Protein 7ZLG (pdb70)

B-factor: mean 109.74, std 85.01, range [19.35, 248.94]

Radius of gyration: 47.44 Å; Cα contacts (8 Å, |Δi|>4): 2368; chains: 5; bounding box: 86×146×82 Å

Foldseek 3Di:
DWAKEKDFADEDAAQAKTKIKIAIDDDFALQWKKWKWWDAVPGDIDTAWIFRPVPTDIGGDPVQPPFKDKDADGPRHMIMIMGGRGDQRPWTWMKMFIWGGPVVQPVHIDDTDHMYPTHTHHHADDDADAWDKDWFADDCVPPHFFKGKIWIKTWFGDDQDKDKDWPVPPDDAQWDWDHWDDDPNRGIITIIMGIQGGDQSVPDFIWMFMQDVVHRGTDIDTYDHD/DWDKDWDDADADEAQAKDKIKIAIPDDFPQLWWKFKAWQDPPDGGGGAKIGGHAPPDIDGDPVCPPQWDWDADRVRRMIMIMGGRHHQPRFTFMWIWIDPDSVPPPPTDDTPDGYTYHYD/DKAWEWDQQEAEDAFFAKDKTKIAIPDFQPQQKFKWWAAVPGDIDGADGSQADGDPPHDPQWGKDDDGRMIMIMGRGHDVVRFTKMKMWGDPDPPIDIYPIHGYAHDDDFFDKDKDWAWFDPCQQPPFKTKIKIKIWRGPDPPKDKFWDDVRDGDDDAKDKDKDAFDPPPGIIMIMIMHMGGDVVPPPRFKTKMWMDGPVDPDIDMDIDGD/DVPVQVVVLLVVLVVQLVVQLVLLQLLLCQAAVLQQDFPLLVLVLQFAVLLLLVLLLVQCLPDPHNVVSQVCQQQDCFAAPDHTHGCCLVVLNVLSSVLSVVLNVVVVVCVVVVPPQKDKDWDDPDPDDIDIRIDGCNDSVNSLQSVLSSLQSSQLSLLLLLLCLLAVDSLRSVLLSLLCQLCVVLQDDCSSRVSDQCSQQVSLVSQLLSLLLVCLQVVDADPVSLVSNLVSLQSNCSTDVCVLVLLLLLLVLLLVLVLQQQHDLRSLVSVLVSLVVSLVVNCVVSVNQLQSALDLRVLLSVLSVVLSVCVVVCQPDWFSVVSSVVSVVSNVVSSVCRNCCPCVVPPSDYFCLVVLLLCVVPDVRDDLVNLLQALPQQFAFDDVVSVVSSVLLVLVVLLVVLVVLVVVVCVVQDDDTTDRNPDNSHPSSVSSLVSSLVVLVVVCRGGPVSSNRNSSSSSSSSSSLNHLVSPQNCNCPDVNSVVVSVVVVVSSCVRRVVSVVVSSPDGHDSCPPPVVVVLVCCLPVDDQAAEEEEDQRNVSSCCSPSVYRYNAHPPDRGPPRVVSVVLRLCLQALDDLVVNLVSCVVSPHFKYKDWLVLNDDDVVDACSRSHRVRCVVPVVSPVGDGSSVLVVCCLVVVDNVVSPQKAWDDHDPRTMTMIGGD/DPDDDPD

Organism: Caenorhabditis elegans (NCBI:txid6239)

Secondary structure (DSSP, 8-state):
-TTHHHHHHHHHHHHHHHHHHHHHHHHHHHHH-GGG--HHHHHHHS-TTHHHHHHHHHHHHHSSSHHHHHHHHHTB-SSSTTS-B-HHHHTT-HHHHHHHHHHHHHHHHHHHTT---EEEEEE--SSSPPEEEEEETTSHHHHHHHHHHHHHHHHHHHHHHHHHHTTSSHHHHHHHHHHHHHTHHHH--TTT-TTSHHHHHHHHHHHHHHHHHHHHHHT--SHHHHHHHHHHHHHHHHS-TTHHHHHHHHHHHHHHHHTTT-S-HHHHHHHHHHHHHHHHHHHHHTTS-GGGTTSSHHHHHHHHHHHHHTSGGGTT--BHHHHHHHHHHHHHHHHHHHHHHHHTTT------HHHHHHHHHHSS---HHHHHHTTSSSSSPPPHHHHHHHHHTTSHHHHHHHHHHHHHHHHHHS-SSB--TT---S-HHHHHHHHHHHHHHHHHHHSTTTHHHHHHHHHHHHGGGG-TTTTTTTTTTTHHHHHHHHHHHHHHHHTTHHHHHHHHS-------HHHHHHHHHHHHHS-TT--EEE-HHHHHHHHHSS---BS--S--SSSSSHHHHHHHGGGGSSS-HHHHHHHHHHHT--EEEEEGGGG---SSSTTSSHHHHHHHH-GGGTTSPPHHHHHHHHHHH---SSS-SEEEEEEETTTEEEEEE-/--EEEEE--SEE-TTSEEEEEEEEESSPTTSSEEEEEEE-TT--EEEEEEEETTTTEEEE-GGGTTT-EEEEETTTTEEEEEEES--TT--EEEEEEEE--GGG-SSSPPP--S-B--EEEEE-SS--B--EEEEE---TTSS-SS---EEEEEEEEBSS--EEEEGGG---TTEEEPPPEE-TTS-EEEEEEE---STGGGG---EEEEEBTTTTB--EEE----/--EEEE---S-B-TT--EEEEEEEESS-SSSSEEEEEEE-SSS-SEEEEEE-SSSS-EEE-GGGTTTEEEEEETTTTEEEEEE-S--TT--EEEEEEEE--TT----EEE----EEE-B-/---EE-S-SEEEE-TT--EEEEEEESS---S-EEEEEE-TTS--EEEEETTTEEPBTB-TTEEEEEETTEEEEEESS--SS--SEEEEEE-SSSS--B---EEEEE-----PPEEEEE---GGGGTSS-EEEEEEEEEESSS-EEEEEESSS----S--EEEE----SSS--EEEEEEEEE-HHHHSS-SEEEEEEEETTSSS-EEEEEE-/--S----

Sequence (1226 aa):
EVQLVESGGGLVQPGGSLRLSCAASGFNISSSSIHWVRQAPGKGLEWVASISSSYGYTSYADSVKGRFTISADTSKNTAYLQMNSLRAEDTAVYYCARSSSVYWSWWGYSAFDYWGQGTLVTVSSASTKGPSVFPLAPSSKSTSGGTAALGCLVKDYFPEPVTVSWNSGALTSGVHTFPAVLQSSGLYSLSSVVTVPSSSLGTQTYICNVNHKPSNTKVDKKVEPKQVQLQESGGGLVQPGGSLRLSCAASGRTISRYAMSWFRQAPGKEREFVAVARRSGDGAFYADSVQGRFTVSRDDAKNTVYLQMNSLKPEDTAVYYCAIDSDTFYSGSYDYWGQGTQVTVSDIQMTQSPSSLSASVGDRVTITCRASQSVSSAVAWYQQKPGKAPKLLIYSASSLYSGVPSRFSGSRSGTDFTLTISSLQPEDFATYYCQQGASEPITFGQGTKVEIKRTVAAPSVFIFPPSDSQLKSGTASVVCLLNNFYPREAKVQWKVDNALQSGNSQESVTEQDSKDSTYSLSSTLTLSKADYEKHKVYACEVTHQGLSSPVTKSFNRYSQTWLASVVIIGLLVGYINYQHVYTLFENDKHFSHLADFEREMAYRTEMGLYYSYYKTIINAPSFLEGVQEITHDTVTEHGHEINTLNRFNLYPEVILAFLYRPFRAFAKSANWQIELCWQVNRGELRPVESCEGIGNPHYFYITGVFIVAGTVASSIFYLGVLVSDSIFGGFLSVLCFAFNHGEATRVQWWTPPLRESFAFPFIIGHIAILTFVIKYKKSGHSMILLLTSMAVPALLFWQFTQFAFFTQICSIFLAFSLDLIPFSTAKTVIHSHIISFLIGFLLLFGNEMMITALYFPSILALGMIIYISPLLSNLKFRPAYVLFLAIIFASITLGLKIGLSKGLGIEDDAHIFDILRSKFTSFANFHTRLYTCSAEFDFIQYSTIEKLCGTLLIPLALISLVTFVFNFVKNTNLLWRNSEEIGENGEILYNVVQLCCSTVMAFLIMRLKLFMTPHLCIVAALFANSKLLGGDRISKTIRVSALVGVIAILFYRGIPNIRQQLNVKGEYSNPDQEMLFDWIQHNTKQDAVFAGTMPVMANVKLTTLRPIVNHPHYEHVGIRERTLKVYSMFSKKPIAEVHKIMKEMGVNYFVFQLMNCSNDERRPECVYRGMWDEEDPKNSGRTALCDLWILAANSKDNSRIAPFKIVYNANRNYIVLKILGSWAKWS

Structure (mmCIF, N/CA/C/O backbone):
data_7ZLG
#
_entry.id   7ZLG
#
_cell.length_a   1.00
_cell.length_b   1.00
_cell.length_c   1.00
_cell.angle_alpha   90.00
_cell.angle_beta   90.00
_cell.angle_gamma   90.00
#
_symmetry.space_group_name_H-M   'P 1'
#
loop_
_entity.id
_entity.type
_entity.pdbx_description
1 polymer 'CMT2-Fab heavy chain'
2 polymer 'Anti-Fab nanobody'
3 polymer 'CMT2-Fab light chain'
4 polymer 'C-mannosyltransferase dpy-19'
5 polymer 'Synthetic octapeptide WEHI 1886493'
6 water water
#
loop_
_atom_site.group_PDB
_atom_site.id
_atom_site.type_symbol
_atom_site.label_atom_id
_atom_site.label_alt_id
_atom_site.label_comp_id
_atom_site.label_asym_id
_atom_site.label_entity_id
_atom_site.label_seq_id
_atom_site.pdbx_PDB_ins_code
_atom_site.Cartn_x
_atom_site.Cartn_y
_atom_site.Cartn_z
_atom_site.occupancy
_atom_site.B_iso_or_equiv
_atom_site.auth_seq_id
_atom_site.auth_comp_id
_atom_site.auth_asym_id
_atom_site.auth_atom_id
_atom_site.pdbx_PDB_model_num
ATOM 1 N N . GLU A 1 4 ? 116.977 71.749 143.610 1.00 196.48 4 GLU H N 1
ATOM 2 C CA . GLU A 1 4 ? 117.974 72.769 143.309 1.00 196.48 4 GLU H CA 1
ATOM 3 C C . GLU A 1 4 ? 117.541 73.633 142.130 1.00 196.48 4 GLU H C 1
ATOM 4 O O . GLU A 1 4 ? 116.565 73.322 141.445 1.00 196.48 4 GLU H O 1
ATOM 10 N N . VAL A 1 5 ? 118.274 74.724 141.901 1.00 196.99 5 VAL H N 1
ATOM 11 C CA . VAL A 1 5 ? 117.971 75.603 140.780 1.00 196.99 5 VAL H CA 1
ATOM 12 C C . VAL A 1 5 ? 118.252 74.872 139.477 1.00 196.99 5 VAL H C 1
ATOM 13 O O . VAL A 1 5 ? 119.344 74.328 139.272 1.00 196.99 5 VAL H O 1
ATOM 17 N N . GLN A 1 6 ? 117.261 74.849 138.589 1.00 200.83 6 GLN H N 1
ATOM 18 C CA . GLN A 1 6 ? 117.415 74.180 137.306 1.00 200.83 6 GLN H CA 1
ATOM 19 C C . GLN A 1 6 ? 116.438 74.788 136.312 1.00 200.83 6 GLN H C 1
ATOM 20 O O . GLN A 1 6 ? 115.400 75.339 136.688 1.00 200.83 6 GLN H O 1
ATOM 26 N N . LEU A 1 7 ? 116.787 74.672 135.034 1.00 197.09 7 LEU H N 1
ATOM 27 C CA . LEU A 1 7 ? 115.980 75.190 133.938 1.00 197.09 7 LEU H CA 1
ATOM 28 C C . LEU A 1 7 ? 115.484 74.026 133.092 1.00 197.09 7 LEU H C 1
ATOM 29 O O . LEU A 1 7 ? 116.270 73.154 132.709 1.00 197.09 7 LEU H O 1
ATOM 34 N N . VAL A 1 8 ? 114.185 74.014 132.803 1.00 198.60 8 VAL H N 1
ATOM 35 C CA . VAL A 1 8 ? 113.573 72.992 131.965 1.00 198.60 8 VAL H CA 1
ATOM 36 C C . VAL A 1 8 ? 112.863 73.692 130.816 1.00 198.60 8 VAL H C 1
ATOM 37 O O . VAL A 1 8 ? 112.259 74.752 131.003 1.00 198.60 8 VAL H O 1
ATOM 41 N N . GLU A 1 9 ? 112.971 73.127 129.618 1.00 194.95 9 GLU H N 1
ATOM 42 C CA . GLU A 1 9 ? 112.347 73.707 128.440 1.00 194.95 9 GLU H CA 1
ATOM 43 C C . GLU A 1 9 ? 111.563 72.636 127.698 1.00 194.95 9 GLU H C 1
ATOM 44 O O . GLU A 1 9 ? 111.943 71.463 127.682 1.00 194.95 9 GLU H O 1
ATOM 50 N N . SER A 1 10 ? 110.454 73.053 127.089 1.00 190.93 10 SER H N 1
ATOM 51 C CA . SER A 1 10 ? 109.603 72.126 126.359 1.00 190.93 10 SER H CA 1
ATOM 52 C C . SER A 1 10 ? 108.949 72.852 125.194 1.00 190.93 10 SER H C 1
ATOM 53 O O . SER A 1 10 ? 108.711 74.061 125.254 1.00 190.93 10 SER H O 1
ATOM 56 N N . GLY A 1 11 ? 108.658 72.098 124.135 1.00 181.26 11 GLY H N 1
ATOM 57 C CA . GLY A 1 11 ? 107.998 72.649 122.966 1.00 181.26 11 GLY H CA 1
ATOM 58 C C . GLY A 1 11 ? 108.667 72.322 121.645 1.00 181.26 11 GLY H C 1
ATOM 59 O O . GLY A 1 11 ? 108.142 72.664 120.581 1.00 181.26 11 GLY H O 1
ATOM 60 N N . GLY A 1 12 ? 109.825 71.660 121.693 1.00 177.58 12 GLY H N 1
ATOM 61 C CA . GLY A 1 12 ? 110.544 71.330 120.481 1.00 177.58 12 GLY H CA 1
ATOM 62 C C . GLY A 1 12 ? 109.969 70.125 119.756 1.00 177.58 12 GLY H C 1
ATOM 63 O O . GLY A 1 12 ? 109.114 69.400 120.265 1.00 177.58 12 GLY H O 1
ATOM 64 N N . GLY A 1 13 ? 110.457 69.915 118.534 1.00 182.05 13 GLY H N 1
ATOM 65 C CA . GLY A 1 13 ? 110.011 68.790 117.734 1.00 182.05 13 GLY H CA 1
ATOM 66 C C . GLY A 1 13 ? 110.074 69.015 116.236 1.00 182.05 13 GLY H C 1
ATOM 67 O O . GLY A 1 13 ? 111.117 69.398 115.696 1.00 182.05 13 GLY H O 1
ATOM 68 N N . LEU A 1 14 ? 108.960 68.762 115.553 1.00 186.50 14 LEU H N 1
ATOM 69 C CA . LEU A 1 14 ? 108.852 68.899 114.108 1.00 186.50 14 LEU H CA 1
ATOM 70 C C . LEU A 1 14 ? 107.837 69.982 113.775 1.00 186.50 14 LEU H C 1
ATOM 71 O O . LEU A 1 14 ? 106.798 70.089 114.435 1.00 186.50 14 LEU H O 1
ATOM 76 N N . VAL A 1 15 ? 108.132 70.784 112.750 1.00 191.98 15 VAL H N 1
ATOM 77 C CA . VAL A 1 15 ? 107.203 71.817 112.306 1.00 191.98 15 VAL H CA 1
ATOM 78 C C . VAL A 1 15 ? 107.504 72.135 110.848 1.00 191.98 15 VAL H C 1
ATOM 79 O O . VAL A 1 15 ? 108.607 71.885 110.356 1.00 191.98 15 VAL H O 1
ATOM 83 N N . GLN A 1 16 ? 106.503 72.666 110.147 1.00 194.81 16 GLN H N 1
ATOM 84 C CA . GLN A 1 16 ? 106.650 73.064 108.751 1.00 194.81 16 GLN H CA 1
ATOM 85 C C . GLN A 1 16 ? 107.053 74.536 108.655 1.00 194.81 16 GLN H C 1
ATOM 86 O O . GLN A 1 16 ? 106.549 75.369 109.416 1.00 194.81 16 GLN H O 1
ATOM 92 N N . PRO A 1 17 ? 107.985 74.856 107.755 1.00 194.40 17 PRO H N 1
ATOM 93 C CA . PRO A 1 17 ? 108.511 76.227 107.685 1.00 194.40 17 PRO H CA 1
ATOM 94 C C . PRO A 1 17 ? 107.420 77.251 107.405 1.00 194.40 17 PRO H C 1
ATOM 95 O O . PRO A 1 17 ? 106.487 77.003 106.640 1.00 194.40 17 PRO H O 1
ATOM 99 N N . GLY A 1 18 ? 107.562 78.425 108.020 1.00 194.41 18 GLY H N 1
ATOM 100 C CA . GLY A 1 18 ? 106.615 79.504 107.852 1.00 194.41 18 GLY H CA 1
ATOM 101 C C . GLY A 1 18 ? 105.457 79.500 108.826 1.00 194.41 18 GLY H C 1
ATOM 102 O O . GLY A 1 18 ? 104.645 80.434 108.800 1.00 194.41 18 GLY H O 1
ATOM 103 N N . GLY A 1 19 ? 105.353 78.488 109.680 1.00 193.35 19 GLY H N 1
ATOM 104 C CA . GLY A 1 19 ? 104.288 78.401 110.655 1.00 193.35 19 GLY H CA 1
ATOM 105 C C . GLY A 1 19 ? 104.638 79.093 111.955 1.00 193.35 19 GLY H C 1
ATOM 106 O O . GLY A 1 19 ? 105.551 79.920 112.028 1.00 193.35 19 GLY H O 1
ATOM 107 N N . SER A 1 20 ? 103.892 78.743 112.998 1.00 198.28 20 SER H N 1
ATOM 108 C CA . SER A 1 20 ? 104.065 79.316 114.324 1.00 198.28 20 SER H CA 1
ATOM 109 C C . SER A 1 20 ? 104.336 78.211 115.335 1.00 198.28 20 SER H C 1
ATOM 110 O O . SER A 1 20 ? 103.766 77.119 115.245 1.00 198.28 20 SER H O 1
ATOM 113 N N . LEU A 1 21 ? 105.212 78.501 116.293 1.00 201.09 21 LEU H N 1
ATOM 114 C CA . LEU A 1 21 ? 105.518 77.579 117.376 1.00 201.09 21 LEU H CA 1
ATOM 115 C C . LEU A 1 21 ? 105.518 78.353 118.687 1.00 201.09 21 LEU H C 1
ATOM 116 O O . LEU A 1 21 ? 105.761 79.561 118.709 1.00 201.09 21 LEU H O 1
ATOM 121 N N . ARG A 1 22 ? 105.229 77.651 119.782 1.00 201.29 22 ARG H N 1
ATOM 122 C CA . ARG A 1 22 ? 104.959 78.317 121.056 1.00 201.29 22 ARG H CA 1
ATOM 123 C C . ARG A 1 22 ? 105.425 77.391 122.178 1.00 201.29 22 ARG H C 1
ATOM 124 O O . ARG A 1 22 ? 104.691 76.482 122.578 1.00 201.29 22 ARG H O 1
ATOM 132 N N . LEU A 1 23 ? 106.637 77.626 122.679 1.00 197.26 23 LEU H N 1
ATOM 133 C CA . LEU A 1 23 ? 107.260 76.755 123.666 1.00 197.26 23 LEU H CA 1
ATOM 134 C C . LEU A 1 23 ? 107.438 77.500 124.984 1.00 197.26 23 LEU H C 1
ATOM 135 O O . LEU A 1 23 ? 107.197 78.707 125.085 1.00 197.26 23 LEU H O 1
ATOM 140 N N . SER A 1 24 ? 107.885 76.765 126.003 1.00 197.82 24 SER H N 1
ATOM 141 C CA . SER A 1 24 ? 107.977 77.301 127.353 1.00 197.82 24 SER H CA 1
ATOM 142 C C . SER A 1 24 ? 109.289 76.898 128.012 1.00 197.82 24 SER H C 1
ATOM 143 O O . SER A 1 24 ? 109.894 75.876 127.670 1.00 197.82 24 SER H O 1
ATOM 146 N N . CYS A 1 25 ? 109.717 77.723 128.969 1.00 197.03 25 CYS H N 1
ATOM 147 C CA . CYS A 1 25 ? 110.869 77.446 129.819 1.00 197.03 25 CYS H CA 1
ATOM 148 C C . CYS A 1 25 ? 110.486 77.744 131.260 1.00 197.03 25 CYS H C 1
ATOM 149 O O . CYS A 1 25 ? 110.191 78.895 131.602 1.00 197.03 25 CYS H O 1
ATOM 152 N N . ALA A 1 26 ? 110.497 76.715 132.099 1.00 199.94 26 ALA H N 1
ATOM 153 C CA . ALA A 1 26 ? 110.209 76.835 133.518 1.00 199.94 26 ALA H CA 1
ATOM 154 C C . ALA A 1 26 ? 111.489 76.670 134.328 1.00 199.94 26 ALA H C 1
ATOM 155 O O . ALA A 1 26 ? 112.501 76.153 133.844 1.00 199.94 26 ALA H O 1
ATOM 157 N N . ALA A 1 27 ? 111.434 77.125 135.577 1.00 199.32 27 ALA H N 1
ATOM 158 C CA . ALA A 1 27 ? 112.589 77.121 136.460 1.00 199.32 27 ALA H CA 1
ATOM 159 C C . ALA A 1 27 ? 112.201 76.569 137.823 1.00 199.32 27 ALA H C 1
ATOM 160 O O . ALA A 1 27 ? 111.116 76.857 138.335 1.00 199.32 27 ALA H O 1
ATOM 162 N N . SER A 1 28 ? 113.097 75.777 138.404 1.00 199.63 28 SER H N 1
ATOM 163 C CA . SER A 1 28 ? 112.906 75.200 139.728 1.00 199.63 28 SER H CA 1
ATOM 164 C C . SER A 1 28 ? 113.953 75.766 140.675 1.00 199.63 28 SER H C 1
ATOM 165 O O . SER A 1 28 ? 115.146 75.779 140.352 1.00 199.63 28 SER H O 1
ATOM 168 N N . GLY A 1 29 ? 113.508 76.227 141.841 1.00 193.53 29 GLY H N 1
ATOM 169 C CA . GLY A 1 29 ? 114.409 76.859 142.783 1.00 193.53 29 GLY H CA 1
ATOM 170 C C . GLY A 1 29 ? 114.235 78.362 142.851 1.00 193.53 29 GLY H C 1
ATOM 171 O O . GLY A 1 29 ? 113.295 78.858 143.480 1.00 193.53 29 GLY H O 1
ATOM 172 N N . PHE A 1 30 ? 115.146 79.094 142.214 1.00 185.21 30 PHE H N 1
ATOM 173 C CA . PHE A 1 30 ? 115.099 80.550 142.235 1.00 185.21 30 PHE H CA 1
ATOM 174 C C . PHE A 1 30 ? 113.811 81.064 141.601 1.00 185.21 30 PHE H C 1
ATOM 175 O O . PHE A 1 30 ? 113.269 80.472 140.664 1.00 185.21 30 PHE H O 1
ATOM 183 N N . ASN A 1 31 ? 113.317 82.178 142.133 1.00 182.83 31 ASN H N 1
ATOM 184 C CA . ASN A 1 31 ? 112.116 82.817 141.619 1.00 182.83 31 ASN H CA 1
ATOM 185 C C . ASN A 1 31 ? 112.461 83.739 140.455 1.00 182.83 31 ASN H C 1
ATOM 186 O O . ASN A 1 31 ? 113.556 84.303 140.385 1.00 182.83 31 ASN H O 1
ATOM 191 N N . ILE A 1 32 ? 111.507 83.887 139.538 1.00 178.40 32 ILE H N 1
ATOM 192 C CA . ILE A 1 32 ? 111.675 84.756 138.378 1.00 178.40 32 ILE H CA 1
ATOM 193 C C . ILE A 1 32 ? 111.661 86.208 138.838 1.00 178.40 32 ILE H C 1
ATOM 194 O O . ILE A 1 32 ? 111.318 86.500 139.989 1.00 178.40 32 ILE H O 1
ATOM 199 N N . SER A 1 33 ? 112.057 87.118 137.946 1.00 164.21 33 SER H N 1
ATOM 200 C CA . SER A 1 33 ? 112.189 88.558 138.159 1.00 164.21 33 SER H CA 1
ATOM 201 C C . SER A 1 33 ? 113.391 88.909 139.025 1.00 164.21 33 SER H C 1
ATOM 202 O O . SER A 1 33 ? 113.672 90.096 139.216 1.00 164.21 33 SER H O 1
ATOM 205 N N . SER A 1 34 ? 114.107 87.922 139.557 1.00 160.36 34 SER H N 1
ATOM 206 C CA . SER A 1 34 ? 115.356 88.171 140.259 1.00 160.36 34 SER H CA 1
ATOM 207 C C . SER A 1 34 ? 116.571 88.061 139.349 1.00 160.36 34 SER H C 1
ATOM 208 O O . SER A 1 34 ? 117.685 88.370 139.788 1.00 160.36 34 SER H O 1
ATOM 211 N N . SER A 1 35 ? 116.384 87.637 138.102 1.00 150.07 35 SER H N 1
ATOM 212 C CA . SER A 1 35 ? 117.493 87.457 137.177 1.00 150.07 35 SER H CA 1
ATOM 213 C C . SER A 1 35 ? 116.950 87.433 135.756 1.00 150.07 35 SER H C 1
ATOM 214 O O . SER A 1 35 ? 115.757 87.212 135.531 1.00 150.07 35 SER H O 1
ATOM 217 N N . SER A 1 36 ? 117.844 87.666 134.801 1.00 145.60 36 SER H N 1
ATOM 218 C CA . SER A 1 36 ? 117.503 87.626 133.388 1.00 145.60 36 SER H CA 1
ATOM 219 C C . SER A 1 36 ? 117.677 86.214 132.841 1.00 145.60 36 SER H C 1
ATOM 220 O O . SER A 1 36 ? 118.442 85.406 133.371 1.00 145.60 36 SER H O 1
ATOM 223 N N . ILE A 1 37 ? 116.951 85.918 131.767 1.00 150.44 37 ILE H N 1
ATOM 224 C CA . ILE A 1 37 ? 117.041 84.617 131.115 1.00 150.44 37 ILE H CA 1
ATOM 225 C C . ILE A 1 37 ? 117.165 84.811 129.611 1.00 150.44 37 ILE H C 1
ATOM 226 O O . ILE A 1 37 ? 116.487 85.659 129.019 1.00 150.44 37 ILE H O 1
ATOM 231 N N . HIS A 1 38 ? 118.043 84.019 129.000 1.00 151.43 38 HIS H N 1
ATOM 232 C CA . HIS A 1 38 ? 118.384 84.123 127.591 1.00 151.43 38 HIS H CA 1
ATOM 233 C C . HIS A 1 38 ? 118.112 82.799 126.888 1.00 151.43 38 HIS H C 1
ATOM 234 O O . HIS A 1 38 ? 118.064 81.735 127.511 1.00 151.43 38 HIS H O 1
ATOM 241 N N . TRP A 1 39 ? 117.932 82.881 125.573 1.00 164.55 39 TRP H N 1
ATOM 242 C CA . TRP A 1 39 ? 117.762 81.717 124.714 1.00 164.55 39 TRP H CA 1
ATOM 243 C C . TRP A 1 39 ? 118.953 81.610 123.773 1.00 164.55 39 TRP H C 1
ATOM 244 O O . TRP A 1 39 ? 119.326 82.593 123.124 1.00 164.55 39 TRP H O 1
ATOM 255 N N . VAL A 1 40 ? 119.555 80.425 123.710 1.00 164.85 40 VAL H N 1
ATOM 256 C CA . VAL A 1 40 ? 120.720 80.171 122.869 1.00 164.85 40 VAL H CA 1
ATOM 257 C C . VAL A 1 40 ? 120.389 79.031 121.916 1.00 164.85 40 VAL H C 1
ATOM 258 O O . VAL A 1 40 ? 119.911 77.977 122.347 1.00 164.85 40 VAL H O 1
ATOM 262 N N . ARG A 1 41 ? 120.650 79.237 120.629 1.00 167.25 41 ARG H N 1
ATOM 263 C CA . ARG A 1 41 ? 120.405 78.220 119.618 1.00 167.25 41 ARG H CA 1
ATOM 264 C C . ARG A 1 41 ? 121.715 77.580 119.174 1.00 167.25 41 ARG H C 1
ATOM 265 O O . ARG A 1 41 ? 122.769 78.219 119.160 1.00 167.25 41 ARG H O 1
ATOM 273 N N . GLN A 1 42 ? 121.638 76.300 118.821 1.00 172.18 42 GLN H N 1
ATOM 274 C CA . GLN A 1 42 ? 122.769 75.570 118.255 1.00 172.18 42 GLN H CA 1
ATOM 275 C C . GLN A 1 42 ? 122.271 74.762 117.066 1.00 172.18 42 GLN H C 1
ATOM 276 O O . GLN A 1 42 ? 121.476 73.831 117.235 1.00 172.18 42 GLN H O 1
ATOM 282 N N . ALA A 1 43 ? 122.706 75.144 115.869 1.00 168.34 43 ALA H N 1
ATOM 283 C CA . ALA A 1 43 ? 122.386 74.396 114.666 1.00 168.34 43 ALA H CA 1
ATOM 284 C C . ALA A 1 43 ? 123.361 73.230 114.498 1.00 168.34 43 ALA H C 1
ATOM 285 O O . ALA A 1 43 ? 124.483 73.275 115.011 1.00 168.34 43 ALA H O 1
ATOM 287 N N . PRO A 1 44 ? 122.958 72.172 113.792 1.00 162.54 44 PRO H N 1
ATOM 288 C CA . PRO A 1 44 ? 123.875 71.013 113.571 1.00 162.54 44 PRO H CA 1
ATOM 289 C C . PRO A 1 44 ? 125.161 71.404 112.861 1.00 162.54 44 PRO H C 1
ATOM 290 O O . PRO A 1 44 ? 125.140 72.021 111.796 1.00 162.54 44 PRO H O 1
ATOM 294 N N . GLY A 1 45 ? 126.291 71.039 113.464 1.00 154.11 45 GLY H N 1
ATOM 295 C CA . GLY A 1 45 ? 127.582 71.386 112.912 1.00 154.11 45 GLY H CA 1
ATOM 296 C C . GLY A 1 45 ? 127.992 72.830 113.099 1.00 154.11 45 GLY H C 1
ATOM 297 O O . GLY A 1 45 ? 129.020 73.242 112.545 1.00 154.11 45 GLY H O 1
ATOM 298 N N . LYS A 1 46 ? 127.230 73.609 113.856 1.00 160.02 46 LYS H N 1
ATOM 299 C CA . LYS A 1 46 ? 127.482 75.028 114.057 1.00 160.02 46 LYS H CA 1
ATOM 300 C C . LYS A 1 46 ? 127.708 75.304 115.540 1.00 160.02 46 LYS H C 1
ATOM 301 O O . LYS A 1 46 ? 127.491 74.444 116.398 1.00 160.02 46 LYS H O 1
ATOM 307 N N . GLY A 1 47 ? 128.147 76.527 115.835 1.00 162.38 47 GLY H N 1
ATOM 308 C CA . GLY A 1 47 ? 128.413 76.945 117.193 1.00 162.38 47 GLY H CA 1
ATOM 309 C C . GLY A 1 47 ? 127.185 77.516 117.875 1.00 162.38 47 GLY H C 1
ATOM 310 O O . GLY A 1 47 ? 126.073 77.512 117.343 1.00 162.38 47 GLY H O 1
ATOM 311 N N . LEU A 1 48 ? 127.406 78.022 119.085 1.00 157.72 48 LEU H N 1
ATOM 312 C CA . LEU A 1 48 ? 126.344 78.607 119.890 1.00 157.72 48 LEU H CA 1
ATOM 313 C C . LEU A 1 48 ? 126.080 80.038 119.439 1.00 157.72 48 LEU H C 1
ATOM 314 O O . LEU A 1 48 ? 127.014 80.832 119.292 1.00 157.72 48 LEU H O 1
ATOM 319 N N . GLU A 1 49 ? 124.808 80.361 119.222 1.00 155.12 49 GLU H N 1
ATOM 320 C CA . GLU A 1 49 ? 124.394 81.697 118.815 1.00 155.12 49 GLU H CA 1
ATOM 321 C C . GLU A 1 49 ? 123.337 82.203 119.785 1.00 155.12 49 GLU H C 1
ATOM 322 O O . GLU A 1 49 ? 122.320 81.536 120.003 1.00 155.12 49 GLU H O 1
ATOM 328 N N . TRP A 1 50 ? 123.579 83.375 120.364 1.00 140.15 50 TRP H N 1
ATOM 329 C CA . TRP A 1 50 ? 122.589 83.994 121.232 1.00 140.15 50 TRP H CA 1
ATOM 330 C C . TRP A 1 50 ? 121.384 84.437 120.413 1.00 140.15 50 TRP H C 1
ATOM 331 O O . TRP A 1 50 ? 121.524 84.960 119.304 1.00 140.15 50 TRP H O 1
ATOM 342 N N . VAL A 1 51 ? 120.193 84.222 120.963 1.00 149.29 51 VAL H N 1
ATOM 343 C CA . VAL A 1 51 ? 118.939 84.481 120.262 1.00 149.29 51 VAL H CA 1
ATOM 344 C C . VAL A 1 51 ? 118.219 85.692 120.842 1.00 149.29 51 VAL H C 1
ATOM 345 O O . VAL A 1 51 ? 118.002 86.688 120.148 1.00 149.29 51 VAL H O 1
ATOM 349 N N . ALA A 1 52 ? 117.841 85.627 122.114 1.00 147.08 52 ALA H N 1
ATOM 350 C CA . ALA A 1 52 ? 117.045 86.677 122.730 1.00 147.08 52 ALA H CA 1
ATOM 351 C C . ALA A 1 52 ? 117.248 86.617 124.236 1.00 147.08 52 ALA H C 1
ATOM 352 O O . ALA A 1 52 ? 117.802 85.654 124.770 1.00 147.08 52 ALA H O 1
ATOM 354 N N . SER A 1 53 ? 116.789 87.665 124.916 1.00 144.99 53 SER H N 1
ATOM 355 C CA . SER A 1 53 ? 116.944 87.770 126.358 1.00 144.99 53 SER H CA 1
ATOM 356 C C . SER A 1 53 ? 115.767 88.538 126.936 1.00 144.99 53 SER H C 1
ATOM 357 O O . SER A 1 53 ? 115.145 89.356 126.253 1.00 144.99 53 SER H O 1
ATOM 360 N N . ILE A 1 54 ? 115.469 88.272 128.205 1.00 145.17 54 ILE H N 1
ATOM 361 C CA . ILE A 1 54 ? 114.379 88.962 128.884 1.00 145.17 54 ILE H CA 1
ATOM 362 C C . ILE A 1 54 ? 114.693 89.058 130.371 1.00 145.17 54 ILE H C 1
ATOM 363 O O . ILE A 1 54 ? 115.127 88.087 130.999 1.00 145.17 54 ILE H O 1
ATOM 368 N N . SER A 1 55 ? 114.489 90.255 130.918 1.00 135.19 55 SER H N 1
ATOM 369 C CA . SER A 1 55 ? 114.504 90.508 132.353 1.00 135.19 55 SER H CA 1
ATOM 370 C C . SER A 1 55 ? 113.075 90.832 132.769 1.00 135.19 55 SER H C 1
ATOM 371 O O . SER A 1 55 ? 112.512 91.846 132.338 1.00 135.19 55 SER H O 1
ATOM 374 N N . SER A 1 56 ? 112.493 89.971 133.601 1.00 147.35 56 SER H N 1
ATOM 375 C CA . SER A 1 56 ? 111.108 90.108 134.028 1.00 147.35 56 SER H CA 1
ATOM 376 C C . SER A 1 56 ? 110.946 90.982 135.265 1.00 147.35 56 SER H C 1
ATOM 377 O O . SER A 1 56 ? 109.817 91.156 135.734 1.00 147.35 56 SER H O 1
ATOM 380 N N . SER A 1 57 ? 112.040 91.524 135.808 1.00 142.18 57 SER H N 1
ATOM 381 C CA . SER A 1 57 ? 111.935 92.366 136.995 1.00 142.18 57 SER H CA 1
ATOM 382 C C . SER A 1 57 ? 111.079 93.597 136.726 1.00 142.18 57 SER H C 1
ATOM 383 O O . SER A 1 57 ? 110.216 93.952 137.538 1.00 142.18 57 SER H O 1
ATOM 385 N N . TYR A 1 58 ? 111.299 94.258 135.587 1.00 130.17 58 TYR H N 1
ATOM 386 C CA . TYR A 1 58 ? 110.489 95.411 135.216 1.00 130.17 58 TYR H CA 1
ATOM 387 C C . TYR A 1 58 ? 110.064 95.376 133.753 1.00 130.17 58 TYR H C 1
ATOM 388 O O . TYR A 1 58 ? 109.477 96.354 133.273 1.00 130.17 58 TYR H O 1
ATOM 397 N N . GLY A 1 59 ? 110.336 94.290 133.032 1.00 131.08 59 GLY H N 1
ATOM 398 C CA . GLY A 1 59 ? 109.818 94.126 131.688 1.00 131.08 59 GLY H CA 1
ATOM 399 C C . GLY A 1 59 ? 110.726 94.587 130.567 1.00 131.08 59 GLY H C 1
ATOM 400 O O . GLY A 1 59 ? 110.321 95.414 129.744 1.00 131.08 59 GLY H O 1
ATOM 401 N N . TYR A 1 60 ? 111.950 94.071 130.514 1.00 122.75 60 TYR H N 1
ATOM 402 C CA . TYR A 1 60 ? 112.853 94.336 129.401 1.00 122.75 60 TYR H CA 1
ATOM 403 C C . TYR A 1 60 ? 112.969 93.097 128.523 1.00 122.75 60 TYR H C 1
ATOM 404 O O . TYR A 1 60 ? 113.190 91.992 129.027 1.00 122.75 60 TYR H O 1
ATOM 413 N N . THR A 1 61 ? 112.821 93.286 127.214 1.00 133.28 61 THR H N 1
ATOM 414 C CA . THR A 1 61 ? 113.006 92.227 126.233 1.00 133.28 61 THR H CA 1
ATOM 415 C C . THR A 1 61 ? 113.977 92.704 125.165 1.00 133.28 61 THR H C 1
ATOM 416 O O . THR A 1 61 ? 113.934 93.868 124.755 1.00 133.28 61 THR H O 1
ATOM 420 N N . SER A 1 62 ? 114.855 91.809 124.717 1.00 140.23 62 SER H N 1
ATOM 421 C CA . SER A 1 62 ? 115.811 92.138 123.671 1.00 140.23 62 SER H CA 1
ATOM 422 C C . SER A 1 62 ? 115.982 90.946 122.743 1.00 140.23 62 SER H C 1
ATOM 423 O O . SER A 1 62 ? 115.871 89.790 123.162 1.00 140.23 62 SER H O 1
ATOM 426 N N . TYR A 1 63 ? 116.281 91.241 121.480 1.00 153.53 63 TYR H N 1
ATOM 427 C CA . TYR A 1 63 ? 116.378 90.234 120.437 1.00 153.53 63 TYR H CA 1
ATOM 428 C C . TYR A 1 63 ? 117.652 90.445 119.632 1.00 153.53 63 TYR H C 1
ATOM 429 O O . TYR A 1 63 ? 118.222 91.538 119.602 1.00 153.53 63 TYR H O 1
ATOM 438 N N . ALA A 1 64 ? 118.098 89.375 118.980 1.00 160.28 64 ALA H N 1
ATOM 439 C CA . ALA A 1 64 ? 119.221 89.465 118.061 1.00 160.28 64 ALA H CA 1
ATOM 440 C C . ALA A 1 64 ? 118.783 90.119 116.756 1.00 160.28 64 ALA H C 1
ATOM 441 O O . ALA A 1 64 ? 117.616 90.045 116.361 1.00 160.28 64 ALA H O 1
ATOM 443 N N . ASP A 1 65 ? 119.739 90.769 116.087 1.00 167.14 65 ASP H N 1
ATOM 444 C CA . ASP A 1 65 ? 119.420 91.503 114.865 1.00 167.14 65 ASP H CA 1
ATOM 445 C C . ASP A 1 65 ? 118.919 90.574 113.765 1.00 167.14 65 ASP H C 1
ATOM 446 O O . ASP A 1 65 ? 117.973 90.910 113.043 1.00 167.14 65 ASP H O 1
ATOM 451 N N . SER A 1 66 ? 119.539 89.402 113.622 1.00 170.82 66 SER H N 1
ATOM 452 C CA . SER A 1 66 ? 119.179 88.482 112.549 1.00 170.82 66 SER H CA 1
ATOM 453 C C . SER A 1 66 ? 117.779 87.903 112.701 1.00 170.82 66 SER H C 1
ATOM 454 O O . SER A 1 66 ? 117.255 87.340 111.734 1.00 170.82 66 SER H O 1
ATOM 457 N N . VAL A 1 67 ? 117.163 88.022 113.875 1.00 173.18 67 VAL H N 1
ATOM 458 C CA . VAL A 1 67 ? 115.856 87.424 114.116 1.00 173.18 67 VAL H CA 1
ATOM 459 C C . VAL A 1 67 ? 114.914 88.446 114.738 1.00 173.18 67 VAL H C 1
ATOM 460 O O . VAL A 1 67 ? 113.873 88.085 115.298 1.00 173.18 67 VAL H O 1
ATOM 464 N N . LYS A 1 68 ? 115.272 89.723 114.651 1.00 174.62 68 LYS H N 1
ATOM 465 C CA . LYS A 1 68 ? 114.442 90.765 115.240 1.00 174.62 68 LYS H CA 1
ATOM 466 C C . LYS A 1 68 ? 113.249 91.060 114.339 1.00 174.62 68 LYS H C 1
ATOM 467 O O . LYS A 1 68 ? 113.412 91.496 113.195 1.00 174.62 68 LYS H O 1
ATOM 473 N N . GLY A 1 69 ? 112.050 90.819 114.859 1.00 186.74 69 GLY H N 1
ATOM 474 C CA . GLY A 1 69 ? 110.817 91.012 114.117 1.00 186.74 69 GLY H CA 1
ATOM 475 C C . GLY A 1 69 ? 109.900 89.808 114.093 1.00 186.74 69 GLY H C 1
ATOM 476 O O . GLY A 1 69 ? 108.770 89.919 113.594 1.00 186.74 69 GLY H O 1
ATOM 477 N N . ARG A 1 70 ? 110.331 88.661 114.605 1.00 185.72 70 ARG H N 1
ATOM 478 C CA . ARG A 1 70 ? 109.518 87.451 114.620 1.00 185.72 70 ARG H CA 1
ATOM 479 C C . ARG A 1 70 ? 109.378 86.837 116.001 1.00 185.72 70 ARG H C 1
ATOM 480 O O . ARG A 1 70 ? 108.332 86.259 116.309 1.00 185.72 70 ARG H O 1
ATOM 488 N N . PHE A 1 71 ? 110.402 86.939 116.842 1.00 177.64 71 PHE H N 1
ATOM 489 C CA . PHE A 1 71 ? 110.390 86.231 118.111 1.00 177.64 71 PHE H CA 1
ATOM 490 C C . PHE A 1 71 ? 109.672 87.065 119.166 1.00 177.64 71 PHE H C 1
ATOM 491 O O . PHE A 1 71 ? 109.657 88.297 119.107 1.00 177.64 71 PHE H O 1
ATOM 499 N N . THR A 1 72 ? 109.060 86.387 120.136 1.00 179.94 72 THR H N 1
ATOM 500 C CA . THR A 1 72 ? 108.401 87.108 121.220 1.00 179.94 72 THR H CA 1
ATOM 501 C C . THR A 1 72 ? 108.521 86.318 122.515 1.00 179.94 72 THR H C 1
ATOM 502 O O . THR A 1 72 ? 108.250 85.117 122.535 1.00 179.94 72 THR H O 1
ATOM 506 N N . ILE A 1 73 ? 108.920 86.992 123.591 1.00 175.42 73 ILE H N 1
ATOM 507 C CA . ILE A 1 73 ? 109.051 86.373 124.906 1.00 175.42 73 ILE H CA 1
ATOM 508 C C . ILE A 1 73 ? 108.125 87.085 125.882 1.00 175.42 73 ILE H C 1
ATOM 509 O O . ILE A 1 73 ? 108.111 88.320 125.944 1.00 175.42 73 ILE H O 1
ATOM 514 N N . SER A 1 74 ? 107.357 86.306 126.642 1.00 187.92 74 SER H N 1
ATOM 515 C CA . SER A 1 74 ? 106.508 86.831 127.703 1.00 187.92 74 SER H CA 1
ATOM 516 C C . SER A 1 74 ? 106.759 86.036 128.976 1.00 187.92 74 SER H C 1
ATOM 517 O O . SER A 1 74 ? 106.654 84.808 128.970 1.00 187.92 74 SER H O 1
ATOM 520 N N . ALA A 1 75 ? 107.083 86.729 130.065 1.00 190.37 75 ALA H N 1
ATOM 521 C CA . ALA A 1 75 ? 107.426 86.073 131.322 1.00 190.37 75 ALA H CA 1
ATOM 522 C C . ALA A 1 75 ? 106.446 86.503 132.401 1.00 190.37 75 ALA H C 1
ATOM 523 O O . ALA A 1 75 ? 106.203 87.700 132.582 1.00 190.37 75 ALA H O 1
ATOM 525 N N . ASP A 1 76 ? 105.888 85.530 133.114 1.00 197.52 76 ASP H N 1
ATOM 526 C CA . ASP A 1 76 ? 104.999 85.787 134.236 1.00 197.52 76 ASP H CA 1
ATOM 527 C C . ASP A 1 76 ? 105.719 85.518 135.553 1.00 197.52 76 ASP H C 1
ATOM 528 O O . ASP A 1 76 ? 106.704 84.778 135.617 1.00 197.52 76 ASP H O 1
ATOM 533 N N . THR A 1 77 ? 105.210 86.135 136.619 1.00 206.59 77 THR H N 1
ATOM 534 C CA . THR A 1 77 ? 105.819 86.023 137.937 1.00 206.59 77 THR H CA 1
ATOM 535 C C . THR A 1 77 ? 105.096 85.066 138.871 1.00 206.59 77 THR H C 1
ATOM 536 O O . THR A 1 77 ? 105.709 84.577 139.822 1.00 206.59 77 THR H O 1
ATOM 540 N N . SER A 1 78 ? 103.813 84.788 138.630 1.00 205.99 78 SER H N 1
ATOM 541 C CA . SER A 1 78 ? 103.069 83.902 139.520 1.00 205.99 78 SER H CA 1
ATOM 542 C C . SER A 1 78 ? 103.540 82.459 139.385 1.00 205.99 78 SER H C 1
ATOM 543 O O . SER A 1 78 ? 103.742 81.765 140.389 1.00 205.99 78 SER H O 1
ATOM 546 N N . LYS A 1 79 ? 103.721 81.988 138.153 1.00 200.78 79 LYS H N 1
ATOM 547 C CA . LYS A 1 79 ? 104.075 80.599 137.895 1.00 200.78 79 LYS H CA 1
ATOM 548 C C . LYS A 1 79 ? 105.551 80.396 137.570 1.00 200.78 79 LYS H C 1
ATOM 549 O O . LYS A 1 79 ? 105.956 79.260 137.304 1.00 200.78 79 LYS H O 1
ATOM 555 N N . ASN A 1 80 ? 106.357 81.460 137.583 1.00 196.85 80 ASN H N 1
ATOM 556 C CA . ASN A 1 80 ? 107.815 81.362 137.491 1.00 196.85 80 ASN H CA 1
ATOM 557 C C . ASN A 1 80 ? 108.254 80.647 136.210 1.00 196.85 80 ASN H C 1
ATOM 558 O O . ASN A 1 80 ? 108.917 79.608 136.239 1.00 196.85 80 ASN H O 1
ATOM 563 N N . THR A 1 81 ? 107.877 81.229 135.073 1.00 200.05 81 THR H N 1
ATOM 564 C CA . THR A 1 81 ? 108.231 80.652 133.784 1.00 200.05 81 THR H CA 1
ATOM 565 C C . THR A 1 81 ? 108.160 81.727 132.711 1.00 200.05 81 THR H C 1
ATOM 566 O O . THR A 1 81 ? 107.586 82.800 132.915 1.00 200.05 81 THR H O 1
ATOM 570 N N . ALA A 1 82 ? 108.753 81.419 131.559 1.00 199.46 82 ALA H N 1
ATOM 571 C CA . ALA A 1 82 ? 108.712 82.290 130.396 1.00 199.46 82 ALA H CA 1
ATOM 572 C C . ALA A 1 82 ? 108.223 81.505 129.189 1.00 199.46 82 ALA H C 1
ATOM 573 O O . ALA A 1 82 ? 108.390 80.285 129.110 1.00 199.46 82 ALA H O 1
ATOM 575 N N . TYR A 1 83 ? 107.625 82.224 128.244 1.00 197.53 83 TYR H N 1
ATOM 576 C CA . TYR A 1 83 ? 106.942 81.646 127.096 1.00 197.53 83 TYR H CA 1
ATOM 577 C C . TYR A 1 83 ? 107.483 82.306 125.837 1.00 197.53 83 TYR H C 1
ATOM 578 O O . TYR A 1 83 ? 107.422 83.534 125.705 1.00 197.53 83 TYR H O 1
ATOM 587 N N . LEU A 1 84 ? 108.014 81.498 124.921 1.00 191.08 84 LEU H N 1
ATOM 588 C CA . LEU A 1 84 ? 108.655 81.989 123.708 1.00 191.08 84 LEU H CA 1
ATOM 589 C C . LEU A 1 84 ? 107.845 81.559 122.492 1.00 191.08 84 LEU H C 1
ATOM 590 O O . LEU A 1 84 ? 107.474 80.388 122.365 1.00 191.08 84 LEU H O 1
ATOM 595 N N . GLN A 1 85 ? 107.577 82.509 121.601 1.00 192.85 85 GLN H N 1
ATOM 596 C CA . GLN A 1 85 ? 106.732 82.294 120.438 1.00 192.85 85 GLN H CA 1
ATOM 597 C C . GLN A 1 85 ? 107.483 82.706 119.181 1.00 192.85 85 GLN H C 1
ATOM 598 O O . GLN A 1 85 ? 108.099 83.779 119.133 1.00 192.85 85 GLN H O 1
ATOM 604 N N . MET A 1 86 ? 107.418 81.841 118.168 1.00 196.40 86 MET H N 1
ATOM 605 C CA . MET A 1 86 ? 108.012 82.072 116.862 1.00 196.40 86 MET H CA 1
ATOM 606 C C . MET A 1 86 ? 106.920 82.049 115.805 1.00 196.40 86 MET H C 1
ATOM 607 O O . MET A 1 86 ? 105.950 81.293 115.914 1.00 196.40 86 MET H O 1
ATOM 612 N N . ASN A 1 87 ? 107.105 82.857 114.763 1.00 193.65 87 ASN H N 1
ATOM 613 C CA . ASN A 1 87 ? 106.254 82.804 113.583 1.00 193.65 87 ASN H CA 1
ATOM 614 C C . ASN A 1 87 ? 107.101 83.003 112.332 1.00 193.65 87 ASN H C 1
ATOM 615 O O . ASN A 1 87 ? 108.194 83.573 112.380 1.00 193.65 87 ASN H O 1
ATOM 620 N N . SER A 1 88 ? 106.581 82.501 111.209 1.00 195.74 88 SER H N 1
ATOM 621 C CA . SER A 1 88 ? 107.237 82.600 109.905 1.00 195.74 88 SER H CA 1
ATOM 622 C C . SER A 1 88 ? 108.648 82.009 109.957 1.00 195.74 88 SER H C 1
ATOM 623 O O . SER A 1 88 ? 109.651 82.686 109.723 1.00 195.74 88 SER H O 1
ATOM 626 N N . LEU A 1 89 ? 108.705 80.720 110.281 1.00 196.97 89 LEU H N 1
ATOM 627 C CA . LEU A 1 89 ? 109.979 80.025 110.372 1.00 196.97 89 LEU H CA 1
ATOM 628 C C . LEU A 1 89 ? 110.625 79.899 108.996 1.00 196.97 89 LEU H C 1
ATOM 629 O O . LEU A 1 89 ? 109.950 79.726 107.979 1.00 196.97 89 LEU H O 1
ATOM 634 N N . ARG A 1 90 ? 111.951 79.995 108.975 1.00 199.35 90 ARG H N 1
ATOM 635 C CA . ARG A 1 90 ? 112.730 79.812 107.763 1.00 199.35 90 ARG H CA 1
ATOM 636 C C . ARG A 1 90 ? 113.247 78.377 107.693 1.00 199.35 90 ARG H C 1
ATOM 637 O O . ARG A 1 90 ? 112.990 77.551 108.571 1.00 199.35 90 ARG H O 1
ATOM 645 N N . ALA A 1 91 ? 113.992 78.080 106.629 1.00 208.71 91 ALA H N 1
ATOM 646 C CA . ALA A 1 91 ? 114.531 76.744 106.416 1.00 208.71 91 ALA H CA 1
ATOM 647 C C . ALA A 1 91 ? 115.845 76.499 107.148 1.00 208.71 91 ALA H C 1
ATOM 648 O O . ALA A 1 91 ? 116.277 75.345 107.237 1.00 208.71 91 ALA H O 1
ATOM 650 N N . GLU A 1 92 ? 116.487 77.543 107.670 1.00 203.55 92 GLU H N 1
ATOM 651 C CA . GLU A 1 92 ? 117.738 77.401 108.405 1.00 203.55 92 GLU H CA 1
ATOM 652 C C . GLU A 1 92 ? 117.595 77.749 109.882 1.00 203.55 92 GLU H C 1
ATOM 653 O O . GLU A 1 92 ? 118.608 77.928 110.567 1.00 203.55 92 GLU H O 1
ATOM 659 N N . ASP A 1 93 ? 116.366 77.847 110.390 1.00 197.40 93 ASP H N 1
ATOM 660 C CA . ASP A 1 93 ? 116.148 78.111 111.806 1.00 197.40 93 ASP H CA 1
ATOM 661 C C . ASP A 1 93 ? 116.118 76.844 112.650 1.00 197.40 93 ASP H C 1
ATOM 662 O O . ASP A 1 93 ? 115.991 76.943 113.876 1.00 197.40 93 ASP H O 1
ATOM 667 N N . THR A 1 94 ? 116.218 75.668 112.032 1.00 195.26 94 THR H N 1
ATOM 668 C CA . THR A 1 94 ? 116.235 74.422 112.788 1.00 195.26 94 THR H CA 1
ATOM 669 C C . THR A 1 94 ? 117.466 74.350 113.684 1.00 195.26 94 THR H C 1
ATOM 670 O O . THR A 1 94 ? 118.588 74.617 113.242 1.00 195.26 94 THR H O 1
ATOM 674 N N . ALA A 1 95 ? 117.249 73.982 114.949 1.00 186.15 95 ALA H N 1
ATOM 675 C CA . ALA A 1 95 ? 118.327 73.977 115.935 1.00 186.15 95 ALA H CA 1
ATOM 676 C C . ALA A 1 95 ? 117.863 73.424 117.275 1.00 186.15 95 ALA H C 1
ATOM 677 O O . ALA A 1 95 ? 116.674 73.154 117.467 1.00 186.15 95 ALA H O 1
ATOM 679 N N . VAL A 1 96 ? 118.794 73.259 118.209 1.00 181.67 96 VAL H N 1
ATOM 680 C CA . VAL A 1 96 ? 118.472 72.919 119.589 1.00 181.67 96 VAL H CA 1
ATOM 681 C C . VAL A 1 96 ? 118.556 74.191 120.423 1.00 181.67 96 VAL H C 1
ATOM 682 O O . VAL A 1 96 ? 119.514 74.966 120.297 1.00 181.67 96 VAL H O 1
ATOM 686 N N . TYR A 1 97 ? 117.540 74.423 121.248 1.00 182.09 97 TYR H N 1
ATOM 687 C CA . TYR A 1 97 ? 117.400 75.651 122.016 1.00 182.09 97 TYR H CA 1
ATOM 688 C C . TYR A 1 97 ? 117.658 75.379 123.492 1.00 182.09 97 TYR H C 1
ATOM 689 O O . TYR A 1 97 ? 117.165 74.392 124.048 1.00 182.09 97 TYR H O 1
ATOM 698 N N . TYR A 1 98 ? 118.434 76.263 124.115 1.00 180.05 98 TYR H N 1
ATOM 699 C CA . TYR A 1 98 ? 118.752 76.198 125.533 1.00 180.05 98 TYR H CA 1
ATOM 700 C C . TYR A 1 98 ? 118.288 77.479 126.211 1.00 180.05 98 TYR H C 1
ATOM 701 O O . TYR A 1 98 ? 118.388 78.569 125.637 1.00 180.05 98 TYR H O 1
ATOM 710 N N . CYS A 1 99 ? 117.791 77.338 127.436 1.00 181.45 99 CYS H N 1
ATOM 711 C CA . CYS A 1 99 ? 117.222 78.437 128.212 1.00 181.45 99 CYS H CA 1
ATOM 712 C C . CYS A 1 99 ? 118.138 78.681 129.409 1.00 181.45 99 CYS H C 1
ATOM 713 O O . CYS A 1 99 ? 118.034 77.992 130.429 1.00 181.45 99 CYS H O 1
ATOM 716 N N . ALA A 1 100 ? 119.035 79.656 129.283 1.00 165.99 100 ALA H N 1
ATOM 717 C CA . ALA A 1 100 ? 120.058 79.922 130.284 1.00 165.99 100 ALA H CA 1
ATOM 718 C C . ALA A 1 100 ? 119.669 81.105 131.164 1.00 165.99 100 ALA H C 1
ATOM 719 O O . ALA A 1 100 ? 118.796 81.905 130.822 1.00 165.99 100 ALA H O 1
ATOM 721 N N . ARG A 1 101 ? 120.350 81.215 132.303 1.00 158.83 101 ARG H N 1
ATOM 722 C CA . ARG A 1 101 ? 120.061 82.226 133.310 1.00 158.83 101 ARG H CA 1
ATOM 723 C C . ARG A 1 101 ? 121.303 83.062 133.593 1.00 158.83 101 ARG H C 1
ATOM 724 O O . ARG A 1 101 ? 122.416 82.531 133.670 1.00 158.83 101 ARG H O 1
ATOM 732 N N . SER A 1 102 ? 121.107 84.371 133.745 1.00 142.73 102 SER H N 1
ATOM 733 C CA . SER A 1 102 ? 122.181 85.298 134.077 1.00 142.73 102 SER H CA 1
ATOM 734 C C . SER A 1 102 ? 121.601 86.420 134.928 1.00 142.73 102 SER H C 1
ATOM 735 O O . SER A 1 102 ? 120.418 86.415 135.274 1.00 142.73 102 SER H O 1
ATOM 738 N N . SER A 1 103 ? 122.446 87.393 135.259 1.00 125.43 103 SER H N 1
ATOM 739 C CA . SER A 1 103 ? 122.017 88.510 136.090 1.00 125.43 103 SER H CA 1
ATOM 740 C C . SER A 1 103 ? 121.030 89.399 135.341 1.00 125.43 103 SER H C 1
ATOM 741 O O . SER A 1 103 ? 121.040 89.482 134.111 1.00 125.43 103 SER H O 1
ATOM 744 N N . SER A 1 104 ? 120.172 90.072 136.105 1.00 109.65 104 SER H N 1
ATOM 745 C CA . SER A 1 104 ? 119.163 90.946 135.524 1.00 109.65 104 SER H CA 1
ATOM 746 C C . SER A 1 104 ? 119.809 92.151 134.847 1.00 109.65 104 SER H C 1
ATOM 747 O O . SER A 1 104 ? 120.876 92.622 135.249 1.00 109.65 104 SER H O 1
ATOM 750 N N . VAL A 1 105 ? 119.143 92.648 133.800 1.00 95.50 105 VAL H N 1
ATOM 751 C CA . VAL A 1 105 ? 119.690 93.761 133.031 1.00 95.50 105 VAL H CA 1
ATOM 752 C C . VAL A 1 105 ? 119.727 95.039 133.861 1.00 95.50 105 VAL H C 1
ATOM 753 O O . VAL A 1 105 ? 120.644 95.855 133.712 1.00 95.50 105 VAL H O 1
ATOM 757 N N . TYR A 1 106 ? 118.741 95.245 134.737 1.00 98.30 106 TYR H N 1
ATOM 758 C CA . TYR A 1 106 ? 118.708 96.457 135.545 1.00 98.30 106 TYR H CA 1
ATOM 759 C C . TYR A 1 106 ? 119.858 96.509 136.540 1.00 98.30 106 TYR H C 1
ATOM 760 O O . TYR A 1 106 ? 120.219 97.599 136.997 1.00 98.30 106 TYR H O 1
ATOM 769 N N . TRP A 1 107 ? 120.441 95.360 136.874 1.00 83.15 107 TRP H N 1
ATOM 770 C CA . TRP A 1 107 ? 121.648 95.284 137.685 1.00 83.15 107 TRP H CA 1
ATOM 771 C C . TRP A 1 107 ? 122.851 94.837 136.858 1.00 83.15 107 TRP H C 1
ATOM 772 O O . TRP A 1 107 ? 123.754 94.177 137.379 1.00 83.15 107 TRP H O 1
ATOM 783 N N . SER A 1 108 ? 122.866 95.176 135.566 1.00 72.11 108 SER H N 1
ATOM 784 C CA . SER A 1 108 ? 123.941 94.754 134.677 1.00 72.11 108 SER H CA 1
ATOM 785 C C . SER A 1 108 ? 125.283 95.199 135.234 1.00 72.11 108 SER H C 1
ATOM 786 O O . SER A 1 108 ? 126.083 94.350 135.637 1.00 72.11 108 SER H O 1
ATOM 789 N N . TRP A 1 109 ? 125.525 96.515 135.276 1.00 60.18 109 TRP H N 1
ATOM 790 C CA . TRP A 1 109 ? 126.521 97.081 136.181 1.00 60.18 109 TRP H CA 1
ATOM 791 C C . TRP A 1 109 ? 127.864 96.373 136.072 1.00 60.18 109 TRP H C 1
ATOM 792 O O . TRP A 1 109 ? 128.147 95.480 136.876 1.00 60.18 109 TRP H O 1
ATOM 803 N N . TRP A 1 110 ? 128.629 96.689 135.023 1.00 50.98 110 TRP H N 1
ATOM 804 C CA . TRP A 1 110 ? 129.858 96.007 134.612 1.00 50.98 110 TRP H CA 1
ATOM 805 C C . TRP A 1 110 ? 129.528 94.791 133.756 1.00 50.98 110 TRP H C 1
ATOM 806 O O . TRP A 1 110 ? 130.406 93.973 133.465 1.00 50.98 110 TRP H O 1
ATOM 817 N N . GLY A 1 111 ? 128.277 94.674 133.338 1.00 67.90 111 GLY H N 1
ATOM 818 C CA . GLY A 1 111 ? 127.876 93.736 132.309 1.00 67.90 111 GLY H CA 1
ATOM 819 C C . GLY A 1 111 ? 127.181 92.508 132.876 1.00 67.90 111 GLY H C 1
ATOM 820 O O . GLY A 1 111 ? 127.153 92.261 134.082 1.00 67.90 111 GLY H O 1
ATOM 821 N N . TYR A 1 112 ? 126.612 91.734 131.953 1.00 95.71 112 TYR H N 1
ATOM 822 C CA . TYR A 1 112 ? 125.947 90.485 132.299 1.00 95.71 112 TYR H CA 1
ATOM 823 C C . TYR A 1 112 ? 126.915 89.503 132.947 1.00 95.71 112 TYR H C 1
ATOM 824 O O . TYR A 1 112 ? 128.100 89.442 132.608 1.00 95.71 112 TYR H O 1
ATOM 833 N N . SER A 1 113 ? 126.393 88.729 133.892 1.00 127.60 113 SER H N 1
ATOM 834 C CA . SER A 1 113 ? 127.143 87.624 134.465 1.00 127.60 113 SER H CA 1
ATOM 835 C C . SER A 1 113 ? 127.100 86.423 133.528 1.00 127.60 113 SER H C 1
ATOM 836 O O . SER A 1 113 ? 126.189 86.281 132.707 1.00 127.60 113 SER H O 1
ATOM 839 N N . ALA A 1 114 ? 128.100 85.557 133.655 1.00 151.03 114 ALA H N 1
ATOM 840 C CA . ALA A 1 114 ? 128.200 84.398 132.781 1.00 151.03 114 ALA H CA 1
ATOM 841 C C . ALA A 1 114 ? 127.076 83.406 133.060 1.00 151.03 114 ALA H C 1
ATOM 842 O O . ALA A 1 114 ? 126.592 83.277 134.187 1.00 151.03 114 ALA H O 1
ATOM 844 N N . PHE A 1 115 ? 126.659 82.702 132.009 1.00 158.35 115 PHE H N 1
ATOM 845 C CA . PHE A 1 115 ? 125.581 81.722 132.119 1.00 158.35 115 PHE H CA 1
ATOM 846 C C . PHE A 1 115 ? 126.071 80.528 132.930 1.00 158.35 115 PHE H C 1
ATOM 847 O O . PHE A 1 115 ? 126.953 79.787 132.486 1.00 158.35 115 PHE H O 1
ATOM 855 N N . ASP A 1 116 ? 125.501 80.336 134.117 1.00 169.25 116 ASP H N 1
ATOM 856 C CA . ASP A 1 116 ? 125.943 79.283 135.023 1.00 169.25 116 ASP H CA 1
ATOM 857 C C . ASP A 1 116 ? 125.027 78.067 135.027 1.00 169.25 116 ASP H C 1
ATOM 858 O O . ASP A 1 116 ? 125.515 76.934 135.046 1.00 169.25 116 ASP H O 1
ATOM 863 N N . TYR A 1 117 ? 123.714 78.270 135.008 1.00 175.51 117 TYR H N 1
ATOM 864 C CA . TYR A 1 117 ? 122.743 77.179 135.028 1.00 175.51 117 TYR H CA 1
ATOM 865 C C . TYR A 1 117 ? 122.059 77.137 133.666 1.00 175.51 117 TYR H C 1
ATOM 866 O O . TYR A 1 117 ? 121.194 77.965 133.367 1.00 175.51 117 TYR H O 1
ATOM 875 N N . TRP A 1 118 ? 122.451 76.169 132.846 1.00 174.91 118 TRP H N 1
ATOM 876 C CA . TRP A 1 118 ? 121.923 76.026 131.500 1.00 174.91 118 TRP H CA 1
ATOM 877 C C . TRP A 1 118 ? 120.732 75.072 131.483 1.00 174.91 118 TRP H C 1
ATOM 878 O O . TRP A 1 118 ? 120.456 74.356 132.448 1.00 174.91 118 TRP H O 1
ATOM 889 N N . GLY A 1 119 ? 120.019 75.073 130.359 1.00 193.52 119 GLY H N 1
ATOM 890 C CA . GLY A 1 119 ? 118.945 74.135 130.129 1.00 193.52 119 GLY H CA 1
ATOM 891 C C . GLY A 1 119 ? 119.401 72.968 129.273 1.00 193.52 119 GLY H C 1
ATOM 892 O O . GLY A 1 119 ? 120.410 73.039 128.576 1.00 193.52 119 GLY H O 1
ATOM 893 N N . GLN A 1 120 ? 118.635 71.876 129.335 1.00 197.75 120 GLN H N 1
ATOM 894 C CA . GLN A 1 120 ? 118.991 70.686 128.569 1.00 197.75 120 GLN H CA 1
ATOM 895 C C . GLN A 1 120 ? 118.790 70.897 127.074 1.00 197.75 120 GLN H C 1
ATOM 896 O O . GLN A 1 120 ? 119.488 70.276 126.263 1.00 197.75 120 GLN H O 1
ATOM 902 N N . GLY A 1 121 ? 117.853 71.759 126.690 1.00 193.61 121 GLY H N 1
ATOM 903 C CA . GLY A 1 121 ? 117.655 72.087 125.293 1.00 193.61 121 GLY H CA 1
ATOM 904 C C . GLY A 1 121 ? 116.647 71.208 124.587 1.00 193.61 121 GLY H C 1
ATOM 905 O O . GLY A 1 121 ? 116.618 69.991 124.792 1.00 193.61 121 GLY H O 1
ATOM 906 N N . THR A 1 122 ? 115.812 71.818 123.750 1.00 187.35 122 THR H N 1
ATOM 907 C CA . THR A 1 122 ? 114.851 71.100 122.925 1.00 187.35 122 THR H CA 1
ATOM 908 C C . THR A 1 122 ? 115.198 71.308 121.460 1.00 187.35 122 THR H C 1
ATOM 909 O O . THR A 1 122 ? 115.482 72.431 121.035 1.00 187.35 122 THR H O 1
ATOM 913 N N . LEU A 1 123 ? 115.189 70.223 120.694 1.00 185.88 123 LEU H N 1
ATOM 914 C CA . LEU A 1 123 ? 115.572 70.270 119.290 1.00 185.88 123 LEU H CA 1
ATOM 915 C C . LEU A 1 123 ? 114.327 70.443 118.429 1.00 185.88 123 LEU H C 1
ATOM 916 O O . LEU A 1 123 ? 113.355 69.695 118.574 1.00 185.88 123 LEU H O 1
ATOM 921 N N . VAL A 1 124 ? 114.359 71.434 117.541 1.00 188.11 124 VAL H N 1
ATOM 922 C CA . VAL A 1 124 ? 113.241 71.747 116.662 1.00 188.11 124 VAL H CA 1
ATOM 923 C C . VAL A 1 124 ? 113.741 71.774 115.224 1.00 188.11 124 VAL H C 1
ATOM 924 O O . VAL A 1 124 ? 114.820 72.307 114.934 1.00 188.11 124 VAL H O 1
ATOM 928 N N . THR A 1 125 ? 112.961 71.170 114.329 1.00 190.86 125 THR H N 1
ATOM 929 C CA . THR A 1 125 ? 113.305 71.067 112.919 1.00 190.86 125 THR H CA 1
ATOM 930 C C . THR A 1 125 ? 112.161 71.578 112.058 1.00 190.86 125 THR H C 1
ATOM 931 O O . THR A 1 125 ? 110.984 71.446 112.418 1.00 190.86 125 THR H O 1
ATOM 935 N N . VAL A 1 126 ? 112.527 72.171 110.924 1.00 195.40 126 VAL H N 1
ATOM 936 C CA . VAL A 1 126 ? 111.588 72.644 109.915 1.00 195.40 126 VAL H CA 1
ATOM 937 C C . VAL A 1 126 ? 111.816 71.823 108.651 1.00 195.40 126 VAL H C 1
ATOM 938 O O . VAL A 1 126 ? 112.942 71.742 108.145 1.00 195.40 126 VAL H O 1
ATOM 942 N N . SER A 1 127 ? 110.754 71.191 108.156 1.00 197.42 127 SER H N 1
ATOM 943 C CA . SER A 1 127 ? 110.862 70.306 107.006 1.00 197.42 127 SER H CA 1
ATOM 944 C C . SER A 1 127 ? 109.616 70.419 106.144 1.00 197.42 127 SER H C 1
ATOM 945 O O . SER A 1 127 ? 108.524 70.700 106.646 1.00 197.42 127 SER H O 1
ATOM 948 N N . SER A 1 128 ? 109.789 70.194 104.843 1.00 200.68 128 SER H N 1
ATOM 949 C CA . SER A 1 128 ? 108.693 70.209 103.885 1.00 200.68 128 SER H CA 1
ATOM 950 C C . SER A 1 128 ? 108.322 68.813 103.400 1.00 200.68 128 SER H C 1
ATOM 951 O O . SER A 1 128 ? 107.571 68.685 102.428 1.00 200.68 128 SER H O 1
ATOM 954 N N . ALA A 1 129 ? 108.829 67.770 104.050 1.00 209.10 129 ALA H N 1
ATOM 955 C CA . ALA A 1 129 ? 108.587 66.394 103.649 1.00 209.10 129 ALA H CA 1
ATOM 956 C C . ALA A 1 129 ? 107.734 65.678 104.688 1.00 209.10 129 ALA H C 1
ATOM 957 O O . ALA A 1 129 ? 107.719 66.034 105.870 1.00 209.10 129 ALA H O 1
ATOM 959 N N . SER A 1 130 ? 107.019 64.657 104.228 1.00 211.06 130 SER H N 1
ATOM 960 C CA . SER A 1 130 ? 106.129 63.874 105.071 1.00 211.06 130 SER H CA 1
ATOM 961 C C . SER A 1 130 ? 106.875 62.699 105.695 1.00 211.06 130 SER H C 1
ATOM 962 O O . SER A 1 130 ? 107.972 62.323 105.273 1.00 211.06 130 SER H O 1
ATOM 965 N N . THR A 1 131 ? 106.255 62.112 106.715 1.00 212.36 131 THR H N 1
ATOM 966 C CA . THR A 1 131 ? 106.849 61.014 107.466 1.00 212.36 131 THR H CA 1
ATOM 967 C C . THR A 1 131 ? 106.523 59.690 106.785 1.00 212.36 131 THR H C 1
ATOM 968 O O . THR A 1 131 ? 105.348 59.360 106.588 1.00 212.36 131 THR H O 1
ATOM 972 N N . LYS A 1 132 ? 107.561 58.936 106.430 1.00 216.54 132 LYS H N 1
ATOM 973 C CA . LYS A 1 132 ? 107.383 57.609 105.858 1.00 216.54 132 LYS H CA 1
ATOM 974 C C . LYS A 1 132 ? 108.670 56.820 106.052 1.00 216.54 132 LYS H C 1
ATOM 975 O O . LYS A 1 132 ? 109.739 57.388 106.290 1.00 216.54 132 LYS H O 1
ATOM 981 N N . GLY A 1 133 ? 108.549 55.498 105.947 1.00 219.91 133 GLY H N 1
ATOM 982 C CA . GLY A 1 133 ? 109.628 54.599 106.280 1.00 219.91 133 GLY H CA 1
ATOM 983 C C . GLY A 1 133 ? 110.769 54.614 105.284 1.00 219.91 133 GLY H C 1
ATOM 984 O O . GLY A 1 133 ? 110.686 55.220 104.212 1.00 219.91 133 GLY H O 1
ATOM 985 N N . PRO A 1 134 ? 111.863 53.942 105.625 1.00 221.06 134 PRO H N 1
ATOM 986 C CA . PRO A 1 134 ? 113.038 53.918 104.755 1.00 221.06 134 PRO H CA 1
ATOM 987 C C . PRO A 1 134 ? 112.971 52.801 103.718 1.00 221.06 134 PRO H C 1
ATOM 988 O O . PRO A 1 134 ? 112.096 51.934 103.746 1.00 221.06 134 PRO H O 1
ATOM 992 N N . SER A 1 135 ? 113.928 52.845 102.795 1.00 224.67 135 SER H N 1
ATOM 993 C CA . SER A 1 135 ? 114.174 51.765 101.848 1.00 224.67 135 SER H CA 1
ATOM 994 C C . SER A 1 135 ? 115.607 51.295 102.049 1.00 224.67 135 SER H C 1
ATOM 995 O O . SER A 1 135 ? 116.541 52.101 101.977 1.00 224.67 135 SER H O 1
ATOM 998 N N . VAL A 1 136 ? 115.778 50.001 102.305 1.00 224.24 136 VAL H N 1
ATOM 999 C CA . VAL A 1 136 ? 117.081 49.428 102.626 1.00 224.24 136 VAL H CA 1
ATOM 1000 C C . VAL A 1 136 ? 117.613 48.688 101.407 1.00 224.24 136 VAL H C 1
ATOM 1001 O O . VAL A 1 136 ? 116.894 47.899 100.779 1.00 224.24 136 VAL H O 1
ATOM 1005 N N . PHE A 1 137 ? 118.867 48.959 101.061 1.00 222.97 137 PHE H N 1
ATOM 1006 C CA . PHE A 1 137 ? 119.540 48.445 99.881 1.00 222.97 137 PHE H CA 1
ATOM 1007 C C . PHE A 1 137 ? 120.822 47.741 100.297 1.00 222.97 137 PHE H C 1
ATOM 1008 O O . PHE A 1 137 ? 121.492 48.171 101.242 1.00 222.97 137 PHE H O 1
ATOM 1016 N N . PRO A 1 138 ? 121.190 46.664 99.608 1.00 223.56 138 PRO H N 1
ATOM 1017 C CA . PRO A 1 138 ? 122.438 45.969 99.938 1.00 223.56 138 PRO H CA 1
ATOM 1018 C C . PRO A 1 138 ? 123.654 46.785 99.527 1.00 223.56 138 PRO H C 1
ATOM 1019 O O . PRO A 1 138 ? 123.579 47.705 98.709 1.00 223.56 138 PRO H O 1
ATOM 1023 N N . LEU A 1 139 ? 124.798 46.430 100.116 1.00 220.83 139 LEU H N 1
ATOM 1024 C CA . LEU A 1 139 ? 126.054 47.130 99.847 1.00 220.83 139 LEU H CA 1
ATOM 1025 C C . LEU A 1 139 ? 127.171 46.090 99.960 1.00 220.83 139 LEU H C 1
ATOM 1026 O O . LEU A 1 139 ? 127.653 45.796 101.055 1.00 220.83 139 LEU H O 1
ATOM 1031 N N . ALA A 1 140 ? 127.563 45.529 98.808 1.00 216.27 140 ALA H N 1
ATOM 1032 C CA . ALA A 1 140 ? 128.464 44.390 98.754 1.00 216.27 140 ALA H CA 1
ATOM 1033 C C . ALA A 1 140 ? 129.816 44.777 98.167 1.00 216.27 140 ALA H C 1
ATOM 1034 O O . ALA A 1 140 ? 129.880 45.599 97.245 1.00 216.27 140 ALA H O 1
ATOM 1036 N N . PRO A 1 141 ? 130.904 44.205 98.677 1.00 216.41 141 PRO H N 1
ATOM 1037 C CA . PRO A 1 141 ? 132.230 44.540 98.149 1.00 216.41 141 PRO H CA 1
ATOM 1038 C C . PRO A 1 141 ? 132.434 43.995 96.745 1.00 216.41 141 PRO H C 1
ATOM 1039 O O . PRO A 1 141 ? 131.851 42.981 96.352 1.00 216.41 141 PRO H O 1
ATOM 1043 N N . SER A 1 142 ? 133.280 44.687 95.987 1.00 218.31 142 SER H N 1
ATOM 1044 C CA . SER A 1 142 ? 133.627 44.235 94.649 1.00 218.31 142 SER H CA 1
ATOM 1045 C C . SER A 1 142 ? 134.564 43.034 94.713 1.00 218.31 142 SER H C 1
ATOM 1046 O O . SER A 1 142 ? 135.284 42.828 95.694 1.00 218.31 142 SER H O 1
ATOM 1049 N N . SER A 1 143 ? 134.545 42.232 93.650 1.00 212.96 143 SER H N 1
ATOM 1050 C CA . SER A 1 143 ? 135.438 41.086 93.551 1.00 212.96 143 SER H CA 1
ATOM 1051 C C . SER A 1 143 ? 136.841 41.466 93.096 1.00 212.96 143 SER H C 1
ATOM 1052 O O . SER A 1 143 ? 137.759 40.651 93.230 1.00 212.96 143 SER H O 1
ATOM 1055 N N . LYS A 1 144 ? 137.027 42.672 92.563 1.00 209.02 144 LYS H N 1
ATOM 1056 C CA . LYS A 1 144 ? 138.328 43.135 92.101 1.00 209.02 144 LYS H CA 1
ATOM 1057 C C . LYS A 1 144 ? 139.043 44.017 93.115 1.00 209.02 144 LYS H C 1
ATOM 1058 O O . LYS A 1 144 ? 140.144 44.498 92.829 1.00 209.02 144 LYS H O 1
ATOM 1064 N N . SER A 1 145 ? 138.453 44.241 94.287 1.00 213.70 145 SER H N 1
ATOM 1065 C CA . SER A 1 145 ? 139.019 45.121 95.302 1.00 213.70 145 SER H CA 1
ATOM 1066 C C . SER A 1 145 ? 139.256 44.326 96.577 1.00 213.70 145 SER H C 1
ATOM 1067 O O . SER A 1 145 ? 138.301 43.842 97.195 1.00 213.70 145 SER H O 1
ATOM 1070 N N . THR A 1 146 ? 140.524 44.209 96.972 1.00 211.07 146 THR H N 1
ATOM 1071 C CA . THR A 1 146 ? 140.935 43.509 98.190 1.00 211.07 146 THR H CA 1
ATOM 1072 C C . THR A 1 146 ? 140.329 42.106 98.252 1.00 211.07 146 THR H C 1
ATOM 1073 O O . THR A 1 146 ? 139.552 41.767 99.146 1.00 211.07 146 THR H O 1
ATOM 1077 N N . SER A 1 147 ? 140.702 41.288 97.272 1.00 206.36 147 SER H N 1
ATOM 1078 C CA . SER A 1 147 ? 140.203 39.921 97.164 1.00 206.36 147 SER H CA 1
ATOM 1079 C C . SER A 1 147 ? 141.165 38.985 97.888 1.00 206.36 147 SER H C 1
ATOM 1080 O O . SER A 1 147 ? 142.315 38.819 97.468 1.00 206.36 147 SER H O 1
ATOM 1083 N N . GLY A 1 148 ? 140.693 38.375 98.977 1.00 203.86 148 GLY H N 1
ATOM 1084 C CA . GLY A 1 148 ? 141.469 37.427 99.760 1.00 203.86 148 GLY H CA 1
ATOM 1085 C C . GLY A 1 148 ? 141.752 37.894 101.175 1.00 203.86 148 GLY H C 1
ATOM 1086 O O . GLY A 1 148 ? 141.851 37.067 102.087 1.00 203.86 148 GLY H O 1
ATOM 1087 N N . GLY A 1 149 ? 141.882 39.203 101.374 1.00 203.98 149 GLY H N 1
ATOM 1088 C CA . GLY A 1 149 ? 142.177 39.737 102.689 1.00 203.98 149 GLY H CA 1
ATOM 1089 C C . GLY A 1 149 ? 141.044 40.542 103.291 1.00 203.98 149 GLY H C 1
ATOM 1090 O O . GLY A 1 149 ? 140.053 39.979 103.765 1.00 203.98 149 GLY H O 1
ATOM 1091 N N . THR A 1 150 ? 141.184 41.865 103.279 1.00 208.01 150 THR H N 1
ATOM 1092 C CA . THR A 1 150 ? 140.178 42.736 103.866 1.00 208.01 150 THR H CA 1
ATOM 1093 C C . THR A 1 150 ? 138.912 42.758 103.018 1.00 208.01 150 THR H C 1
ATOM 1094 O O . THR A 1 150 ? 138.955 42.653 101.789 1.00 208.01 150 THR H O 1
ATOM 1098 N N . ALA A 1 151 ? 137.774 42.900 103.692 1.00 208.58 151 ALA H N 1
ATOM 1099 C CA . ALA A 1 151 ? 136.486 42.983 103.019 1.00 208.58 151 ALA H CA 1
ATOM 1100 C C . ALA A 1 151 ? 135.496 43.672 103.946 1.00 208.58 151 ALA H C 1
ATOM 1101 O O . ALA A 1 151 ? 135.631 43.616 105.170 1.00 208.58 151 ALA H O 1
ATOM 1103 N N . ALA A 1 152 ? 134.505 44.329 103.348 1.00 212.50 152 ALA H N 1
ATOM 1104 C CA . ALA A 1 152 ? 133.474 45.022 104.105 1.00 212.50 152 ALA H CA 1
ATOM 1105 C C . ALA A 1 152 ? 132.153 44.936 103.358 1.00 212.50 152 ALA H C 1
ATOM 1106 O O . ALA A 1 152 ? 132.121 44.882 102.127 1.00 212.50 152 ALA H O 1
ATOM 1108 N N . LEU A 1 153 ? 131.060 44.926 104.119 1.00 215.01 153 LEU H N 1
ATOM 1109 C CA . LEU A 1 153 ? 129.722 44.888 103.545 1.00 215.01 153 LEU H CA 1
ATOM 1110 C C . LEU A 1 153 ? 128.766 45.616 104.478 1.00 215.01 153 LEU H C 1
ATOM 1111 O O . LEU A 1 153 ? 129.063 45.831 105.655 1.00 215.01 153 LEU H O 1
ATOM 1116 N N . GLY A 1 154 ? 127.616 45.999 103.942 1.00 218.43 154 GLY H N 1
ATOM 1117 C CA . GLY A 1 154 ? 126.668 46.731 104.754 1.00 218.43 154 GLY H CA 1
ATOM 1118 C C . GLY A 1 154 ? 125.361 46.980 104.037 1.00 218.43 154 GLY H C 1
ATOM 1119 O O . GLY A 1 154 ? 125.054 46.367 103.012 1.00 218.43 154 GLY H O 1
ATOM 1120 N N . CYS A 1 155 ? 124.589 47.898 104.610 1.00 218.01 155 CYS H N 1
ATOM 1121 C CA . CYS A 1 155 ? 123.269 48.240 104.104 1.00 218.01 155 CYS H CA 1
ATOM 1122 C C . CYS A 1 155 ? 123.093 49.751 104.095 1.00 218.01 155 CYS H C 1
ATOM 1123 O O . CYS A 1 155 ? 123.528 50.444 105.020 1.00 218.01 155 CYS H O 1
ATOM 1126 N N . LEU A 1 156 ? 122.445 50.253 103.048 1.00 218.70 156 LEU H N 1
ATOM 1127 C CA . LEU A 1 156 ? 122.191 51.679 102.880 1.00 218.70 156 LEU H CA 1
ATOM 1128 C C . LEU A 1 156 ? 120.693 51.921 102.993 1.00 218.70 156 LEU H C 1
ATOM 1129 O O . LEU A 1 156 ? 119.913 51.357 102.221 1.00 218.70 156 LEU H O 1
ATOM 1134 N N . VAL A 1 157 ? 120.294 52.759 103.944 1.00 217.86 157 VAL H N 1
ATOM 1135 C CA . VAL A 1 157 ? 118.904 53.170 104.091 1.00 217.86 157 VAL H CA 1
ATOM 1136 C C . VAL A 1 157 ? 118.743 54.532 103.431 1.00 217.86 157 VAL H C 1
ATOM 1137 O O . VAL A 1 157 ? 119.588 55.419 103.599 1.00 217.86 157 VAL H O 1
ATOM 1141 N N . LYS A 1 158 ? 117.691 54.684 102.636 1.00 216.64 158 LYS H N 1
ATOM 1142 C CA . LYS A 1 158 ? 117.473 55.920 101.903 1.00 216.64 158 LYS H CA 1
ATOM 1143 C C . LYS A 1 158 ? 115.998 56.281 101.972 1.00 216.64 158 LYS H C 1
ATOM 1144 O O . LYS A 1 158 ? 115.140 55.407 102.124 1.00 216.64 158 LYS H O 1
ATOM 1150 N N . ASP A 1 159 ? 115.714 57.582 101.869 1.00 214.40 159 ASP H N 1
ATOM 1151 C CA . ASP A 1 159 ? 114.347 58.083 101.760 1.00 214.40 159 ASP H CA 1
ATOM 1152 C C . ASP A 1 159 ? 113.531 57.729 103.006 1.00 214.40 159 ASP H C 1
ATOM 1153 O O . ASP A 1 159 ? 112.531 57.011 102.952 1.00 214.40 159 ASP H O 1
ATOM 1158 N N . TYR A 1 160 ? 113.990 58.247 104.143 1.00 212.61 160 TYR H N 1
ATOM 1159 C CA . TYR A 1 160 ? 113.291 58.094 105.409 1.00 212.61 160 TYR H CA 1
ATOM 1160 C C . TYR A 1 160 ? 113.197 59.441 106.108 1.00 212.61 160 TYR H C 1
ATOM 1161 O O . TYR A 1 160 ? 114.011 60.341 105.888 1.00 212.61 160 TYR H O 1
ATOM 1170 N N . PHE A 1 161 ? 112.182 59.564 106.965 1.00 209.89 161 PHE H N 1
ATOM 1171 C CA . PHE A 1 161 ? 111.895 60.809 107.658 1.00 209.89 161 PHE H CA 1
ATOM 1172 C C . PHE A 1 161 ? 111.042 60.483 108.869 1.00 209.89 161 PHE H C 1
ATOM 1173 O O . PHE A 1 161 ? 110.079 59.716 108.735 1.00 209.89 161 PHE H O 1
ATOM 1181 N N . PRO A 1 162 ? 111.352 61.027 110.056 1.00 209.60 162 PRO H N 1
ATOM 1182 C CA . PRO A 1 162 ? 112.465 61.942 110.328 1.00 209.60 162 PRO H CA 1
ATOM 1183 C C . PRO A 1 162 ? 113.815 61.251 110.518 1.00 209.60 162 PRO H C 1
ATOM 1184 O O . PRO A 1 162 ? 114.016 60.120 110.075 1.00 209.60 162 PRO H O 1
ATOM 1188 N N . GLU A 1 163 ? 114.730 61.961 111.179 1.00 211.24 163 GLU H N 1
ATOM 1189 C CA . GLU A 1 163 ? 116.100 61.476 111.341 1.00 211.24 163 GLU H CA 1
ATOM 1190 C C . GLU A 1 163 ? 116.214 60.141 112.070 1.00 211.24 163 GLU H C 1
ATOM 1191 O O . GLU A 1 163 ? 116.937 59.259 111.574 1.00 211.24 163 GLU H O 1
ATOM 1197 N N . PRO A 1 164 ? 115.557 59.909 113.231 1.00 209.94 164 PRO H N 1
ATOM 1198 C CA . PRO A 1 164 ? 115.957 58.760 114.060 1.00 209.94 164 PRO H CA 1
ATOM 1199 C C . PRO A 1 164 ? 115.657 57.402 113.441 1.00 209.94 164 PRO H C 1
ATOM 1200 O O . PRO A 1 164 ? 114.506 56.959 113.387 1.00 209.94 164 PRO H O 1
ATOM 1204 N N . VAL A 1 165 ? 116.716 56.739 112.979 1.00 204.97 165 VAL H N 1
ATOM 1205 C CA . VAL A 1 165 ? 116.681 55.351 112.530 1.00 204.97 165 VAL H CA 1
ATOM 1206 C C . VAL A 1 165 ? 117.953 54.679 113.024 1.00 204.97 165 VAL H C 1
ATOM 1207 O O . VAL A 1 165 ? 119.048 55.230 112.870 1.00 204.97 165 VAL H O 1
ATOM 1211 N N . THR A 1 166 ? 117.816 53.496 113.617 1.00 202.66 166 THR H N 1
ATOM 1212 C CA . THR A 1 166 ? 118.959 52.761 114.134 1.00 202.66 166 THR H CA 1
ATOM 1213 C C . THR A 1 166 ? 119.141 51.467 113.353 1.00 202.66 166 THR H C 1
ATOM 1214 O O . THR A 1 166 ? 118.177 50.885 112.845 1.00 202.66 166 THR H O 1
ATOM 1218 N N . VAL A 1 167 ? 120.393 51.029 113.256 1.00 205.22 167 VAL H N 1
ATOM 1219 C CA . VAL A 1 167 ? 120.764 49.835 112.507 1.00 205.22 167 VAL H CA 1
ATOM 1220 C C . VAL A 1 167 ? 121.230 48.774 113.493 1.00 205.22 167 VAL H C 1
ATOM 1221 O O . VAL A 1 167 ? 122.171 49.001 114.262 1.00 205.22 167 VAL H O 1
ATOM 1225 N N . SER A 1 168 ? 120.571 47.621 113.465 1.00 208.58 168 SER H N 1
ATOM 1226 C CA . SER A 1 168 ? 120.924 46.477 114.290 1.00 208.58 168 SER H CA 1
ATOM 1227 C C . SER A 1 168 ? 121.626 45.446 113.420 1.00 208.58 168 SER H C 1
ATOM 1228 O O . SER A 1 168 ? 121.127 45.088 112.344 1.00 208.58 168 SER H O 1
ATOM 1231 N N . TRP A 1 169 ? 122.780 44.981 113.886 1.00 209.92 169 TRP H N 1
ATOM 1232 C CA . TRP A 1 169 ? 123.637 44.085 113.126 1.00 209.92 169 TRP H CA 1
ATOM 1233 C C . TRP A 1 169 ? 123.519 42.680 113.702 1.00 209.92 169 TRP H C 1
ATOM 1234 O O . TRP A 1 169 ? 123.747 42.482 114.900 1.00 209.92 169 TRP H O 1
ATOM 1245 N N . ASN A 1 170 ? 123.108 41.729 112.853 1.00 208.70 170 ASN H N 1
ATOM 1246 C CA . ASN A 1 170 ? 122.988 40.294 113.123 1.00 208.70 170 ASN H CA 1
ATOM 1247 C C . ASN A 1 170 ? 122.630 39.985 114.574 1.00 208.70 170 ASN H C 1
ATOM 1248 O O . ASN A 1 170 ? 123.257 39.130 115.209 1.00 208.70 170 ASN H O 1
ATOM 1253 N N . SER A 1 171 ? 121.610 40.672 115.094 1.00 208.82 171 SER H N 1
ATOM 1254 C CA . SER A 1 171 ? 121.158 40.507 116.477 1.00 208.82 171 SER H CA 1
ATOM 1255 C C . SER A 1 171 ? 122.290 40.766 117.471 1.00 208.82 171 SER H C 1
ATOM 1256 O O . SER A 1 171 ? 122.382 40.122 118.517 1.00 208.82 171 SER H O 1
ATOM 1259 N N . GLY A 1 172 ? 123.159 41.720 117.141 1.00 205.05 172 GLY H N 1
ATOM 1260 C CA . GLY A 1 172 ? 124.247 42.084 118.027 1.00 205.05 172 GLY H CA 1
ATOM 1261 C C . GLY A 1 172 ? 125.366 41.075 118.133 1.00 205.05 172 GLY H C 1
ATOM 1262 O O . GLY A 1 172 ? 126.135 41.127 119.097 1.00 205.05 172 GLY H O 1
ATOM 1263 N N . ALA A 1 173 ? 125.483 40.153 117.175 1.00 203.98 173 ALA H N 1
ATOM 1264 C CA . ALA A 1 173 ? 126.511 39.122 117.259 1.00 203.98 173 ALA H CA 1
ATOM 1265 C C . ALA A 1 173 ? 127.902 39.649 116.929 1.00 203.98 173 ALA H C 1
ATOM 1266 O O . ALA A 1 173 ? 128.893 39.042 117.349 1.00 203.98 173 ALA H O 1
ATOM 1268 N N . LEU A 1 174 ? 128.003 40.754 116.193 1.00 204.67 174 LEU H N 1
ATOM 1269 C CA . LEU A 1 174 ? 129.290 41.297 115.779 1.00 204.67 174 LEU H CA 1
ATOM 1270 C C . LEU A 1 174 ? 129.375 42.768 116.153 1.00 204.67 174 LEU H C 1
ATOM 1271 O O . LEU A 1 174 ? 128.448 43.538 115.882 1.00 204.67 174 LEU H O 1
ATOM 1276 N N . THR A 1 175 ? 130.492 43.152 116.773 1.00 204.64 175 THR H N 1
ATOM 1277 C CA . THR A 1 175 ? 130.753 44.540 117.119 1.00 204.64 175 THR H CA 1
ATOM 1278 C C . THR A 1 175 ? 132.113 45.028 116.639 1.00 204.64 175 THR H C 1
ATOM 1279 O O . THR A 1 175 ? 132.433 46.205 116.837 1.00 204.64 175 THR H O 1
ATOM 1283 N N . SER A 1 176 ? 132.917 44.167 116.021 1.00 207.57 176 SER H N 1
ATOM 1284 C CA . SER A 1 176 ? 134.232 44.562 115.535 1.00 207.57 176 SER H CA 1
ATOM 1285 C C . SER A 1 176 ? 134.111 45.223 114.168 1.00 207.57 176 SER H C 1
ATOM 1286 O O . SER A 1 176 ? 133.389 44.735 113.293 1.00 207.57 176 SER H O 1
ATOM 1289 N N . GLY A 1 177 ? 134.821 46.331 113.988 1.00 210.26 177 GLY H N 1
ATOM 1290 C CA . GLY A 1 177 ? 134.811 47.038 112.719 1.00 210.26 177 GLY H CA 1
ATOM 1291 C C . GLY A 1 177 ? 133.471 47.628 112.336 1.00 210.26 177 GLY H C 1
ATOM 1292 O O . GLY A 1 177 ? 133.096 47.586 111.157 1.00 210.26 177 GLY H O 1
ATOM 1293 N N . VAL A 1 178 ? 132.741 48.180 113.299 1.00 209.74 178 VAL H N 1
ATOM 1294 C CA . VAL A 1 178 ? 131.452 48.808 113.034 1.00 209.74 178 VAL H CA 1
ATOM 1295 C C . VAL A 1 178 ? 131.653 50.313 112.917 1.00 209.74 178 VAL H C 1
ATOM 1296 O O . VAL A 1 178 ? 132.348 50.927 113.736 1.00 209.74 178 VAL H O 1
ATOM 1300 N N . HIS A 1 179 ? 131.065 50.907 111.880 1.00 212.61 179 HIS H N 1
ATOM 1301 C CA . HIS A 1 179 ? 131.197 52.337 111.625 1.00 212.61 179 HIS H CA 1
ATOM 1302 C C . HIS A 1 179 ? 129.854 52.873 111.156 1.00 212.61 179 HIS H C 1
ATOM 1303 O O . HIS A 1 179 ? 129.344 52.446 110.116 1.00 212.61 179 HIS H O 1
ATOM 1310 N N . THR A 1 180 ? 129.288 53.804 111.919 1.00 211.94 180 THR H N 1
ATOM 1311 C CA . THR A 1 180 ? 128.001 54.411 111.602 1.00 211.94 180 THR H CA 1
ATOM 1312 C C . THR A 1 180 ? 128.180 55.920 111.522 1.00 211.94 180 THR H C 1
ATOM 1313 O O . THR A 1 180 ? 128.668 56.543 112.471 1.00 211.94 180 THR H O 1
ATOM 1317 N N . PHE A 1 181 ? 127.787 56.497 110.398 1.00 213.74 181 PHE H N 1
ATOM 1318 C CA . PHE A 1 181 ? 127.939 57.915 110.123 1.00 213.74 181 PHE H CA 1
ATOM 1319 C C . PHE A 1 181 ? 126.749 58.701 110.656 1.00 213.74 181 PHE H C 1
ATOM 1320 O O . PHE A 1 181 ? 125.675 58.141 110.893 1.00 213.74 181 PHE H O 1
ATOM 1328 N N . PRO A 1 182 ? 126.916 60.001 110.884 1.00 204.76 182 PRO H N 1
ATOM 1329 C CA . PRO A 1 182 ? 125.754 60.843 111.186 1.00 204.76 182 PRO H CA 1
ATOM 1330 C C . PRO A 1 182 ? 124.821 60.926 109.988 1.00 204.76 182 PRO H C 1
ATOM 1331 O O . PRO A 1 182 ? 125.247 60.846 108.834 1.00 204.76 182 PRO H O 1
ATOM 1335 N N . ALA A 1 183 ? 123.531 61.081 110.278 1.00 204.63 183 ALA H N 1
ATOM 1336 C CA . ALA A 1 183 ? 122.527 61.137 109.222 1.00 204.63 183 ALA H CA 1
ATOM 1337 C C . ALA A 1 183 ? 122.759 62.343 108.320 1.00 204.63 183 ALA H C 1
ATOM 1338 O O . ALA A 1 183 ? 122.989 63.458 108.798 1.00 204.63 183 ALA H O 1
ATOM 1340 N N . VAL A 1 184 ? 122.694 62.119 107.008 1.00 208.41 184 VAL H N 1
ATOM 1341 C CA . VAL A 1 184 ? 122.955 63.152 106.010 1.00 208.41 184 VAL H CA 1
ATOM 1342 C C . VAL A 1 184 ? 121.656 63.474 105.286 1.00 208.41 184 VAL H C 1
ATOM 1343 O O . VAL A 1 184 ? 120.931 62.565 104.865 1.00 208.41 184 VAL H O 1
ATOM 1347 N N . LEU A 1 185 ? 121.365 64.762 105.139 1.00 204.81 185 LEU H N 1
ATOM 1348 C CA . LEU A 1 185 ? 120.143 65.226 104.497 1.00 204.81 185 LEU H CA 1
ATOM 1349 C C . LEU A 1 185 ? 120.482 65.880 103.164 1.00 204.81 185 LEU H C 1
ATOM 1350 O O . LEU A 1 185 ? 121.259 66.839 103.123 1.00 204.81 185 LEU H O 1
ATOM 1355 N N . GLN A 1 186 ? 119.905 65.364 102.080 1.00 199.41 186 GLN H N 1
ATOM 1356 C CA . GLN A 1 186 ? 119.980 66.074 100.813 1.00 199.41 186 GLN H CA 1
ATOM 1357 C C . GLN A 1 186 ? 118.988 67.235 100.799 1.00 199.41 186 GLN H C 1
ATOM 1358 O O . GLN A 1 186 ? 118.111 67.354 101.659 1.00 199.41 186 GLN H O 1
ATOM 1364 N N . SER A 1 187 ? 119.142 68.102 99.794 1.00 188.09 187 SER H N 1
ATOM 1365 C CA . SER A 1 187 ? 118.404 69.360 99.751 1.00 188.09 187 SER H CA 1
ATOM 1366 C C . SER A 1 187 ? 116.894 69.161 99.719 1.00 188.09 187 SER H C 1
ATOM 1367 O O . SER A 1 187 ? 116.155 70.083 100.079 1.00 188.09 187 SER H O 1
ATOM 1370 N N . SER A 1 188 ? 116.416 67.984 99.309 1.00 193.65 188 SER H N 1
ATOM 1371 C CA . SER A 1 188 ? 114.978 67.765 99.204 1.00 193.65 188 SER H CA 1
ATOM 1372 C C . SER A 1 188 ? 114.280 67.718 100.557 1.00 193.65 188 SER H C 1
ATOM 1373 O O . SER A 1 188 ? 113.047 67.786 100.597 1.00 193.65 188 SER H O 1
ATOM 1376 N N . GLY A 1 189 ? 115.021 67.608 101.656 1.00 205.68 189 GLY H N 1
ATOM 1377 C CA . GLY A 1 189 ? 114.407 67.487 102.961 1.00 205.68 189 GLY H CA 1
ATOM 1378 C C . GLY A 1 189 ? 114.135 66.069 103.401 1.00 205.68 189 GLY H C 1
ATOM 1379 O O . GLY A 1 189 ? 113.234 65.847 104.218 1.00 205.68 189 GLY H O 1
ATOM 1380 N N . LEU A 1 190 ? 114.889 65.099 102.891 1.00 206.15 190 LEU H N 1
ATOM 1381 C CA . LEU A 1 190 ? 114.686 63.693 103.203 1.00 206.15 190 LEU H CA 1
ATOM 1382 C C . LEU A 1 190 ? 116.038 63.069 103.535 1.00 206.15 190 LEU H C 1
ATOM 1383 O O . LEU A 1 190 ? 117.085 63.561 103.111 1.00 206.15 190 LEU H O 1
ATOM 1388 N N . TYR A 1 191 ? 116.021 62.002 104.329 1.00 210.14 191 TYR H N 1
ATOM 1389 C CA . TYR A 1 191 ? 117.236 61.502 104.959 1.00 210.14 191 TYR H CA 1
ATOM 1390 C C . TYR A 1 191 ? 117.771 60.238 104.288 1.00 210.14 191 TYR H C 1
ATOM 1391 O O . TYR A 1 191 ? 117.015 59.410 103.765 1.00 210.14 191 TYR H O 1
ATOM 1400 N N . SER A 1 192 ? 119.097 60.099 104.326 1.00 211.62 192 SER H N 1
ATOM 1401 C CA . SER A 1 192 ? 119.795 58.908 103.866 1.00 211.62 192 SER H CA 1
ATOM 1402 C C . SER A 1 192 ? 120.915 58.584 104.845 1.00 211.62 192 SER H C 1
ATOM 1403 O O . SER A 1 192 ? 121.411 59.464 105.552 1.00 211.62 192 SER H O 1
ATOM 1406 N N . LEU A 1 193 ? 121.313 57.312 104.879 1.00 210.57 193 LEU H N 1
ATOM 1407 C CA . LEU A 1 193 ? 122.333 56.842 105.809 1.00 210.57 193 LEU H CA 1
ATOM 1408 C C . LEU A 1 193 ? 122.878 55.509 105.312 1.00 210.57 193 LEU H C 1
ATOM 1409 O O . LEU A 1 193 ? 122.231 54.810 104.530 1.00 210.57 193 LEU H O 1
ATOM 1414 N N . SER A 1 194 ? 124.079 55.164 105.776 1.00 207.25 194 SER H N 1
ATOM 1415 C CA . SER A 1 194 ? 124.709 53.895 105.437 1.00 207.25 194 SER H CA 1
ATOM 1416 C C . SER A 1 194 ? 125.286 53.263 106.695 1.00 207.25 194 SER H C 1
ATOM 1417 O O . SER A 1 194 ? 125.613 53.956 107.662 1.00 207.25 194 SER H O 1
ATOM 1420 N N . SER A 1 195 ? 125.404 51.934 106.678 1.00 206.95 195 SER H N 1
ATOM 1421 C CA . SER A 1 195 ? 126.016 51.191 107.776 1.00 206.95 195 SER H CA 1
ATOM 1422 C C . SER A 1 195 ? 126.880 50.094 107.171 1.00 206.95 195 SER H C 1
ATOM 1423 O O . SER A 1 195 ? 126.359 49.184 106.519 1.00 206.95 195 SER H O 1
ATOM 1426 N N . VAL A 1 196 ? 128.194 50.178 107.385 1.00 208.26 196 VAL H N 1
ATOM 1427 C CA . VAL A 1 196 ? 129.157 49.260 106.788 1.00 208.26 196 VAL H CA 1
ATOM 1428 C C . VAL A 1 196 ? 130.023 48.660 107.886 1.00 208.26 196 VAL H C 1
ATOM 1429 O O . VAL A 1 196 ? 130.490 49.373 108.782 1.00 208.26 196 VAL H O 1
ATOM 1433 N N . VAL A 1 197 ? 130.241 47.347 107.812 1.00 207.36 197 VAL H N 1
ATOM 1434 C CA . VAL A 1 197 ? 131.087 46.616 108.747 1.00 207.36 197 VAL H CA 1
ATOM 1435 C C . VAL A 1 197 ? 132.161 45.888 107.952 1.00 207.36 197 VAL H C 1
ATOM 1436 O O . VAL A 1 197 ? 131.882 45.318 106.890 1.00 207.36 197 VAL H O 1
ATOM 1440 N N . THR A 1 198 ? 133.394 45.919 108.460 1.00 205.96 198 THR H N 1
ATOM 1441 C CA . THR A 1 198 ? 134.525 45.253 107.812 1.00 205.96 198 THR H CA 1
ATOM 1442 C C . THR A 1 198 ? 134.526 43.788 108.233 1.00 205.96 198 THR H C 1
ATOM 1443 O O . THR A 1 198 ? 135.016 43.422 109.302 1.00 205.96 198 THR H O 1
ATOM 1447 N N . VAL A 1 199 ? 133.966 42.940 107.376 1.00 208.91 199 VAL H N 1
ATOM 1448 C CA . VAL A 1 199 ? 133.895 41.500 107.613 1.00 208.91 199 VAL H CA 1
ATOM 1449 C C . VAL A 1 199 ? 135.304 40.919 107.527 1.00 208.91 199 VAL H C 1
ATOM 1450 O O . VAL A 1 199 ? 136.123 41.401 106.730 1.00 208.91 199 VAL H O 1
ATOM 1454 N N . PRO A 1 200 ? 135.646 39.908 108.333 1.00 210.95 200 PRO H N 1
ATOM 1455 C CA . PRO A 1 200 ? 136.985 39.310 108.228 1.00 210.95 200 PRO H CA 1
ATOM 1456 C C . PRO A 1 200 ? 137.171 38.482 106.965 1.00 210.95 200 PRO H C 1
ATOM 1457 O O . PRO A 1 200 ? 136.295 38.441 106.096 1.00 210.95 200 PRO H O 1
ATOM 1461 N N . SER A 1 201 ? 138.317 37.814 106.863 1.00 212.14 201 SER H N 1
ATOM 1462 C CA . SER A 1 201 ? 138.707 37.095 105.658 1.00 212.14 201 SER H CA 1
ATOM 1463 C C . SER A 1 201 ? 137.975 35.755 105.583 1.00 212.14 201 SER H C 1
ATOM 1464 O O . SER A 1 201 ? 136.978 35.522 106.272 1.00 212.14 201 SER H O 1
ATOM 1467 N N . SER A 1 202 ? 138.461 34.868 104.706 1.00 215.02 202 SER H N 1
ATOM 1468 C CA . SER A 1 202 ? 137.876 33.543 104.473 1.00 215.02 202 SER H CA 1
ATOM 1469 C C . SER A 1 202 ? 136.490 33.655 103.836 1.00 215.02 202 SER H C 1
ATOM 1470 O O . SER A 1 202 ? 135.501 33.133 104.353 1.00 215.02 202 SER H O 1
ATOM 1473 N N . SER A 1 203 ? 136.432 34.355 102.699 1.00 217.06 203 SER H N 1
ATOM 1474 C CA . SER A 1 203 ? 135.214 34.487 101.896 1.00 217.06 203 SER H CA 1
ATOM 1475 C C . SER A 1 203 ? 134.087 35.140 102.694 1.00 217.06 203 SER H C 1
ATOM 1476 O O . SER A 1 203 ? 132.945 34.676 102.697 1.00 217.06 203 SER H O 1
ATOM 1479 N N . LEU A 1 204 ? 134.426 36.232 103.383 1.00 217.67 204 LEU H N 1
ATOM 1480 C CA . LEU A 1 204 ? 133.457 37.051 104.113 1.00 217.67 204 LEU H CA 1
ATOM 1481 C C . LEU A 1 204 ? 132.723 36.247 105.183 1.00 217.67 204 LEU H C 1
ATOM 1482 O O . LEU A 1 204 ? 131.581 36.555 105.533 1.00 217.67 204 LEU H O 1
ATOM 1487 N N . GLY A 1 205 ? 133.371 35.209 105.708 1.00 223.15 205 GLY H N 1
ATOM 1488 C CA . GLY A 1 205 ? 132.756 34.381 106.725 1.00 223.15 205 GLY H CA 1
ATOM 1489 C C . GLY A 1 205 ? 131.663 33.465 106.225 1.00 223.15 205 GLY H C 1
ATOM 1490 O O . GLY A 1 205 ? 130.938 32.892 107.042 1.00 223.15 205 GLY H O 1
ATOM 1491 N N . THR A 1 206 ? 131.537 33.312 104.904 1.00 221.52 206 THR H N 1
ATOM 1492 C CA . THR A 1 206 ? 130.517 32.486 104.236 1.00 221.52 206 THR H CA 1
ATOM 1493 C C . THR A 1 206 ? 129.174 32.533 104.967 1.00 221.52 206 THR H C 1
ATOM 1494 O O . THR A 1 206 ? 128.518 31.516 105.201 1.00 221.52 206 THR H O 1
ATOM 1498 N N . GLN A 1 207 ? 128.756 33.749 105.311 1.00 225.39 207 GLN H N 1
ATOM 1499 C CA . GLN A 1 207 ? 127.515 33.979 106.038 1.00 225.39 207 GLN H CA 1
ATOM 1500 C C . GLN A 1 207 ? 126.735 35.096 105.364 1.00 225.39 207 GLN H C 1
ATOM 1501 O O . GLN A 1 207 ? 127.301 36.145 105.041 1.00 225.39 207 GLN H O 1
ATOM 1507 N N . THR A 1 208 ? 125.441 34.869 105.157 1.00 228.76 208 THR H N 1
ATOM 1508 C CA . THR A 1 208 ? 124.553 35.887 104.599 1.00 228.76 208 THR H CA 1
ATOM 1509 C C . THR A 1 208 ? 124.181 36.849 105.719 1.00 228.76 208 THR H C 1
ATOM 1510 O O . THR A 1 208 ? 123.271 36.584 106.508 1.00 228.76 208 THR H O 1
ATOM 1514 N N . TYR A 1 209 ? 124.892 37.972 105.796 1.00 220.30 209 TYR H N 1
ATOM 1515 C CA . TYR A 1 209 ? 124.668 38.925 106.871 1.00 220.30 209 TYR H CA 1
ATOM 1516 C C . TYR A 1 209 ? 123.316 39.615 106.715 1.00 220.30 209 TYR H C 1
ATOM 1517 O O . TYR A 1 209 ? 122.743 39.695 105.623 1.00 220.30 209 TYR H O 1
ATOM 1526 N N . ILE A 1 210 ? 122.805 40.116 107.839 1.00 218.65 210 ILE H N 1
ATOM 1527 C CA . ILE A 1 210 ? 121.480 40.711 107.899 1.00 218.65 210 ILE H CA 1
ATOM 1528 C C . ILE A 1 210 ? 121.582 42.106 108.498 1.00 218.65 210 ILE H C 1
ATOM 1529 O O . ILE A 1 210 ? 122.506 42.426 109.249 1.00 218.65 210 ILE H O 1
ATOM 1534 N N . CYS A 1 211 ? 120.608 42.939 108.146 1.00 220.50 211 CYS H N 1
ATOM 1535 C CA . CYS A 1 211 ? 120.480 44.283 108.689 1.00 220.50 211 CYS H CA 1
ATOM 1536 C C . CYS A 1 211 ? 119.066 44.473 109.210 1.00 220.50 211 CYS H C 1
ATOM 1537 O O . CYS A 1 211 ? 118.102 44.056 108.561 1.00 220.50 211 CYS H O 1
ATOM 1540 N N . ASN A 1 212 ? 118.939 45.105 110.373 1.00 214.19 212 ASN H N 1
ATOM 1541 C CA . ASN A 1 212 ? 117.640 45.480 110.913 1.00 214.19 212 ASN H CA 1
ATOM 1542 C C . ASN A 1 212 ? 117.555 46.996 110.993 1.00 214.19 212 ASN H C 1
ATOM 1543 O O . ASN A 1 212 ? 118.436 47.640 111.569 1.00 214.19 212 ASN H O 1
ATOM 1548 N N . VAL A 1 213 ? 116.506 47.562 110.419 1.00 211.08 213 VAL H N 1
ATOM 1549 C CA . VAL A 1 213 ? 116.266 48.996 110.504 1.00 211.08 213 VAL H CA 1
ATOM 1550 C C . VAL A 1 213 ? 115.257 49.244 111.614 1.00 211.08 213 VAL H C 1
ATOM 1551 O O . VAL A 1 213 ? 114.407 48.397 111.911 1.00 211.08 213 VAL H O 1
ATOM 1555 N N . ASN A 1 214 ? 115.371 50.400 112.263 1.00 206.82 214 ASN H N 1
ATOM 1556 C CA . ASN A 1 214 ? 114.425 50.784 113.304 1.00 206.82 214 ASN H CA 1
ATOM 1557 C C . ASN A 1 214 ? 114.075 52.251 113.126 1.00 206.82 214 ASN H C 1
ATOM 1558 O O . ASN A 1 214 ? 114.943 53.120 113.254 1.00 206.82 214 ASN H O 1
ATOM 1563 N N . HIS A 1 215 ? 112.802 52.518 112.835 1.00 210.68 215 HIS H N 1
ATOM 1564 C CA . HIS A 1 215 ? 112.292 53.877 112.650 1.00 210.68 215 HIS H CA 1
ATOM 1565 C C . HIS A 1 215 ? 111.007 53.982 113.466 1.00 210.68 215 HIS H C 1
ATOM 1566 O O . HIS A 1 215 ? 109.935 53.585 112.998 1.00 210.68 215 HIS H O 1
ATOM 1573 N N . LYS A 1 216 ? 111.126 54.514 114.682 1.00 208.48 216 LYS H N 1
ATOM 1574 C CA . LYS A 1 216 ? 109.993 54.540 115.606 1.00 208.48 216 LYS H CA 1
ATOM 1575 C C . LYS A 1 216 ? 108.741 55.215 115.053 1.00 208.48 216 LYS H C 1
ATOM 1576 O O . LYS A 1 216 ? 107.643 54.678 115.280 1.00 208.48 216 LYS H O 1
ATOM 1582 N N . PRO A 1 217 ? 108.806 56.361 114.360 1.00 209.98 217 PRO H N 1
ATOM 1583 C CA . PRO A 1 217 ? 107.558 56.965 113.858 1.00 209.98 217 PRO H CA 1
ATOM 1584 C C . PRO A 1 217 ? 106.765 56.061 112.927 1.00 209.98 217 PRO H C 1
ATOM 1585 O O . PRO A 1 217 ? 105.535 56.179 112.871 1.00 209.98 217 PRO H O 1
ATOM 1589 N N . SER A 1 218 ? 107.425 55.164 112.193 1.00 214.23 218 SER H N 1
ATOM 1590 C CA . SER A 1 218 ? 106.733 54.220 111.327 1.00 214.23 218 SER H CA 1
ATOM 1591 C C . SER A 1 218 ? 106.854 52.773 111.783 1.00 214.23 218 SER H C 1
ATOM 1592 O O . SER A 1 218 ? 106.188 51.906 111.206 1.00 214.23 218 SER H O 1
ATOM 1595 N N . ASN A 1 219 ? 107.675 52.493 112.799 1.00 213.50 219 ASN H N 1
ATOM 1596 C CA . ASN A 1 219 ? 107.861 51.138 113.327 1.00 213.50 219 ASN H CA 1
ATOM 1597 C C . ASN A 1 219 ? 108.271 50.158 112.229 1.00 213.50 219 ASN H C 1
ATOM 1598 O O . ASN A 1 219 ? 107.777 49.031 112.160 1.00 213.50 219 ASN H O 1
ATOM 1603 N N . THR A 1 220 ? 109.182 50.592 111.361 1.00 213.11 220 THR H N 1
ATOM 1604 C CA . THR A 1 220 ? 109.689 49.756 110.278 1.00 213.11 220 THR H CA 1
ATOM 1605 C C . THR A 1 220 ? 110.888 48.969 110.795 1.00 213.11 220 THR H C 1
ATOM 1606 O O . THR A 1 220 ? 111.950 49.543 111.057 1.00 213.11 220 THR H O 1
ATOM 1610 N N . LYS A 1 221 ? 110.719 47.658 110.942 1.00 211.37 221 LYS H N 1
ATOM 1611 C CA . LYS A 1 221 ? 111.765 46.769 111.440 1.00 211.37 221 LYS H CA 1
ATOM 1612 C C . LYS A 1 221 ? 111.991 45.622 110.463 1.00 211.37 221 LYS H C 1
ATOM 1613 O O . LYS A 1 221 ? 112.063 44.450 110.838 1.00 211.37 221 LYS H O 1
ATOM 1619 N N . VAL A 1 222 ? 112.103 45.958 109.177 1.00 215.72 222 VAL H N 1
ATOM 1620 C CA . VAL A 1 222 ? 112.326 44.944 108.156 1.00 215.72 222 VAL H CA 1
ATOM 1621 C C . VAL A 1 222 ? 113.750 44.410 108.257 1.00 215.72 222 VAL H C 1
ATOM 1622 O O . VAL A 1 222 ? 114.662 45.079 108.762 1.00 215.72 222 VAL H O 1
ATOM 1626 N N . ASP A 1 223 ? 113.944 43.185 107.775 1.00 222.23 223 ASP H N 1
ATOM 1627 C CA . ASP A 1 223 ? 115.247 42.535 107.757 1.00 222.23 223 ASP H CA 1
ATOM 1628 C C . ASP A 1 223 ? 115.760 42.483 106.326 1.00 222.23 223 ASP H C 1
ATOM 1629 O O . ASP A 1 223 ? 115.042 42.047 105.420 1.00 222.23 223 ASP H O 1
ATOM 1634 N N . LYS A 1 224 ? 116.997 42.926 106.126 1.00 225.60 224 LYS H N 1
ATOM 1635 C CA . LYS A 1 224 ? 117.597 43.018 104.803 1.00 225.60 224 LYS H CA 1
ATOM 1636 C C . LYS A 1 224 ? 118.771 42.058 104.682 1.00 225.60 224 LYS H C 1
ATOM 1637 O O . LYS A 1 224 ? 119.601 41.957 105.592 1.00 225.60 224 LYS H O 1
ATOM 1639 N N . LYS A 1 225 ? 118.834 41.366 103.547 1.00 222.80 225 LYS H N 1
ATOM 1640 C CA . LYS A 1 225 ? 119.904 40.422 103.259 1.00 222.80 225 LYS H CA 1
ATOM 1641 C C . LYS A 1 225 ? 121.118 41.151 102.693 1.00 222.80 225 LYS H C 1
ATOM 1642 O O . LYS A 1 225 ? 121.002 42.232 102.109 1.00 222.80 225 LYS H O 1
ATOM 1648 N N . VAL A 1 226 ? 122.294 40.548 102.870 1.00 221.35 226 VAL H N 1
ATOM 1649 C CA . VAL A 1 226 ? 123.503 40.974 102.174 1.00 221.35 226 VAL H CA 1
ATOM 1650 C C . VAL A 1 226 ? 124.171 39.743 101.580 1.00 221.35 226 VAL H C 1
ATOM 1651 O O . VAL A 1 226 ? 124.351 38.735 102.272 1.00 221.35 226 VAL H O 1
ATOM 1655 N N . GLU A 1 227 ? 124.539 39.825 100.306 1.00 224.33 227 GLU H N 1
ATOM 1656 C CA . GLU A 1 227 ? 125.225 38.741 99.624 1.00 224.33 227 GLU H CA 1
ATOM 1657 C C . GLU A 1 227 ? 126.429 39.282 98.868 1.00 224.33 227 GLU H C 1
ATOM 1658 O O . GLU A 1 227 ? 126.407 40.420 98.388 1.00 224.33 227 GLU H O 1
ATOM 1664 N N . PRO A 1 228 ? 127.495 38.494 98.754 1.00 223.10 228 PRO H N 1
ATOM 1665 C CA . PRO A 1 228 ? 128.671 38.950 98.007 1.00 223.10 228 PRO H CA 1
ATOM 1666 C C . PRO A 1 228 ? 128.400 39.003 96.512 1.00 223.10 228 PRO H C 1
ATOM 1667 O O . PRO A 1 228 ? 127.531 38.310 95.978 1.00 223.10 228 PRO H O 1
ATOM 1671 N N . LYS A 1 229 ? 129.171 39.848 95.834 1.00 209.43 229 LYS H N 1
ATOM 1672 C CA . LYS A 1 229 ? 129.040 40.013 94.391 1.00 209.43 229 LYS H CA 1
ATOM 1673 C C . LYS A 1 229 ? 129.622 38.815 93.648 1.00 209.43 229 LYS H C 1
ATOM 1674 O O . LYS A 1 229 ? 130.585 38.198 94.104 1.00 209.43 229 LYS H O 1
ATOM 1680 N N . GLN B 2 3 ? 157.554 75.938 89.892 1.00 220.79 1 GLN K N 1
ATOM 1681 C CA . GLN B 2 3 ? 158.267 77.170 90.207 1.00 220.79 1 GLN K CA 1
ATOM 1682 C C . GLN B 2 3 ? 158.846 77.124 91.617 1.00 220.79 1 GLN K C 1
ATOM 1683 O O . GLN B 2 3 ? 159.231 78.152 92.174 1.00 220.79 1 GLN K O 1
ATOM 1689 N N . VAL B 2 4 ? 158.906 75.922 92.192 1.00 227.80 2 VAL K N 1
ATOM 1690 C CA . VAL B 2 4 ? 159.430 75.717 93.534 1.00 227.80 2 VAL K CA 1
ATOM 1691 C C . VAL B 2 4 ? 160.507 74.643 93.483 1.00 227.80 2 VAL K C 1
ATOM 1692 O O . VAL B 2 4 ? 160.529 73.789 92.594 1.00 227.80 2 VAL K O 1
ATOM 1696 N N . GLN B 2 5 ? 161.416 74.703 94.455 1.00 231.49 3 GLN K N 1
ATOM 1697 C CA . GLN B 2 5 ? 162.488 73.723 94.555 1.00 231.49 3 GLN K CA 1
ATOM 1698 C C . GLN B 2 5 ? 163.017 73.714 95.981 1.00 231.49 3 GLN K C 1
ATOM 1699 O O . GLN B 2 5 ? 162.853 74.678 96.733 1.00 231.49 3 GLN K O 1
ATOM 1705 N N . LEU B 2 6 ? 163.665 72.607 96.339 1.00 238.44 4 LEU K N 1
ATOM 1706 C CA . LEU B 2 6 ? 164.217 72.441 97.674 1.00 238.44 4 LEU K CA 1
ATOM 1707 C C . LEU B 2 6 ? 165.420 71.513 97.603 1.00 238.44 4 LEU K C 1
ATOM 1708 O O . LEU B 2 6 ? 165.579 70.741 96.654 1.00 238.44 4 LEU K O 1
ATOM 1713 N N . GLN B 2 7 ? 166.268 71.598 98.626 1.00 232.87 5 GLN K N 1
ATOM 1714 C CA . GLN B 2 7 ? 167.490 70.814 98.692 1.00 232.87 5 GLN K CA 1
ATOM 1715 C C . GLN B 2 7 ? 167.673 70.283 100.107 1.00 232.87 5 GLN K C 1
ATOM 1716 O O . GLN B 2 7 ? 166.993 70.700 101.050 1.00 232.87 5 GLN K O 1
ATOM 1722 N N . GLU B 2 8 ? 168.599 69.337 100.241 1.00 230.53 6 GLU K N 1
ATOM 1723 C CA . GLU B 2 8 ? 168.944 68.731 101.517 1.00 230.53 6 GLU K CA 1
ATOM 1724 C C . GLU B 2 8 ? 170.460 68.689 101.656 1.00 230.53 6 GLU K C 1
ATOM 1725 O O . GLU B 2 8 ? 171.203 69.050 100.739 1.00 230.53 6 GLU K O 1
ATOM 1731 N N . SER B 2 9 ? 170.918 68.241 102.822 1.00 218.64 7 SER K N 1
ATOM 1732 C CA . SER B 2 9 ? 172.343 68.148 103.114 1.00 218.64 7 SER K CA 1
ATOM 1733 C C . SER B 2 9 ? 172.606 66.809 103.793 1.00 218.64 7 SER K C 1
ATOM 1734 O O . SER B 2 9 ? 171.711 65.967 103.921 1.00 218.64 7 SER K O 1
ATOM 1737 N N . GLY B 2 10 ? 173.848 66.608 104.228 1.00 199.70 8 GLY K N 1
ATOM 1738 C CA . GLY B 2 10 ? 174.224 65.385 104.905 1.00 199.70 8 GLY K CA 1
ATOM 1739 C C . GLY B 2 10 ? 174.464 64.234 103.946 1.00 199.70 8 GLY K C 1
ATOM 1740 O O . GLY B 2 10 ? 174.420 64.368 102.722 1.00 199.70 8 GLY K O 1
ATOM 1741 N N . GLY B 2 11 ? 174.724 63.072 104.532 1.00 190.33 9 GLY K N 1
ATOM 1742 C CA . GLY B 2 11 ? 174.980 61.862 103.788 1.00 190.33 9 GLY K CA 1
ATOM 1743 C C . GLY B 2 11 ? 176.048 61.038 104.471 1.00 190.33 9 GLY K C 1
ATOM 1744 O O . GLY B 2 11 ? 176.309 61.198 105.662 1.00 190.33 9 GLY K O 1
ATOM 1745 N N . GLY B 2 12 ? 176.667 60.149 103.700 1.00 197.66 10 GLY K N 1
ATOM 1746 C CA . GLY B 2 12 ? 177.724 59.299 104.202 1.00 197.66 10 GLY K CA 1
ATOM 1747 C C . GLY B 2 12 ? 177.207 58.007 104.808 1.00 197.66 10 GLY K C 1
ATOM 1748 O O . GLY B 2 12 ? 176.006 57.793 104.991 1.00 197.66 10 GLY K O 1
ATOM 1749 N N . LEU B 2 13 ? 178.151 57.124 105.126 1.00 210.78 11 LEU K N 1
ATOM 1750 C CA . LEU B 2 13 ? 177.827 55.834 105.722 1.00 210.78 11 LEU K CA 1
ATOM 1751 C C . LEU B 2 13 ? 177.657 55.997 107.227 1.00 210.78 11 LEU K C 1
ATOM 1752 O O . LEU B 2 13 ? 178.614 56.331 107.934 1.00 210.78 11 LEU K O 1
ATOM 1757 N N . VAL B 2 14 ? 176.440 55.763 107.716 1.00 220.03 12 VAL K N 1
ATOM 1758 C CA . VAL B 2 14 ? 176.135 55.914 109.134 1.00 220.03 12 VAL K CA 1
ATOM 1759 C C . VAL B 2 14 ? 176.555 54.658 109.886 1.00 220.03 12 VAL K C 1
ATOM 1760 O O . VAL B 2 14 ? 176.830 53.617 109.278 1.00 220.03 12 VAL K O 1
ATOM 1764 N N . GLN B 2 15 ? 176.606 54.751 111.215 1.00 220.66 13 GLN K N 1
ATOM 1765 C CA . GLN B 2 15 ? 176.943 53.644 112.093 1.00 220.66 13 GLN K CA 1
ATOM 1766 C C . GLN B 2 15 ? 175.718 53.217 112.894 1.00 220.66 13 GLN K C 1
ATOM 1767 O O . GLN B 2 15 ? 174.972 54.075 113.380 1.00 220.66 13 GLN K O 1
ATOM 1773 N N . PRO B 2 16 ? 175.474 51.914 113.032 1.00 220.93 14 PRO K N 1
ATOM 1774 C CA . PRO B 2 16 ? 174.294 51.460 113.782 1.00 220.93 14 PRO K CA 1
ATOM 1775 C C . PRO B 2 16 ? 174.322 51.955 115.221 1.00 220.93 14 PRO K C 1
ATOM 1776 O O . PRO B 2 16 ? 175.371 51.980 115.869 1.00 220.93 14 PRO K O 1
ATOM 1780 N N . GLY B 2 17 ? 173.151 52.347 115.720 1.00 218.39 15 GLY K N 1
ATOM 1781 C CA . GLY B 2 17 ? 173.027 52.867 117.064 1.00 218.39 15 GLY K CA 1
ATOM 1782 C C . GLY B 2 17 ? 173.443 54.311 117.238 1.00 218.39 15 GLY K C 1
ATOM 1783 O O . GLY B 2 17 ? 173.424 54.809 118.371 1.00 218.39 15 GLY K O 1
ATOM 1784 N N . GLY B 2 18 ? 173.817 55.000 116.161 1.00 217.20 16 GLY K N 1
ATOM 1785 C CA . GLY B 2 18 ? 174.263 56.374 116.239 1.00 217.20 16 GLY K CA 1
ATOM 1786 C C . GLY B 2 18 ? 173.122 57.366 116.109 1.00 217.20 16 GLY K C 1
ATOM 1787 O O . GLY B 2 18 ? 171.940 57.020 116.153 1.00 217.20 16 GLY K O 1
ATOM 1788 N N . SER B 2 19 ? 173.501 58.631 115.944 1.00 224.98 17 SER K N 1
ATOM 1789 C CA . SER B 2 19 ? 172.555 59.727 115.802 1.00 224.98 17 SER K CA 1
ATOM 1790 C C . SER B 2 19 ? 172.933 60.571 114.594 1.00 224.98 17 SER K C 1
ATOM 1791 O O . SER B 2 19 ? 174.107 60.666 114.226 1.00 224.98 17 SER K O 1
ATOM 1794 N N . LEU B 2 20 ? 171.925 61.187 113.979 1.00 229.32 18 LEU K N 1
ATOM 1795 C CA . LEU B 2 20 ? 172.147 62.004 112.795 1.00 229.32 18 LEU K CA 1
ATOM 1796 C C . LEU B 2 20 ? 171.172 63.173 112.809 1.00 229.32 18 LEU K C 1
ATOM 1797 O O . LEU B 2 20 ? 170.101 63.107 113.418 1.00 229.32 18 LEU K O 1
ATOM 1802 N N . ARG B 2 21 ? 171.563 64.254 112.132 1.00 230.19 19 ARG K N 1
ATOM 1803 C CA . ARG B 2 21 ? 170.769 65.482 112.052 1.00 230.19 19 ARG K CA 1
ATOM 1804 C C . ARG B 2 21 ? 170.665 65.894 110.585 1.00 230.19 19 ARG K C 1
ATOM 1805 O O . ARG B 2 21 ? 171.519 66.621 110.071 1.00 230.19 19 ARG K O 1
ATOM 1813 N N . LEU B 2 22 ? 169.615 65.426 109.916 1.00 236.62 20 LEU K N 1
ATOM 1814 C CA . LEU B 2 22 ? 169.367 65.798 108.531 1.00 236.62 20 LEU K CA 1
ATOM 1815 C C . LEU B 2 22 ? 168.768 67.198 108.457 1.00 236.62 20 LEU K C 1
ATOM 1816 O O . LEU B 2 22 ? 168.141 67.676 109.404 1.00 236.62 20 LEU K O 1
ATOM 1821 N N . SER B 2 23 ? 168.962 67.854 107.314 1.00 234.32 21 SER K N 1
ATOM 1822 C CA . SER B 2 23 ? 168.454 69.203 107.107 1.00 234.32 21 SER K CA 1
ATOM 1823 C C . SER B 2 23 ? 167.856 69.324 105.714 1.00 234.32 21 SER K C 1
ATOM 1824 O O . SER B 2 23 ? 168.407 68.794 104.746 1.00 234.32 21 SER K O 1
ATOM 1827 N N . CYS B 2 24 ? 166.725 70.024 105.619 1.00 233.46 22 CYS K N 1
ATOM 1828 C CA . CYS B 2 24 ? 166.099 70.309 104.333 1.00 233.46 22 CYS K CA 1
ATOM 1829 C C . CYS B 2 24 ? 165.671 71.769 104.289 1.00 233.46 22 CYS K C 1
ATOM 1830 O O . CYS B 2 24 ? 165.235 72.330 105.300 1.00 233.46 22 CYS K O 1
ATOM 1833 N N . ALA B 2 25 ? 165.802 72.387 103.116 1.00 228.29 23 ALA K N 1
ATOM 1834 C CA . ALA B 2 25 ? 165.464 73.795 102.967 1.00 228.29 23 ALA K CA 1
ATOM 1835 C C . ALA B 2 25 ? 164.976 74.067 101.553 1.00 228.29 23 ALA K C 1
ATOM 1836 O O . ALA B 2 25 ? 165.583 73.610 100.581 1.00 228.29 23 ALA K O 1
ATOM 1838 N N . ALA B 2 26 ? 163.884 74.817 101.447 1.00 225.96 24 ALA K N 1
ATOM 1839 C CA . ALA B 2 26 ? 163.348 75.235 100.161 1.00 225.96 24 ALA K CA 1
ATOM 1840 C C . ALA B 2 26 ? 164.007 76.534 99.708 1.00 225.96 24 ALA K C 1
ATOM 1841 O O . ALA B 2 26 ? 164.593 77.273 100.503 1.00 225.96 24 ALA K O 1
ATOM 1843 N N . SER B 2 27 ? 163.905 76.808 98.409 1.00 222.83 25 SER K N 1
ATOM 1844 C CA . SER B 2 27 ? 164.522 77.990 97.825 1.00 222.83 25 SER K CA 1
ATOM 1845 C C . SER B 2 27 ? 163.511 78.736 96.969 1.00 222.83 25 SER K C 1
ATOM 1846 O O . SER B 2 27 ? 162.819 78.134 96.143 1.00 222.83 25 SER K O 1
ATOM 1849 N N . GLY B 2 28 ? 163.434 80.049 97.174 1.00 222.26 26 GLY K N 1
ATOM 1850 C CA . GLY B 2 28 ? 162.605 80.916 96.364 1.00 222.26 26 GLY K CA 1
ATOM 1851 C C . GLY B 2 28 ? 161.165 81.053 96.807 1.00 222.26 26 GLY K C 1
ATOM 1852 O O . GLY B 2 28 ? 160.449 81.902 96.260 1.00 222.26 26 GLY K O 1
ATOM 1853 N N . ARG B 2 29 ? 160.715 80.260 97.777 1.00 223.17 27 ARG K N 1
ATOM 1854 C CA . ARG B 2 29 ? 159.342 80.344 98.256 1.00 223.17 27 ARG K CA 1
ATOM 1855 C C . ARG B 2 29 ? 159.329 80.147 99.763 1.00 223.17 27 ARG K C 1
ATOM 1856 O O . ARG B 2 29 ? 160.191 79.463 100.322 1.00 223.17 27 ARG K O 1
ATOM 1864 N N . THR B 2 30 ? 158.340 80.755 100.412 1.00 227.89 28 THR K N 1
ATOM 1865 C CA . THR B 2 30 ? 158.171 80.608 101.848 1.00 227.89 28 THR K CA 1
ATOM 1866 C C . THR B 2 30 ? 157.440 79.306 102.170 1.00 227.89 28 THR K C 1
ATOM 1867 O O . THR B 2 30 ? 156.795 78.695 101.314 1.00 227.89 28 THR K O 1
ATOM 1871 N N . ILE B 2 31 ? 157.551 78.886 103.429 1.00 232.19 29 ILE K N 1
ATOM 1872 C CA . ILE B 2 31 ? 156.927 77.659 103.906 1.00 232.19 29 ILE K CA 1
ATOM 1873 C C . ILE B 2 31 ? 155.961 77.899 105.055 1.00 232.19 29 ILE K C 1
ATOM 1874 O O . ILE B 2 31 ? 155.377 76.938 105.565 1.00 232.19 29 ILE K O 1
ATOM 1879 N N . SER B 2 32 ? 155.781 79.150 105.486 1.00 235.97 30 SER K N 1
ATOM 1880 C CA . SER B 2 32 ? 154.868 79.429 106.590 1.00 235.97 30 SER K CA 1
ATOM 1881 C C . SER B 2 32 ? 153.426 79.104 106.217 1.00 235.97 30 SER K C 1
ATOM 1882 O O . SER B 2 32 ? 152.688 78.522 107.020 1.00 235.97 30 SER K O 1
ATOM 1885 N N . ARG B 2 33 ? 153.006 79.474 105.005 1.00 233.77 31 ARG K N 1
ATOM 1886 C CA . ARG B 2 33 ? 151.632 79.216 104.588 1.00 233.77 31 ARG K CA 1
ATOM 1887 C C . ARG B 2 33 ? 151.401 77.735 104.315 1.00 233.77 31 ARG K C 1
ATOM 1888 O O . ARG B 2 33 ? 150.329 77.200 104.620 1.00 233.77 31 ARG K O 1
ATOM 1896 N N . TYR B 2 34 ? 152.393 77.056 103.745 1.00 239.66 32 TYR K N 1
ATOM 1897 C CA . TYR B 2 34 ? 152.258 75.658 103.371 1.00 239.66 32 TYR K CA 1
ATOM 1898 C C . TYR B 2 34 ? 152.598 74.750 104.552 1.00 239.66 32 TYR K C 1
ATOM 1899 O O . TYR B 2 34 ? 153.077 75.192 105.599 1.00 239.66 32 TYR K O 1
ATOM 1908 N N . ALA B 2 35 ? 152.342 73.456 104.378 1.00 242.63 33 ALA K N 1
ATOM 1909 C CA . ALA B 2 35 ? 152.715 72.438 105.344 1.00 242.63 33 ALA K CA 1
ATOM 1910 C C . ALA B 2 35 ? 154.014 71.773 104.902 1.00 242.63 33 ALA K C 1
ATOM 1911 O O . ALA B 2 35 ? 154.611 72.136 103.887 1.00 242.63 33 ALA K O 1
ATOM 1913 N N . MET B 2 36 ? 154.466 70.787 105.674 1.00 237.74 34 MET K N 1
ATOM 1914 C CA . MET B 2 36 ? 155.666 70.065 105.278 1.00 237.74 34 MET K CA 1
ATOM 1915 C C . MET B 2 36 ? 155.566 68.623 105.752 1.00 237.74 34 MET K C 1
ATOM 1916 O O . MET B 2 36 ? 154.881 68.325 106.734 1.00 237.74 34 MET K O 1
ATOM 1921 N N . SER B 2 37 ? 156.246 67.728 105.036 1.00 239.01 35 SER K N 1
ATOM 1922 C CA . SER B 2 37 ? 156.249 66.317 105.384 1.00 239.01 35 SER K CA 1
ATOM 1923 C C . SER B 2 37 ? 157.643 65.738 105.185 1.00 239.01 35 SER K C 1
ATOM 1924 O O . SER B 2 37 ? 158.462 66.266 104.431 1.00 239.01 35 SER K O 1
ATOM 1927 N N . TRP B 2 38 ? 157.899 64.643 105.891 1.00 240.69 36 TRP K N 1
ATOM 1928 C CA . TRP B 2 38 ? 159.098 63.835 105.729 1.00 240.69 36 TRP K CA 1
ATOM 1929 C C . TRP B 2 38 ? 158.669 62.445 105.287 1.00 240.69 36 TRP K C 1
ATOM 1930 O O . TRP B 2 38 ? 157.803 61.832 105.923 1.00 240.69 36 TRP K O 1
ATOM 1941 N N . PHE B 2 39 ? 159.278 61.958 104.207 1.00 239.23 37 PHE K N 1
ATOM 1942 C CA . PHE B 2 39 ? 158.905 60.706 103.567 1.00 239.23 37 PHE K CA 1
ATOM 1943 C C . PHE B 2 39 ? 160.116 59.787 103.467 1.00 239.23 37 PHE K C 1
ATOM 1944 O O . PHE B 2 39 ? 161.265 60.237 103.465 1.00 239.23 37 PHE K O 1
ATOM 1952 N N . ARG B 2 40 ? 159.843 58.489 103.360 1.00 237.65 38 ARG K N 1
ATOM 1953 C CA . ARG B 2 40 ? 160.877 57.475 103.219 1.00 237.65 38 ARG K CA 1
ATOM 1954 C C . ARG B 2 40 ? 160.681 56.700 101.923 1.00 237.65 38 ARG K C 1
ATOM 1955 O O . ARG B 2 40 ? 159.551 56.440 101.500 1.00 237.65 38 ARG K O 1
ATOM 1963 N N . GLN B 2 41 ? 161.797 56.333 101.296 1.00 237.26 39 GLN K N 1
ATOM 1964 C CA . GLN B 2 41 ? 161.792 55.477 100.115 1.00 237.26 39 GLN K CA 1
ATOM 1965 C C . GLN B 2 41 ? 162.803 54.362 100.329 1.00 237.26 39 GLN K C 1
ATOM 1966 O O . GLN B 2 41 ? 164.003 54.628 100.445 1.00 237.26 39 GLN K O 1
ATOM 1972 N N . ALA B 2 42 ? 162.324 53.124 100.388 1.00 230.61 40 ALA K N 1
ATOM 1973 C CA . ALA B 2 42 ? 163.189 51.988 100.653 1.00 230.61 40 ALA K CA 1
ATOM 1974 C C . ALA B 2 42 ? 162.932 50.878 99.646 1.00 230.61 40 ALA K C 1
ATOM 1975 O O . ALA B 2 42 ? 161.815 50.741 99.137 1.00 230.61 40 ALA K O 1
ATOM 1977 N N . PRO B 2 43 ? 163.952 50.079 99.331 1.00 223.34 41 PRO K N 1
ATOM 1978 C CA . PRO B 2 43 ? 163.736 48.930 98.443 1.00 223.34 41 PRO K CA 1
ATOM 1979 C C . PRO B 2 43 ? 162.762 47.936 99.057 1.00 223.34 41 PRO K C 1
ATOM 1980 O O . PRO B 2 43 ? 162.748 47.718 100.270 1.00 223.34 41 PRO K O 1
ATOM 1984 N N . GLY B 2 44 ? 161.943 47.332 98.204 1.00 219.53 42 GLY K N 1
ATOM 1985 C CA . GLY B 2 44 ? 160.920 46.391 98.628 1.00 219.53 42 GLY K CA 1
ATOM 1986 C C . GLY B 2 44 ? 159.625 47.045 99.063 1.00 219.53 42 GLY K C 1
ATOM 1987 O O . GLY B 2 44 ? 158.541 46.571 98.718 1.00 219.53 42 GLY K O 1
ATOM 1988 N N . LYS B 2 45 ? 159.721 48.138 99.823 1.00 224.13 43 LYS K N 1
ATOM 1989 C CA . LYS B 2 45 ? 158.540 48.877 100.275 1.00 224.13 43 LYS K CA 1
ATOM 1990 C C . LYS B 2 45 ? 158.925 50.357 100.331 1.00 224.13 43 LYS K C 1
ATOM 1991 O O . LYS B 2 45 ? 159.478 50.831 101.326 1.00 224.13 43 LYS K O 1
ATOM 1997 N N . GLU B 2 46 ? 158.627 51.072 99.252 1.00 230.71 44 GLU K N 1
ATOM 1998 C CA . GLU B 2 46 ? 158.898 52.494 99.149 1.00 230.71 44 GLU K CA 1
ATOM 1999 C C . GLU B 2 46 ? 157.591 53.274 99.277 1.00 230.71 44 GLU K C 1
ATOM 2000 O O . GLU B 2 46 ? 156.524 52.702 99.525 1.00 230.71 44 GLU K O 1
ATOM 2006 N N . ARG B 2 47 ? 157.674 54.596 99.110 1.00 239.78 45 ARG K N 1
ATOM 2007 C CA . ARG B 2 47 ? 156.509 55.481 99.170 1.00 239.78 45 ARG K CA 1
ATOM 2008 C C . ARG B 2 47 ? 155.792 55.353 100.515 1.00 239.78 45 ARG K C 1
ATOM 2009 O O . ARG B 2 47 ? 154.595 55.065 100.587 1.00 239.78 45 ARG K O 1
ATOM 2017 N N . GLU B 2 48 ? 156.542 55.567 101.592 1.00 243.36 46 GLU K N 1
ATOM 2018 C CA . GLU B 2 48 ? 156.031 55.435 102.949 1.00 243.36 46 GLU K CA 1
ATOM 2019 C C . GLU B 2 48 ? 156.065 56.781 103.661 1.00 243.36 46 GLU K C 1
ATOM 2020 O O . GLU B 2 48 ? 157.068 57.499 103.609 1.00 243.36 46 GLU K O 1
ATOM 2026 N N . PHE B 2 49 ? 154.961 57.115 104.324 1.00 239.34 47 PHE K N 1
ATOM 2027 C CA . PHE B 2 49 ? 154.878 58.340 105.106 1.00 239.34 47 PHE K CA 1
ATOM 2028 C C . PHE B 2 49 ? 155.658 58.192 106.406 1.00 239.34 47 PHE K C 1
ATOM 2029 O O . PHE B 2 49 ? 155.675 57.121 107.018 1.00 239.34 47 PHE K O 1
ATOM 2037 N N . VAL B 2 50 ? 156.306 59.278 106.827 1.00 238.67 48 VAL K N 1
ATOM 2038 C CA . VAL B 2 50 ? 157.080 59.266 108.065 1.00 238.67 48 VAL K CA 1
ATOM 2039 C C . VAL B 2 50 ? 156.557 60.328 109.023 1.00 238.67 48 VAL K C 1
ATOM 2040 O O . VAL B 2 50 ? 156.149 60.012 110.146 1.00 238.67 48 VAL K O 1
ATOM 2044 N N . ALA B 2 51 ? 156.562 61.591 108.597 1.00 239.19 49 ALA K N 1
ATOM 2045 C CA . ALA B 2 51 ? 156.193 62.672 109.503 1.00 239.19 49 ALA K CA 1
ATOM 2046 C C . ALA B 2 51 ? 155.535 63.805 108.728 1.00 239.19 49 ALA K C 1
ATOM 2047 O O . ALA B 2 51 ? 155.674 63.910 107.509 1.00 239.19 49 ALA K O 1
ATOM 2049 N N . VAL B 2 52 ? 154.823 64.660 109.458 1.00 237.64 50 VAL K N 1
ATOM 2050 C CA . VAL B 2 52 ? 154.141 65.809 108.867 1.00 237.64 50 VAL K CA 1
ATOM 2051 C C . VAL B 2 52 ? 153.960 66.884 109.934 1.00 237.64 50 VAL K C 1
ATOM 2052 O O . VAL B 2 52 ? 153.769 66.583 111.118 1.00 237.64 50 VAL K O 1
ATOM 2056 N N . ALA B 2 53 ? 154.045 68.145 109.503 1.00 237.35 51 ALA K N 1
ATOM 2057 C CA . ALA B 2 53 ? 153.820 69.310 110.350 1.00 237.35 51 ALA K CA 1
ATOM 2058 C C . ALA B 2 53 ? 153.020 70.341 109.567 1.00 237.35 51 ALA K C 1
ATOM 2059 O O . ALA B 2 53 ? 153.276 70.560 108.376 1.00 237.35 51 ALA K O 1
ATOM 2061 N N . ARG B 2 54 ? 152.054 70.978 110.239 1.00 228.51 52 ARG K N 1
ATOM 2062 C CA . ARG B 2 54 ? 151.098 71.825 109.524 1.00 228.51 52 ARG K CA 1
ATOM 2063 C C . ARG B 2 54 ? 151.649 73.223 109.251 1.00 228.51 52 ARG K C 1
ATOM 2064 O O . ARG B 2 54 ? 151.917 73.581 108.101 1.00 228.51 52 ARG K O 1
ATOM 2072 N N . ARG B 2 55 ? 151.814 74.036 110.292 1.00 222.16 53 ARG K N 1
ATOM 2073 C CA . ARG B 2 55 ? 152.312 75.376 109.995 1.00 222.16 53 ARG K CA 1
ATOM 2074 C C . ARG B 2 55 ? 153.428 75.851 110.914 1.00 222.16 53 ARG K C 1
ATOM 2075 O O . ARG B 2 55 ? 154.399 76.439 110.432 1.00 222.16 53 ARG K O 1
ATOM 2083 N N . SER B 2 56 ? 153.320 75.613 112.222 1.00 225.14 54 SER K N 1
ATOM 2084 C CA . SER B 2 56 ? 154.287 76.173 113.163 1.00 225.14 54 SER K CA 1
ATOM 2085 C C . SER B 2 56 ? 154.707 75.238 114.285 1.00 225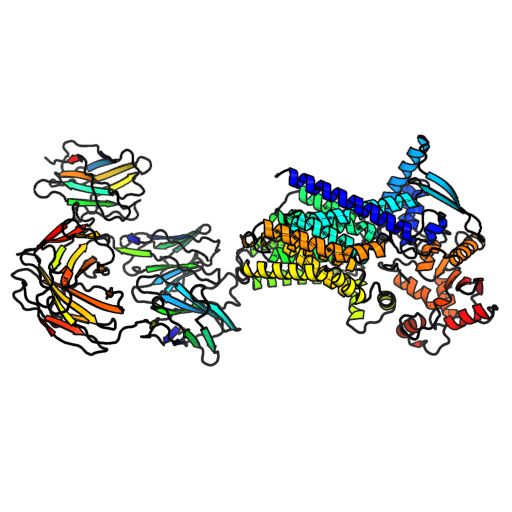.14 54 SER K C 1
ATOM 2086 O O . SER B 2 56 ? 155.719 75.519 114.936 1.00 225.14 54 SER K O 1
ATOM 2089 N N . GLY B 2 57 ? 153.991 74.149 114.546 1.00 221.06 55 GLY K N 1
ATOM 2090 C CA . GLY B 2 57 ? 154.333 73.294 115.664 1.00 221.06 55 GLY K CA 1
ATOM 2091 C C . GLY B 2 57 ? 153.228 73.151 116.690 1.00 221.06 55 GLY K C 1
ATOM 2092 O O . GLY B 2 57 ? 153.499 72.900 117.868 1.00 221.06 55 GLY K O 1
ATOM 2093 N N . ASP B 2 58 ? 151.978 73.311 116.259 1.00 214.59 56 ASP K N 1
ATOM 2094 C CA . ASP B 2 58 ? 150.827 73.044 117.113 1.00 214.59 56 ASP K CA 1
ATOM 2095 C C . ASP B 2 58 ? 150.525 71.557 117.224 1.00 214.59 56 ASP K C 1
ATOM 2096 O O . ASP B 2 58 ? 149.430 71.183 117.658 1.00 214.59 56 ASP K O 1
ATOM 2101 N N . GLY B 2 59 ? 151.476 70.715 116.832 1.00 213.97 57 GLY K N 1
ATOM 2102 C CA . GLY B 2 59 ? 151.322 69.277 116.813 1.00 213.97 57 GLY K CA 1
ATOM 2103 C C . GLY B 2 59 ? 151.923 68.704 115.547 1.00 213.97 57 GLY K C 1
ATOM 2104 O O . GLY B 2 59 ? 151.543 69.096 114.440 1.00 213.97 57 GLY K O 1
ATOM 2105 N N . ALA B 2 60 ? 152.861 67.772 115.694 1.00 219.85 58 ALA K N 1
ATOM 2106 C CA . ALA B 2 60 ? 153.540 67.153 114.565 1.00 219.85 58 ALA K CA 1
ATOM 2107 C C . ALA B 2 60 ? 153.267 65.659 114.592 1.00 219.85 58 ALA K C 1
ATOM 2108 O O . ALA B 2 60 ? 153.492 65.003 115.614 1.00 219.85 58 ALA K O 1
ATOM 2110 N N . PHE B 2 61 ? 152.790 65.125 113.474 1.00 225.68 59 PHE K N 1
ATOM 2111 C CA . PHE B 2 61 ? 152.385 63.731 113.419 1.00 225.68 59 PHE K CA 1
ATOM 2112 C C . PHE B 2 61 ? 153.500 62.884 112.824 1.00 225.68 59 PHE K C 1
ATOM 2113 O O . PHE B 2 61 ? 154.240 63.329 111.944 1.00 225.68 59 PHE K O 1
ATOM 2121 N N . TYR B 2 62 ? 153.618 61.655 113.320 1.00 224.41 60 TYR K N 1
ATOM 2122 C CA . TYR B 2 62 ? 154.677 60.749 112.909 1.00 224.41 60 TYR K CA 1
ATOM 2123 C C . TYR B 2 62 ? 154.100 59.366 112.646 1.00 224.41 60 TYR K C 1
ATOM 2124 O O . TYR B 2 62 ? 153.033 59.006 113.151 1.00 224.41 60 TYR K O 1
ATOM 2133 N N . ALA B 2 63 ? 154.822 58.595 111.837 1.00 228.31 61 ALA K N 1
ATOM 2134 C CA . ALA B 2 63 ? 154.445 57.215 111.582 1.00 228.31 61 ALA K CA 1
ATOM 2135 C C . ALA B 2 63 ? 154.586 56.383 112.854 1.00 228.31 61 ALA K C 1
ATOM 2136 O O . ALA B 2 63 ? 155.358 56.708 113.761 1.00 228.31 61 ALA K O 1
ATOM 2138 N N . ASP B 2 64 ? 153.815 55.294 112.913 1.00 226.63 62 ASP K N 1
ATOM 2139 C CA . ASP B 2 64 ? 153.804 54.455 114.107 1.00 226.63 62 ASP K CA 1
ATOM 2140 C C . ASP B 2 64 ? 155.171 53.843 114.392 1.00 226.63 62 ASP K C 1
ATOM 2141 O O . ASP B 2 64 ? 155.482 53.533 115.547 1.00 226.63 62 ASP K O 1
ATOM 2146 N N . SER B 2 65 ? 155.997 53.666 113.364 1.00 230.93 63 SER K N 1
ATOM 2147 C CA . SER B 2 65 ? 157.318 53.072 113.525 1.00 230.93 63 SER K CA 1
ATOM 2148 C C . SER B 2 65 ? 158.403 54.095 113.838 1.00 230.93 63 SER K C 1
ATOM 2149 O O . SER B 2 65 ? 159.552 53.703 114.067 1.00 230.93 63 SER K O 1
ATOM 2152 N N . VAL B 2 66 ? 158.076 55.387 113.855 1.00 231.45 64 VAL K N 1
ATOM 2153 C CA . VAL B 2 66 ? 159.060 56.427 114.137 1.00 231.45 64 VAL K CA 1
ATOM 2154 C C . VAL B 2 66 ? 158.553 57.332 115.253 1.00 231.45 64 VAL K C 1
ATOM 2155 O O . VAL B 2 66 ? 158.916 58.511 115.327 1.00 231.45 64 VAL K O 1
ATOM 2159 N N . GLN B 2 67 ? 157.725 56.783 116.139 1.00 225.89 65 GLN K N 1
ATOM 2160 C CA . GLN B 2 67 ? 157.106 57.565 117.204 1.00 225.89 65 GLN K CA 1
ATOM 2161 C C . GLN B 2 67 ? 158.105 57.761 118.339 1.00 225.89 65 GLN K C 1
ATOM 2162 O O . GLN B 2 67 ? 158.402 56.823 119.085 1.00 225.89 65 GLN K O 1
ATOM 2168 N N . GLY B 2 68 ? 158.621 58.983 118.471 1.00 227.92 66 GLY K N 1
ATOM 2169 C CA . GLY B 2 68 ? 159.514 59.351 119.545 1.00 227.92 66 GLY K CA 1
ATOM 2170 C C . GLY B 2 68 ? 160.987 59.293 119.197 1.00 227.92 66 GLY K C 1
ATOM 2171 O O . GLY B 2 68 ? 161.787 59.984 119.839 1.00 227.92 66 GLY K O 1
ATOM 2172 N N . ARG B 2 69 ? 161.367 58.490 118.202 1.00 231.06 67 ARG K N 1
ATOM 2173 C CA . ARG B 2 69 ? 162.768 58.409 117.804 1.00 231.06 67 ARG K CA 1
ATOM 2174 C C . ARG B 2 69 ? 163.202 59.604 116.965 1.00 231.06 67 ARG K C 1
ATOM 2175 O O . ARG B 2 69 ? 164.373 59.997 117.016 1.00 231.06 67 ARG K O 1
ATOM 2183 N N . PHE B 2 70 ? 162.290 60.191 116.196 1.00 235.98 68 PHE K N 1
ATOM 2184 C CA . PHE B 2 70 ? 162.597 61.332 115.345 1.00 235.98 68 PHE K CA 1
ATOM 2185 C C . PHE B 2 70 ? 162.098 62.613 115.999 1.00 235.98 68 PHE K C 1
ATOM 2186 O O . PHE B 2 70 ? 160.996 62.648 116.555 1.00 235.98 68 PHE K O 1
ATOM 2194 N N . THR B 2 71 ? 162.911 63.667 115.931 1.00 241.67 69 THR K N 1
ATOM 2195 C CA . THR B 2 71 ? 162.523 64.977 116.439 1.00 241.67 69 THR K CA 1
ATOM 2196 C C . THR B 2 71 ? 162.733 66.011 115.344 1.00 241.67 69 THR K C 1
ATOM 2197 O O . THR B 2 71 ? 163.803 66.059 114.729 1.00 241.67 69 THR K O 1
ATOM 2201 N N . VAL B 2 72 ? 161.719 66.839 115.106 1.00 236.62 70 VAL K N 1
ATOM 2202 C CA . VAL B 2 72 ? 161.717 67.790 114.001 1.00 236.62 70 VAL K CA 1
ATOM 2203 C C . VAL B 2 72 ? 161.683 69.203 114.567 1.00 236.62 70 VAL K C 1
ATOM 2204 O O . VAL B 2 72 ? 160.850 69.514 115.426 1.00 236.62 70 VAL K O 1
ATOM 2208 N N . SER B 2 73 ? 162.587 70.051 114.082 1.00 230.85 71 SER K N 1
ATOM 2209 C CA . SER B 2 73 ? 162.624 71.462 114.434 1.00 230.85 71 SER K CA 1
ATOM 2210 C C . SER B 2 73 ? 162.617 72.290 113.157 1.00 230.85 71 SER K C 1
ATOM 2211 O O . SER B 2 73 ? 163.127 71.861 112.120 1.00 230.85 71 SER K O 1
ATOM 2214 N N . ARG B 2 74 ? 162.034 73.483 113.240 1.00 226.73 72 ARG K N 1
ATOM 2215 C CA . ARG B 2 74 ? 161.848 74.336 112.076 1.00 226.73 72 ARG K CA 1
ATOM 2216 C C . ARG B 2 74 ? 162.412 75.724 112.348 1.00 226.73 72 ARG K C 1
ATOM 2217 O O . ARG B 2 74 ? 162.495 76.173 113.494 1.00 226.73 72 ARG K O 1
ATOM 2225 N N . ASP B 2 75 ? 162.801 76.404 111.268 1.00 221.65 73 ASP K N 1
ATOM 2226 C CA . ASP B 2 75 ? 163.249 77.795 111.334 1.00 221.65 73 ASP K CA 1
ATOM 2227 C C . ASP B 2 75 ? 162.728 78.492 110.081 1.00 221.65 73 ASP K C 1
ATOM 2228 O O . ASP B 2 75 ? 163.291 78.330 108.993 1.00 221.65 73 ASP K O 1
ATOM 2233 N N . ASP B 2 76 ? 161.647 79.260 110.239 1.00 218.45 74 ASP K N 1
ATOM 2234 C CA . ASP B 2 76 ? 161.054 79.950 109.099 1.00 218.45 74 ASP K CA 1
ATOM 2235 C C . ASP B 2 76 ? 161.890 81.147 108.666 1.00 218.45 74 ASP K C 1
ATOM 2236 O O . ASP B 2 76 ? 161.853 81.531 107.491 1.00 218.45 74 ASP K O 1
ATOM 2241 N N . ALA B 2 77 ? 162.636 81.753 109.593 1.00 219.88 75 ALA K N 1
ATOM 2242 C CA . ALA B 2 77 ? 163.499 82.872 109.227 1.00 219.88 75 ALA K CA 1
ATOM 2243 C C . ALA B 2 77 ? 164.575 82.436 108.241 1.00 219.88 75 ALA K C 1
ATOM 2244 O O . ALA B 2 77 ? 164.842 83.131 107.253 1.00 219.88 75 ALA K O 1
ATOM 2246 N N . LYS B 2 78 ? 165.202 81.290 108.491 1.00 221.78 76 LYS K N 1
ATOM 2247 C CA . LYS B 2 78 ? 166.168 80.708 107.571 1.00 221.78 76 LYS K CA 1
ATOM 2248 C C . LYS B 2 78 ? 165.544 79.678 106.639 1.00 221.78 76 LYS K C 1
ATOM 2249 O O . LYS B 2 78 ? 166.232 79.179 105.742 1.00 221.78 76 LYS K O 1
ATOM 2251 N N . ASN B 2 79 ? 164.262 79.356 106.830 1.00 223.50 77 ASN K N 1
ATOM 2252 C CA . ASN B 2 79 ? 163.554 78.367 106.014 1.00 223.50 77 ASN K CA 1
ATOM 2253 C C . ASN B 2 79 ? 164.285 77.026 106.003 1.00 223.50 77 ASN K C 1
ATOM 2254 O O . ASN B 2 79 ? 164.382 76.359 104.971 1.00 223.50 77 ASN K O 1
ATOM 2259 N N . THR B 2 80 ? 164.801 76.624 107.162 1.00 227.38 78 THR K N 1
ATOM 2260 C CA . THR B 2 80 ? 165.559 75.389 107.295 1.00 227.38 78 THR K CA 1
ATOM 2261 C C . THR B 2 80 ? 164.909 74.497 108.343 1.00 227.38 78 THR K C 1
ATOM 2262 O O . THR B 2 80 ? 164.517 74.967 109.416 1.00 227.38 78 THR K O 1
ATOM 2266 N N . VAL B 2 81 ? 164.798 73.207 108.033 1.00 232.33 79 VAL K N 1
ATOM 2267 C CA . VAL B 2 81 ? 164.148 72.242 108.909 1.00 232.33 79 VAL K CA 1
ATOM 2268 C C . VAL B 2 81 ? 165.139 71.134 109.230 1.00 232.33 79 VAL K C 1
ATOM 2269 O O . VAL B 2 81 ? 165.730 70.539 108.321 1.00 232.33 79 VAL K O 1
ATOM 2273 N N . TYR B 2 82 ? 165.312 70.860 110.520 1.00 236.74 80 TYR K N 1
ATOM 2274 C CA . TYR B 2 82 ? 166.231 69.845 111.008 1.00 236.74 80 TYR K CA 1
ATOM 2275 C C . TYR B 2 82 ? 165.450 68.654 111.545 1.00 236.74 80 TYR K C 1
ATOM 2276 O O . TYR B 2 82 ? 164.420 68.818 112.206 1.00 236.74 80 TYR K O 1
ATOM 2285 N N . LEU B 2 83 ? 165.945 67.455 111.250 1.00 240.91 81 LEU K N 1
ATOM 2286 C CA . LEU B 2 83 ? 165.371 66.210 111.749 1.00 240.91 81 LEU K CA 1
ATOM 2287 C C . LEU B 2 83 ? 166.487 65.421 112.420 1.00 240.91 81 LEU K C 1
ATOM 2288 O O . LEU B 2 83 ? 167.422 64.972 111.750 1.00 240.91 81 LEU K O 1
ATOM 2293 N N . GLN B 2 84 ? 166.393 65.261 113.736 1.00 236.80 82 GLN K N 1
ATOM 2294 C CA . GLN B 2 84 ? 167.401 64.552 114.512 1.00 236.80 82 GLN K CA 1
ATOM 2295 C C . GLN B 2 84 ? 166.867 63.187 114.925 1.00 236.80 82 GLN K C 1
ATOM 2296 O O . GLN B 2 84 ? 165.731 63.070 115.401 1.00 236.80 82 GLN K O 1
ATOM 2302 N N . MET B 2 85 ? 167.689 62.159 114.728 1.00 229.65 83 MET K N 1
ATOM 2303 C CA . MET B 2 85 ? 167.331 60.787 115.056 1.00 229.65 83 MET K CA 1
ATOM 2304 C C . MET B 2 85 ? 168.456 60.136 115.847 1.00 229.65 83 MET K C 1
ATOM 2305 O O . MET B 2 85 ? 169.637 60.399 115.601 1.00 229.65 83 MET K O 1
ATOM 2310 N N . ASN B 2 86 ? 168.076 59.290 116.801 1.00 226.31 84 ASN K N 1
ATOM 2311 C CA . ASN B 2 86 ? 169.012 58.556 117.639 1.00 226.31 84 ASN K CA 1
ATOM 2312 C C . ASN B 2 86 ? 168.586 57.096 117.707 1.00 226.31 84 ASN K C 1
ATOM 2313 O O . ASN B 2 86 ? 167.469 56.733 117.324 1.00 226.31 84 ASN K O 1
ATOM 2318 N N . SER B 2 87 ? 169.495 56.255 118.206 1.00 225.99 85 SER K N 1
ATOM 2319 C CA . SER B 2 87 ? 169.290 54.808 118.281 1.00 225.99 85 SER K CA 1
ATOM 2320 C C . SER B 2 87 ? 168.962 54.239 116.899 1.00 225.99 85 SER K C 1
ATOM 2321 O O . SER B 2 87 ? 167.904 53.649 116.667 1.00 225.99 85 SER K O 1
ATOM 2324 N N . LEU B 2 88 ? 169.901 54.437 115.977 1.00 225.62 86 LEU K N 1
ATOM 2325 C CA . LEU B 2 88 ? 169.708 54.035 114.589 1.00 225.62 86 LEU K CA 1
ATOM 2326 C C . LEU B 2 88 ? 169.663 52.516 114.480 1.00 225.62 86 LEU K C 1
ATOM 2327 O O . LEU B 2 88 ? 170.643 51.832 114.794 1.00 225.62 86 LEU K O 1
ATOM 2332 N N . LYS B 2 89 ? 168.523 51.990 114.034 1.00 233.00 87 LYS K N 1
ATOM 2333 C CA . LYS B 2 89 ? 168.379 50.561 113.815 1.00 233.00 87 LYS K CA 1
ATOM 2334 C C . LYS B 2 89 ? 168.956 50.170 112.454 1.00 233.00 87 LYS K C 1
ATOM 2335 O O . LYS B 2 89 ? 169.025 50.997 111.540 1.00 233.00 87 LYS K O 1
ATOM 2341 N N . PRO B 2 90 ? 169.387 48.915 112.296 1.00 240.37 88 PRO K N 1
ATOM 2342 C CA . PRO B 2 90 ? 169.922 48.484 110.993 1.00 240.37 88 PRO K CA 1
ATOM 2343 C C . PRO B 2 90 ? 168.898 48.509 109.872 1.00 240.37 88 PRO K C 1
ATOM 2344 O O . PRO B 2 90 ? 169.289 48.513 108.698 1.00 240.37 88 PRO K O 1
ATOM 2348 N N . GLU B 2 91 ? 167.603 48.527 110.190 1.00 236.81 89 GLU K N 1
ATOM 2349 C CA . GLU B 2 91 ? 166.544 48.530 109.191 1.00 236.81 89 GLU K CA 1
ATOM 2350 C C . GLU B 2 91 ? 166.212 49.939 108.697 1.00 236.81 89 GLU K C 1
ATOM 2351 O O . GLU B 2 91 ? 165.118 50.163 108.167 1.00 236.81 89 GLU K O 1
ATOM 2357 N N . ASP B 2 92 ? 167.133 50.890 108.856 1.00 237.41 90 ASP K N 1
ATOM 2358 C CA . ASP B 2 92 ? 166.912 52.276 108.464 1.00 237.41 90 ASP K CA 1
ATOM 2359 C C . ASP B 2 92 ? 167.651 52.630 107.175 1.00 237.41 90 ASP K C 1
ATOM 2360 O O . ASP B 2 92 ? 168.111 53.761 107.004 1.00 237.41 90 ASP K O 1
ATOM 2365 N N . THR B 2 93 ? 167.774 51.671 106.260 1.00 237.26 91 THR K N 1
ATOM 2366 C CA . THR B 2 93 ? 168.427 51.903 104.973 1.00 237.26 91 THR K CA 1
ATOM 2367 C C . THR B 2 93 ? 167.381 52.418 103.993 1.00 237.26 91 THR K C 1
ATOM 2368 O O . THR B 2 93 ? 166.630 51.638 103.402 1.00 237.26 91 THR K O 1
ATOM 2372 N N . ALA B 2 94 ? 167.329 53.735 103.810 1.00 238.91 92 ALA K N 1
ATOM 2373 C CA . ALA B 2 94 ? 166.311 54.334 102.957 1.00 238.91 92 ALA K CA 1
ATOM 2374 C C . ALA B 2 94 ? 166.743 55.739 102.565 1.00 238.91 92 ALA K C 1
ATOM 2375 O O . ALA B 2 94 ? 167.729 56.277 103.074 1.00 238.91 92 ALA K O 1
ATOM 2377 N N . VAL B 2 95 ? 165.984 56.330 101.648 1.00 238.40 93 VAL K N 1
ATOM 2378 C CA . VAL B 2 95 ? 166.203 57.698 101.200 1.00 238.40 93 VAL K CA 1
ATOM 2379 C C . VAL B 2 95 ? 165.128 58.581 101.816 1.00 238.40 93 VAL K C 1
ATOM 2380 O O . VAL B 2 95 ? 163.930 58.288 101.704 1.00 238.40 93 VAL K O 1
ATOM 2384 N N . TYR B 2 96 ? 165.557 59.652 102.478 1.00 237.73 94 TYR K N 1
ATOM 2385 C CA . TYR B 2 96 ? 164.655 60.603 103.107 1.00 237.73 94 TYR K CA 1
ATOM 2386 C C . TYR B 2 96 ? 164.305 61.717 102.130 1.00 237.73 94 TYR K C 1
ATOM 2387 O O . TYR B 2 96 ? 165.170 62.222 101.406 1.00 237.73 94 TYR K O 1
ATOM 2396 N N . TYR B 2 97 ? 163.029 62.097 102.124 1.00 238.73 95 TYR K N 1
ATOM 2397 C CA . TYR B 2 97 ? 162.505 63.144 101.257 1.00 238.73 95 TYR K CA 1
ATOM 2398 C C . TYR B 2 97 ? 161.854 64.223 102.110 1.00 238.73 95 TYR K C 1
ATOM 2399 O O . TYR B 2 97 ? 161.036 63.917 102.983 1.00 238.73 95 TYR K O 1
ATOM 2408 N N . CYS B 2 98 ? 162.214 65.479 101.852 1.00 241.02 96 CYS K N 1
ATOM 2409 C CA . CYS B 2 98 ? 161.555 66.632 102.458 1.00 241.02 96 CYS K CA 1
ATOM 2410 C C . CYS B 2 98 ? 160.525 67.143 101.455 1.00 241.02 96 CYS K C 1
ATOM 2411 O O . CYS B 2 98 ? 160.887 67.742 100.438 1.00 241.02 96 CYS K O 1
ATOM 2414 N N . ALA B 2 99 ? 159.248 66.899 101.735 1.00 242.74 97 ALA K N 1
ATOM 2415 C CA . ALA B 2 99 ? 158.168 67.148 100.791 1.00 242.74 97 ALA K CA 1
ATOM 2416 C C . ALA B 2 99 ? 157.398 68.401 101.183 1.00 242.74 97 ALA K C 1
ATOM 2417 O O . ALA B 2 99 ? 157.062 68.591 102.359 1.00 242.74 97 ALA K O 1
ATOM 2419 N N . ILE B 2 100 ? 157.116 69.242 100.191 1.00 244.56 98 ILE K N 1
ATOM 2420 C CA . ILE B 2 100 ? 156.348 70.468 100.358 1.00 244.56 98 ILE K CA 1
ATOM 2421 C C . ILE B 2 100 ? 155.052 70.333 99.569 1.00 244.56 98 ILE K C 1
ATOM 2422 O O . ILE B 2 100 ? 155.047 69.806 98.450 1.00 244.56 98 ILE K O 1
ATOM 2427 N N . ASP B 2 101 ? 153.950 70.782 100.163 1.00 243.63 99 ASP K N 1
ATOM 2428 C CA . ASP B 2 101 ? 152.643 70.749 99.521 1.00 243.63 99 ASP K CA 1
ATOM 2429 C C . ASP B 2 101 ? 152.168 72.170 99.253 1.00 243.63 99 ASP K C 1
ATOM 2430 O O . ASP B 2 101 ? 152.275 73.045 100.117 1.00 243.63 99 ASP K O 1
ATOM 2435 N N . SER B 2 102 ? 151.642 72.393 98.051 1.00 242.19 100 SER K N 1
ATOM 2436 C CA . SER B 2 102 ? 151.261 73.725 97.599 1.00 242.19 100 SER K CA 1
ATOM 2437 C C . SER B 2 102 ? 149.804 74.066 97.882 1.00 242.19 100 SER K C 1
ATOM 2438 O O . SER B 2 102 ? 149.342 75.132 97.460 1.00 242.19 100 SER K O 1
ATOM 2441 N N . ASP B 2 103 ? 149.071 73.202 98.577 1.00 240.45 101 ASP K N 1
ATOM 2442 C CA . ASP B 2 103 ? 147.663 73.427 98.874 1.00 240.45 101 ASP K CA 1
ATOM 2443 C C . ASP B 2 103 ? 147.511 73.886 100.318 1.00 240.45 101 ASP K C 1
ATOM 2444 O O . ASP B 2 103 ? 148.090 73.287 101.230 1.00 240.45 101 ASP K O 1
ATOM 2449 N N . THR B 2 104 ? 146.732 74.950 100.519 1.00 236.83 102 THR K N 1
ATOM 2450 C CA . THR B 2 104 ? 146.455 75.453 101.858 1.00 236.83 102 THR K CA 1
ATOM 2451 C C . THR B 2 104 ? 145.366 74.663 102.571 1.00 236.83 102 THR K C 1
ATOM 2452 O O . THR B 2 104 ? 145.125 74.904 103.759 1.00 236.83 102 THR K O 1
ATOM 2456 N N . PHE B 2 105 ? 144.708 73.732 101.878 1.00 235.39 103 PHE K N 1
ATOM 2457 C CA . PHE B 2 105 ? 143.677 72.901 102.486 1.00 235.39 103 PHE K CA 1
ATOM 2458 C C . PHE B 2 105 ? 144.254 71.801 103.368 1.00 235.39 103 PHE K C 1
ATOM 2459 O O . PHE B 2 105 ? 143.484 71.100 104.034 1.00 235.39 103 PHE K O 1
ATOM 2467 N N . TYR B 2 106 ? 145.580 71.641 103.390 1.00 233.87 104 TYR K N 1
ATOM 2468 C CA . TYR B 2 106 ? 146.241 70.570 104.138 1.00 233.87 104 TYR K CA 1
ATOM 2469 C C . TYR B 2 106 ? 145.758 69.199 103.669 1.00 233.87 104 TYR K C 1
ATOM 2470 O O . TYR B 2 106 ? 145.525 68.290 104.468 1.00 233.87 104 TYR K O 1
ATOM 2479 N N . SER B 2 107 ? 145.600 69.055 102.354 1.00 233.83 105 SER K N 1
ATOM 2480 C CA . SER B 2 107 ? 145.193 67.797 101.745 1.00 233.83 105 SER K CA 1
ATOM 2481 C C . SER B 2 107 ? 146.368 66.893 101.397 1.00 233.83 105 SER K C 1
ATOM 2482 O O . SER B 2 107 ? 146.147 65.757 100.964 1.00 233.83 105 SER K O 1
ATOM 2485 N N . GLY B 2 108 ? 147.598 67.363 101.574 1.00 237.14 106 GLY K N 1
ATOM 2486 C CA . GLY B 2 108 ? 148.767 66.556 101.267 1.00 237.14 106 GLY K CA 1
ATOM 2487 C C . GLY B 2 108 ? 148.925 66.209 99.803 1.00 237.14 106 GLY K C 1
ATOM 2488 O O . GLY B 2 108 ? 149.258 65.063 99.475 1.00 237.14 106 GLY K O 1
ATOM 2489 N N . SER B 2 109 ? 148.687 67.169 98.910 1.00 238.76 107 SER K N 1
ATOM 2490 C CA . SER B 2 109 ? 148.852 66.946 97.473 1.00 238.76 107 SER K CA 1
ATOM 2491 C C . SER B 2 109 ? 150.286 67.291 97.068 1.00 238.76 107 SER K C 1
ATOM 2492 O O . SER B 2 109 ? 150.561 68.261 96.359 1.00 238.76 107 SER K O 1
ATOM 2495 N N . TYR B 2 110 ? 151.211 66.463 97.546 1.00 240.27 108 TYR K N 1
ATOM 2496 C CA . TYR B 2 110 ? 152.622 66.666 97.250 1.00 240.27 108 TYR K CA 1
ATOM 2497 C C . TYR B 2 110 ? 152.902 66.401 95.775 1.00 240.27 108 TYR K C 1
ATOM 2498 O O . TYR B 2 110 ? 152.411 65.428 95.197 1.00 240.27 108 TYR K O 1
ATOM 2507 N N . ASP B 2 111 ? 153.699 67.279 95.167 1.00 243.10 109 ASP K N 1
ATOM 2508 C CA . ASP B 2 111 ? 154.020 67.161 93.750 1.00 243.10 109 ASP K CA 1
ATOM 2509 C C . ASP B 2 111 ? 155.528 67.150 93.529 1.00 243.10 109 ASP K C 1
ATOM 2510 O O . ASP B 2 111 ? 156.012 66.593 92.538 1.00 243.10 109 ASP K O 1
ATOM 2515 N N . TYR B 2 112 ? 156.275 67.761 94.443 1.00 238.23 110 TYR K N 1
ATOM 2516 C CA . TYR B 2 112 ? 157.726 67.841 94.346 1.00 238.23 110 TYR K CA 1
ATOM 2517 C C . TYR B 2 112 ? 158.356 66.851 95.316 1.00 238.23 110 TYR K C 1
ATOM 2518 O O . TYR B 2 112 ? 158.000 66.819 96.498 1.00 238.23 110 TYR K O 1
ATOM 2527 N N . TRP B 2 113 ? 159.291 66.048 94.813 1.00 237.81 111 TRP K N 1
ATOM 2528 C CA . TRP B 2 113 ? 159.978 65.039 95.610 1.00 237.81 111 TRP K CA 1
ATOM 2529 C C . TRP B 2 113 ? 161.456 65.330 95.809 1.00 237.81 111 TRP K C 1
ATOM 2530 O O . TRP B 2 113 ? 161.994 65.052 96.884 1.00 237.81 111 TRP K O 1
ATOM 2541 N N . GLY B 2 114 ? 162.128 65.883 94.804 1.00 243.23 112 GLY K N 1
ATOM 2542 C CA . GLY B 2 114 ? 163.544 66.162 94.919 1.00 243.23 112 GLY K CA 1
ATOM 2543 C C . GLY B 2 114 ? 164.385 64.900 94.837 1.00 243.23 112 GLY K C 1
ATOM 2544 O O . GLY B 2 114 ? 163.958 63.854 94.336 1.00 243.23 112 GLY K O 1
ATOM 2545 N N . GLN B 2 115 ? 165.611 65.010 95.346 1.00 238.75 113 GLN K N 1
ATOM 2546 C CA . GLN B 2 115 ? 166.542 63.890 95.359 1.00 238.75 113 GLN K CA 1
ATOM 2547 C C . GLN B 2 115 ? 166.641 63.204 96.714 1.00 238.75 113 GLN K C 1
ATOM 2548 O O . GLN B 2 115 ? 166.932 62.005 96.766 1.00 238.75 113 GLN K O 1
ATOM 2554 N N . GLY B 2 116 ? 166.406 63.927 97.805 1.00 236.11 114 GLY K N 1
ATOM 2555 C CA . GLY B 2 116 ? 166.473 63.341 99.129 1.00 236.11 114 GLY K CA 1
ATOM 2556 C C . GLY B 2 116 ? 167.902 63.055 99.556 1.00 236.11 114 GLY K C 1
ATOM 2557 O O . GLY B 2 116 ? 168.875 63.431 98.904 1.00 236.11 114 GLY K O 1
ATOM 2558 N N . THR B 2 117 ? 168.018 62.367 100.690 1.00 232.26 115 THR K N 1
ATOM 2559 C CA . THR B 2 117 ? 169.315 61.981 101.232 1.00 232.26 115 THR K CA 1
ATOM 2560 C C . THR B 2 117 ? 169.304 60.495 101.555 1.00 232.26 115 THR K C 1
ATOM 2561 O O . THR B 2 117 ? 168.391 60.013 102.230 1.00 232.26 115 THR K O 1
ATOM 2565 N N . GLN B 2 118 ? 170.315 59.777 101.077 1.00 230.47 116 GLN K N 1
ATOM 2566 C CA . GLN B 2 118 ? 170.393 58.340 101.295 1.00 230.47 116 GLN K CA 1
ATOM 2567 C C . GLN B 2 118 ? 171.044 58.033 102.638 1.00 230.47 116 GLN K C 1
ATOM 2568 O O . GLN B 2 118 ? 172.018 58.679 103.035 1.00 230.47 116 GLN K O 1
ATOM 2574 N N . VAL B 2 119 ? 170.498 57.040 103.339 1.00 232.14 117 VAL K N 1
ATOM 2575 C CA . VAL B 2 119 ? 171.033 56.566 104.608 1.00 232.14 117 VAL K CA 1
ATOM 2576 C C . VAL B 2 119 ? 171.131 55.050 104.507 1.00 232.14 117 VAL K C 1
ATOM 2577 O O . VAL B 2 119 ? 170.105 54.357 104.484 1.00 232.14 117 VAL K O 1
ATOM 2581 N N . THR B 2 120 ? 172.356 54.538 104.436 1.00 223.91 118 THR K N 1
ATOM 2582 C CA . THR B 2 120 ? 172.616 53.110 104.315 1.00 223.91 118 THR K CA 1
ATOM 2583 C C . THR B 2 120 ? 173.344 52.624 105.560 1.00 223.91 118 THR K C 1
ATOM 2584 O O . THR B 2 120 ? 174.304 53.259 106.011 1.00 223.91 118 THR K O 1
ATOM 2588 N N . VAL B 2 121 ? 172.888 51.502 106.108 1.00 219.13 119 VAL K N 1
ATOM 2589 C CA . VAL B 2 121 ? 173.454 50.928 107.323 1.00 219.13 119 VAL K CA 1
ATOM 2590 C C . VAL B 2 121 ? 174.246 49.687 106.938 1.00 219.13 119 VAL K C 1
ATOM 2591 O O . VAL B 2 121 ? 173.706 48.765 106.314 1.00 219.13 119 VAL K O 1
ATOM 2595 N N . SER B 2 122 ? 175.524 49.666 107.312 1.00 203.76 120 SER K N 1
ATOM 2596 C CA . SER B 2 122 ? 176.423 48.550 107.020 1.00 203.76 120 SER K CA 1
ATOM 2597 C C . SER B 2 122 ? 176.477 48.242 105.526 1.00 203.76 120 SER K C 1
ATOM 2598 O O . SER B 2 122 ? 175.911 47.249 105.067 1.00 203.76 120 SER K O 1
ATOM 2601 N N . ASP C 3 2 ? 127.330 92.952 116.740 1.00 121.27 2 ASP L N 1
ATOM 2602 C CA . ASP C 3 2 ? 128.221 93.818 115.976 1.00 121.27 2 ASP L CA 1
ATOM 2603 C C . ASP C 3 2 ? 129.652 93.699 116.483 1.00 121.27 2 ASP L C 1
ATOM 2604 O O . ASP C 3 2 ? 130.553 94.387 116.002 1.00 121.27 2 ASP L O 1
ATOM 2609 N N . ILE C 3 3 ? 129.853 92.819 117.458 1.00 121.27 3 ILE L N 1
ATOM 2610 C CA . ILE C 3 3 ? 131.168 92.534 118.018 1.00 121.27 3 ILE L CA 1
ATOM 2611 C C . ILE C 3 3 ? 131.566 91.122 117.606 1.00 121.27 3 ILE L C 1
ATOM 2612 O O . ILE C 3 3 ? 130.731 90.210 117.584 1.00 121.27 3 ILE L O 1
ATOM 2617 N N . GLN C 3 4 ? 132.833 90.951 117.244 1.00 130.87 4 GLN L N 1
ATOM 2618 C CA . GLN C 3 4 ? 133.330 89.693 116.705 1.00 130.87 4 GLN L CA 1
ATOM 2619 C C . GLN C 3 4 ? 134.235 89.013 117.722 1.00 130.87 4 GLN L C 1
ATOM 2620 O O . GLN C 3 4 ? 135.210 89.610 118.191 1.00 130.87 4 GLN L O 1
ATOM 2626 N N . MET C 3 5 ? 133.906 87.769 118.059 1.00 144.16 5 MET L N 1
ATOM 2627 C CA . MET C 3 5 ? 134.707 86.945 118.956 1.00 144.16 5 MET L CA 1
ATOM 2628 C C . MET C 3 5 ? 135.425 85.913 118.095 1.00 144.16 5 MET L C 1
ATOM 2629 O O . MET C 3 5 ? 134.821 84.921 117.674 1.00 144.16 5 MET L O 1
ATOM 2634 N N . THR C 3 6 ? 136.706 86.148 117.829 1.00 160.14 6 THR L N 1
ATOM 2635 C CA . THR C 3 6 ? 137.475 85.340 116.892 1.00 160.14 6 THR L CA 1
ATOM 2636 C C . THR C 3 6 ? 138.447 84.443 117.645 1.00 160.14 6 THR L C 1
ATOM 2637 O O . THR C 3 6 ? 139.199 84.916 118.505 1.00 160.14 6 THR L O 1
ATOM 2641 N N . GLN C 3 7 ? 138.426 83.153 117.319 1.00 173.92 7 GLN L N 1
ATOM 2642 C CA . GLN C 3 7 ? 139.357 82.173 117.862 1.00 173.92 7 GLN L CA 1
ATOM 2643 C C . GLN C 3 7 ? 140.235 81.659 116.729 1.00 173.92 7 GLN L C 1
ATOM 2644 O O . GLN C 3 7 ? 139.722 81.144 115.729 1.00 173.92 7 GLN L O 1
ATOM 2650 N N . SER C 3 8 ? 141.550 81.795 116.885 1.00 184.65 8 SER L N 1
ATOM 2651 C CA . SER C 3 8 ? 142.480 81.349 115.854 1.00 184.65 8 SER L CA 1
ATOM 2652 C C . SER C 3 8 ? 142.691 79.834 115.867 1.00 184.65 8 SER L C 1
ATOM 2653 O O . SER C 3 8 ? 142.680 79.218 114.793 1.00 184.65 8 SER L O 1
ATOM 2656 N N . PRO C 3 9 ? 142.888 79.175 117.034 1.00 185.27 9 PRO L N 1
ATOM 2657 C CA . PRO C 3 9 ? 143.090 77.713 116.948 1.00 185.27 9 PRO L CA 1
ATOM 2658 C C . PRO C 3 9 ? 141.773 76.946 116.844 1.00 185.27 9 PRO L C 1
ATOM 2659 O O . PRO C 3 9 ? 141.213 76.437 117.814 1.00 185.27 9 PRO L O 1
ATOM 2663 N N . SER C 3 10 ? 141.255 76.868 115.615 1.00 186.52 10 SER L N 1
ATOM 2664 C CA . SER C 3 10 ? 139.987 76.181 115.386 1.00 186.52 10 SER L CA 1
ATOM 2665 C C . SER C 3 10 ? 140.087 74.699 115.725 1.00 186.52 10 SER L C 1
ATOM 2666 O O . SER C 3 10 ? 139.166 74.126 116.318 1.00 186.52 10 SER L O 1
ATOM 2669 N N . SER C 3 11 ? 141.195 74.060 115.355 1.00 186.83 11 SER L N 1
ATOM 2670 C CA . SER C 3 11 ? 141.427 72.655 115.658 1.00 186.83 11 SER L CA 1
ATOM 2671 C C . SER C 3 11 ? 142.746 72.519 116.401 1.00 186.83 11 SER L C 1
ATOM 2672 O O . SER C 3 11 ? 143.782 72.994 115.925 1.00 186.83 11 SER L O 1
ATOM 2675 N N . LEU C 3 12 ? 142.706 71.872 117.563 1.00 197.01 12 LEU L N 1
ATOM 2676 C CA . LEU C 3 12 ? 143.889 71.657 118.384 1.00 197.01 12 LEU L CA 1
ATOM 2677 C C . LEU C 3 12 ? 144.005 70.179 118.718 1.00 197.01 12 LEU L C 1
ATOM 2678 O O . LEU C 3 12 ? 143.059 69.581 119.239 1.00 197.01 12 LEU L O 1
ATOM 2683 N N . SER C 3 13 ? 145.161 69.594 118.418 1.00 202.94 13 SER L N 1
ATOM 2684 C CA . SER C 3 13 ? 145.448 68.201 118.731 1.00 202.94 13 SER L CA 1
ATOM 2685 C C . SER C 3 13 ? 146.616 68.141 119.703 1.00 202.94 13 SER L C 1
ATOM 2686 O O . SER C 3 13 ? 147.686 68.693 119.427 1.00 202.94 13 SER L O 1
ATOM 2689 N N . ALA C 3 14 ? 146.409 67.474 120.836 1.00 207.04 14 ALA L N 1
ATOM 2690 C CA . ALA C 3 14 ? 147.446 67.357 121.849 1.00 207.04 14 ALA L CA 1
ATOM 2691 C C . ALA C 3 14 ? 147.271 66.045 122.596 1.00 207.04 14 ALA L C 1
ATOM 2692 O O . ALA C 3 14 ? 146.188 65.454 122.612 1.00 207.04 14 ALA L O 1
ATOM 2694 N N . SER C 3 15 ? 148.357 65.597 123.220 1.00 210.86 15 SER L N 1
ATOM 2695 C CA . SER C 3 15 ? 148.355 64.346 123.959 1.00 210.86 15 SER L CA 1
ATOM 2696 C C . SER C 3 15 ? 147.784 64.547 125.362 1.00 210.86 15 SER L C 1
ATOM 2697 O O . SER C 3 15 ? 147.539 65.668 125.814 1.00 210.86 15 SER L O 1
ATOM 2700 N N . VAL C 3 16 ? 147.570 63.428 126.054 1.00 212.19 16 VAL L N 1
ATOM 2701 C CA . VAL C 3 16 ? 147.066 63.471 127.421 1.00 212.19 16 VAL L CA 1
ATOM 2702 C C . VAL C 3 16 ? 148.188 63.901 128.357 1.00 212.19 16 VAL L C 1
ATOM 2703 O O . VAL C 3 16 ? 149.302 63.364 128.306 1.00 212.19 16 VAL L O 1
ATOM 2707 N N . GLY C 3 17 ? 147.898 64.877 129.218 1.00 212.60 17 GLY L N 1
ATOM 2708 C CA . GLY C 3 17 ? 148.883 65.432 130.120 1.00 212.60 17 GLY L CA 1
ATOM 2709 C C . GLY C 3 17 ? 149.621 66.642 129.594 1.00 212.60 17 GLY L C 1
ATOM 2710 O O . GLY C 3 17 ? 150.363 67.275 130.356 1.00 212.60 17 GLY L O 1
ATOM 2711 N N . ASP C 3 18 ? 149.445 66.985 128.322 1.00 208.42 18 ASP L N 1
ATOM 2712 C CA . ASP C 3 18 ? 150.116 68.137 127.744 1.00 208.42 18 ASP L CA 1
ATOM 2713 C C . ASP C 3 18 ? 149.405 69.429 128.126 1.00 208.42 18 ASP L C 1
ATOM 2714 O O . ASP C 3 18 ? 148.180 69.473 128.275 1.00 208.42 18 ASP L O 1
ATOM 2719 N N . ARG C 3 19 ? 150.193 70.488 128.290 1.00 202.30 19 ARG L N 1
ATOM 2720 C CA . ARG C 3 19 ? 149.638 71.813 128.524 1.00 202.30 19 ARG L CA 1
ATOM 2721 C C . ARG C 3 19 ? 149.026 72.352 127.237 1.00 202.30 19 ARG L C 1
ATOM 2722 O O . ARG C 3 19 ? 149.655 72.310 126.176 1.00 202.30 19 ARG L O 1
ATOM 2730 N N . VAL C 3 20 ? 147.798 72.857 127.328 1.00 198.75 20 VAL L N 1
ATOM 2731 C CA . VAL C 3 20 ? 147.076 73.369 126.169 1.00 198.75 20 VAL L CA 1
ATOM 2732 C C . VAL C 3 20 ? 146.594 74.781 126.468 1.00 198.75 20 VAL L C 1
ATOM 2733 O O . VAL C 3 20 ? 146.207 75.090 127.600 1.00 198.75 20 VAL L O 1
ATOM 2737 N N . THR C 3 21 ? 146.635 75.644 125.452 1.00 187.41 21 THR L N 1
ATOM 2738 C CA . THR C 3 21 ? 146.199 77.030 125.568 1.00 187.41 21 THR L CA 1
ATOM 2739 C C . THR C 3 21 ? 145.318 77.378 124.377 1.00 187.41 21 THR L C 1
ATOM 2740 O O . THR C 3 21 ? 145.677 77.089 123.231 1.00 187.41 21 THR L O 1
ATOM 2744 N N . ILE C 3 22 ? 144.174 78.002 124.647 1.00 178.35 22 ILE L N 1
ATOM 2745 C CA . ILE C 3 22 ? 143.261 78.476 123.612 1.00 178.35 22 ILE L CA 1
ATOM 2746 C C . ILE C 3 22 ? 143.078 79.976 123.794 1.00 178.35 22 ILE L C 1
ATOM 2747 O O . ILE C 3 22 ? 142.736 80.435 124.890 1.00 178.35 22 ILE L O 1
ATOM 2752 N N . THR C 3 23 ? 143.298 80.732 122.723 1.00 170.76 23 THR L N 1
ATOM 2753 C CA . THR C 3 23 ? 143.235 82.184 122.765 1.00 170.76 23 THR L CA 1
ATOM 2754 C C . THR C 3 23 ? 141.872 82.687 122.297 1.00 170.76 23 THR L C 1
ATOM 2755 O O . THR C 3 23 ? 141.061 81.951 121.731 1.00 170.76 23 THR L O 1
ATOM 2759 N N . CYS C 3 24 ? 141.631 83.972 122.549 1.00 159.70 24 CYS L N 1
ATOM 2760 C CA . CYS C 3 24 ? 140.364 84.613 122.215 1.00 159.70 24 CYS L CA 1
ATOM 2761 C C . CYS C 3 24 ? 140.619 86.100 122.023 1.00 159.70 24 CYS L C 1
ATOM 2762 O O . CYS C 3 24 ? 141.123 86.766 122.934 1.00 159.70 24 CYS L O 1
ATOM 2765 N N . ARG C 3 25 ? 140.276 86.614 120.845 1.00 149.73 25 ARG L N 1
ATOM 2766 C CA . ARG C 3 25 ? 140.506 88.007 120.489 1.00 149.73 25 ARG L CA 1
ATOM 2767 C C . ARG C 3 25 ? 139.170 88.700 120.272 1.00 149.73 25 ARG L C 1
ATOM 2768 O O . ARG C 3 25 ? 138.293 88.165 119.585 1.00 149.73 25 ARG L O 1
ATOM 2776 N N . ALA C 3 26 ? 139.018 89.884 120.858 1.00 128.82 26 ALA L N 1
ATOM 2777 C CA . ALA C 3 26 ? 137.801 90.674 120.752 1.00 128.82 26 ALA L CA 1
ATOM 2778 C C . ALA C 3 26 ? 138.074 91.948 119.964 1.00 128.82 26 ALA L C 1
ATOM 2779 O O . ALA C 3 26 ? 139.087 92.621 120.185 1.00 128.82 26 ALA L O 1
ATOM 2781 N N . SER C 3 27 ? 137.166 92.272 119.041 1.00 114.69 27 SER L N 1
ATOM 2782 C CA . SER C 3 27 ? 137.342 93.462 118.214 1.00 114.69 27 SER L CA 1
ATOM 2783 C C . SER C 3 27 ? 137.232 94.739 119.039 1.00 114.69 27 SER L C 1
ATOM 2784 O O . SER C 3 27 ? 138.006 95.683 118.838 1.00 114.69 27 SER L O 1
ATOM 2787 N N . GLN C 3 28 ? 136.279 94.794 119.964 1.00 96.94 28 GLN L N 1
ATOM 2788 C CA . GLN C 3 28 ? 136.118 95.950 120.832 1.00 96.94 28 GLN L CA 1
ATOM 2789 C C . GLN C 3 28 ? 136.914 95.742 122.119 1.00 96.94 28 GLN L C 1
ATOM 2790 O O . GLN C 3 28 ? 137.762 94.851 122.217 1.00 96.94 28 GLN L O 1
ATOM 2796 N N . SER C 3 29 ? 136.643 96.568 123.127 1.00 79.06 29 SER L N 1
ATOM 2797 C CA . SER C 3 29 ? 137.463 96.600 124.330 1.00 79.06 29 SER L CA 1
ATOM 2798 C C . SER C 3 29 ? 136.703 96.127 125.562 1.00 79.06 29 SER L C 1
ATOM 2799 O O . SER C 3 29 ? 136.747 96.783 126.606 1.00 79.06 29 SER L O 1
ATOM 2802 N N . VAL C 3 30 ? 135.990 95.006 125.445 1.00 83.35 30 VAL L N 1
ATOM 2803 C CA . VAL C 3 30 ? 135.321 94.385 126.585 1.00 83.35 30 VAL L CA 1
ATOM 2804 C C . VAL C 3 30 ? 136.333 94.176 127.708 1.00 83.35 30 VAL L C 1
ATOM 2805 O O . VAL C 3 30 ? 137.386 93.560 127.509 1.00 83.35 30 VAL L O 1
ATOM 2809 N N . SER C 3 31 ? 136.037 94.717 128.891 1.00 87.64 31 SER L N 1
ATOM 2810 C CA . SER C 3 31 ? 137.054 94.795 129.940 1.00 87.64 31 SER L CA 1
ATOM 2811 C C . SER C 3 31 ? 137.290 93.441 130.603 1.00 87.64 31 SER L C 1
ATOM 2812 O O . SER C 3 31 ? 138.372 92.860 130.486 1.00 87.64 31 SER L O 1
ATOM 2815 N N . SER C 3 32 ? 136.284 92.924 131.303 1.00 106.30 32 SER L N 1
ATOM 2816 C CA . SER C 3 32 ? 136.364 91.605 131.925 1.00 106.30 32 SER L CA 1
ATOM 2817 C C . SER C 3 32 ? 135.029 90.887 131.815 1.00 106.30 32 SER L C 1
ATOM 2818 O O . SER C 3 32 ? 134.604 90.182 132.736 1.00 106.30 32 SER L O 1
ATOM 2821 N N . ALA C 3 33 ? 134.347 91.058 130.686 1.00 111.97 33 ALA L N 1
ATOM 2822 C CA . ALA C 3 33 ? 133.034 90.460 130.459 1.00 111.97 33 ALA L CA 1
ATOM 2823 C C . ALA C 3 33 ? 133.122 89.218 129.585 1.00 111.97 33 ALA L C 1
ATOM 2824 O O . ALA C 3 33 ? 132.213 88.932 128.802 1.00 111.97 33 ALA L O 1
ATOM 2826 N N . VAL C 3 34 ? 134.206 88.458 129.704 1.00 130.17 34 VAL L N 1
ATOM 2827 C CA . VAL C 3 34 ? 134.447 87.285 128.874 1.00 130.17 34 VAL L CA 1
ATOM 2828 C C . VAL C 3 34 ? 134.384 86.037 129.743 1.00 130.17 34 VAL L C 1
ATOM 2829 O O . VAL C 3 34 ? 134.863 86.027 130.883 1.00 130.17 34 VAL L O 1
ATOM 2833 N N . ALA C 3 35 ? 133.776 84.990 129.197 1.00 146.59 35 ALA L N 1
ATOM 2834 C CA . ALA C 3 35 ? 133.569 83.738 129.904 1.00 146.59 35 ALA L CA 1
ATOM 2835 C C . ALA C 3 35 ? 133.916 82.574 128.988 1.00 146.59 35 ALA L C 1
ATOM 2836 O O . ALA C 3 35 ? 133.873 82.682 127.759 1.00 146.59 35 ALA L O 1
ATOM 2838 N N . TRP C 3 36 ? 134.267 81.452 129.611 1.00 161.07 36 TRP L N 1
ATOM 2839 C CA . TRP C 3 36 ? 134.648 80.236 128.907 1.00 161.07 36 TRP L CA 1
ATOM 2840 C C . TRP C 3 36 ? 133.643 79.134 129.208 1.00 161.07 36 TRP L C 1
ATOM 2841 O O . TRP C 3 36 ? 133.217 78.967 130.355 1.00 161.07 36 TRP L O 1
ATOM 2852 N N . TYR C 3 37 ? 133.265 78.384 128.175 1.00 163.62 37 TYR L N 1
ATOM 2853 C CA . TYR C 3 37 ? 132.281 77.320 128.305 1.00 163.62 37 TYR L CA 1
ATOM 2854 C C . TYR C 3 37 ? 132.824 76.029 127.709 1.00 163.62 37 TYR L C 1
ATOM 2855 O O . TYR C 3 37 ? 133.546 76.044 126.710 1.00 163.62 37 TYR L O 1
ATOM 2864 N N . GLN C 3 38 ? 132.460 74.909 128.331 1.00 173.95 38 GLN L N 1
ATOM 2865 C CA . GLN C 3 38 ? 132.804 73.580 127.843 1.00 173.95 38 GLN L CA 1
ATOM 2866 C C . GLN C 3 38 ? 131.522 72.815 127.552 1.00 173.95 38 GLN L C 1
ATOM 2867 O O . GLN C 3 38 ? 130.639 72.729 128.412 1.00 173.95 38 GLN L O 1
ATOM 2873 N N . GLN C 3 39 ? 131.424 72.257 126.347 1.00 179.21 39 GLN L N 1
ATOM 2874 C CA . GLN C 3 39 ? 130.247 71.509 125.925 1.00 179.21 39 GLN L CA 1
ATOM 2875 C C . GLN C 3 39 ? 130.677 70.140 125.424 1.00 179.21 39 GLN L C 1
ATOM 2876 O O . GLN C 3 39 ? 131.499 70.041 124.506 1.00 179.21 39 GLN L O 1
ATOM 2882 N N . LYS C 3 40 ? 130.124 69.093 126.028 1.00 179.63 40 LYS L N 1
ATOM 2883 C CA . LYS C 3 40 ? 130.329 67.734 125.560 1.00 179.63 40 LYS L CA 1
ATOM 2884 C C . LYS C 3 40 ? 129.490 67.477 124.313 1.00 179.63 40 LYS L C 1
ATOM 2885 O O . LYS C 3 40 ? 128.492 68.163 124.074 1.00 179.63 40 LYS L O 1
ATOM 2887 N N . PRO C 3 41 ? 129.881 66.505 123.489 1.00 175.86 41 PRO L N 1
ATOM 2888 C CA . PRO C 3 41 ? 129.083 66.186 122.294 1.00 175.86 41 PRO L CA 1
ATOM 2889 C C . PRO C 3 41 ? 127.671 65.762 122.667 1.00 175.86 41 PRO L C 1
ATOM 2890 O O . PRO C 3 41 ? 127.466 64.770 123.371 1.00 175.86 41 PRO L O 1
ATOM 2894 N N . GLY C 3 42 ? 126.693 66.529 122.191 1.00 168.87 42 GLY L N 1
ATOM 2895 C CA . GLY C 3 42 ? 125.299 66.241 122.448 1.00 168.87 42 GLY L CA 1
ATOM 2896 C C . GLY C 3 42 ? 124.777 66.700 123.791 1.00 168.87 42 GLY L C 1
ATOM 2897 O O . GLY C 3 42 ? 123.601 66.459 124.093 1.00 168.87 42 GLY L O 1
ATOM 2898 N N . LYS C 3 43 ? 125.602 67.347 124.607 1.00 175.89 43 LYS L N 1
ATOM 2899 C CA . LYS C 3 43 ? 125.210 67.826 125.924 1.00 175.89 43 LYS L CA 1
ATOM 2900 C C . LYS C 3 43 ? 125.128 69.350 125.922 1.00 175.89 43 LYS L C 1
ATOM 2901 O O . LYS C 3 43 ? 125.331 70.010 124.898 1.00 175.89 43 LYS L O 1
ATOM 2903 N N . ALA C 3 44 ? 124.819 69.915 127.101 1.00 180.16 44 ALA L N 1
ATOM 2904 C CA . ALA C 3 44 ? 124.715 71.357 127.248 1.00 180.16 44 ALA L CA 1
ATOM 2905 C C . ALA C 3 44 ? 126.017 71.940 127.785 1.00 180.16 44 ALA L C 1
ATOM 2906 O O . ALA C 3 44 ? 126.720 71.292 128.567 1.00 180.16 44 ALA L O 1
ATOM 2908 N N . PRO C 3 45 ? 126.365 73.160 127.380 1.00 176.55 45 PRO L N 1
ATOM 2909 C CA . PRO C 3 45 ? 127.605 73.771 127.867 1.00 176.55 45 PRO L CA 1
ATOM 2910 C C . PRO C 3 45 ? 127.538 74.071 129.356 1.00 176.55 45 PRO L C 1
ATOM 2911 O O . PRO C 3 45 ? 126.463 74.261 129.930 1.00 176.55 45 PRO L O 1
ATOM 2915 N N . LYS C 3 46 ? 128.713 74.105 129.981 1.00 170.78 46 LYS L N 1
ATOM 2916 C CA . LYS C 3 46 ? 128.835 74.405 131.399 1.00 170.78 46 LYS L CA 1
ATOM 2917 C C . LYS C 3 46 ? 129.870 75.503 131.604 1.00 170.78 46 LYS L C 1
ATOM 2918 O O . LYS C 3 46 ? 130.805 75.655 130.813 1.00 170.78 46 LYS L O 1
ATOM 2924 N N . LEU C 3 47 ? 129.687 76.269 132.675 1.00 170.92 47 LEU L N 1
ATOM 2925 C CA . LEU C 3 47 ? 130.570 77.391 132.961 1.00 170.92 47 LEU L CA 1
ATOM 2926 C C . LEU C 3 47 ? 131.904 76.886 133.499 1.00 170.92 47 LEU L C 1
ATOM 2927 O O . LEU C 3 47 ? 131.943 76.041 134.398 1.00 170.92 47 LEU L O 1
ATOM 2932 N N . LEU C 3 48 ? 133.000 77.410 132.950 1.00 170.94 48 LEU L N 1
ATOM 2933 C CA . LEU C 3 48 ? 134.338 77.091 133.430 1.00 170.94 48 LEU L CA 1
ATOM 2934 C C . LEU C 3 48 ? 135.002 78.285 134.103 1.00 170.94 48 LEU L C 1
ATOM 2935 O O . LEU C 3 48 ? 135.390 78.205 135.272 1.00 170.94 48 LEU L O 1
ATOM 2940 N N . ILE C 3 49 ? 135.140 79.400 133.389 1.00 167.04 49 ILE L N 1
ATOM 2941 C CA . ILE C 3 49 ? 135.848 80.577 133.877 1.00 167.04 49 ILE L CA 1
ATOM 2942 C C . ILE C 3 49 ? 134.998 81.805 133.586 1.00 167.04 49 ILE L C 1
ATOM 2943 O O . ILE C 3 49 ? 134.494 81.964 132.468 1.00 167.04 49 ILE L O 1
ATOM 2948 N N . TYR C 3 50 ? 134.842 82.668 134.588 1.00 164.62 50 TYR L N 1
ATOM 2949 C CA . TYR C 3 50 ? 134.119 83.921 134.444 1.00 164.62 50 TYR L CA 1
ATOM 2950 C C . TYR C 3 50 ? 135.019 85.073 134.867 1.00 164.62 50 TYR L C 1
ATOM 2951 O O . TYR C 3 50 ? 135.868 84.924 135.751 1.00 164.62 50 TYR L O 1
ATOM 2960 N N . SER C 3 51 ? 134.831 86.219 134.210 1.00 151.68 51 SER L N 1
ATOM 2961 C CA . SER C 3 51 ? 135.618 87.433 134.428 1.00 151.68 51 SER L CA 1
ATOM 2962 C C . SER C 3 51 ? 137.091 87.245 134.076 1.00 151.68 51 SER L C 1
ATOM 2963 O O . SER C 3 51 ? 137.939 88.032 134.512 1.00 151.68 51 SER L O 1
ATOM 2966 N N . ALA C 3 52 ? 137.408 86.190 133.322 1.00 159.60 52 ALA L N 1
ATOM 2967 C CA . ALA C 3 52 ? 138.731 85.953 132.747 1.00 159.60 52 ALA L CA 1
ATOM 2968 C C . ALA C 3 52 ? 139.798 85.663 133.798 1.00 159.60 52 ALA L C 1
ATOM 2969 O O . ALA C 3 52 ? 140.943 85.357 133.451 1.00 159.60 52 ALA L O 1
ATOM 2971 N N . SER C 3 53 ? 139.444 85.760 135.079 1.00 163.12 53 SER L N 1
ATOM 2972 C CA . SER C 3 53 ? 140.392 85.469 136.147 1.00 163.12 53 SER L CA 1
ATOM 2973 C C . SER C 3 53 ? 139.807 84.669 137.299 1.00 163.12 53 SER L C 1
ATOM 2974 O O . SER C 3 53 ? 140.580 84.166 138.119 1.00 163.12 53 SER L O 1
ATOM 2977 N N . SER C 3 54 ? 138.489 84.532 137.398 1.00 166.23 54 SER L N 1
ATOM 2978 C CA . SER C 3 54 ? 137.852 83.852 138.516 1.00 166.23 54 SER L CA 1
ATOM 2979 C C . SER C 3 54 ? 137.458 82.441 138.102 1.00 166.23 54 SER L C 1
ATOM 2980 O O . SER C 3 54 ? 136.915 82.237 137.011 1.00 166.23 54 SER L O 1
ATOM 2983 N N . LEU C 3 55 ? 137.734 81.477 138.974 1.00 175.52 55 LEU L N 1
ATOM 2984 C CA . LEU C 3 55 ? 137.447 80.076 138.703 1.00 175.52 55 LEU L CA 1
ATOM 2985 C C . LEU C 3 55 ? 136.103 79.697 139.311 1.00 175.52 55 LEU L C 1
ATOM 2986 O O . LEU C 3 55 ? 135.847 79.971 140.488 1.00 175.52 55 LEU L O 1
ATOM 2991 N N . TYR C 3 56 ? 135.249 79.074 138.504 1.00 179.43 56 TYR L N 1
ATOM 2992 C CA . TYR C 3 56 ? 133.926 78.680 138.966 1.00 179.43 56 TYR L CA 1
ATOM 2993 C C . TYR C 3 56 ? 134.030 77.590 140.025 1.00 179.43 56 TYR L C 1
ATOM 2994 O O . TYR C 3 56 ? 134.841 76.667 139.914 1.00 179.43 56 TYR L O 1
ATOM 3003 N N . SER C 3 57 ? 133.202 77.700 141.060 1.00 184.24 57 SER L N 1
ATOM 3004 C CA . SER C 3 57 ? 133.204 76.718 142.139 1.00 184.24 57 SER L CA 1
ATOM 3005 C C . SER C 3 57 ? 132.647 75.396 141.623 1.00 184.24 57 SER L C 1
ATOM 3006 O O . SER C 3 57 ? 131.452 75.290 141.328 1.00 184.24 57 SER L O 1
ATOM 3009 N N . GLY C 3 58 ? 133.509 74.388 141.516 1.00 188.31 58 GLY L N 1
ATOM 3010 C CA . GLY C 3 58 ? 133.096 73.081 141.043 1.00 188.31 58 GLY L CA 1
ATOM 3011 C C . GLY C 3 58 ? 133.987 72.508 139.960 1.00 188.31 58 GLY L C 1
ATOM 3012 O O . GLY C 3 58 ? 134.232 71.299 139.930 1.00 188.31 58 GLY L O 1
ATOM 3013 N N . VAL C 3 59 ? 134.477 73.359 139.063 1.00 187.07 59 VAL L N 1
ATOM 3014 C CA . VAL C 3 59 ? 135.414 72.932 138.027 1.00 187.07 59 VAL L CA 1
ATOM 3015 C C . VAL C 3 59 ? 136.770 72.725 138.693 1.00 187.07 59 VAL L C 1
ATOM 3016 O O . VAL C 3 59 ? 137.118 73.469 139.622 1.00 187.07 59 VAL L O 1
ATOM 3020 N N . PRO C 3 60 ? 137.546 71.714 138.295 1.00 190.57 60 PRO L N 1
ATOM 3021 C CA . PRO C 3 60 ? 138.873 71.529 138.893 1.00 190.57 60 PRO L CA 1
ATOM 3022 C C . PRO C 3 60 ? 139.763 72.745 138.676 1.00 190.57 60 PRO L C 1
ATOM 3023 O O . PRO C 3 60 ? 139.694 73.421 137.648 1.00 190.57 60 PRO L O 1
ATOM 3027 N N . SER C 3 61 ? 140.610 73.013 139.671 1.00 192.63 61 SER L N 1
ATOM 3028 C CA . SER C 3 61 ? 141.445 74.209 139.687 1.00 192.63 61 SER L CA 1
ATOM 3029 C C . SER C 3 61 ? 142.550 74.192 138.638 1.00 192.63 61 SER L C 1
ATOM 3030 O O . SER C 3 61 ? 143.291 75.177 138.541 1.00 192.63 61 SER L O 1
ATOM 3033 N N . ARG C 3 62 ? 142.686 73.115 137.860 1.00 199.39 62 ARG L N 1
ATOM 3034 C CA . ARG C 3 62 ? 143.702 73.086 136.811 1.00 199.39 62 ARG L CA 1
ATOM 3035 C C . ARG C 3 62 ? 143.429 74.126 135.732 1.00 199.39 62 ARG L C 1
ATOM 3036 O O . ARG C 3 62 ? 144.372 74.692 135.167 1.00 199.39 62 ARG L O 1
ATOM 3044 N N . PHE C 3 63 ? 142.158 74.380 135.424 1.00 192.12 63 PHE L N 1
ATOM 3045 C CA . PHE C 3 63 ? 141.805 75.391 134.436 1.00 192.12 63 PHE L CA 1
ATOM 3046 C C . PHE C 3 63 ? 142.267 76.765 134.903 1.00 192.12 63 PHE L C 1
ATOM 3047 O O . PHE C 3 63 ? 142.081 77.131 136.066 1.00 192.12 63 PHE L O 1
ATOM 3055 N N . SER C 3 64 ? 142.874 77.528 133.997 1.00 185.81 64 SER L N 1
ATOM 3056 C CA . SER C 3 64 ? 143.308 78.881 134.309 1.00 185.81 64 SER L CA 1
ATOM 3057 C C . SER C 3 64 ? 142.904 79.829 133.190 1.00 185.81 64 SER L C 1
ATOM 3058 O O . SER C 3 64 ? 142.859 79.450 132.018 1.00 185.81 64 SER L O 1
ATOM 3061 N N . GLY C 3 65 ? 142.606 81.068 133.570 1.00 173.46 65 GLY L N 1
ATOM 3062 C CA . GLY C 3 65 ? 142.275 82.099 132.608 1.00 173.46 65 GLY L CA 1
ATOM 3063 C C . GLY C 3 65 ? 143.161 83.318 132.758 1.00 173.46 65 GLY L C 1
ATOM 3064 O O . GLY C 3 65 ? 143.398 83.784 133.877 1.00 173.46 65 GLY L O 1
ATOM 3065 N N . SER C 3 66 ? 143.659 83.844 131.643 1.00 159.14 66 SER L N 1
ATOM 3066 C CA . SER C 3 66 ? 144.566 84.981 131.664 1.00 159.14 66 SER L CA 1
ATOM 3067 C C . SER C 3 66 ? 144.083 86.057 130.703 1.00 159.14 66 SER L C 1
ATOM 3068 O O . SER C 3 66 ? 143.465 85.768 129.673 1.00 159.14 66 SER L O 1
ATOM 3071 N N . ARG C 3 67 ? 144.383 87.306 131.056 1.00 139.70 67 ARG L N 1
ATOM 3072 C CA . ARG C 3 67 ? 143.962 88.484 130.312 1.00 139.70 67 ARG L CA 1
ATOM 3073 C C . ARG C 3 67 ? 145.166 89.354 129.983 1.00 139.70 67 ARG L C 1
ATOM 3074 O O . ARG C 3 67 ? 146.046 89.554 130.825 1.00 139.70 67 ARG L O 1
ATOM 3082 N N . SER C 3 68 ? 145.197 89.874 128.757 1.00 147.93 68 SER L N 1
ATOM 3083 C CA . SER C 3 68 ? 146.206 90.844 128.340 1.00 147.93 68 SER L CA 1
ATOM 3084 C C . SER C 3 68 ? 145.553 91.772 127.325 1.00 147.93 68 SER L C 1
ATOM 3085 O O . SER C 3 68 ? 145.303 91.367 126.185 1.00 147.93 68 SER L O 1
ATOM 3088 N N . GLY C 3 69 ? 145.284 93.008 127.734 1.00 142.73 69 GLY L N 1
ATOM 3089 C CA . GLY C 3 69 ? 144.591 93.933 126.851 1.00 142.73 69 GLY L CA 1
ATOM 3090 C C . GLY C 3 69 ? 143.202 93.425 126.527 1.00 142.73 69 GLY L C 1
ATOM 3091 O O . GLY C 3 69 ? 142.417 93.082 127.417 1.00 142.73 69 GLY L O 1
ATOM 3092 N N . THR C 3 70 ? 142.887 93.375 125.233 1.00 138.65 70 THR L N 1
ATOM 3093 C CA . THR C 3 70 ? 141.638 92.804 124.750 1.00 138.65 70 THR L CA 1
ATOM 3094 C C . THR C 3 70 ? 141.800 91.353 124.310 1.00 138.65 70 THR L C 1
ATOM 3095 O O . THR C 3 70 ? 140.953 90.833 123.576 1.00 138.65 70 THR L O 1
ATOM 3099 N N . ASP C 3 71 ? 142.870 90.692 124.742 1.00 147.74 71 ASP L N 1
ATOM 3100 C CA . ASP C 3 71 ? 143.128 89.298 124.415 1.00 147.74 71 ASP L CA 1
ATOM 3101 C C . ASP C 3 71 ? 142.979 88.445 125.667 1.00 147.74 71 ASP L C 1
ATOM 3102 O O . ASP C 3 71 ? 143.346 88.869 126.767 1.00 147.74 71 ASP L O 1
ATOM 3107 N N . PHE C 3 72 ? 142.431 87.245 125.498 1.00 150.48 72 PHE L N 1
ATOM 3108 C CA . PHE C 3 72 ? 142.152 86.369 126.624 1.00 150.48 72 PHE L CA 1
ATOM 3109 C C . PHE C 3 72 ? 142.624 84.968 126.272 1.00 150.48 72 PHE L C 1
ATOM 3110 O O . PHE C 3 72 ? 142.752 84.617 125.099 1.00 150.48 72 PHE L O 1
ATOM 3118 N N . THR C 3 73 ? 142.905 84.167 127.296 1.00 165.51 73 THR L N 1
ATOM 3119 C CA . THR C 3 73 ? 143.338 82.802 127.035 1.00 165.51 73 THR L CA 1
ATOM 3120 C C . THR C 3 73 ? 142.891 81.878 128.158 1.00 165.51 73 THR L C 1
ATOM 3121 O O . THR C 3 73 ? 142.883 82.261 129.332 1.00 165.51 73 THR L O 1
ATOM 3125 N N . LEU C 3 74 ? 142.505 80.663 127.775 1.00 176.01 74 LEU L N 1
ATOM 3126 C CA . LEU C 3 74 ? 142.157 79.596 128.703 1.00 176.01 74 LEU L CA 1
ATOM 3127 C C . LEU C 3 74 ? 143.171 78.475 128.548 1.00 176.01 74 LEU L C 1
ATOM 3128 O O . LEU C 3 74 ? 143.394 77.986 127.436 1.00 176.01 74 LEU L O 1
ATOM 3133 N N . THR C 3 75 ? 143.781 78.067 129.657 1.00 190.76 75 THR L N 1
ATOM 3134 C CA . THR C 3 75 ? 144.842 77.075 129.625 1.00 190.76 75 THR L CA 1
ATOM 3135 C C . THR C 3 75 ? 144.542 75.937 130.592 1.00 190.76 75 THR L C 1
ATOM 3136 O O . THR C 3 75 ? 143.918 76.126 131.642 1.00 190.76 75 THR L O 1
ATOM 3140 N N . ILE C 3 76 ? 144.981 74.745 130.198 1.00 202.33 76 ILE L N 1
ATOM 3141 C CA . ILE C 3 76 ? 144.909 73.543 131.019 1.00 202.33 76 ILE L CA 1
ATOM 3142 C C . ILE C 3 76 ? 146.319 72.982 131.123 1.00 202.33 76 ILE L C 1
ATOM 3143 O O . ILE C 3 76 ? 146.923 72.621 130.104 1.00 202.33 76 ILE L O 1
ATOM 3148 N N . SER C 3 77 ? 146.846 72.918 132.347 1.00 208.37 77 SER L N 1
ATOM 3149 C CA . SER C 3 77 ? 148.223 72.474 132.536 1.00 208.37 77 SER L CA 1
ATOM 3150 C C . SER C 3 77 ? 148.379 70.988 132.236 1.00 208.37 77 SER L C 1
ATOM 3151 O O . SER C 3 77 ? 149.345 70.580 131.581 1.00 208.37 77 SER L O 1
ATOM 3154 N N . SER C 3 78 ? 147.442 70.165 132.702 1.00 211.90 78 SER L N 1
ATOM 3155 C CA . SER C 3 78 ? 147.512 68.715 132.548 1.00 211.90 78 SER L CA 1
ATOM 3156 C C . SER C 3 78 ? 146.257 68.235 131.832 1.00 211.90 78 SER L C 1
ATOM 3157 O O . SER C 3 78 ? 145.155 68.302 132.388 1.00 211.90 78 SER L O 1
ATOM 3160 N N . LEU C 3 79 ? 146.425 67.752 130.605 1.00 214.30 79 LEU L N 1
ATOM 3161 C CA . LEU C 3 79 ? 145.308 67.231 129.831 1.00 214.30 79 LEU L CA 1
ATOM 3162 C C . LEU C 3 79 ? 144.947 65.831 130.313 1.00 214.30 79 LEU L C 1
ATOM 3163 O O . LEU C 3 79 ? 145.821 65.025 130.643 1.00 214.30 79 LEU L O 1
ATOM 3168 N N . GLN C 3 80 ? 143.653 65.549 130.358 1.00 217.97 80 GLN L N 1
ATOM 3169 C CA . GLN C 3 80 ? 143.120 64.314 130.909 1.00 217.97 80 GLN L CA 1
ATOM 3170 C C . GLN C 3 80 ? 142.019 63.803 129.992 1.00 217.97 80 GLN L C 1
ATOM 3171 O O . GLN C 3 80 ? 141.580 64.520 129.087 1.00 217.97 80 GLN L O 1
ATOM 3177 N N . PRO C 3 81 ? 141.595 62.547 130.157 1.00 220.83 81 PRO L N 1
ATOM 3178 C CA . PRO C 3 81 ? 140.500 62.045 129.308 1.00 220.83 81 PRO L CA 1
ATOM 3179 C C . PRO C 3 81 ? 139.211 62.850 129.406 1.00 220.83 81 PRO L C 1
ATOM 3180 O O . PRO C 3 81 ? 138.521 63.008 128.391 1.00 220.83 81 PRO L O 1
ATOM 3184 N N . GLU C 3 82 ? 138.861 63.370 130.588 1.00 219.44 82 GLU L N 1
ATOM 3185 C CA . GLU C 3 82 ? 137.549 63.994 130.751 1.00 219.44 82 GLU L CA 1
ATOM 3186 C C . GLU C 3 82 ? 137.425 65.315 129.998 1.00 219.44 82 GLU L C 1
ATOM 3187 O O . GLU C 3 82 ? 136.353 65.609 129.456 1.00 219.44 82 GLU L O 1
ATOM 3193 N N . ASP C 3 83 ? 138.481 66.125 129.950 1.00 214.29 83 ASP L N 1
ATOM 3194 C CA . ASP C 3 83 ? 138.366 67.433 129.299 1.00 214.29 83 ASP L CA 1
ATOM 3195 C C . ASP C 3 83 ? 138.571 67.325 127.788 1.00 214.29 83 ASP L C 1
ATOM 3196 O O . ASP C 3 83 ? 139.394 68.010 127.180 1.00 214.29 83 ASP L O 1
ATOM 3201 N N . PHE C 3 84 ? 137.784 66.446 127.174 1.00 213.45 84 PHE L N 1
ATOM 3202 C CA . PHE C 3 84 ? 137.749 66.249 125.728 1.00 213.45 84 PHE L CA 1
ATOM 3203 C C . PHE C 3 84 ? 136.350 66.641 125.265 1.00 213.45 84 PHE L C 1
ATOM 3204 O O . PHE C 3 84 ? 135.423 65.828 125.290 1.00 213.45 84 PHE L O 1
ATOM 3212 N N . ALA C 3 85 ? 136.206 67.891 124.843 1.00 197.46 85 ALA L N 1
ATOM 3213 C CA . ALA C 3 85 ? 134.920 68.446 124.444 1.00 197.46 85 ALA L CA 1
ATOM 3214 C C . ALA C 3 85 ? 135.192 69.675 123.583 1.00 197.46 85 ALA L C 1
ATOM 3215 O O . ALA C 3 85 ? 136.330 69.918 123.166 1.00 197.46 85 ALA L O 1
ATOM 3217 N N . THR C 3 86 ? 134.150 70.451 123.307 1.00 183.74 86 THR L N 1
ATOM 3218 C CA . THR C 3 86 ? 134.320 71.699 122.578 1.00 183.74 86 THR L CA 1
ATOM 3219 C C . THR C 3 86 ? 134.316 72.870 123.554 1.00 183.74 86 THR L C 1
ATOM 3220 O O . THR C 3 86 ? 133.657 72.835 124.597 1.00 183.74 86 THR L O 1
ATOM 3224 N N . TYR C 3 87 ? 135.086 73.900 123.218 1.00 181.18 87 TYR L N 1
ATOM 3225 C CA . TYR C 3 87 ? 135.283 75.049 124.089 1.00 181.18 87 TYR L CA 1
ATOM 3226 C C . TYR C 3 87 ? 134.822 76.313 123.380 1.00 181.18 87 TYR L C 1
ATOM 3227 O O . TYR C 3 87 ? 135.112 76.516 122.196 1.00 181.18 87 TYR L O 1
ATOM 3236 N N . TYR C 3 88 ? 134.104 77.161 124.112 1.00 166.44 88 TYR L N 1
ATOM 3237 C CA . TYR C 3 88 ? 133.493 78.357 123.553 1.00 166.44 88 TYR L CA 1
ATOM 3238 C C . TYR C 3 88 ? 133.883 79.578 124.370 1.00 166.44 88 TYR L C 1
ATOM 3239 O O . TYR C 3 88 ? 134.021 79.505 125.596 1.00 166.44 88 TYR L O 1
ATOM 3248 N N . CYS C 3 89 ? 134.045 80.700 123.675 1.00 152.45 89 CYS L N 1
ATOM 3249 C CA . CYS C 3 89 ? 134.424 81.978 124.259 1.00 152.45 89 CYS L CA 1
ATOM 3250 C C . CYS C 3 89 ? 133.262 82.948 124.095 1.00 152.45 89 CYS L C 1
ATOM 3251 O O . CYS C 3 89 ? 132.707 83.068 122.998 1.00 152.45 89 CYS L O 1
ATOM 3254 N N . GLN C 3 90 ? 132.893 83.638 125.174 1.00 136.79 90 GLN L N 1
ATOM 3255 C CA . GLN C 3 90 ? 131.718 84.498 125.170 1.00 136.79 90 GLN L CA 1
ATOM 3256 C C . GLN C 3 90 ? 132.060 85.864 125.747 1.00 136.79 90 GLN L C 1
ATOM 3257 O O . GLN C 3 90 ? 132.886 85.978 126.654 1.00 136.79 90 GLN L O 1
ATOM 3263 N N . GLN C 3 91 ? 131.410 86.900 125.219 1.00 110.50 91 GLN L N 1
ATOM 3264 C CA . GLN C 3 91 ? 131.534 88.260 125.726 1.00 110.50 91 GLN L CA 1
ATOM 3265 C C . GLN C 3 91 ? 130.194 88.726 126.284 1.00 110.50 91 GLN L C 1
ATOM 3266 O O . GLN C 3 91 ? 129.134 88.362 125.765 1.00 110.50 91 GLN L O 1
ATOM 3272 N N . GLY C 3 92 ? 130.246 89.524 127.348 1.00 91.65 92 GLY L N 1
ATOM 3273 C CA . GLY C 3 92 ? 129.032 89.984 127.996 1.00 91.65 92 GLY L CA 1
ATOM 3274 C C . GLY C 3 92 ? 128.988 91.466 128.311 1.00 91.65 92 GLY L C 1
ATOM 3275 O O . GLY C 3 92 ? 128.414 91.865 129.329 1.00 91.65 92 GLY L O 1
ATOM 3276 N N . ALA C 3 93 ? 129.586 92.295 127.456 1.00 67.85 93 ALA L N 1
ATOM 3277 C CA . ALA C 3 93 ? 129.613 93.738 127.663 1.00 67.85 93 ALA L CA 1
ATOM 3278 C C . ALA C 3 93 ? 128.700 94.489 126.702 1.00 67.85 93 ALA L C 1
ATOM 3279 O O . ALA C 3 93 ? 128.731 95.723 126.671 1.00 67.85 93 ALA L O 1
ATOM 3281 N N . SER C 3 94 ? 127.893 93.779 125.919 1.00 73.36 94 SER L N 1
ATOM 3282 C CA . SER C 3 94 ? 126.965 94.411 124.995 1.00 73.36 94 SER L CA 1
ATOM 3283 C C . SER C 3 94 ? 125.716 93.552 124.893 1.00 73.36 94 SER L C 1
ATOM 3284 O O . SER C 3 94 ? 125.737 92.357 125.196 1.00 73.36 94 SER L O 1
ATOM 3287 N N . GLU C 3 95 ? 124.620 94.180 124.472 1.00 88.62 95 GLU L N 1
ATOM 3288 C CA . GLU C 3 95 ? 123.358 93.451 124.360 1.00 88.62 95 GLU L CA 1
ATOM 3289 C C . GLU C 3 95 ? 123.428 92.305 123.361 1.00 88.62 95 GLU L C 1
ATOM 3290 O O . GLU C 3 95 ? 122.947 91.206 123.688 1.00 88.62 95 GLU L O 1
ATOM 3296 N N . PRO C 3 96 ? 123.986 92.466 122.149 1.00 97.71 96 PRO L N 1
ATOM 3297 C CA . PRO C 3 96 ? 124.189 91.282 121.307 1.00 97.71 96 PRO L CA 1
ATOM 3298 C C . PRO C 3 96 ? 125.325 90.431 121.848 1.00 97.71 96 PRO L C 1
ATOM 3299 O O . PRO C 3 96 ? 126.501 90.778 121.694 1.00 97.71 96 PRO L O 1
ATOM 3303 N N . ILE C 3 97 ? 124.984 89.316 122.483 1.00 117.85 97 ILE L N 1
ATOM 3304 C CA . ILE C 3 97 ? 125.986 88.424 123.054 1.00 117.85 97 ILE L CA 1
ATOM 3305 C C . ILE C 3 97 ? 126.518 87.533 121.940 1.00 117.85 97 ILE L C 1
ATOM 3306 O O . ILE C 3 97 ? 125.757 86.807 121.293 1.00 117.85 97 ILE L O 1
ATOM 3311 N N . THR C 3 98 ? 127.822 87.599 121.702 1.00 126.36 98 THR L N 1
ATOM 3312 C CA . THR C 3 98 ? 128.458 86.861 120.622 1.00 126.36 98 THR L CA 1
ATOM 3313 C C . THR C 3 98 ? 129.410 85.826 121.201 1.00 126.36 98 THR L C 1
ATOM 3314 O O . THR C 3 98 ? 130.232 86.146 122.067 1.00 126.36 98 THR L O 1
ATOM 3318 N N . PHE C 3 99 ? 129.292 84.592 120.724 1.00 141.81 99 PHE L N 1
ATOM 3319 C CA . PHE C 3 99 ? 130.139 83.500 121.171 1.00 141.81 99 PHE L CA 1
ATOM 3320 C C . PHE C 3 99 ? 131.342 83.342 120.245 1.00 141.81 99 PHE L C 1
ATOM 3321 O O . PHE C 3 99 ? 131.376 83.861 119.127 1.00 141.81 99 PHE L O 1
ATOM 3329 N N . GLY C 3 100 ? 132.339 82.610 120.727 1.00 156.45 100 GLY L N 1
ATOM 3330 C CA . GLY C 3 100 ? 133.501 82.316 119.918 1.00 156.45 100 GLY L CA 1
ATOM 3331 C C . GLY C 3 100 ? 133.195 81.307 118.829 1.00 156.45 100 GLY L C 1
ATOM 3332 O O . GLY C 3 100 ? 132.126 80.697 118.773 1.00 156.45 100 GLY L O 1
ATOM 3333 N N . GLN C 3 101 ? 134.169 81.136 117.933 1.00 165.31 101 GLN L N 1
ATOM 3334 C CA . GLN C 3 101 ? 133.992 80.212 116.817 1.00 165.31 101 GLN L CA 1
ATOM 3335 C C . GLN C 3 101 ? 133.849 78.777 117.306 1.00 165.31 101 GLN L C 1
ATOM 3336 O O . GLN C 3 101 ? 133.069 77.997 116.747 1.00 165.31 101 GLN L O 1
ATOM 3342 N N . GLY C 3 102 ? 134.592 78.410 118.346 1.00 175.84 102 GLY L N 1
ATOM 3343 C CA . GLY C 3 102 ? 134.526 77.067 118.883 1.00 175.84 102 GLY L CA 1
ATOM 3344 C C . GLY C 3 102 ? 135.712 76.219 118.476 1.00 175.84 102 GLY L C 1
ATOM 3345 O O . GLY C 3 102 ? 135.924 75.968 117.286 1.00 175.84 102 GLY L O 1
ATOM 3346 N N . THR C 3 103 ? 136.492 75.771 119.454 1.00 184.61 103 THR L N 1
ATOM 3347 C CA . THR C 3 103 ? 137.676 74.965 119.206 1.00 184.61 103 THR L CA 1
ATOM 3348 C C . THR C 3 103 ? 137.440 73.529 119.655 1.00 184.61 103 THR L C 1
ATOM 3349 O O . THR C 3 103 ? 136.740 73.271 120.639 1.00 184.61 103 THR L O 1
ATOM 3353 N N . LYS C 3 104 ? 138.027 72.593 118.914 1.00 195.25 104 LYS L N 1
ATOM 3354 C CA . LYS C 3 104 ? 137.889 71.167 119.175 1.00 195.25 104 LYS L CA 1
ATOM 3355 C C . LYS C 3 104 ? 139.241 70.596 119.575 1.00 195.25 104 LYS L C 1
ATOM 3356 O O . LYS C 3 104 ? 140.245 70.836 118.896 1.00 195.25 104 LYS L O 1
ATOM 3362 N N . VAL C 3 105 ? 139.262 69.842 120.671 1.00 207.75 105 VAL L N 1
ATOM 3363 C CA . VAL C 3 105 ? 140.472 69.191 121.160 1.00 207.75 105 VAL L CA 1
ATOM 3364 C C . VAL C 3 105 ? 140.451 67.737 120.713 1.00 207.75 105 VAL L C 1
ATOM 3365 O O . VAL C 3 105 ? 139.395 67.090 120.717 1.00 207.75 105 VAL L O 1
ATOM 3369 N N . GLU C 3 106 ? 141.609 67.228 120.304 1.00 216.29 106 GLU L N 1
ATOM 3370 C CA . GLU C 3 106 ? 141.730 65.874 119.788 1.00 216.29 106 GLU L CA 1
ATOM 3371 C C . GLU C 3 106 ? 142.822 65.124 120.540 1.00 216.29 106 GLU L C 1
ATOM 3372 O O . GLU C 3 106 ? 143.548 65.687 121.363 1.00 216.29 106 GLU L O 1
ATOM 3378 N N . ILE C 3 107 ? 142.931 63.833 120.241 1.00 220.83 107 ILE L N 1
ATOM 3379 C CA . ILE C 3 107 ? 143.912 62.955 120.869 1.00 220.83 107 ILE L CA 1
ATOM 3380 C C . ILE C 3 107 ? 145.050 62.731 119.885 1.00 220.83 107 ILE L C 1
ATOM 3381 O O . ILE C 3 107 ? 144.847 62.161 118.806 1.00 220.83 107 ILE L O 1
ATOM 3386 N N . LYS C 3 108 ? 146.248 63.178 120.253 1.00 220.85 108 LYS L N 1
ATOM 3387 C CA . LYS C 3 108 ? 147.426 62.959 119.427 1.00 220.85 108 LYS L CA 1
ATOM 3388 C C . LYS C 3 108 ? 147.847 61.498 119.514 1.00 220.85 108 LYS L C 1
ATOM 3389 O O . LYS C 3 108 ? 147.983 60.948 120.611 1.00 220.85 108 LYS L O 1
ATOM 3395 N N . ARG C 3 109 ? 148.054 60.872 118.359 1.00 223.12 109 ARG L N 1
ATOM 3396 C CA . ARG C 3 109 ? 148.386 59.454 118.307 1.00 223.12 109 ARG L CA 1
ATOM 3397 C C . ARG C 3 109 ? 149.101 59.168 116.993 1.00 223.12 109 ARG L C 1
ATOM 3398 O O . ARG C 3 109 ? 149.309 60.061 116.167 1.00 223.12 109 ARG L O 1
ATOM 3406 N N . THR C 3 110 ? 149.479 57.906 116.810 1.00 224.10 110 THR L N 1
ATOM 3407 C CA . THR C 3 110 ? 150.148 57.487 115.587 1.00 224.10 110 THR L CA 1
ATOM 3408 C C . THR C 3 110 ? 149.201 57.596 114.399 1.00 224.10 110 THR L C 1
ATOM 3409 O O . THR C 3 110 ? 147.993 57.382 114.526 1.00 224.10 110 THR L O 1
ATOM 3413 N N . VAL C 3 111 ? 149.756 57.940 113.237 1.00 224.32 111 VAL L N 1
ATOM 3414 C CA . VAL C 3 111 ? 148.953 57.981 112.023 1.00 224.32 111 VAL L CA 1
ATOM 3415 C C . VAL C 3 111 ? 148.595 56.560 111.604 1.00 224.32 111 VAL L C 1
ATOM 3416 O O . VAL C 3 111 ? 149.328 55.599 111.878 1.00 224.32 111 VAL L O 1
ATOM 3420 N N . ALA C 3 112 ? 147.453 56.421 110.937 1.00 221.46 112 ALA L N 1
ATOM 3421 C CA . ALA C 3 112 ? 146.962 55.130 110.478 1.00 221.46 112 ALA L CA 1
ATOM 3422 C C . ALA C 3 112 ? 146.760 55.175 108.972 1.00 221.46 112 ALA L C 1
ATOM 3423 O O . ALA C 3 112 ? 146.172 56.128 108.448 1.00 221.46 112 ALA L O 1
ATOM 3425 N N . ALA C 3 113 ? 147.249 54.154 108.282 1.00 219.81 113 ALA L N 1
ATOM 3426 C CA . ALA C 3 113 ? 147.056 54.060 106.841 1.00 219.81 113 ALA L CA 1
ATOM 3427 C C . ALA C 3 113 ? 145.605 53.707 106.550 1.00 219.81 113 ALA L C 1
ATOM 3428 O O . ALA C 3 113 ? 145.120 52.676 107.035 1.00 219.81 113 ALA L O 1
ATOM 3430 N N . PRO C 3 114 ? 144.878 54.518 105.783 1.00 224.23 114 PRO L N 1
ATOM 3431 C CA . PRO C 3 114 ? 143.451 54.249 105.576 1.00 224.23 114 PRO L CA 1
ATOM 3432 C C . PRO C 3 114 ? 143.219 52.956 104.808 1.00 224.23 114 PRO L C 1
ATOM 3433 O O . PRO C 3 114 ? 143.967 52.608 103.892 1.00 224.23 114 PRO L O 1
ATOM 3437 N N . SER C 3 115 ? 142.166 52.244 105.197 1.00 229.32 115 SER L N 1
ATOM 3438 C CA . SER C 3 115 ? 141.653 51.108 104.446 1.00 229.32 115 SER L CA 1
ATOM 3439 C C . SER C 3 115 ? 140.543 51.620 103.539 1.00 229.32 115 SER L C 1
ATOM 3440 O O . SER C 3 115 ? 139.528 52.128 104.026 1.00 229.32 115 SER L O 1
ATOM 3443 N N . VAL C 3 116 ? 140.742 51.493 102.232 1.00 230.37 116 VAL L N 1
ATOM 3444 C CA . VAL C 3 116 ? 139.903 52.134 101.228 1.00 230.37 116 VAL L CA 1
ATOM 3445 C C . VAL C 3 116 ? 139.189 51.066 100.410 1.00 230.37 116 VAL L C 1
ATOM 3446 O O . VAL C 3 116 ? 139.793 50.062 100.016 1.00 230.37 116 VAL L O 1
ATOM 3450 N N . PHE C 3 117 ? 137.896 51.282 100.164 1.00 227.95 117 PHE L N 1
ATOM 3451 C CA . PHE C 3 117 ? 137.049 50.279 99.537 1.00 227.95 117 PHE L CA 1
ATOM 3452 C C . PHE C 3 117 ? 136.063 50.940 98.583 1.00 227.95 117 PHE L C 1
ATOM 3453 O O . PHE C 3 117 ? 135.627 52.078 98.803 1.00 227.95 117 PHE L O 1
ATOM 3461 N N . ILE C 3 118 ? 135.714 50.197 97.527 1.00 230.92 118 ILE L N 1
ATOM 3462 C CA . ILE C 3 118 ? 134.720 50.577 96.530 1.00 230.92 118 ILE L CA 1
ATOM 3463 C C . ILE C 3 118 ? 133.433 49.816 96.810 1.00 230.92 118 ILE L C 1
ATOM 3464 O O . ILE C 3 118 ? 133.447 48.722 97.388 1.00 230.92 118 ILE L O 1
ATOM 3469 N N . PHE C 3 119 ? 132.305 50.397 96.402 1.00 225.49 119 PHE L N 1
ATOM 3470 C CA . PHE C 3 119 ? 131.010 49.725 96.498 1.00 225.49 119 PHE L CA 1
ATOM 3471 C C . PHE C 3 119 ? 130.145 50.208 95.344 1.00 225.49 119 PHE L C 1
ATOM 3472 O O . PHE C 3 119 ? 129.573 51.309 95.397 1.00 225.49 119 PHE L O 1
ATOM 3480 N N . PRO C 3 120 ? 130.042 49.426 94.274 1.00 223.23 120 PRO L N 1
ATOM 3481 C CA . PRO C 3 120 ? 129.218 49.820 93.129 1.00 223.23 120 PRO L CA 1
ATOM 3482 C C . PRO C 3 120 ? 127.741 49.687 93.454 1.00 223.23 120 PRO L C 1
ATOM 3483 O O . PRO C 3 120 ? 127.373 49.036 94.444 1.00 223.23 120 PRO L O 1
ATOM 3487 N N . PRO C 3 121 ? 126.867 50.300 92.655 1.00 221.16 121 PRO L N 1
ATOM 3488 C CA . PRO C 3 121 ? 125.426 50.161 92.899 1.00 221.16 121 PRO L CA 1
ATOM 3489 C C . PRO C 3 121 ? 124.984 48.707 92.829 1.00 221.16 121 PRO L C 1
ATOM 3490 O O . PRO C 3 121 ? 125.486 47.921 92.023 1.00 221.16 121 PRO L O 1
ATOM 3494 N N . SER C 3 122 ? 124.032 48.356 93.690 1.00 214.55 122 SER L N 1
ATOM 3495 C CA . SER C 3 122 ? 123.549 46.989 93.790 1.00 214.55 122 SER L CA 1
ATOM 3496 C C . SER C 3 122 ? 122.613 46.666 92.626 1.00 214.55 122 SER L C 1
ATOM 3497 O O . SER C 3 122 ? 122.330 47.502 91.763 1.00 214.55 122 SER L O 1
ATOM 3500 N N . ASP C 3 123 ? 122.123 45.424 92.603 1.00 207.74 123 ASP L N 1
ATOM 3501 C CA . ASP C 3 123 ? 121.227 44.979 91.543 1.00 207.74 123 ASP L CA 1
ATOM 3502 C C . ASP C 3 123 ? 119.841 45.603 91.637 1.00 207.74 123 ASP L C 1
ATOM 3503 O O . ASP C 3 123 ? 119.077 45.515 90.670 1.00 207.74 123 ASP L O 1
ATOM 3508 N N . SER C 3 124 ? 119.501 46.225 92.763 1.00 212.80 124 SER L N 1
ATOM 3509 C CA . SER C 3 124 ? 118.214 46.883 92.937 1.00 212.80 124 SER L CA 1
ATOM 3510 C C . SER C 3 124 ? 118.242 48.351 92.532 1.00 212.80 124 SER L C 1
ATOM 3511 O O . SER C 3 124 ? 117.227 49.039 92.677 1.00 212.80 124 SER L O 1
ATOM 3514 N N . GLN C 3 125 ? 119.375 48.843 92.030 1.00 217.71 125 GLN L N 1
ATOM 3515 C CA . GLN C 3 125 ? 119.505 50.242 91.649 1.00 217.71 125 GLN L CA 1
ATOM 3516 C C . GLN C 3 125 ? 118.947 50.539 90.263 1.00 217.71 125 GLN L C 1
ATOM 3517 O O . GLN C 3 125 ? 118.793 51.715 89.916 1.00 217.71 125 GLN L O 1
ATOM 3523 N N . LEU C 3 126 ? 118.644 49.515 89.470 1.00 218.54 126 LEU L N 1
ATOM 3524 C CA . LEU C 3 126 ? 118.107 49.701 88.129 1.00 218.54 126 LEU L CA 1
ATOM 3525 C C . LEU C 3 126 ? 116.591 49.845 88.114 1.00 218.54 126 LEU L C 1
ATOM 3526 O O . LEU C 3 126 ? 116.013 50.043 87.040 1.00 218.54 126 LEU L O 1
ATOM 3531 N N . LYS C 3 127 ? 115.937 49.751 89.272 1.00 213.31 127 LYS L N 1
ATOM 3532 C CA . LYS C 3 127 ? 114.493 49.903 89.359 1.00 213.31 127 LYS L CA 1
ATOM 3533 C C . LYS C 3 127 ? 114.045 50.992 90.322 1.00 213.31 127 LYS L C 1
ATOM 3534 O O . LYS C 3 127 ? 112.858 51.338 90.317 1.00 213.31 127 LYS L O 1
ATOM 3540 N N . SER C 3 128 ? 114.941 51.542 91.138 1.00 216.89 128 SER L N 1
ATOM 3541 C CA . SER C 3 128 ? 114.586 52.557 92.120 1.00 216.89 128 SER L CA 1
ATOM 3542 C C . SER C 3 128 ? 114.613 53.970 91.554 1.00 216.89 128 SER L C 1
ATOM 3543 O O . SER C 3 128 ? 114.260 54.914 92.269 1.00 216.89 128 SER L O 1
ATOM 3546 N N . GLY C 3 129 ? 115.019 54.142 90.298 1.00 220.72 129 GLY L N 1
ATOM 3547 C CA . GLY C 3 129 ? 115.052 55.441 89.663 1.00 220.72 129 GLY L CA 1
ATOM 3548 C C . GLY C 3 129 ? 116.405 56.120 89.660 1.00 220.72 129 GLY L C 1
ATOM 3549 O O . GLY C 3 129 ? 116.577 57.110 88.938 1.00 220.72 129 GLY L O 1
ATOM 3550 N N . THR C 3 130 ? 117.364 55.624 90.437 1.00 222.67 130 THR L N 1
ATOM 3551 C CA . THR C 3 130 ? 118.687 56.228 90.488 1.00 222.67 130 THR L CA 1
ATOM 3552 C C . THR C 3 130 ? 119.684 55.191 90.983 1.00 222.67 130 THR L C 1
ATOM 3553 O O . THR C 3 130 ? 119.311 54.178 91.580 1.00 222.67 130 THR L O 1
ATOM 3557 N N . ALA C 3 131 ? 120.961 55.459 90.722 1.00 222.45 131 ALA L N 1
ATOM 3558 C CA . ALA C 3 131 ? 122.051 54.582 91.120 1.00 222.45 131 ALA L CA 1
ATOM 3559 C C . ALA C 3 131 ? 123.003 55.326 92.047 1.00 222.45 131 ALA L C 1
ATOM 3560 O O . ALA C 3 131 ? 123.240 56.526 91.885 1.00 222.45 131 ALA L O 1
ATOM 3562 N N . SER C 3 132 ? 123.548 54.602 93.023 1.00 221.61 132 SER L N 1
ATOM 3563 C CA . SER C 3 132 ? 124.444 55.176 94.017 1.00 221.61 132 SER L CA 1
ATOM 3564 C C . SER C 3 132 ? 125.694 54.317 94.139 1.00 221.61 132 SER L C 1
ATOM 3565 O O . SER C 3 132 ? 125.600 53.090 94.239 1.00 221.61 132 SER L O 1
ATOM 3568 N N . VAL C 3 133 ? 126.856 54.966 94.138 1.00 226.60 133 VAL L N 1
ATOM 3569 C CA . VAL C 3 133 ? 128.144 54.301 94.294 1.00 226.60 133 VAL L CA 1
ATOM 3570 C C . VAL C 3 133 ? 128.872 54.934 95.473 1.00 226.60 133 VAL L C 1
ATOM 3571 O O . VAL C 3 133 ? 128.782 56.148 95.694 1.00 226.60 133 VAL L O 1
ATOM 3575 N N . VAL C 3 134 ? 129.577 54.108 96.246 1.00 229.32 134 VAL L N 1
ATOM 3576 C CA . VAL C 3 134 ? 130.181 54.530 97.504 1.00 229.32 134 VAL L CA 1
ATOM 3577 C C . VAL C 3 134 ? 131.682 54.277 97.459 1.00 229.32 134 VAL L C 1
ATOM 3578 O O . VAL C 3 134 ? 132.133 53.215 97.017 1.00 229.32 134 VAL L O 1
ATOM 3582 N N . CYS C 3 135 ? 132.455 55.266 97.905 1.00 231.44 135 CYS L N 1
ATOM 3583 C CA . CYS C 3 135 ? 133.888 55.116 98.132 1.00 231.44 135 CYS L CA 1
ATOM 3584 C C . CYS C 3 135 ? 134.148 55.415 99.601 1.00 231.44 135 CYS L C 1
ATOM 3585 O O . CYS C 3 135 ? 133.898 56.536 100.062 1.00 231.44 135 CYS L O 1
ATOM 3588 N N . LEU C 3 136 ? 134.627 54.417 100.342 1.00 228.45 136 LEU L N 1
ATOM 3589 C CA . LEU C 3 136 ? 134.663 54.508 101.797 1.00 228.45 136 LEU L CA 1
ATOM 3590 C C . LEU C 3 136 ? 136.052 54.171 102.314 1.00 228.45 136 LEU L C 1
ATOM 3591 O O . LEU C 3 136 ? 136.641 53.166 101.909 1.00 228.45 136 LEU L O 1
ATOM 3596 N N . LEU C 3 137 ? 136.562 54.992 103.229 1.00 230.74 137 LEU L N 1
ATOM 3597 C CA . LEU C 3 137 ? 137.841 54.728 103.868 1.00 230.74 137 LEU L CA 1
ATOM 3598 C C . LEU C 3 137 ? 137.691 54.743 105.383 1.00 230.74 137 LEU L C 1
ATOM 3599 O O . LEU C 3 137 ? 136.825 55.426 105.939 1.00 230.74 137 LEU L O 1
ATOM 3604 N N . ASN C 3 138 ? 138.542 53.960 106.039 1.00 228.46 138 ASN L N 1
ATOM 3605 C CA . ASN C 3 138 ? 138.561 53.839 107.488 1.00 228.46 138 ASN L CA 1
ATOM 3606 C C . ASN C 3 138 ? 139.989 54.002 107.987 1.00 228.46 138 ASN L C 1
ATOM 3607 O O . ASN C 3 138 ? 140.949 53.906 107.219 1.00 228.46 138 ASN L O 1
ATOM 3612 N N . ASN C 3 139 ? 140.117 54.263 109.289 1.00 227.65 139 ASN L N 1
ATOM 3613 C CA . ASN C 3 139 ? 141.413 54.283 109.965 1.00 227.65 139 ASN L CA 1
ATOM 3614 C C . ASN C 3 139 ? 142.357 55.303 109.324 1.00 227.65 139 ASN L C 1
ATOM 3615 O O . ASN C 3 139 ? 143.425 54.969 108.807 1.00 227.65 139 ASN L O 1
ATOM 3620 N N . PHE C 3 140 ? 141.942 56.567 109.368 1.00 228.75 140 PHE L N 1
ATOM 3621 C CA . PHE C 3 140 ? 142.754 57.665 108.868 1.00 228.75 140 PHE L CA 1
ATOM 3622 C C . PHE C 3 140 ? 142.829 58.756 109.926 1.00 228.75 140 PHE L C 1
ATOM 3623 O O . PHE C 3 140 ? 141.932 58.897 110.762 1.00 228.75 140 PHE L O 1
ATOM 3631 N N . TYR C 3 141 ? 143.913 59.524 109.882 1.00 229.15 141 TYR L N 1
ATOM 3632 C CA . TYR C 3 141 ? 144.194 60.519 110.909 1.00 229.15 141 TYR L CA 1
ATOM 3633 C C . TYR C 3 141 ? 145.088 61.619 110.351 1.00 229.15 141 TYR L C 1
ATOM 3634 O O . TYR C 3 141 ? 146.199 61.335 109.884 1.00 229.15 141 TYR L O 1
ATOM 3643 N N . PRO C 3 142 ? 144.651 62.890 110.377 1.00 230.66 142 PRO L N 1
ATOM 3644 C CA . PRO C 3 142 ? 143.363 63.393 110.866 1.00 230.66 142 PRO L CA 1
ATOM 3645 C C . PRO C 3 142 ? 142.259 63.359 109.809 1.00 230.66 142 PRO L C 1
ATOM 3646 O O . PRO C 3 142 ? 142.358 62.598 108.847 1.00 230.66 142 PRO L O 1
ATOM 3650 N N . ARG C 3 143 ? 141.223 64.186 109.990 1.00 227.28 143 ARG L N 1
ATOM 3651 C CA . ARG C 3 143 ? 140.102 64.210 109.054 1.00 227.28 143 ARG L CA 1
ATOM 3652 C C . ARG C 3 143 ? 140.494 64.717 107.672 1.00 227.28 143 ARG L C 1
ATOM 3653 O O . ARG C 3 143 ? 139.666 64.678 106.756 1.00 227.28 143 ARG L O 1
ATOM 3661 N N . GLU C 3 144 ? 141.724 65.196 107.498 1.00 232.86 144 GLU L N 1
ATOM 3662 C CA . GLU C 3 144 ? 142.135 65.843 106.253 1.00 232.86 144 GLU L CA 1
ATOM 3663 C C . GLU C 3 144 ? 142.271 64.786 105.165 1.00 232.86 144 GLU L C 1
ATOM 3664 O O . GLU C 3 144 ? 143.354 64.262 104.899 1.00 232.86 144 GLU L O 1
ATOM 3670 N N . ALA C 3 145 ? 141.147 64.471 104.527 1.00 234.79 145 ALA L N 1
ATOM 3671 C CA . ALA C 3 145 ? 141.105 63.557 103.397 1.00 234.79 145 ALA L CA 1
ATOM 3672 C C . ALA C 3 145 ? 140.302 64.195 102.274 1.00 234.79 145 ALA L C 1
ATOM 3673 O O . ALA C 3 145 ? 139.215 64.732 102.505 1.00 234.79 145 ALA L O 1
ATOM 3675 N N . LYS C 3 146 ? 140.841 64.134 101.060 1.00 232.25 146 LYS L N 1
ATOM 3676 C CA . LYS C 3 146 ? 140.208 64.721 99.880 1.00 232.25 146 LYS L CA 1
ATOM 3677 C C . LYS C 3 146 ? 139.820 63.589 98.936 1.00 232.25 146 LYS L C 1
ATOM 3678 O O . LYS C 3 146 ? 140.681 62.995 98.278 1.00 232.25 146 LYS L O 1
ATOM 3684 N N . VAL C 3 147 ? 138.527 63.293 98.870 1.00 233.93 147 VAL L N 1
ATOM 3685 C CA . VAL C 3 147 ? 138.008 62.257 97.987 1.00 233.93 147 VAL L CA 1
ATOM 3686 C C . VAL C 3 147 ? 137.559 62.904 96.685 1.00 233.93 147 VAL L C 1
ATOM 3687 O O . VAL C 3 147 ? 136.741 63.833 96.691 1.00 233.93 147 VAL L O 1
ATOM 3691 N N . GLN C 3 148 ? 138.090 62.416 95.568 1.00 235.83 148 GLN L N 1
ATOM 3692 C CA . GLN C 3 148 ? 137.787 62.956 94.253 1.00 235.83 148 GLN L CA 1
ATOM 3693 C C . GLN C 3 148 ? 137.095 61.903 93.399 1.00 235.83 148 GLN L C 1
ATOM 3694 O O . GLN C 3 148 ? 137.455 60.722 93.425 1.00 235.83 148 GLN L O 1
ATOM 3700 N N . TRP C 3 149 ? 136.096 62.347 92.641 1.00 232.81 149 TRP L N 1
ATOM 3701 C CA . TRP C 3 149 ? 135.355 61.500 91.715 1.00 232.81 149 TRP L CA 1
ATOM 3702 C C . TRP C 3 149 ? 135.655 61.971 90.301 1.00 232.81 149 TRP L C 1
ATOM 3703 O O . TRP C 3 149 ? 135.462 63.151 89.987 1.00 232.81 149 TRP L O 1
ATOM 3714 N N . LYS C 3 150 ? 136.123 61.062 89.449 1.00 234.41 150 LYS L N 1
ATOM 3715 C CA . LYS C 3 150 ? 136.390 61.417 88.064 1.00 234.41 150 LYS L CA 1
ATOM 3716 C C . LYS C 3 150 ? 135.865 60.325 87.145 1.00 234.41 150 LYS L C 1
ATOM 3717 O O . LYS C 3 150 ? 135.885 59.141 87.494 1.00 234.41 150 LYS L O 1
ATOM 3723 N N . VAL C 3 151 ? 135.384 60.739 85.977 1.00 230.43 151 VAL L N 1
ATOM 3724 C CA . VAL C 3 151 ? 134.993 59.835 84.903 1.00 230.43 151 VAL L CA 1
ATOM 3725 C C . VAL C 3 151 ? 135.684 60.334 83.644 1.00 230.43 151 VAL L C 1
ATOM 3726 O O . VAL C 3 151 ? 135.296 61.370 83.090 1.00 230.43 151 VAL L O 1
ATOM 3730 N N . ASP C 3 152 ? 136.700 59.598 83.187 1.00 227.69 152 ASP L N 1
ATOM 3731 C CA . ASP C 3 152 ? 137.540 60.031 82.069 1.00 227.69 152 ASP L CA 1
ATOM 3732 C C . ASP C 3 152 ? 138.142 61.408 82.340 1.00 227.69 152 ASP L C 1
ATOM 3733 O O . ASP C 3 152 ? 138.157 62.281 81.470 1.00 227.69 152 ASP L O 1
ATOM 3738 N N . ASN C 3 153 ? 138.632 61.601 83.567 1.00 228.48 153 ASN L N 1
ATOM 3739 C CA . ASN C 3 153 ? 139.241 62.856 84.011 1.00 228.48 153 ASN L CA 1
ATOM 3740 C C . ASN C 3 153 ? 138.247 64.017 83.913 1.00 228.48 153 ASN L C 1
ATOM 3741 O O . ASN C 3 153 ? 138.448 64.989 83.182 1.00 228.48 153 ASN L O 1
ATOM 3746 N N . ALA C 3 154 ? 137.161 63.894 84.672 1.00 230.55 154 ALA L N 1
ATOM 3747 C CA . ALA C 3 154 ? 136.128 64.919 84.752 1.00 230.55 154 ALA L CA 1
ATOM 3748 C C . ALA C 3 154 ? 135.924 65.317 86.206 1.00 230.55 154 ALA L C 1
ATOM 3749 O O . ALA C 3 154 ? 135.779 64.451 87.076 1.00 230.55 154 ALA L O 1
ATOM 3751 N N . LEU C 3 155 ? 135.910 66.621 86.465 1.00 226.35 155 LEU L N 1
ATOM 3752 C CA . LEU C 3 155 ? 135.750 67.124 87.820 1.00 226.35 155 LEU L CA 1
ATOM 3753 C C . LEU C 3 155 ? 134.274 67.179 88.210 1.00 226.35 155 LEU L C 1
ATOM 3754 O O . LEU C 3 155 ? 133.379 67.262 87.364 1.00 226.35 155 LEU L O 1
ATOM 3759 N N . GLN C 3 156 ? 134.030 67.131 89.518 1.00 223.19 156 GLN L N 1
ATOM 3760 C CA . GLN C 3 156 ? 132.687 67.180 90.077 1.00 223.19 156 GLN L CA 1
ATOM 3761 C C . GLN C 3 156 ? 132.649 68.165 91.236 1.00 223.19 156 GLN L C 1
ATOM 3762 O O . GLN C 3 156 ? 133.607 68.261 92.010 1.00 223.19 156 GLN L O 1
ATOM 3768 N N . SER C 3 157 ? 131.540 68.894 91.354 1.00 222.30 157 SER L N 1
ATOM 3769 C CA . SER C 3 157 ? 131.362 69.836 92.456 1.00 222.30 157 SER L CA 1
ATOM 3770 C C . SER C 3 157 ? 129.875 70.057 92.675 1.00 222.30 157 SER L C 1
ATOM 3771 O O . SER C 3 157 ? 129.161 70.423 91.736 1.00 222.30 157 SER L O 1
ATOM 3774 N N . GLY C 3 158 ? 129.409 69.839 93.906 1.00 222.63 158 GLY L N 1
ATOM 3775 C CA . GLY C 3 158 ? 128.043 70.132 94.283 1.00 222.63 158 GLY L CA 1
ATOM 3776 C C . GLY C 3 158 ? 127.117 68.936 94.365 1.00 222.63 158 GLY L C 1
ATOM 3777 O O . GLY C 3 158 ? 125.981 69.091 94.831 1.00 222.63 158 GLY L O 1
ATOM 3778 N N . ASN C 3 159 ? 127.557 67.754 93.930 1.00 221.50 159 ASN L N 1
ATOM 3779 C CA . ASN C 3 159 ? 126.704 66.574 93.923 1.00 221.50 159 ASN L CA 1
ATOM 3780 C C . ASN C 3 159 ? 127.159 65.466 94.862 1.00 221.50 159 ASN L C 1
ATOM 3781 O O . ASN C 3 159 ? 126.342 64.603 95.202 1.00 221.50 159 ASN L O 1
ATOM 3786 N N . SER C 3 160 ? 128.418 65.461 95.289 1.00 222.02 160 SER L N 1
ATOM 3787 C CA . SER C 3 160 ? 128.910 64.399 96.156 1.00 222.02 160 SER L CA 1
ATOM 3788 C C . SER C 3 160 ? 128.313 64.519 97.552 1.00 222.02 160 SER L C 1
ATOM 3789 O O . SER C 3 160 ? 128.074 65.622 98.050 1.00 222.02 160 SER L O 1
ATOM 3792 N N . GLN C 3 161 ? 128.068 63.372 98.183 1.00 221.82 161 GLN L N 1
ATOM 3793 C CA . GLN C 3 161 ? 127.567 63.310 99.552 1.00 221.82 161 GLN L CA 1
ATOM 3794 C C . GLN C 3 161 ? 128.699 62.805 100.439 1.00 221.82 161 GLN L C 1
ATOM 3795 O O . GLN C 3 161 ? 129.028 61.616 100.413 1.00 221.82 161 GLN L O 1
ATOM 3801 N N . GLU C 3 162 ? 129.297 63.706 101.211 1.00 222.86 162 GLU L N 1
ATOM 3802 C CA . GLU C 3 162 ? 130.463 63.395 102.027 1.00 222.86 162 GLU L CA 1
ATOM 3803 C C . GLU C 3 162 ? 130.059 63.328 103.493 1.00 222.86 162 GLU L C 1
ATOM 3804 O O . GLU C 3 162 ? 129.390 64.236 103.997 1.00 222.86 162 GLU L O 1
ATOM 3810 N N . SER C 3 163 ? 130.464 62.255 104.172 1.00 221.86 163 SER L N 1
ATOM 3811 C CA . SER C 3 163 ? 130.184 62.094 105.591 1.00 221.86 163 SER L CA 1
ATOM 3812 C C . SER C 3 163 ? 131.437 61.628 106.316 1.00 221.86 163 SER L C 1
ATOM 3813 O O . SER C 3 163 ? 132.190 60.796 105.803 1.00 221.86 163 SER L O 1
ATOM 3816 N N . VAL C 3 164 ? 131.656 62.176 107.509 1.00 221.56 164 VAL L N 1
ATOM 3817 C CA . VAL C 3 164 ? 132.765 61.789 108.373 1.00 221.56 164 VAL L CA 1
ATOM 3818 C C . VAL C 3 164 ? 132.236 61.656 109.795 1.00 221.56 164 VAL L C 1
ATOM 3819 O O . VAL C 3 164 ? 131.419 62.469 110.242 1.00 221.56 164 VAL L O 1
ATOM 3823 N N . THR C 3 165 ? 132.684 60.619 110.497 1.00 219.80 165 THR L N 1
ATOM 3824 C CA . THR C 3 165 ? 132.204 60.324 111.836 1.00 219.80 165 THR L CA 1
ATOM 3825 C C . THR C 3 165 ? 133.149 60.908 112.883 1.00 219.80 165 THR L C 1
ATOM 3826 O O . THR C 3 165 ? 134.164 61.536 112.570 1.00 219.80 165 THR L O 1
ATOM 3830 N N . GLU C 3 166 ? 132.803 60.693 114.150 1.00 218.56 166 GLU L N 1
ATOM 3831 C CA . GLU C 3 166 ? 133.597 61.172 115.269 1.00 218.56 166 GLU L CA 1
ATOM 3832 C C . GLU C 3 166 ? 134.645 60.124 115.648 1.00 218.56 166 GLU L C 1
ATOM 3833 O O . GLU C 3 166 ? 134.761 59.068 115.021 1.00 218.56 166 GLU L O 1
ATOM 3839 N N . GLN C 3 167 ? 135.424 60.421 116.686 1.00 219.61 167 GLN L N 1
ATOM 3840 C CA . GLN C 3 167 ? 136.581 59.599 117.019 1.00 219.61 167 GLN L CA 1
ATOM 3841 C C . GLN C 3 167 ? 136.161 58.216 117.506 1.00 219.61 167 GLN L C 1
ATOM 3842 O O . GLN C 3 167 ? 135.233 58.074 118.306 1.00 219.61 167 GLN L O 1
ATOM 3848 N N . ASP C 3 168 ? 136.862 57.194 117.023 1.00 215.64 168 ASP L N 1
ATOM 3849 C CA . ASP C 3 168 ? 136.555 55.822 117.402 1.00 215.64 168 ASP L CA 1
ATOM 3850 C C . ASP C 3 168 ? 136.800 55.602 118.891 1.00 215.64 168 ASP L C 1
ATOM 3851 O O . ASP C 3 168 ? 137.693 56.202 119.495 1.00 215.64 168 ASP L O 1
ATOM 3856 N N . SER C 3 169 ? 135.982 54.737 119.487 1.00 210.76 169 SER L N 1
ATOM 3857 C CA . SER C 3 169 ? 136.130 54.386 120.892 1.00 210.76 169 SER L CA 1
ATOM 3858 C C . SER C 3 169 ? 137.104 53.238 121.121 1.00 210.76 169 SER L C 1
ATOM 3859 O O . SER C 3 169 ? 137.489 52.995 122.270 1.00 210.76 169 SER L O 1
ATOM 3862 N N . LYS C 3 170 ? 137.512 52.533 120.066 1.00 209.49 170 LYS L N 1
ATOM 3863 C CA . LYS C 3 170 ? 138.420 51.396 120.188 1.00 209.49 170 LYS L CA 1
ATOM 3864 C C . LYS C 3 170 ? 139.873 51.797 119.954 1.00 209.49 170 LYS L C 1
ATOM 3865 O O . LYS C 3 170 ? 140.731 51.561 120.809 1.00 209.49 170 LYS L O 1
ATOM 3871 N N . ASP C 3 171 ? 140.164 52.402 118.804 1.00 215.49 171 ASP L N 1
ATOM 3872 C CA . ASP C 3 171 ? 141.517 52.810 118.454 1.00 215.49 171 ASP L CA 1
ATOM 3873 C C . ASP C 3 171 ? 141.653 54.312 118.247 1.00 215.49 171 ASP L C 1
ATOM 3874 O O . ASP C 3 171 ? 142.738 54.773 117.875 1.00 215.49 171 ASP L O 1
ATOM 3879 N N . SER C 3 172 ? 140.590 55.080 118.481 1.00 218.26 172 SER L N 1
ATOM 3880 C CA . SER C 3 172 ? 140.586 56.534 118.316 1.00 218.26 172 SER L CA 1
ATOM 3881 C C . SER C 3 172 ? 141.014 56.930 116.902 1.00 218.26 172 SER L C 1
ATOM 3882 O O . SER C 3 172 ? 142.023 57.603 116.685 1.00 218.26 172 SER L O 1
ATOM 3885 N N . THR C 3 173 ? 140.213 56.492 115.931 1.00 222.45 173 THR L N 1
ATOM 3886 C CA . THR C 3 173 ? 140.445 56.829 114.532 1.00 222.45 173 THR L CA 1
ATOM 3887 C C . THR C 3 173 ? 139.140 57.252 113.867 1.00 222.45 173 THR L C 1
ATOM 3888 O O . THR C 3 173 ? 138.100 57.325 114.529 1.00 222.45 173 THR L O 1
ATOM 3892 N N . TYR C 3 174 ? 139.178 57.530 112.564 1.00 226.24 174 TYR L N 1
ATOM 3893 C CA . TYR C 3 174 ? 138.043 58.113 111.865 1.00 226.24 174 TYR L CA 1
ATOM 3894 C C . TYR C 3 174 ? 137.689 57.291 110.634 1.00 226.24 174 TYR L C 1
ATOM 3895 O O . TYR C 3 174 ? 138.532 56.594 110.061 1.00 226.24 174 TYR L O 1
ATOM 3904 N N . SER C 3 175 ? 136.422 57.388 110.231 1.00 224.79 175 SER L N 1
ATOM 3905 C CA . SER C 3 175 ? 135.922 56.764 109.015 1.00 224.79 175 SER L CA 1
ATOM 3906 C C . SER C 3 175 ? 135.192 57.810 108.186 1.00 224.79 175 SER L C 1
ATOM 3907 O O . SER C 3 175 ? 134.467 58.648 108.731 1.00 224.79 175 SER L O 1
ATOM 3910 N N . LEU C 3 176 ? 135.392 57.766 106.870 1.00 226.58 176 LEU L N 1
ATOM 3911 C CA . LEU C 3 176 ? 134.770 58.710 105.955 1.00 226.58 176 LEU L CA 1
ATOM 3912 C C . LEU C 3 176 ? 134.165 57.961 104.775 1.00 226.58 176 LEU L C 1
ATOM 3913 O O . LEU C 3 176 ? 134.681 56.927 104.340 1.00 226.58 176 LEU L O 1
ATOM 3918 N N . SER C 3 177 ? 133.051 58.489 104.273 1.00 226.52 177 SER L N 1
ATOM 3919 C CA . SER C 3 177 ? 132.332 57.895 103.156 1.00 226.52 177 SER L CA 1
ATOM 3920 C C . SER C 3 177 ? 131.952 58.973 102.152 1.00 226.52 177 SER L C 1
ATOM 3921 O O . SER C 3 177 ? 131.589 60.093 102.532 1.00 226.52 177 SER L O 1
ATOM 3924 N N . SER C 3 178 ? 132.040 58.629 100.868 1.00 229.00 178 SER L N 1
ATOM 3925 C CA . SER C 3 178 ? 131.636 59.507 99.781 1.00 229.00 178 SER L CA 1
ATOM 3926 C C . SER C 3 178 ? 130.631 58.774 98.906 1.00 229.00 178 SER L C 1
ATOM 3927 O O . SER C 3 178 ? 130.865 57.627 98.510 1.00 229.00 178 SER L O 1
ATOM 3930 N N . THR C 3 179 ? 129.518 59.438 98.608 1.00 226.13 179 THR L N 1
ATOM 3931 C CA . THR C 3 179 ? 128.423 58.859 97.843 1.00 226.13 179 THR L CA 1
ATOM 3932 C C . THR C 3 179 ? 128.213 59.667 96.571 1.00 226.13 179 THR L C 1
ATOM 3933 O O . THR C 3 179 ? 128.163 60.902 96.615 1.00 226.13 179 THR L O 1
ATOM 3937 N N . LEU C 3 180 ? 128.096 58.965 95.445 1.00 227.13 180 LEU L N 1
ATOM 3938 C CA . LEU C 3 180 ? 127.816 59.568 94.150 1.00 227.13 180 LEU L CA 1
ATOM 3939 C C . LEU C 3 180 ? 126.519 58.989 93.602 1.00 227.13 180 LEU L C 1
ATOM 3940 O O . LEU C 3 180 ? 126.373 57.766 93.508 1.00 227.13 180 LEU L O 1
ATOM 3945 N N . THR C 3 181 ? 125.588 59.868 93.237 1.00 227.38 181 THR L N 1
ATOM 3946 C CA . THR C 3 181 ? 124.260 59.476 92.784 1.00 227.38 181 THR L CA 1
ATOM 3947 C C . THR C 3 181 ? 124.048 59.947 91.352 1.00 227.38 181 THR L C 1
ATOM 3948 O O . THR C 3 181 ? 124.326 61.106 91.027 1.00 227.38 181 THR L O 1
ATOM 3952 N N . LEU C 3 182 ? 123.552 59.048 90.504 1.00 229.09 182 LEU L N 1
ATOM 3953 C CA . LEU C 3 182 ? 123.288 59.345 89.104 1.00 229.09 182 LEU L CA 1
ATOM 3954 C C . LEU C 3 182 ? 121.884 58.882 88.738 1.00 229.09 182 LEU L C 1
ATOM 3955 O O . LEU C 3 182 ? 121.297 58.023 89.400 1.00 229.09 182 LEU L O 1
ATOM 3960 N N . SER C 3 183 ? 121.351 59.470 87.670 1.00 228.04 183 SER L N 1
ATOM 3961 C CA . SER C 3 183 ? 120.002 59.178 87.212 1.00 228.04 183 SER L CA 1
ATOM 3962 C C . SER C 3 183 ? 120.041 58.104 86.123 1.00 228.04 183 SER L C 1
ATOM 3963 O O . SER C 3 183 ? 121.083 57.502 85.849 1.00 228.04 183 SER L O 1
ATOM 3966 N N . LYS C 3 184 ? 118.891 57.849 85.494 1.00 222.82 184 LYS L N 1
ATOM 3967 C CA . LYS C 3 184 ? 118.809 56.804 84.477 1.00 222.82 184 LYS L CA 1
ATOM 3968 C C . LYS C 3 184 ? 119.629 57.164 83.243 1.00 222.82 184 LYS L C 1
ATOM 3969 O O . LYS C 3 184 ? 120.401 56.340 82.737 1.00 222.82 184 LYS L O 1
ATOM 3975 N N . ALA C 3 185 ? 119.470 58.391 82.742 1.00 224.41 185 ALA L N 1
ATOM 3976 C CA . ALA C 3 185 ? 120.206 58.808 81.552 1.00 224.41 185 ALA L CA 1
ATOM 3977 C C . ALA C 3 185 ? 121.707 58.825 81.810 1.00 224.41 185 ALA L C 1
ATOM 3978 O O . ALA C 3 185 ? 122.498 58.413 80.952 1.00 224.41 185 ALA L O 1
ATOM 3980 N N . ASP C 3 186 ? 122.118 59.296 82.986 1.00 229.19 186 ASP L N 1
ATOM 3981 C CA . ASP C 3 186 ? 123.528 59.354 83.345 1.00 229.19 186 ASP L CA 1
ATOM 3982 C C . ASP C 3 186 ? 124.102 57.991 83.715 1.00 229.19 186 ASP L C 1
ATOM 3983 O O . ASP C 3 186 ? 125.314 57.886 83.929 1.00 229.19 186 ASP L O 1
ATOM 3988 N N . TYR C 3 187 ? 123.265 56.956 83.815 1.00 228.12 187 TYR L N 1
ATOM 3989 C CA . TYR C 3 187 ? 123.750 55.630 84.181 1.00 228.12 187 TYR L CA 1
ATOM 3990 C C . TYR C 3 187 ? 124.428 54.912 83.019 1.00 228.12 187 TYR L C 1
ATOM 3991 O O . TYR C 3 187 ? 125.365 54.137 83.241 1.00 228.12 187 TYR L O 1
ATOM 4000 N N . GLU C 3 188 ? 123.980 55.149 81.787 1.00 225.05 188 GLU L N 1
ATOM 4001 C CA . GLU C 3 188 ? 124.451 54.401 80.628 1.00 225.05 188 GLU L CA 1
ATOM 4002 C C . GLU C 3 188 ? 125.548 55.122 79.854 1.00 225.05 188 GLU L C 1
ATOM 4003 O O . GLU C 3 188 ? 125.917 54.675 78.763 1.00 225.05 188 GLU L O 1
ATOM 4009 N N . LYS C 3 189 ? 126.079 56.217 80.389 1.00 231.08 189 LYS L N 1
ATOM 4010 C CA . LYS C 3 189 ? 127.200 56.913 79.769 1.00 231.08 189 LYS L CA 1
ATOM 4011 C C . LYS C 3 189 ? 128.497 56.180 80.117 1.00 231.08 189 LYS L C 1
ATOM 4012 O O . LYS C 3 189 ? 128.477 55.026 80.553 1.00 231.08 189 LYS L O 1
ATOM 4018 N N . HIS C 3 190 ? 129.636 56.850 79.906 1.00 235.66 190 HIS L N 1
ATOM 4019 C CA . HIS C 3 190 ? 130.968 56.242 79.906 1.00 235.66 190 HIS L CA 1
ATOM 4020 C C . HIS C 3 190 ? 131.112 55.135 80.943 1.00 235.66 190 HIS L C 1
ATOM 4021 O O . HIS C 3 190 ? 130.819 55.326 82.126 1.00 235.66 190 HIS L O 1
ATOM 4028 N N . LYS C 3 191 ? 131.571 53.971 80.475 1.00 242.58 191 LYS L N 1
ATOM 4029 C CA . LYS C 3 191 ? 131.557 52.762 81.293 1.00 242.58 191 LYS L CA 1
ATOM 4030 C C . LYS C 3 191 ? 132.490 52.874 82.493 1.00 242.58 191 LYS L C 1
ATOM 4031 O O . LYS C 3 191 ? 132.142 52.438 83.597 1.00 242.58 191 LYS L O 1
ATOM 4037 N N . VAL C 3 192 ? 133.672 53.450 82.301 1.00 244.50 192 VAL L N 1
ATOM 4038 C CA . VAL C 3 192 ? 134.678 53.490 83.356 1.00 244.50 192 VAL L CA 1
ATOM 4039 C C . VAL C 3 192 ? 134.226 54.445 84.454 1.00 244.50 192 VAL L C 1
ATOM 4040 O O . VAL C 3 192 ? 133.771 55.563 84.183 1.00 244.50 192 VAL L O 1
ATOM 4044 N N . TYR C 3 193 ? 134.308 53.984 85.700 1.00 242.75 193 TYR L N 1
ATOM 4045 C CA . TYR C 3 193 ? 133.921 54.768 86.863 1.00 242.75 193 TYR L CA 1
ATOM 4046 C C . TYR C 3 193 ? 135.048 54.674 87.880 1.00 242.75 193 TYR L C 1
ATOM 4047 O O . TYR C 3 193 ? 135.534 53.574 88.161 1.00 242.75 193 TYR L O 1
ATOM 4056 N N . ALA C 3 194 ? 135.457 55.811 88.438 1.00 248.94 194 ALA L N 1
ATOM 4057 C CA . ALA C 3 194 ? 136.636 55.819 89.291 1.00 248.94 194 ALA L CA 1
ATOM 4058 C C . ALA C 3 194 ? 136.498 56.859 90.393 1.00 248.94 194 ALA L C 1
ATOM 4059 O O . ALA C 3 194 ? 135.796 57.863 90.242 1.00 248.94 194 ALA L O 1
ATOM 4061 N N . CYS C 3 195 ? 137.182 56.601 91.507 1.00 244.81 195 CYS L N 1
ATOM 4062 C CA . CYS C 3 195 ? 137.326 57.586 92.571 1.00 244.81 195 CYS L CA 1
ATOM 4063 C C . CYS C 3 195 ? 138.739 57.523 93.136 1.00 244.81 195 CYS L C 1
ATOM 4064 O O . CYS C 3 195 ? 139.379 56.467 93.148 1.00 244.81 195 CYS L O 1
ATOM 4067 N N . GLU C 3 196 ? 139.212 58.670 93.619 1.00 240.01 196 GLU L N 1
ATOM 4068 C CA . GLU C 3 196 ? 140.549 58.811 94.176 1.00 240.01 196 GLU L CA 1
ATOM 4069 C C . GLU C 3 196 ? 140.462 59.319 95.607 1.00 240.01 196 GLU L C 1
ATOM 4070 O O . GLU C 3 196 ? 139.603 60.146 95.932 1.00 240.01 196 GLU L O 1
ATOM 4076 N N . VAL C 3 197 ? 141.354 58.819 96.459 1.00 234.55 197 VAL L N 1
ATOM 4077 C CA . VAL C 3 197 ? 141.409 59.197 97.867 1.00 234.55 197 VAL L CA 1
ATOM 4078 C C . VAL C 3 197 ? 142.822 59.665 98.187 1.00 234.55 197 VAL L C 1
ATOM 4079 O O . VAL C 3 197 ? 143.794 58.966 97.882 1.00 234.55 197 VAL L O 1
ATOM 4083 N N . THR C 3 198 ? 142.934 60.842 98.799 1.00 232.33 198 THR L N 1
ATOM 4084 C CA . THR C 3 198 ? 144.215 61.405 99.205 1.00 232.33 198 THR L CA 1
ATOM 4085 C C . THR C 3 198 ? 144.224 61.585 100.715 1.00 232.33 198 THR L C 1
ATOM 4086 O O . THR C 3 198 ? 143.316 62.209 101.275 1.00 232.33 198 THR L O 1
ATOM 4090 N N . HIS C 3 199 ? 145.250 61.044 101.370 1.00 233.82 199 HIS L N 1
ATOM 4091 C CA . HIS C 3 199 ? 145.391 61.162 102.813 1.00 233.82 199 HIS L CA 1
ATOM 4092 C C . HIS C 3 199 ? 146.852 61.408 103.162 1.00 233.82 199 HIS L C 1
ATOM 4093 O O . HIS C 3 199 ? 147.758 61.022 102.419 1.00 233.82 199 HIS L O 1
ATOM 4100 N N . GLN C 3 200 ? 147.069 62.060 104.308 1.00 234.41 200 GLN L N 1
ATOM 4101 C CA . GLN C 3 200 ? 148.423 62.358 104.760 1.00 234.41 200 GLN L CA 1
ATOM 4102 C C . GLN C 3 200 ? 149.214 61.103 105.104 1.00 234.41 200 GLN L C 1
ATOM 4103 O O . GLN C 3 200 ? 150.445 61.164 105.174 1.00 234.41 200 GLN L O 1
ATOM 4109 N N . GLY C 3 201 ? 148.542 59.971 105.316 1.00 235.69 201 GLY L N 1
ATOM 4110 C CA . GLY C 3 201 ? 149.233 58.736 105.632 1.00 235.69 201 GLY L CA 1
ATOM 4111 C C . GLY C 3 201 ? 149.928 58.073 104.465 1.00 235.69 201 GLY L C 1
ATOM 4112 O O . GLY C 3 201 ? 150.674 57.111 104.670 1.00 235.69 201 GLY L O 1
ATOM 4113 N N . LEU C 3 202 ? 149.699 58.561 103.248 1.00 236.98 202 LEU L N 1
ATOM 4114 C CA . LEU C 3 202 ? 150.339 58.036 102.054 1.00 236.98 202 LEU L CA 1
ATOM 4115 C C . LEU C 3 202 ? 150.924 59.186 101.247 1.00 236.98 202 LEU L C 1
ATOM 4116 O O . LEU C 3 202 ? 150.476 60.332 101.342 1.00 236.98 202 LEU L O 1
ATOM 4121 N N . SER C 3 203 ? 151.941 58.866 100.448 1.00 241.04 203 SER L N 1
ATOM 4122 C CA . SER C 3 203 ? 152.568 59.859 99.587 1.00 241.04 203 SER L CA 1
ATOM 4123 C C . SER C 3 203 ? 151.858 60.017 98.251 1.00 241.04 203 SER L C 1
ATOM 4124 O O . SER C 3 203 ? 152.052 61.037 97.579 1.00 241.04 203 SER L O 1
ATOM 4127 N N . SER C 3 204 ? 151.048 59.043 97.852 1.00 241.91 204 SER L N 1
ATOM 4128 C CA . SER C 3 204 ? 150.302 59.101 96.607 1.00 241.91 204 SER L CA 1
ATOM 4129 C C . SER C 3 204 ? 148.852 58.712 96.851 1.00 241.91 204 SER L C 1
ATOM 4130 O O . SER C 3 204 ? 148.561 57.908 97.743 1.00 241.91 204 SER L O 1
ATOM 4133 N N . PRO C 3 205 ? 147.924 59.270 96.078 1.00 241.97 205 PRO L N 1
ATOM 4134 C CA . PRO C 3 205 ? 146.513 58.910 96.247 1.00 241.97 205 PRO L CA 1
ATOM 4135 C C . PRO C 3 205 ? 146.242 57.476 95.824 1.00 241.97 205 PRO L C 1
ATOM 4136 O O . PRO C 3 205 ? 146.954 56.897 95.000 1.00 241.97 205 PRO L O 1
ATOM 4140 N N . VAL C 3 206 ? 145.192 56.904 96.406 1.00 240.99 206 VAL L N 1
ATOM 4141 C CA . VAL C 3 206 ? 144.717 55.573 96.048 1.00 240.99 206 VAL L CA 1
ATOM 4142 C C . VAL C 3 206 ? 143.570 55.740 95.062 1.00 240.99 206 VAL L C 1
ATOM 4143 O O . VAL C 3 206 ? 142.594 56.445 95.346 1.00 240.99 206 VAL L O 1
ATOM 4147 N N . THR C 3 207 ? 143.686 55.096 93.904 1.00 242.50 207 THR L N 1
ATOM 4148 C CA . THR C 3 207 ? 142.725 55.231 92.818 1.00 242.50 207 THR L CA 1
ATOM 4149 C C . THR C 3 207 ? 142.022 53.902 92.590 1.00 242.50 207 THR L C 1
ATOM 4150 O O . THR C 3 207 ? 142.678 52.860 92.485 1.00 242.50 207 THR L O 1
ATOM 4154 N N . LYS C 3 208 ? 140.693 53.937 92.513 1.00 238.52 208 LYS L N 1
ATOM 4155 C CA . LYS C 3 208 ? 139.896 52.766 92.170 1.00 238.52 208 LYS L CA 1
ATOM 4156 C C . LYS C 3 208 ? 139.122 53.052 90.895 1.00 238.52 208 LYS L C 1
ATOM 4157 O O . LYS C 3 208 ? 138.334 54.003 90.845 1.00 238.52 208 LYS L O 1
ATOM 4163 N N . SER C 3 209 ? 139.347 52.228 89.876 1.00 239.92 209 SER L N 1
ATOM 4164 C CA . SER C 3 209 ? 138.628 52.298 88.615 1.00 239.92 209 SER L CA 1
ATOM 4165 C C . SER C 3 209 ? 137.992 50.947 88.323 1.00 239.92 209 SER L C 1
ATOM 4166 O O . SER C 3 209 ? 138.590 49.895 88.568 1.00 239.92 209 SER L O 1
ATOM 4169 N N . PHE C 3 210 ? 136.771 50.983 87.799 1.00 239.75 210 PHE L N 1
ATOM 4170 C CA . PHE C 3 210 ? 136.025 49.769 87.502 1.00 239.75 210 PHE L CA 1
ATOM 4171 C C . PHE C 3 210 ? 135.071 50.060 86.351 1.00 239.75 210 PHE L C 1
ATOM 4172 O O . PHE C 3 210 ? 135.003 51.181 85.841 1.00 239.75 210 PHE L O 1
ATOM 4180 N N . ASN C 3 211 ? 134.341 49.029 85.934 1.00 240.16 211 ASN L N 1
ATOM 4181 C CA . ASN C 3 211 ? 133.369 49.130 84.855 1.00 240.16 211 ASN L CA 1
ATOM 4182 C C . ASN C 3 211 ? 131.982 48.830 85.402 1.00 240.16 211 ASN L C 1
ATOM 4183 O O . ASN C 3 211 ? 131.791 47.835 86.109 1.00 240.16 211 ASN L O 1
ATOM 4188 N N . ARG C 3 212 ? 131.022 49.689 85.075 1.00 238.24 212 ARG L N 1
ATOM 4189 C CA . ARG C 3 212 ? 129.656 49.539 85.559 1.00 238.24 212 ARG L CA 1
ATOM 4190 C C . ARG C 3 212 ? 128.934 48.397 84.849 1.00 238.24 212 ARG L C 1
ATOM 4191 O O . ARG C 3 212 ? 129.517 47.698 84.020 1.00 238.24 212 ARG L O 1
ATOM 4199 N N . TYR D 4 23 ? 142.613 124.713 97.826 1.00 70.28 23 TYR A N 1
ATOM 4200 C CA . TYR D 4 23 ? 141.274 124.660 98.400 1.00 70.28 23 TYR A CA 1
ATOM 4201 C C . TYR D 4 23 ? 141.326 124.577 99.921 1.00 70.28 23 TYR A C 1
ATOM 4202 O O . TYR D 4 23 ? 140.532 125.213 100.612 1.00 70.28 23 TYR A O 1
ATOM 4211 N N . SER D 4 24 ? 142.266 123.783 100.440 1.00 72.56 24 SER A N 1
ATOM 4212 C CA . SER D 4 24 ? 142.391 123.619 101.883 1.00 72.56 24 SER A CA 1
ATOM 4213 C C . SER D 4 24 ? 142.774 124.914 102.586 1.00 72.56 24 SER A C 1
ATOM 4214 O O . SER D 4 24 ? 142.510 125.054 103.784 1.00 72.56 24 SER A O 1
ATOM 4217 N N . GLN D 4 25 ? 143.388 125.860 101.875 1.00 63.24 25 GLN A N 1
ATOM 4218 C CA . GLN D 4 25 ? 143.731 127.158 102.439 1.00 63.24 25 GLN A CA 1
ATOM 4219 C C . GLN D 4 25 ? 142.833 128.286 101.961 1.00 63.24 25 GLN A C 1
ATOM 4220 O O . GLN D 4 25 ? 142.653 129.263 102.690 1.00 63.24 25 GLN A O 1
ATOM 4226 N N . THR D 4 26 ? 142.272 128.179 100.755 1.00 48.22 26 THR A N 1
ATOM 4227 C CA . THR D 4 26 ? 141.365 129.212 100.266 1.00 48.22 26 THR A CA 1
ATOM 4228 C C . THR D 4 26 ? 140.069 129.228 101.069 1.00 48.22 26 THR A C 1
ATOM 4229 O O . THR D 4 26 ? 139.496 130.296 101.316 1.00 48.22 26 THR A O 1
ATOM 4233 N N . TRP D 4 27 ? 139.600 128.053 101.490 1.00 39.95 27 TRP A N 1
ATOM 4234 C CA . TRP D 4 27 ? 138.371 127.967 102.273 1.00 39.95 27 TRP A CA 1
ATOM 4235 C C . TRP D 4 27 ? 138.518 128.677 103.616 1.00 39.95 27 TRP A C 1
ATOM 4236 O O . TRP D 4 27 ? 137.635 129.437 104.031 1.00 39.95 27 TRP A O 1
ATOM 4247 N N . LEU D 4 28 ? 139.642 128.453 104.301 1.00 37.81 28 LEU A N 1
ATOM 4248 C CA . LEU D 4 28 ? 139.829 129.013 105.637 1.00 37.81 28 LEU A CA 1
ATOM 4249 C C . LEU D 4 28 ? 139.990 130.529 105.592 1.00 37.81 28 LEU A C 1
ATOM 4250 O O . LEU D 4 28 ? 139.414 131.250 106.421 1.00 37.81 28 LEU A O 1
ATOM 4255 N N . ALA D 4 29 ? 140.774 131.029 104.635 1.00 33.61 29 ALA A N 1
ATOM 4256 C CA . ALA D 4 29 ? 140.937 132.471 104.492 1.00 33.61 29 ALA A CA 1
ATOM 4257 C C . ALA D 4 29 ? 139.608 133.141 104.180 1.00 33.61 29 ALA A C 1
ATOM 4258 O O . ALA D 4 29 ? 139.293 134.202 104.733 1.00 33.61 29 ALA A O 1
ATOM 4260 N N . SER D 4 30 ? 138.810 132.533 103.299 1.00 32.40 30 SER A N 1
ATOM 4261 C CA . SER D 4 30 ? 137.498 133.087 102.987 1.00 32.40 30 SER A CA 1
ATOM 4262 C C . SER D 4 30 ? 136.598 133.088 104.215 1.00 32.40 30 SER A C 1
ATOM 4263 O O . SER D 4 30 ? 135.857 134.049 104.447 1.00 32.40 30 SER A O 1
ATOM 4266 N N . VAL D 4 31 ? 136.653 132.023 105.019 1.00 29.39 31 VAL A N 1
ATOM 4267 C CA . VAL D 4 31 ? 135.851 131.973 106.241 1.00 29.39 31 VAL A CA 1
ATOM 4268 C C . VAL D 4 31 ? 136.217 133.130 107.165 1.00 29.39 31 VAL A C 1
ATOM 4269 O O . VAL D 4 31 ? 135.343 133.845 107.675 1.00 29.39 31 VAL A O 1
ATOM 4273 N N . VAL D 4 32 ? 137.518 133.342 107.379 1.00 28.10 32 VAL A N 1
ATOM 4274 C CA . VAL D 4 32 ? 137.957 134.406 108.283 1.00 28.10 32 VAL A CA 1
ATOM 4275 C C . VAL D 4 32 ? 137.549 135.775 107.746 1.00 28.10 32 VAL A C 1
ATOM 4276 O O . VAL D 4 32 ? 137.078 136.645 108.497 1.00 28.10 32 VAL A O 1
ATOM 4280 N N . ILE D 4 33 ? 137.720 135.989 106.439 1.00 27.31 33 ILE A N 1
ATOM 4281 C CA . ILE D 4 33 ? 137.388 137.282 105.849 1.00 27.31 33 ILE A CA 1
ATOM 4282 C C . ILE D 4 33 ? 135.895 137.561 105.965 1.00 27.31 33 ILE A C 1
ATOM 4283 O O . ILE D 4 33 ? 135.484 138.683 106.286 1.00 27.31 33 ILE A O 1
ATOM 4288 N N . ILE D 4 34 ? 135.058 136.554 105.706 1.00 26.51 34 ILE A N 1
ATOM 4289 C CA . ILE D 4 34 ? 133.616 136.760 105.805 1.00 26.51 34 ILE A CA 1
ATOM 4290 C C . ILE D 4 34 ? 133.209 137.020 107.250 1.00 26.51 34 ILE A C 1
ATOM 4291 O O . ILE D 4 34 ? 132.305 137.821 107.518 1.00 26.51 34 ILE A O 1
ATOM 4296 N N . GLY D 4 35 ? 133.866 136.358 108.206 1.00 27.18 35 GLY A N 1
ATOM 4297 C CA . GLY D 4 35 ? 133.588 136.654 109.603 1.00 27.18 35 GLY A CA 1
ATOM 4298 C C . GLY D 4 35 ? 133.875 138.102 109.955 1.00 27.18 35 GLY A C 1
ATOM 4299 O O . GLY D 4 35 ? 133.057 138.782 110.588 1.00 27.18 35 GLY A O 1
ATOM 4300 N N . LEU D 4 36 ? 135.037 138.602 109.527 1.00 26.85 36 LEU A N 1
ATOM 4301 C CA . LEU D 4 36 ? 135.363 140.004 109.783 1.00 26.85 36 LEU A CA 1
ATOM 4302 C C . LEU D 4 36 ? 134.369 140.939 109.096 1.00 26.85 36 LEU A C 1
ATOM 4303 O O . LEU D 4 36 ? 133.950 141.954 109.674 1.00 26.85 36 LEU A O 1
ATOM 4308 N N . LEU D 4 37 ? 133.978 140.611 107.861 1.00 27.88 37 LEU A N 1
ATOM 4309 C CA . LEU D 4 37 ? 133.047 141.461 107.124 1.00 27.88 37 LEU A CA 1
ATOM 4310 C C . LEU D 4 37 ? 131.691 141.539 107.813 1.00 27.88 37 LEU A C 1
ATOM 4311 O O . LEU D 4 37 ? 131.104 142.623 107.920 1.00 27.88 37 LEU A O 1
ATOM 4316 N N . VAL D 4 38 ? 131.166 140.401 108.275 1.00 29.74 38 VAL A N 1
ATOM 4317 C CA . VAL D 4 38 ? 129.866 140.432 108.936 1.00 29.74 38 VAL A CA 1
ATOM 4318 C C . VAL D 4 38 ? 129.964 141.143 110.281 1.00 29.74 38 VAL A C 1
ATOM 4319 O O . VAL D 4 38 ? 129.015 141.820 110.697 1.00 29.74 38 VAL A O 1
ATOM 4323 N N . GLY D 4 39 ? 131.100 141.028 110.974 1.00 41.12 39 GLY A N 1
ATOM 4324 C CA . GLY D 4 39 ? 131.281 141.821 112.183 1.00 41.12 39 GLY A CA 1
ATOM 4325 C C . GLY D 4 39 ? 131.204 143.312 111.911 1.00 41.12 39 GLY A C 1
ATOM 4326 O O . GLY D 4 39 ? 130.524 144.059 112.625 1.00 41.12 39 GLY A O 1
ATOM 4327 N N . TYR D 4 40 ? 131.890 143.764 110.857 1.00 25.24 40 TYR A N 1
ATOM 4328 C CA . TYR D 4 40 ? 131.843 145.181 110.501 1.00 25.24 40 TYR A CA 1
ATOM 4329 C C . TYR D 4 40 ? 130.433 145.616 110.111 1.00 25.24 40 TYR A C 1
ATOM 4330 O O . TYR D 4 40 ? 129.986 146.712 110.479 1.00 25.24 40 TYR A O 1
ATOM 4339 N N . ILE D 4 41 ? 129.726 144.779 109.348 1.00 22.64 41 ILE A N 1
ATOM 4340 C CA . ILE D 4 41 ? 128.368 145.120 108.929 1.00 22.64 41 ILE A CA 1
ATOM 4341 C C . ILE D 4 41 ? 127.454 145.250 110.141 1.00 22.64 41 ILE A C 1
ATOM 4342 O O . ILE D 4 41 ? 126.621 146.163 110.215 1.00 22.64 41 ILE A O 1
ATOM 4347 N N . ASN D 4 42 ? 127.595 144.343 111.110 1.00 25.20 42 ASN A N 1
ATOM 4348 C CA . ASN D 4 42 ? 126.803 144.437 112.332 1.00 25.20 42 ASN A CA 1
ATOM 4349 C C . ASN D 4 42 ? 127.118 145.715 113.100 1.00 25.20 42 ASN A C 1
ATOM 4350 O O . ASN D 4 42 ? 126.211 146.362 113.642 1.00 25.20 42 ASN A O 1
ATOM 4355 N N . TYR D 4 43 ? 128.399 146.087 113.172 1.00 23.92 43 TYR A N 1
ATOM 4356 C CA . TYR D 4 43 ? 128.765 147.332 113.845 1.00 23.92 43 TYR A CA 1
ATOM 4357 C C . TYR D 4 43 ? 128.089 148.530 113.185 1.00 23.92 43 TYR A C 1
ATOM 4358 O O . TYR D 4 43 ? 127.516 149.396 113.863 1.00 23.92 43 TYR A O 1
ATOM 4367 N N . GLN D 4 44 ? 128.136 148.588 111.853 1.00 26.63 44 GLN A N 1
ATOM 4368 C CA . GLN D 4 44 ? 127.512 149.704 111.148 1.00 26.63 44 GLN A CA 1
ATOM 4369 C C . GLN D 4 44 ? 126.002 149.718 111.361 1.00 26.63 44 GLN A C 1
ATOM 4370 O O . GLN D 4 44 ? 125.400 150.785 111.537 1.00 26.63 44 GLN A O 1
ATOM 4376 N N . HIS D 4 45 ? 125.375 148.539 111.358 1.00 28.39 45 HIS A N 1
ATOM 4377 C CA . HIS D 4 45 ? 123.929 148.464 111.537 1.00 28.39 45 HIS A CA 1
ATOM 4378 C C . HIS D 4 45 ? 123.512 148.951 112.920 1.00 28.39 45 HIS A C 1
ATOM 4379 O O . HIS D 4 45 ? 122.546 149.713 113.058 1.00 28.39 45 HIS A O 1
ATOM 4386 N N . VAL D 4 46 ? 124.226 148.518 113.964 1.00 41.12 46 VAL A N 1
ATOM 4387 C CA . VAL D 4 46 ? 123.858 148.951 115.310 1.00 41.12 46 VAL A CA 1
ATOM 4388 C C . VAL D 4 46 ? 124.117 150.444 115.481 1.00 41.12 46 VAL A C 1
ATOM 4389 O O . VAL D 4 46 ? 123.355 151.140 116.163 1.00 41.12 46 VAL A O 1
ATOM 4393 N N . TYR D 4 47 ? 125.178 150.969 114.858 1.00 31.49 47 TYR A N 1
ATOM 4394 C CA . TYR D 4 47 ? 125.401 152.412 114.921 1.00 31.49 47 TYR A CA 1
ATOM 4395 C C . TYR D 4 47 ? 124.263 153.180 114.255 1.00 31.49 47 TYR A C 1
ATOM 4396 O O . TYR D 4 47 ? 123.799 154.200 114.781 1.00 31.49 47 TYR A O 1
ATOM 4405 N N . THR D 4 48 ? 123.804 152.709 113.093 1.00 28.31 48 THR A N 1
ATOM 4406 C CA . THR D 4 48 ? 122.699 153.379 112.414 1.00 28.31 48 THR A CA 1
ATOM 4407 C C . THR D 4 48 ? 121.427 153.334 113.252 1.00 28.31 48 THR A C 1
ATOM 4408 O O . THR D 4 48 ? 120.711 154.339 113.365 1.00 28.31 48 THR A O 1
ATOM 4412 N N . LEU D 4 49 ? 121.132 152.180 113.856 1.00 29.26 49 LEU A N 1
ATOM 4413 C CA . LEU D 4 49 ? 119.951 152.079 114.709 1.00 29.26 49 LEU A CA 1
ATOM 4414 C C . LEU D 4 49 ? 120.046 153.023 115.902 1.00 29.26 49 LEU A C 1
ATOM 4415 O O . LEU D 4 49 ? 119.062 153.680 116.264 1.00 29.26 49 LEU A O 1
ATOM 4420 N N . PHE D 4 50 ? 121.223 153.100 116.530 1.00 27.56 50 PHE A N 1
ATOM 4421 C CA . PHE D 4 50 ? 121.395 153.990 117.674 1.00 27.56 50 PHE A CA 1
ATOM 4422 C C . PHE D 4 50 ? 121.202 155.446 117.277 1.00 27.56 50 PHE A C 1
ATOM 4423 O O . PHE D 4 50 ? 120.538 156.207 117.989 1.00 27.56 50 PHE A O 1
ATOM 4431 N N . GLU D 4 51 ? 121.779 155.858 116.145 1.00 28.40 51 GLU A N 1
ATOM 4432 C CA . GLU D 4 51 ? 121.616 157.242 115.713 1.00 28.40 51 GLU A CA 1
ATOM 4433 C C . GLU D 4 51 ? 120.175 157.549 115.331 1.00 28.40 51 GLU A C 1
ATOM 4434 O O . GLU D 4 51 ? 119.722 158.686 115.498 1.00 28.40 51 GLU A O 1
ATOM 4440 N N . ASN D 4 52 ? 119.440 156.561 114.816 1.00 30.40 52 ASN A N 1
ATOM 4441 C CA . ASN D 4 52 ? 118.032 156.789 114.506 1.00 30.40 52 ASN A CA 1
ATOM 4442 C C . ASN D 4 52 ? 117.194 156.914 115.772 1.00 30.40 52 ASN A C 1
ATOM 4443 O O . ASN D 4 52 ? 116.283 157.747 115.839 1.00 30.40 52 ASN A O 1
ATOM 4448 N N . ASP D 4 53 ? 117.477 156.090 116.781 1.00 33.97 53 ASP A N 1
ATOM 4449 C CA . ASP D 4 53 ? 116.627 156.043 117.966 1.00 33.97 53 ASP A CA 1
ATOM 4450 C C . ASP D 4 53 ? 116.829 157.246 118.883 1.00 33.97 53 ASP A C 1
ATOM 4451 O O . ASP D 4 53 ? 115.853 157.807 119.392 1.00 33.97 53 ASP A O 1
ATOM 4456 N N . LYS D 4 54 ? 118.077 157.661 119.106 1.00 34.18 54 LYS A N 1
ATOM 4457 C CA . LYS D 4 54 ? 118.385 158.601 120.177 1.00 34.18 54 LYS A CA 1
ATOM 4458 C C . LYS D 4 54 ? 118.728 160.007 119.701 1.00 34.18 54 LYS A C 1
ATOM 4459 O O . LYS D 4 54 ? 118.738 160.928 120.524 1.00 34.18 54 LYS A O 1
ATOM 4465 N N . HIS D 4 55 ? 119.015 160.194 118.412 1.00 43.27 55 HIS A N 1
ATOM 4466 C CA . HIS D 4 55 ? 119.284 161.517 117.841 1.00 43.27 55 HIS A CA 1
ATOM 4467 C C . HIS D 4 55 ? 120.464 162.214 118.519 1.00 43.27 55 HIS A C 1
ATOM 4468 O O . HIS D 4 55 ? 120.440 163.425 118.742 1.00 43.27 55 HIS A O 1
ATOM 4475 N N . PHE D 4 56 ? 121.515 161.454 118.840 1.00 32.59 56 PHE A N 1
ATOM 4476 C CA . PHE D 4 56 ? 122.694 162.040 119.475 1.00 32.59 56 PHE A CA 1
ATOM 4477 C C . PHE D 4 56 ? 123.413 163.060 118.605 1.00 32.59 56 PHE A C 1
ATOM 4478 O O . PHE D 4 56 ? 124.211 163.838 119.137 1.00 32.59 56 PHE A O 1
ATOM 4486 N N . SER D 4 57 ? 123.161 163.080 117.296 1.00 46.26 57 SER A N 1
ATOM 4487 C CA . SER D 4 57 ? 123.882 164.003 116.427 1.00 46.26 57 SER A CA 1
ATOM 4488 C C . SER D 4 57 ? 123.563 165.458 116.751 1.00 46.26 57 SER A C 1
ATOM 4489 O O . SER D 4 57 ? 124.412 166.335 116.557 1.00 46.26 57 SER A O 1
ATOM 4492 N N . HIS D 4 58 ? 122.361 165.738 117.247 1.00 49.37 58 HIS A N 1
ATOM 4493 C CA . HIS D 4 58 ? 121.933 167.102 117.545 1.00 49.37 58 HIS A CA 1
ATOM 4494 C C . HIS D 4 58 ? 121.431 167.209 118.979 1.00 49.37 58 HIS A C 1
ATOM 4495 O O . HIS D 4 58 ? 120.376 167.781 119.257 1.00 49.37 58 HIS A O 1
ATOM 4502 N N . LEU D 4 59 ? 122.194 166.653 119.916 1.00 41.41 59 LEU A N 1
ATOM 4503 C CA . LEU D 4 59 ? 121.876 166.725 121.334 1.00 41.41 59 LEU A CA 1
ATOM 4504 C C . LEU D 4 59 ? 123.059 167.306 122.092 1.00 41.41 59 LEU A C 1
ATOM 4505 O O . LEU D 4 59 ? 124.214 167.014 121.774 1.00 41.41 59 LEU A O 1
ATOM 4510 N N . ALA D 4 60 ? 122.764 168.134 123.090 1.00 40.93 60 ALA A N 1
ATOM 4511 C CA . ALA D 4 60 ? 123.802 168.658 123.961 1.00 40.93 60 ALA A CA 1
ATOM 4512 C C . ALA D 4 60 ? 124.301 167.564 124.902 1.00 40.93 60 ALA A C 1
ATOM 4513 O O . ALA D 4 60 ? 123.677 166.512 125.065 1.00 40.93 60 ALA A O 1
ATOM 4515 N N . ASP D 4 61 ? 125.454 167.821 125.526 1.00 39.84 61 ASP A N 1
ATOM 4516 C CA . ASP D 4 61 ? 126.075 166.810 126.376 1.00 39.84 61 ASP A CA 1
ATOM 4517 C C . ASP D 4 61 ? 125.190 166.455 127.566 1.00 39.84 61 ASP A C 1
ATOM 4518 O O . ASP D 4 61 ? 125.058 165.278 127.918 1.00 39.84 61 ASP A O 1
ATOM 4523 N N . PHE D 4 62 ? 124.579 167.456 128.204 1.00 39.24 62 PHE A N 1
ATOM 4524 C CA . PHE D 4 62 ? 123.705 167.166 129.335 1.00 39.24 62 PHE A CA 1
ATOM 4525 C C . PHE D 4 62 ? 122.419 166.482 128.890 1.00 39.24 62 PHE A C 1
ATOM 4526 O O . PHE D 4 62 ? 121.817 165.732 129.666 1.00 39.24 62 PHE A O 1
ATOM 4534 N N . GLU D 4 63 ? 121.984 166.724 127.653 1.00 39.96 63 GLU A N 1
ATOM 4535 C CA . GLU D 4 63 ? 120.792 166.060 127.140 1.00 39.96 63 GLU A CA 1
ATOM 4536 C C . GLU D 4 63 ? 121.064 164.599 126.798 1.00 39.96 63 GLU A C 1
ATOM 4537 O O . GLU D 4 63 ? 120.157 163.764 126.889 1.00 39.96 63 GLU A O 1
ATOM 4543 N N . ARG D 4 64 ? 122.297 164.275 126.407 1.00 34.00 64 ARG A N 1
ATOM 4544 C CA . ARG D 4 64 ? 122.680 162.878 126.223 1.00 34.00 64 ARG A CA 1
ATOM 4545 C C . ARG D 4 64 ? 122.667 162.130 127.551 1.00 34.00 64 ARG A C 1
ATOM 4546 O O . ARG D 4 64 ? 122.244 160.967 127.621 1.00 34.00 64 ARG A O 1
ATOM 4554 N N . GLU D 4 65 ? 123.127 162.787 128.619 1.00 33.41 65 GLU A N 1
ATOM 4555 C CA . GLU D 4 65 ? 123.024 162.208 129.953 1.00 33.41 65 GLU A CA 1
ATOM 4556 C C . GLU D 4 65 ? 121.575 161.903 130.301 1.00 33.41 65 GLU A C 1
ATOM 4557 O O . GLU D 4 65 ? 121.273 160.853 130.880 1.00 33.41 65 GLU A O 1
ATOM 4563 N N . MET D 4 66 ? 120.663 162.812 129.952 1.00 35.63 66 MET A N 1
ATOM 4564 C CA . MET D 4 66 ? 119.240 162.552 130.135 1.00 35.63 66 MET A CA 1
ATOM 4565 C C . MET D 4 66 ? 118.786 161.366 129.293 1.00 35.63 66 MET A C 1
ATOM 4566 O O . MET D 4 66 ? 117.946 160.571 129.729 1.00 35.63 66 MET A O 1
ATOM 4571 N N . ALA D 4 67 ? 119.325 161.238 128.077 1.00 29.65 67 ALA A N 1
ATOM 4572 C CA . ALA D 4 67 ? 118.997 160.085 127.246 1.00 29.65 67 ALA A CA 1
ATOM 4573 C C . ALA D 4 67 ? 119.434 158.780 127.900 1.00 29.65 67 ALA A C 1
ATOM 4574 O O . ALA D 4 67 ? 118.803 157.740 127.684 1.00 29.65 67 ALA A O 1
ATOM 4576 N N . TYR D 4 68 ? 120.501 158.809 128.695 1.00 28.41 68 TYR A N 1
ATOM 4577 C CA . TYR D 4 68 ? 120.858 157.653 129.520 1.00 28.41 68 TYR A CA 1
ATOM 4578 C C . TYR D 4 68 ? 119.902 157.579 130.704 1.00 28.41 68 TYR A C 1
ATOM 4579 O O . TYR D 4 68 ? 120.110 158.233 131.728 1.00 28.41 68 TYR A O 1
ATOM 4588 N N . ARG D 4 69 ? 118.931 156.671 130.672 1.00 28.34 69 ARG A N 1
ATOM 4589 C CA . ARG D 4 69 ? 117.879 156.669 131.737 1.00 28.34 69 ARG A CA 1
ATOM 4590 C C . ARG D 4 69 ? 118.271 155.998 133.069 1.00 28.34 69 ARG A C 1
ATOM 4591 O O . ARG D 4 69 ? 119.332 156.327 133.606 1.00 28.34 69 ARG A O 1
ATOM 4599 N N . THR D 4 70 ? 117.449 155.093 133.608 1.00 27.92 70 THR A N 1
ATOM 4600 C CA . THR D 4 70 ? 117.644 154.604 135.006 1.00 27.92 70 THR A CA 1
ATOM 4601 C C . THR D 4 70 ? 118.923 153.844 135.393 1.00 27.92 70 THR A C 1
ATOM 4602 O O . THR D 4 70 ? 119.515 154.260 136.344 1.00 27.92 70 THR A O 1
ATOM 4606 N N . GLU D 4 71 ? 119.421 152.854 134.663 1.00 27.72 71 GLU A N 1
ATOM 4607 C CA . GLU D 4 71 ? 120.650 152.173 135.177 1.00 27.72 71 GLU A CA 1
ATOM 4608 C C . GLU D 4 71 ? 121.814 152.559 134.275 1.00 27.72 71 GLU A C 1
ATOM 4609 O O . GLU D 4 71 ? 122.951 152.554 134.755 1.00 27.72 71 GLU A O 1
ATOM 4615 N N . MET D 4 72 ? 121.500 152.971 133.051 1.00 25.46 72 MET A N 1
ATOM 4616 C CA . MET D 4 72 ? 122.528 153.426 132.091 1.00 25.46 72 MET A CA 1
ATOM 4617 C C . MET D 4 72 ? 123.211 154.683 132.635 1.00 25.46 72 MET A C 1
ATOM 4618 O O . MET D 4 72 ? 124.435 154.758 132.513 1.00 25.46 72 MET A O 1
ATOM 4623 N N . GLY D 4 73 ? 122.448 155.613 133.223 1.00 21.04 73 GLY A N 1
ATOM 4624 C CA . GLY D 4 73 ? 123.005 156.833 133.837 1.00 21.04 73 GLY A CA 1
ATOM 4625 C C . GLY D 4 73 ? 123.908 156.546 135.014 1.00 21.04 73 GLY A C 1
ATOM 4626 O O . GLY D 4 73 ? 124.951 157.191 135.108 1.00 21.04 73 GLY A O 1
ATOM 4627 N N . LEU D 4 74 ? 123.531 155.594 135.864 1.00 20.94 74 LEU A N 1
ATOM 4628 C CA . LEU D 4 74 ? 124.355 155.230 137.046 1.00 20.94 74 LEU A CA 1
ATOM 4629 C C . LEU D 4 74 ? 125.715 154.682 136.586 1.00 20.94 74 LEU A C 1
ATOM 4630 O O . LEU D 4 74 ? 126.708 155.104 137.165 1.00 20.94 74 LEU A O 1
ATOM 4635 N N . TYR D 4 75 ? 125.760 153.856 135.534 1.00 24.24 75 TYR A N 1
ATOM 4636 C CA . TYR D 4 75 ? 127.039 153.328 134.989 1.00 24.24 75 TYR A CA 1
ATOM 4637 C C . TYR D 4 75 ? 127.864 154.454 134.353 1.00 24.24 75 TYR A C 1
ATOM 4638 O O . TYR D 4 75 ? 129.051 154.525 134.669 1.00 24.24 75 TYR A O 1
ATOM 4647 N N . TYR D 4 76 ? 127.268 155.299 133.503 1.00 24.41 76 TYR A N 1
ATOM 4648 C CA . TYR D 4 76 ? 128.035 156.327 132.804 1.00 24.41 76 TYR A CA 1
ATOM 4649 C C . TYR D 4 76 ? 128.592 157.395 133.742 1.00 24.41 76 TYR A C 1
ATOM 4650 O O . TYR D 4 76 ? 129.597 158.036 133.406 1.00 24.41 76 TYR A O 1
ATOM 4659 N N . SER D 4 77 ? 127.967 157.602 134.904 1.00 21.16 77 SER A N 1
ATOM 4660 C CA . SER D 4 77 ? 128.420 158.647 135.814 1.00 21.16 77 SER A CA 1
ATOM 4661 C C . SER D 4 77 ? 129.813 158.366 136.358 1.00 21.16 77 SER A C 1
ATOM 4662 O O . SER D 4 77 ? 130.585 159.301 136.579 1.00 21.16 77 SER A O 1
ATOM 4665 N N . TYR D 4 78 ? 130.166 157.097 136.560 1.00 24.03 78 TYR A N 1
ATOM 4666 C CA . TYR D 4 78 ? 131.498 156.785 137.070 1.00 24.03 78 TYR A CA 1
ATOM 4667 C C . TYR D 4 78 ? 132.557 156.953 135.990 1.00 24.03 78 TYR A C 1
ATOM 4668 O O . TYR D 4 78 ? 133.682 157.384 136.275 1.00 24.03 78 TYR A O 1
ATOM 4677 N N . TYR D 4 79 ? 132.212 156.637 134.741 1.00 24.09 79 TYR A N 1
ATOM 4678 C CA . TYR D 4 79 ? 133.102 156.951 133.631 1.00 24.09 79 TYR A CA 1
ATOM 4679 C C . TYR D 4 79 ? 133.349 158.452 133.549 1.00 24.09 79 TYR A C 1
ATOM 4680 O O . TYR D 4 79 ? 134.494 158.896 133.385 1.00 24.09 79 TYR A O 1
ATOM 4689 N N . LYS D 4 80 ? 132.288 159.248 133.697 1.00 23.77 80 LYS A N 1
ATOM 4690 C CA . LYS D 4 80 ? 132.451 160.699 133.686 1.00 23.77 80 LYS A CA 1
ATOM 4691 C C . LYS D 4 80 ? 133.288 161.171 134.870 1.00 23.77 80 LYS A C 1
ATOM 4692 O O . LYS D 4 80 ? 134.087 162.104 134.741 1.00 23.77 80 LYS A O 1
ATOM 4698 N N . THR D 4 81 ? 133.106 160.545 136.034 1.00 24.79 81 THR A N 1
ATOM 4699 C CA . THR D 4 81 ? 133.894 160.902 137.209 1.00 24.79 81 THR A CA 1
ATOM 4700 C C . THR D 4 81 ? 135.377 160.646 136.979 1.00 24.79 81 THR A C 1
ATOM 4701 O O . THR D 4 81 ? 136.219 161.485 137.320 1.00 24.79 81 THR A O 1
ATOM 4705 N N . ILE D 4 82 ? 135.718 159.493 136.402 1.00 26.83 82 ILE A N 1
ATOM 4706 C CA . ILE D 4 82 ? 137.128 159.178 136.189 1.00 26.83 82 ILE A CA 1
ATOM 4707 C C . ILE D 4 82 ? 137.732 160.090 135.128 1.00 26.83 82 ILE A C 1
ATOM 4708 O O . ILE D 4 82 ? 138.854 160.586 135.289 1.00 26.83 82 ILE A O 1
ATOM 4713 N N . ILE D 4 83 ? 137.010 160.335 134.029 1.00 27.50 83 ILE A N 1
ATOM 4714 C CA . ILE D 4 83 ? 137.597 161.146 132.966 1.00 27.50 83 ILE A CA 1
ATOM 4715 C C . ILE D 4 83 ? 137.731 162.611 133.363 1.00 27.50 83 ILE A C 1
ATOM 4716 O O . ILE D 4 83 ? 138.467 163.356 132.707 1.00 27.50 83 ILE A O 1
ATOM 4721 N N . ASN D 4 84 ? 137.043 163.052 134.414 1.00 26.96 84 ASN A N 1
ATOM 4722 C CA . ASN D 4 84 ? 137.146 164.428 134.882 1.00 26.96 84 ASN A CA 1
ATOM 4723 C C . ASN D 4 84 ? 138.012 164.574 136.127 1.00 26.96 84 ASN A C 1
ATOM 4724 O O . ASN D 4 84 ? 138.207 165.698 136.599 1.00 26.96 84 ASN A O 1
ATOM 4729 N N . ALA D 4 85 ? 138.534 163.476 136.665 1.00 32.37 85 ALA A N 1
ATOM 4730 C CA . ALA D 4 85 ? 139.381 163.541 137.841 1.00 32.37 85 ALA A CA 1
ATOM 4731 C C . ALA D 4 85 ? 140.736 164.151 137.487 1.00 32.37 85 ALA A C 1
ATOM 4732 O O . ALA D 4 85 ? 141.138 164.157 136.322 1.00 32.37 85 ALA A O 1
ATOM 4734 N N . PRO D 4 86 ? 141.452 164.693 138.478 1.00 38.13 86 PRO A N 1
ATOM 4735 C CA . PRO D 4 86 ? 142.792 165.234 138.194 1.00 38.13 86 PRO A CA 1
ATOM 4736 C C . PRO D 4 86 ? 143.751 164.206 137.620 1.00 38.13 86 PRO A C 1
ATOM 4737 O O . PRO D 4 86 ? 144.596 164.558 136.789 1.00 38.13 86 PRO A O 1
ATOM 4741 N N . SER D 4 87 ? 143.646 162.947 138.037 1.00 36.49 87 SER A N 1
ATOM 4742 C CA . SER D 4 87 ? 144.460 161.881 137.473 1.00 36.49 87 SER A CA 1
ATOM 4743 C C . SER D 4 87 ? 143.651 160.593 137.482 1.00 36.49 87 SER A C 1
ATOM 4744 O O . SER D 4 87 ? 142.648 160.474 138.189 1.00 36.49 87 SER A O 1
ATOM 4747 N N . PHE D 4 88 ? 144.094 159.629 136.673 1.00 30.26 88 PHE A N 1
ATOM 4748 C CA . PHE D 4 88 ? 143.386 158.356 136.587 1.00 30.26 88 PHE A CA 1
ATOM 4749 C C . PHE D 4 88 ? 143.407 157.619 137.920 1.00 30.26 88 PHE A C 1
ATOM 4750 O O . PHE D 4 88 ? 142.393 157.046 138.338 1.00 30.26 88 PHE A O 1
ATOM 4758 N N . LEU D 4 89 ? 144.554 157.626 138.604 1.00 35.42 89 LEU A N 1
ATOM 4759 C CA . LEU D 4 89 ? 144.655 156.927 139.882 1.00 35.42 89 LEU A CA 1
ATOM 4760 C C . LEU D 4 89 ? 143.750 157.559 140.930 1.00 35.42 89 LEU A C 1
ATOM 4761 O O . LEU D 4 89 ? 143.119 156.852 141.723 1.00 35.42 89 LEU A O 1
ATOM 4766 N N . GLU D 4 90 ? 143.664 158.891 140.947 1.00 37.91 90 GLU A N 1
ATOM 4767 C CA . GLU D 4 90 ? 142.771 159.543 141.898 1.00 37.91 90 GLU A CA 1
ATOM 4768 C C . GLU D 4 90 ? 141.308 159.316 141.542 1.00 37.91 90 GLU A C 1
ATOM 4769 O O . GLU D 4 90 ? 140.468 159.215 142.440 1.00 37.91 90 GLU A O 1
ATOM 4775 N N . GLY D 4 91 ? 140.983 159.205 140.253 1.00 32.47 91 GLY A N 1
ATOM 4776 C CA . GLY D 4 91 ? 139.627 158.832 139.879 1.00 32.47 91 GLY A CA 1
ATOM 4777 C C . GLY D 4 91 ? 139.261 157.433 140.340 1.00 32.47 91 GLY A C 1
ATOM 4778 O O . GLY D 4 91 ? 138.155 157.198 140.838 1.00 32.47 91 GLY A O 1
ATOM 4779 N N . VAL D 4 92 ? 140.186 156.485 140.181 1.00 31.42 92 VAL A N 1
ATOM 4780 C CA . VAL D 4 92 ? 139.943 155.129 140.665 1.00 31.42 92 VAL A CA 1
ATOM 4781 C C . VAL D 4 92 ? 139.795 155.123 142.181 1.00 31.42 92 VAL A C 1
ATOM 4782 O O . VAL D 4 92 ? 138.916 154.447 142.731 1.00 31.42 92 VAL A O 1
ATOM 4786 N N . GLN D 4 93 ? 140.651 155.871 142.881 1.00 36.10 93 GLN A N 1
ATOM 4787 C CA . GLN D 4 93 ? 140.542 155.958 144.334 1.00 36.10 93 GLN A CA 1
ATOM 4788 C C . GLN D 4 93 ? 139.233 156.611 144.759 1.00 36.10 93 GLN A C 1
ATOM 4789 O O . GLN D 4 93 ? 138.696 156.291 145.825 1.00 36.10 93 GLN A O 1
ATOM 4795 N N . GLU D 4 94 ? 138.705 157.523 143.941 1.00 36.64 94 GLU A N 1
ATOM 4796 C CA . GLU D 4 94 ? 137.448 158.182 144.275 1.00 36.64 94 GLU A CA 1
ATOM 4797 C C . GLU D 4 94 ? 136.257 157.261 144.042 1.00 36.64 94 GLU A C 1
ATOM 4798 O O . GLU D 4 94 ? 135.270 157.320 144.783 1.00 36.64 94 GLU A O 1
ATOM 4804 N N . ILE D 4 95 ? 136.323 156.406 143.019 1.00 31.47 95 ILE A N 1
ATOM 4805 C CA . ILE D 4 95 ? 135.201 155.497 142.789 1.00 31.47 95 ILE A CA 1
ATOM 4806 C C . ILE D 4 95 ? 135.276 154.247 143.660 1.00 31.47 95 ILE A C 1
ATOM 4807 O O . ILE D 4 95 ? 134.248 153.595 143.877 1.00 31.47 95 ILE A O 1
ATOM 4812 N N . THR D 4 96 ? 136.456 153.890 144.167 1.00 32.32 96 THR A N 1
ATOM 4813 C CA . THR D 4 96 ? 136.580 152.748 145.065 1.00 32.32 96 THR A CA 1
ATOM 4814 C C . THR D 4 96 ? 136.380 153.114 146.529 1.00 32.32 96 THR A C 1
ATOM 4815 O O . THR D 4 96 ? 136.345 152.216 147.377 1.00 32.32 96 THR A O 1
ATOM 4819 N N . HIS D 4 97 ? 136.251 154.399 146.845 1.00 32.35 97 HIS A N 1
ATOM 4820 C CA . HIS D 4 97 ? 135.918 154.886 148.180 1.00 32.35 97 HIS A CA 1
ATOM 4821 C C . HIS D 4 97 ? 134.728 155.829 148.098 1.00 32.35 97 HIS A C 1
ATOM 4822 O O . HIS D 4 97 ? 134.710 156.911 148.687 1.00 32.35 97 HIS A O 1
ATOM 4829 N N . ASP D 4 98 ? 133.711 155.417 147.347 1.00 32.18 98 ASP A N 1
ATOM 4830 C CA . ASP D 4 98 ? 132.589 156.294 147.042 1.00 32.18 98 ASP A CA 1
ATOM 4831 C C . ASP D 4 98 ? 131.715 156.508 148.271 1.00 32.18 98 ASP A C 1
ATOM 4832 O O . ASP D 4 98 ? 131.355 155.554 148.966 1.00 32.18 98 ASP A O 1
ATOM 4837 N N . THR D 4 99 ? 131.372 157.768 148.535 1.00 32.42 99 THR A N 1
ATOM 4838 C CA . THR D 4 99 ? 130.511 158.129 149.651 1.00 32.42 99 THR A CA 1
ATOM 4839 C C . THR D 4 99 ? 129.274 158.907 149.225 1.00 32.42 99 THR A C 1
ATOM 4840 O O . THR D 4 99 ? 128.504 159.333 150.093 1.00 32.42 99 THR A O 1
ATOM 4844 N N . VAL D 4 100 ? 129.058 159.104 147.927 1.00 26.45 100 VAL A N 1
ATOM 4845 C CA . VAL D 4 100 ? 127.929 159.888 147.448 1.00 26.45 100 VAL A CA 1
ATOM 4846 C C . VAL D 4 100 ? 126.861 159.041 146.766 1.00 26.45 100 VAL A C 1
ATOM 4847 O O . VAL D 4 100 ? 125.745 159.540 146.558 1.00 26.45 100 VAL A O 1
ATOM 4851 N N . THR D 4 101 ? 127.158 157.790 146.407 1.00 24.46 101 THR A N 1
ATOM 4852 C CA . THR D 4 101 ? 126.142 156.947 145.784 1.00 24.46 101 THR A CA 1
ATOM 4853 C C . THR D 4 101 ? 125.121 156.465 146.805 1.00 24.46 101 THR A C 1
ATOM 4854 O O . THR D 4 101 ? 123.919 156.431 146.523 1.00 24.46 101 THR A O 1
ATOM 4858 N N . GLU D 4 102 ? 125.582 156.085 147.994 1.00 28.89 102 GLU A N 1
ATOM 4859 C CA . GLU D 4 102 ? 124.721 155.627 149.082 1.00 28.89 102 GLU A CA 1
ATOM 4860 C C . GLU D 4 102 ? 125.111 156.435 150.314 1.00 28.89 102 GLU A C 1
ATOM 4861 O O . GLU D 4 102 ? 125.973 156.014 151.090 1.00 28.89 102 GLU A O 1
ATOM 4867 N N . HIS D 4 103 ? 124.481 157.595 150.482 1.00 29.21 103 HIS A N 1
ATOM 4868 C CA . HIS D 4 103 ? 124.838 158.496 151.570 1.00 29.21 103 HIS A CA 1
ATOM 4869 C C . HIS D 4 103 ? 124.644 157.817 152.919 1.00 29.21 103 HIS A C 1
ATOM 4870 O O . HIS D 4 103 ? 123.607 157.200 153.177 1.00 29.21 103 HIS A O 1
ATOM 4877 N N . GLY D 4 104 ? 125.651 157.934 153.778 1.00 36.34 104 GLY A N 1
ATOM 4878 C CA . GLY D 4 104 ? 125.599 157.338 155.096 1.00 36.34 104 GLY A CA 1
ATOM 4879 C C . GLY D 4 104 ? 126.817 156.495 155.411 1.00 36.34 104 GLY A C 1
ATOM 4880 O O . GLY D 4 104 ? 127.298 156.492 156.548 1.00 36.34 104 GLY A O 1
ATOM 4881 N N . HIS D 4 105 ? 127.327 155.776 154.414 1.00 35.61 105 HIS A N 1
ATOM 4882 C CA . HIS D 4 105 ? 128.536 154.983 154.571 1.00 35.61 105 HIS A CA 1
ATOM 4883 C C . HIS D 4 105 ? 129.330 155.034 153.272 1.00 35.61 105 HIS A C 1
ATOM 4884 O O . HIS D 4 105 ? 128.948 155.706 152.310 1.00 35.61 105 HIS A O 1
ATOM 4891 N N . GLU D 4 106 ? 130.447 154.315 153.253 1.00 36.45 106 GLU A N 1
ATOM 4892 C CA . GLU D 4 106 ? 131.367 154.300 152.125 1.00 36.45 106 GLU A CA 1
ATOM 4893 C C . GLU D 4 106 ? 131.348 152.921 151.481 1.00 36.45 106 GLU A C 1
ATOM 4894 O O . GLU D 4 106 ? 131.406 151.905 152.182 1.00 36.45 106 GLU A O 1
ATOM 4900 N N . ILE D 4 107 ? 131.262 152.887 150.151 1.00 31.45 107 ILE A N 1
ATOM 4901 C CA . ILE D 4 107 ? 131.156 15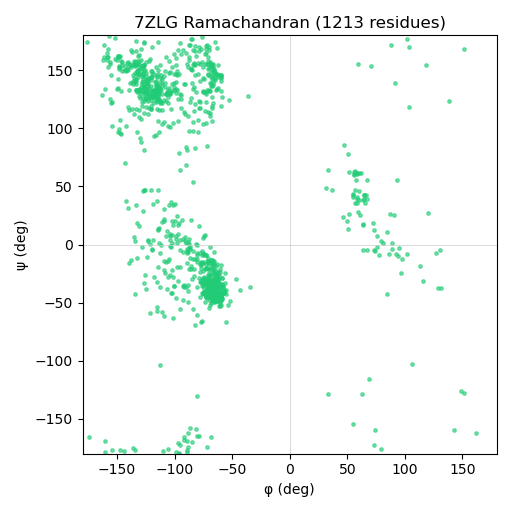1.639 149.409 1.00 31.45 107 ILE A CA 1
ATOM 4902 C C . ILE D 4 107 ? 132.203 151.613 148.304 1.00 31.45 107 ILE A C 1
ATOM 4903 O O . ILE D 4 107 ? 132.716 152.646 147.870 1.00 31.45 107 ILE A O 1
ATOM 4908 N N . ASN D 4 108 ? 132.517 150.400 147.854 1.00 30.79 108 ASN A N 1
ATOM 4909 C CA . ASN D 4 108 ? 133.423 150.171 146.732 1.00 30.79 108 ASN A CA 1
ATOM 4910 C C . ASN D 4 108 ? 132.568 149.810 145.522 1.00 30.79 108 ASN A C 1
ATOM 4911 O O . ASN D 4 108 ? 132.107 148.675 145.392 1.00 30.79 108 ASN A O 1
ATOM 4916 N N . THR D 4 109 ? 132.360 150.781 144.634 1.00 28.40 109 THR A N 1
ATOM 4917 C CA . THR D 4 109 ? 131.490 150.585 143.482 1.00 28.40 109 THR A CA 1
ATOM 4918 C C . THR D 4 109 ? 132.166 149.854 142.329 1.00 28.40 109 THR A C 1
ATOM 4919 O O . THR D 4 109 ? 131.472 149.434 141.399 1.00 28.40 109 THR A O 1
ATOM 4923 N N . LEU D 4 110 ? 133.491 149.695 142.360 1.00 28.74 110 LEU A N 1
ATOM 4924 C CA . LEU D 4 110 ? 134.177 149.027 141.258 1.00 28.74 110 LEU A CA 1
ATOM 4925 C C . LEU D 4 110 ? 133.800 147.552 141.180 1.00 28.74 110 LEU A C 1
ATOM 4926 O O . LEU D 4 110 ? 133.554 147.027 140.089 1.00 28.74 110 LEU A O 1
ATOM 4931 N N . ASN D 4 111 ? 133.748 146.868 142.321 1.00 30.52 111 ASN A N 1
ATOM 4932 C CA . ASN D 4 111 ? 133.340 145.470 142.340 1.00 30.52 111 ASN A CA 1
ATOM 4933 C C . ASN D 4 111 ? 131.861 145.289 142.640 1.00 30.52 111 ASN A C 1
ATOM 4934 O O . ASN D 4 111 ? 131.307 144.227 142.339 1.00 30.52 111 ASN A O 1
ATOM 4939 N N . ARG D 4 112 ? 131.214 146.298 143.224 1.00 32.21 112 ARG A N 1
ATOM 4940 C CA . ARG D 4 112 ? 129.788 146.199 143.514 1.00 32.21 112 ARG A CA 1
ATOM 4941 C C . ARG D 4 112 ? 128.956 146.332 142.245 1.00 32.21 112 ARG A C 1
ATOM 4942 O O . ARG D 4 112 ? 127.977 145.602 142.058 1.00 32.21 112 ARG A O 1
ATOM 4950 N N . PHE D 4 113 ? 129.332 147.256 141.363 1.00 26.64 113 PHE A N 1
ATOM 4951 C CA . PHE D 4 113 ? 128.579 147.538 140.149 1.00 26.64 113 PHE A CA 1
ATOM 4952 C C . PHE D 4 113 ? 129.218 146.955 138.894 1.00 26.64 113 PHE A C 1
ATOM 4953 O O . PHE D 4 113 ? 128.655 147.113 137.807 1.00 26.64 113 PHE A O 1
ATOM 4961 N N . ASN D 4 114 ? 130.371 146.293 139.015 1.00 27.79 114 ASN A N 1
ATOM 4962 C CA . ASN D 4 114 ? 131.123 145.776 137.868 1.00 27.79 114 ASN A CA 1
ATOM 4963 C C . ASN D 4 114 ? 131.456 146.902 136.886 1.00 27.79 114 ASN A C 1
ATOM 4964 O O . ASN D 4 114 ? 131.020 146.911 135.734 1.00 27.79 114 ASN A O 1
ATOM 4969 N N . LEU D 4 115 ? 132.248 147.860 137.367 1.00 25.47 115 LEU A N 1
ATOM 4970 C CA . LEU D 4 115 ? 132.564 149.065 136.612 1.00 25.47 115 LEU A CA 1
ATOM 4971 C C . LEU D 4 115 ? 133.912 148.985 135.906 1.00 25.47 115 LEU A C 1
ATOM 4972 O O . LEU D 4 115 ? 134.522 150.023 135.633 1.00 25.47 115 LEU A O 1
ATOM 4977 N N . TYR D 4 116 ? 134.389 147.779 135.612 1.00 25.89 116 TYR A N 1
ATOM 4978 C CA . TYR D 4 116 ? 135.643 147.641 134.875 1.00 25.89 116 TYR A CA 1
ATOM 4979 C C . TYR D 4 116 ? 135.598 148.208 133.458 1.00 25.89 116 TYR A C 1
ATOM 4980 O O . TYR D 4 116 ? 136.605 148.805 133.039 1.00 25.89 116 TYR A O 1
ATOM 4989 N N . PRO D 4 117 ? 134.527 148.039 132.666 1.00 24.13 117 PRO A N 1
ATOM 4990 C CA . PRO D 4 117 ? 134.511 148.698 131.348 1.00 24.13 117 PRO A CA 1
ATOM 4991 C C . PRO D 4 117 ? 134.680 150.204 131.429 1.00 24.13 117 PRO A C 1
ATOM 4992 O O . PRO D 4 117 ? 135.381 150.790 130.595 1.00 24.13 117 PRO A O 1
ATOM 4996 N N . GLU D 4 118 ? 134.069 150.847 132.427 1.00 26.12 118 GLU A N 1
ATOM 4997 C CA . GLU D 4 118 ? 134.247 152.285 132.604 1.00 26.12 118 GLU A CA 1
ATOM 4998 C C . GLU D 4 118 ? 135.699 152.624 132.906 1.00 26.12 118 GLU A C 1
ATOM 4999 O O . GLU D 4 118 ? 136.242 153.596 132.368 1.00 26.12 118 GLU A O 1
ATOM 5005 N N . VAL D 4 119 ? 136.346 151.827 133.759 1.00 23.11 119 VAL A N 1
ATOM 5006 C CA . VAL D 4 119 ? 137.740 152.080 134.113 1.00 23.11 119 VAL A CA 1
ATOM 5007 C C . VAL D 4 119 ? 138.630 151.961 132.883 1.00 23.11 119 VAL A C 1
ATOM 5008 O O . VAL D 4 119 ? 139.484 152.819 132.627 1.00 23.11 119 VAL A O 1
ATOM 5012 N N . ILE D 4 120 ? 138.435 150.900 132.097 1.00 21.81 120 ILE A N 1
ATOM 5013 C CA . ILE D 4 120 ? 139.255 150.700 130.904 1.00 21.81 120 ILE A CA 1
ATOM 5014 C C . ILE D 4 120 ? 139.030 151.825 129.902 1.00 21.81 120 ILE A C 1
ATOM 5015 O O . ILE D 4 120 ? 139.984 152.373 129.332 1.00 21.81 120 ILE A O 1
ATOM 5020 N N . LEU D 4 121 ? 137.767 152.192 129.674 1.00 22.77 121 LEU A N 1
ATOM 5021 C CA . LEU D 4 121 ? 137.469 153.225 128.690 1.00 22.77 121 LEU A CA 1
ATOM 5022 C C . LEU D 4 121 ? 138.028 154.576 129.113 1.00 22.77 121 LEU A C 1
ATOM 5023 O O . LEU D 4 121 ? 138.538 155.324 128.276 1.00 22.77 121 LEU A O 1
ATOM 5028 N N . ALA D 4 122 ? 137.951 154.910 130.403 1.00 26.55 122 ALA A N 1
ATOM 5029 C CA . ALA D 4 122 ? 138.534 156.166 130.868 1.00 26.55 122 ALA A CA 1
ATOM 5030 C C . ALA D 4 122 ? 140.055 156.146 130.764 1.00 26.55 122 ALA A C 1
ATOM 5031 O O . ALA D 4 122 ? 140.674 157.146 130.361 1.00 26.55 122 ALA A O 1
ATOM 5033 N N . PHE D 4 123 ? 140.675 155.018 131.130 1.00 26.26 123 PHE A N 1
ATOM 5034 C CA . PHE D 4 123 ? 142.123 154.888 131.032 1.00 26.26 123 PHE A CA 1
ATOM 5035 C C . PHE D 4 123 ? 142.599 155.008 129.594 1.00 26.26 123 PHE A C 1
ATOM 5036 O O . PHE D 4 123 ? 143.738 155.417 129.352 1.00 26.26 123 PHE A O 1
ATOM 5044 N N . LEU D 4 124 ? 141.764 154.626 128.632 1.00 24.58 124 LEU A N 1
ATOM 5045 C CA . LEU D 4 124 ? 142.120 154.817 127.231 1.00 24.58 124 LEU A CA 1
ATOM 5046 C C . LEU D 4 124 ? 141.769 156.208 126.716 1.00 24.58 124 LEU A C 1
ATOM 5047 O O . LEU D 4 124 ? 142.446 156.715 125.815 1.00 24.58 124 LEU A O 1
ATOM 5052 N N . TYR D 4 125 ? 140.729 156.835 127.267 1.00 30.28 125 TYR A N 1
ATOM 5053 C CA . TYR D 4 125 ? 140.276 158.129 126.771 1.00 30.28 125 TYR A CA 1
ATOM 5054 C C . TYR D 4 125 ? 141.196 159.265 127.196 1.00 30.28 125 TYR A C 1
ATOM 5055 O O . TYR D 4 125 ? 141.470 160.166 126.397 1.00 30.28 125 TYR A O 1
ATOM 5064 N N . ARG D 4 126 ? 141.661 159.259 128.448 1.00 36.26 126 ARG A N 1
ATOM 5065 C CA . ARG D 4 126 ? 142.481 160.381 128.911 1.00 36.26 126 ARG A CA 1
ATOM 5066 C C . ARG D 4 126 ? 143.763 160.555 128.100 1.00 36.26 126 ARG A C 1
ATOM 5067 O O . ARG D 4 126 ? 144.003 161.670 127.596 1.00 36.26 126 ARG A O 1
ATOM 5075 N N . PRO D 4 127 ? 144.609 159.532 127.913 1.00 41.05 127 PRO A N 1
ATOM 5076 C CA . PRO D 4 127 ? 145.797 159.726 127.069 1.00 41.05 127 PRO A CA 1
ATOM 5077 C C . PRO D 4 127 ? 145.464 160.073 125.635 1.00 41.05 127 PRO A C 1
ATOM 5078 O O . PRO D 4 127 ? 146.247 160.768 124.983 1.00 41.05 127 PRO A O 1
ATOM 5082 N N . PHE D 4 128 ? 144.328 159.604 125.116 1.00 49.42 128 PHE A N 1
ATOM 5083 C CA . PHE D 4 128 ? 143.986 159.885 123.726 1.00 49.42 128 PHE A CA 1
ATOM 5084 C C . PHE D 4 128 ? 143.764 161.376 123.509 1.00 49.42 128 PHE A C 1
ATOM 5085 O O . PHE D 4 128 ? 144.336 161.973 122.589 1.00 49.42 128 PHE A O 1
ATOM 5093 N N . ARG D 4 129 ? 142.950 162.003 124.362 1.00 53.47 129 ARG A N 1
ATOM 5094 C CA . ARG D 4 129 ? 142.764 163.444 124.247 1.00 53.47 129 ARG A CA 1
ATOM 5095 C C . ARG D 4 129 ? 144.042 164.197 124.593 1.00 53.47 129 ARG A C 1
ATOM 5096 O O . ARG D 4 129 ? 144.331 165.233 123.982 1.00 53.47 129 ARG A O 1
ATOM 5104 N N . ALA D 4 130 ? 144.828 163.688 125.549 1.00 61.47 130 ALA A N 1
ATOM 5105 C CA . ALA D 4 130 ? 146.080 164.355 125.896 1.00 61.47 130 ALA A CA 1
ATOM 5106 C C . ALA D 4 130 ? 147.038 164.391 124.711 1.00 61.47 130 ALA A C 1
ATOM 5107 O O . ALA D 4 130 ? 147.677 165.417 124.450 1.00 61.47 130 ALA A O 1
ATOM 5109 N N . PHE D 4 131 ? 147.150 163.281 123.981 1.00 75.25 131 PHE A N 1
ATOM 5110 C CA . PHE D 4 131 ? 148.046 163.213 122.833 1.00 75.25 131 PHE A CA 1
ATOM 5111 C C . PHE D 4 131 ? 147.485 163.942 121.620 1.00 75.25 131 PHE A C 1
ATOM 5112 O O . PHE D 4 131 ? 148.257 164.496 120.830 1.00 75.25 131 PHE A O 1
ATOM 5120 N N . ALA D 4 132 ? 146.161 163.948 121.447 1.00 80.43 132 ALA A N 1
ATOM 5121 C CA . ALA D 4 132 ? 145.575 164.703 120.346 1.00 80.43 132 ALA A CA 1
ATOM 5122 C C . ALA D 4 132 ? 145.758 166.201 120.545 1.00 80.43 132 ALA A C 1
ATOM 5123 O O . ALA D 4 132 ? 146.018 166.933 119.584 1.00 80.43 132 ALA A O 1
ATOM 5125 N N . LYS D 4 133 ? 145.626 166.675 121.787 1.00 84.78 133 LYS A N 1
ATOM 5126 C CA . LYS D 4 133 ? 145.773 168.102 122.058 1.00 84.78 133 LYS A CA 1
ATOM 5127 C C . LYS D 4 133 ? 147.189 168.582 121.761 1.00 84.78 133 LYS A C 1
ATOM 5128 O O . LYS D 4 133 ? 147.381 169.688 121.242 1.00 84.78 133 LYS A O 1
ATOM 5134 N N . SER D 4 134 ? 148.195 167.768 122.092 1.00 91.58 134 SER A N 1
ATOM 5135 C CA . SER D 4 134 ? 149.579 168.164 121.852 1.00 91.58 134 SER A CA 1
ATOM 5136 C C . SER D 4 134 ? 149.860 168.330 120.363 1.00 91.58 134 SER A C 1
ATOM 5137 O O . SER D 4 134 ? 150.561 169.264 119.957 1.00 91.58 134 SER A O 1
ATOM 5140 N N . ALA D 4 135 ? 149.324 167.435 119.536 1.00 96.72 135 ALA A N 1
ATOM 5141 C CA . ALA D 4 135 ? 149.523 167.503 118.095 1.00 96.72 135 ALA A CA 1
ATOM 5142 C C . ALA D 4 135 ? 148.481 168.362 117.392 1.00 96.72 135 ALA A C 1
ATOM 5143 O O . ALA D 4 135 ? 148.507 168.451 116.160 1.00 96.72 135 ALA A O 1
ATOM 5145 N N . ASN D 4 136 ? 147.566 168.979 118.141 1.00 98.97 136 ASN A N 1
ATOM 5146 C CA . ASN D 4 136 ? 146.521 169.849 117.605 1.00 98.97 136 ASN A CA 1
ATOM 5147 C C . ASN D 4 136 ? 145.589 169.120 116.644 1.00 98.97 136 ASN A C 1
ATOM 5148 O O . ASN D 4 136 ? 144.986 169.746 115.767 1.00 98.97 136 ASN A O 1
ATOM 5153 N N . TRP D 4 137 ? 145.462 167.804 116.785 1.00 90.53 137 TRP A N 1
ATOM 5154 C CA . TRP D 4 137 ? 144.507 167.057 115.979 1.00 90.53 137 TRP A CA 1
ATOM 5155 C C . TRP D 4 137 ? 143.092 167.411 116.424 1.00 90.53 137 TRP A C 1
ATOM 5156 O O . TRP D 4 137 ? 142.799 167.444 117.623 1.00 90.53 137 TRP A O 1
ATOM 5167 N N . GLN D 4 138 ? 142.217 167.688 115.458 1.00 83.97 138 GLN A N 1
ATOM 5168 C CA . GLN D 4 138 ? 140.869 168.179 115.748 1.00 83.97 138 GLN A CA 1
ATOM 5169 C C . GLN D 4 138 ? 139.902 166.999 115.752 1.00 83.97 138 GLN A C 1
ATOM 5170 O O . GLN D 4 138 ? 139.164 166.748 114.798 1.00 83.97 138 GLN A O 1
ATOM 5176 N N . ILE D 4 139 ? 139.910 166.264 116.865 1.00 69.87 139 ILE A N 1
ATOM 5177 C CA . ILE D 4 139 ? 139.064 165.081 116.974 1.00 69.87 139 ILE A CA 1
ATOM 5178 C C . ILE D 4 139 ? 137.618 165.457 117.263 1.00 69.87 139 ILE A C 1
ATOM 5179 O O . ILE D 4 139 ? 136.710 164.637 117.082 1.00 69.87 139 ILE A O 1
ATOM 5184 N N . GLU D 4 140 ? 137.369 166.684 117.714 1.00 71.49 140 GLU A N 1
ATOM 5185 C CA . GLU D 4 140 ? 136.036 167.113 118.108 1.00 71.49 140 GLU A CA 1
ATOM 5186 C C . GLU D 4 140 ? 135.675 168.424 117.426 1.00 71.49 140 GLU A C 1
ATOM 5187 O O . GLU D 4 140 ? 136.488 169.352 117.371 1.00 71.49 140 GLU A O 1
ATOM 5193 N N . LEU D 4 141 ? 134.450 168.492 116.909 1.00 78.38 141 LEU A N 1
ATOM 5194 C CA . LEU D 4 141 ? 133.908 169.687 116.280 1.00 78.38 141 LEU A CA 1
ATOM 5195 C C . LEU D 4 141 ? 132.563 170.024 116.909 1.00 78.38 141 LEU A C 1
ATOM 5196 O O . LEU D 4 141 ? 131.724 169.141 117.112 1.00 78.38 141 LEU A O 1
ATOM 5201 N N . CYS D 4 142 ? 132.358 171.304 117.209 1.00 85.65 142 CYS A N 1
ATOM 5202 C CA . CYS D 4 142 ? 131.180 171.763 117.930 1.00 85.65 142 CYS A CA 1
ATOM 5203 C C . CYS D 4 142 ? 130.415 172.772 117.085 1.00 85.65 142 CYS A C 1
ATOM 5204 O O . CYS D 4 142 ? 131.017 173.595 116.389 1.00 85.65 142 CYS A O 1
ATOM 5207 N N . TRP D 4 143 ? 129.085 172.704 117.146 1.00 83.22 143 TRP A N 1
ATOM 5208 C CA . TRP D 4 143 ? 128.224 173.639 116.436 1.00 83.22 143 TRP A CA 1
ATOM 5209 C C . TRP D 4 143 ? 127.005 173.953 117.291 1.00 83.22 143 TRP A C 1
ATOM 5210 O O . TRP D 4 143 ? 126.590 173.145 118.126 1.00 83.22 143 TRP A O 1
ATOM 5221 N N . GLN D 4 144 ? 126.437 175.138 117.075 1.00 86.04 144 GLN A N 1
ATOM 5222 C CA . GLN D 4 144 ? 125.269 175.574 117.828 1.00 86.04 144 GLN A CA 1
ATOM 5223 C C . GLN D 4 144 ? 123.997 175.013 117.208 1.00 86.04 144 GLN A C 1
ATOM 5224 O O . GLN D 4 144 ? 123.811 175.074 115.989 1.00 86.04 144 GLN A O 1
ATOM 5230 N N . VAL D 4 145 ? 123.118 174.475 118.049 1.00 86.80 145 VAL A N 1
ATOM 5231 C CA . VAL D 4 145 ? 121.824 173.955 117.625 1.00 86.80 145 VAL A CA 1
ATOM 5232 C C . VAL D 4 145 ? 120.734 174.750 118.330 1.00 86.80 145 VAL A C 1
ATOM 5233 O O . VAL D 4 145 ? 120.780 174.936 119.551 1.00 86.80 145 VAL A O 1
ATOM 5237 N N . ASN D 4 146 ? 119.770 175.241 117.555 1.00 90.97 146 ASN A N 1
ATOM 5238 C CA . ASN D 4 146 ? 118.701 176.094 118.068 1.00 90.97 146 ASN A CA 1
ATOM 5239 C C . ASN D 4 146 ? 117.455 175.231 118.230 1.00 90.97 146 ASN A C 1
ATOM 5240 O O . ASN D 4 146 ? 116.788 174.892 117.250 1.00 90.97 146 ASN A O 1
ATOM 5245 N N . ARG D 4 147 ? 117.144 174.877 119.479 1.00 84.29 147 ARG A N 1
ATOM 5246 C CA . ARG D 4 147 ? 116.063 173.931 119.737 1.00 84.29 147 ARG A CA 1
ATOM 5247 C C . ARG D 4 147 ? 114.694 174.569 119.533 1.00 84.29 147 ARG A C 1
ATOM 5248 O O . ARG D 4 147 ? 113.787 173.938 118.978 1.00 84.29 147 ARG A O 1
ATOM 5256 N N . GLY D 4 148 ? 114.521 175.812 119.973 1.00 103.50 148 GLY A N 1
ATOM 5257 C CA . GLY D 4 148 ? 113.234 176.469 119.858 1.00 103.50 148 GLY A CA 1
ATOM 5258 C C . GLY D 4 148 ? 112.968 177.462 120.970 1.00 103.50 148 GLY A C 1
ATOM 5259 O O . GLY D 4 148 ? 113.770 178.370 121.206 1.00 103.50 148 GLY A O 1
ATOM 5260 N N . GLU D 4 149 ? 111.833 177.301 121.657 1.00 106.21 149 GLU A N 1
ATOM 5261 C CA . GLU D 4 149 ? 111.507 178.193 122.764 1.00 106.21 149 GLU A CA 1
ATOM 5262 C C . GLU D 4 149 ? 112.518 178.074 123.897 1.00 106.21 149 GLU A C 1
ATOM 5263 O O . GLU D 4 149 ? 112.746 179.043 124.630 1.00 106.21 149 GLU A O 1
ATOM 5269 N N . LEU D 4 150 ? 113.130 176.903 124.056 1.00 97.48 150 LEU A N 1
ATOM 5270 C CA . LEU D 4 150 ? 114.172 176.725 125.052 1.00 97.48 150 LEU A CA 1
ATOM 5271 C C . LEU D 4 150 ? 115.451 177.436 124.612 1.00 97.48 150 LEU A C 1
ATOM 5272 O O . LEU D 4 150 ? 115.594 177.872 123.466 1.00 97.48 150 LEU A O 1
ATOM 5277 N N . ARG D 4 151 ? 116.387 177.557 125.546 1.00 89.68 151 ARG A N 1
ATOM 5278 C CA . ARG D 4 151 ? 117.655 178.198 125.238 1.00 89.68 151 ARG A CA 1
ATOM 5279 C C . ARG D 4 151 ? 118.449 177.350 124.246 1.00 89.68 151 ARG A C 1
ATOM 5280 O O . ARG D 4 151 ? 118.487 176.121 124.366 1.00 89.68 151 ARG A O 1
ATOM 5288 N N . PRO D 4 152 ? 119.063 177.968 123.238 1.00 89.78 152 PRO A N 1
ATOM 5289 C CA . PRO D 4 152 ? 119.923 177.204 122.325 1.00 89.78 152 PRO A CA 1
ATOM 5290 C C . PRO D 4 152 ? 121.120 176.625 123.063 1.00 89.78 152 PRO A C 1
ATOM 5291 O O . PRO D 4 152 ? 121.650 177.222 124.002 1.00 89.78 152 PRO A O 1
ATOM 5295 N N . VAL D 4 153 ? 121.550 175.444 122.622 1.00 80.72 153 VAL A N 1
ATOM 5296 C CA . VAL D 4 153 ? 122.648 174.724 123.249 1.00 80.72 153 VAL A CA 1
ATOM 5297 C C . VAL D 4 153 ? 123.688 174.383 122.190 1.00 80.72 153 VAL A C 1
ATOM 5298 O O . VAL D 4 153 ? 123.495 174.610 120.995 1.00 80.72 153 VAL A O 1
ATOM 5302 N N . GLU D 4 154 ? 124.806 173.833 122.652 1.00 79.36 154 GLU A N 1
ATOM 5303 C CA . GLU D 4 154 ? 125.924 173.468 121.794 1.00 79.36 154 GLU A CA 1
ATOM 5304 C C . GLU D 4 154 ? 125.997 171.953 121.660 1.00 79.36 154 GLU A C 1
ATOM 5305 O O . GLU D 4 154 ? 125.971 171.235 122.664 1.00 79.36 154 GLU A O 1
ATOM 5311 N N . SER D 4 155 ? 126.086 171.474 120.422 1.00 73.19 155 SER A N 1
ATOM 5312 C CA . SER D 4 155 ? 126.199 170.052 120.126 1.00 73.19 155 SER A CA 1
ATOM 5313 C C . SER D 4 155 ? 127.579 169.779 119.546 1.00 73.19 155 SER A C 1
ATOM 5314 O O . SER D 4 155 ? 127.957 170.372 118.531 1.00 73.19 155 SER A O 1
ATOM 5317 N N . CYS D 4 156 ? 128.321 168.879 120.183 1.00 70.93 156 CYS A N 1
ATOM 5318 C CA . CYS D 4 156 ? 129.672 168.534 119.765 1.00 70.93 156 CYS A CA 1
ATOM 5319 C C . CYS D 4 156 ? 129.702 167.089 119.289 1.00 70.93 156 CYS A C 1
ATOM 5320 O O . CYS D 4 156 ? 129.300 166.181 120.022 1.00 70.93 156 CYS A O 1
ATOM 5323 N N . GLU D 4 157 ? 130.184 166.882 118.066 1.00 62.13 157 GLU A N 1
ATOM 5324 C CA . GLU D 4 157 ? 130.199 165.571 117.431 1.00 62.13 157 GLU A CA 1
ATOM 5325 C C . GLU D 4 157 ? 131.618 165.232 116.999 1.00 62.13 157 GLU A C 1
ATOM 5326 O O . GLU D 4 157 ? 132.293 166.055 116.372 1.00 62.13 157 GLU A O 1
ATOM 5332 N N . GLY D 4 158 ? 132.060 164.033 117.331 1.00 47.56 158 GLY A N 1
ATOM 5333 C CA . GLY D 4 158 ? 133.394 163.581 116.982 1.00 47.56 158 GLY A CA 1
ATOM 5334 C C . GLY D 4 158 ? 133.901 162.572 117.989 1.00 47.56 158 GLY A C 1
ATOM 5335 O O . GLY D 4 158 ? 133.330 162.378 119.058 1.00 47.56 158 GLY A O 1
ATOM 5336 N N . ILE D 4 159 ? 135.010 161.923 117.623 1.00 41.49 159 ILE A N 1
ATOM 5337 C CA . ILE D 4 159 ? 135.594 160.903 118.487 1.00 41.49 159 ILE A CA 1
ATOM 5338 C C . ILE D 4 159 ? 136.179 161.508 119.757 1.00 41.49 159 ILE A C 1
ATOM 5339 O O . ILE D 4 159 ? 136.334 160.805 120.762 1.00 41.49 159 ILE A O 1
ATOM 5344 N N . GLY D 4 160 ? 136.497 162.805 119.748 1.00 43.47 160 GLY A N 1
ATOM 5345 C CA . GLY D 4 160 ? 136.993 163.454 120.947 1.00 43.47 160 GLY A CA 1
ATOM 5346 C C . GLY D 4 160 ? 135.937 163.680 122.007 1.00 43.47 160 GLY A C 1
ATOM 5347 O O . GLY D 4 160 ? 136.281 163.874 123.177 1.00 43.47 160 GLY A O 1
ATOM 5348 N N . ASN D 4 161 ? 134.668 163.666 121.626 1.00 35.98 161 ASN A N 1
ATOM 5349 C CA . ASN D 4 161 ? 133.592 163.791 122.600 1.00 35.98 161 ASN A CA 1
ATOM 5350 C C . ASN D 4 161 ? 133.525 162.527 123.451 1.00 35.98 161 ASN A C 1
ATOM 5351 O O . ASN D 4 161 ? 133.559 161.419 122.905 1.00 35.98 161 ASN A O 1
ATOM 5356 N N . PRO D 4 162 ? 133.452 162.646 124.782 1.00 28.17 162 PRO A N 1
ATOM 5357 C CA . PRO D 4 162 ? 133.478 161.436 125.624 1.00 28.17 162 PRO A CA 1
ATOM 5358 C C . PRO D 4 162 ? 132.336 160.474 125.348 1.00 28.17 162 PRO A C 1
ATOM 5359 O O . PRO D 4 162 ? 132.533 159.251 125.387 1.00 28.17 162 PRO A O 1
ATOM 5363 N N . HIS D 4 163 ? 131.141 160.999 125.063 1.00 29.58 163 HIS A N 1
ATOM 5364 C CA . HIS D 4 163 ? 130.004 160.134 124.776 1.00 29.58 163 HIS A CA 1
ATOM 5365 C C . HIS D 4 163 ? 130.261 159.286 123.540 1.00 29.58 163 HIS A C 1
ATOM 5366 O O . HIS D 4 163 ? 129.990 158.081 123.539 1.00 29.58 163 HIS A O 1
ATOM 5373 N N . TYR D 4 164 ? 130.803 159.894 122.484 1.00 33.02 164 TYR A N 1
ATOM 5374 C CA . TYR D 4 164 ? 131.061 159.144 121.260 1.00 33.02 164 TYR A CA 1
ATOM 5375 C C . TYR D 4 164 ? 132.194 158.146 121.436 1.00 33.02 164 TYR A C 1
ATOM 5376 O O . TYR D 4 164 ? 132.148 157.063 120.851 1.00 33.02 164 TYR A O 1
ATOM 5385 N N . PHE D 4 165 ? 133.207 158.477 122.237 1.00 28.55 165 PHE A N 1
ATOM 5386 C CA . PHE D 4 165 ? 134.255 157.510 122.548 1.00 28.55 165 PHE A CA 1
ATOM 5387 C C . PHE D 4 165 ? 133.675 156.289 123.257 1.00 28.55 165 PHE A C 1
ATOM 5388 O O . PHE D 4 165 ? 133.952 155.139 122.882 1.00 28.55 165 PHE A O 1
ATOM 5396 N N . TYR D 4 166 ? 132.843 156.527 124.273 1.00 28.81 166 TYR A N 1
ATOM 5397 C CA . TYR D 4 166 ? 132.215 155.435 125.010 1.00 28.81 166 TYR A CA 1
ATOM 5398 C C . TYR D 4 166 ? 131.336 154.585 124.094 1.00 28.81 166 TYR A C 1
ATOM 5399 O O . TYR D 4 166 ? 131.399 153.348 124.118 1.00 28.81 166 TYR A O 1
ATOM 5408 N N . ILE D 4 167 ? 130.521 155.240 123.264 1.00 28.15 167 ILE A N 1
ATOM 5409 C CA . ILE D 4 167 ? 129.603 154.520 122.388 1.00 28.15 167 ILE A CA 1
ATOM 5410 C C . ILE D 4 167 ? 130.369 153.730 121.336 1.00 28.15 167 ILE A C 1
ATOM 5411 O O . ILE D 4 167 ? 129.992 152.605 120.990 1.00 28.15 167 ILE A O 1
ATOM 5416 N N . THR D 4 168 ? 131.446 154.306 120.798 1.00 41.12 168 THR A N 1
ATOM 5417 C CA . THR D 4 168 ? 132.260 153.595 119.822 1.00 41.12 168 THR A CA 1
ATOM 5418 C C . THR D 4 168 ? 132.891 152.357 120.439 1.00 41.12 168 THR A C 1
ATOM 5419 O O . THR D 4 168 ? 132.931 151.297 119.808 1.00 41.12 168 THR A O 1
ATOM 5423 N N . GLY D 4 169 ? 133.383 152.466 121.675 1.00 37.12 169 GLY A N 1
ATOM 5424 C CA . GLY D 4 169 ? 133.892 151.281 122.349 1.00 37.12 169 GLY A CA 1
ATOM 5425 C C . GLY D 4 169 ? 132.830 150.207 122.505 1.00 37.12 169 GLY A C 1
ATOM 5426 O O . GLY D 4 169 ? 133.059 149.031 122.192 1.00 37.12 169 GLY A O 1
ATOM 5427 N N . VAL D 4 170 ? 131.640 150.607 122.964 1.00 31.70 170 VAL A N 1
ATOM 5428 C CA . VAL D 4 170 ? 130.556 149.646 123.168 1.00 31.70 170 VAL A CA 1
ATOM 5429 C C . VAL D 4 170 ? 130.199 148.953 121.859 1.00 31.70 170 VAL A C 1
ATOM 5430 O O . VAL D 4 170 ? 130.049 147.728 121.803 1.00 31.70 170 VAL A O 1
ATOM 5434 N N . PHE D 4 171 ? 130.060 149.728 120.782 1.00 27.03 171 PHE A N 1
ATOM 5435 C CA . PHE D 4 171 ? 129.607 149.154 119.520 1.00 27.03 171 PHE A CA 1
ATOM 5436 C C . PHE D 4 171 ? 130.696 148.330 118.847 1.00 27.03 171 PHE A C 1
ATOM 5437 O O . PHE D 4 171 ? 130.391 147.335 118.183 1.00 27.03 171 PHE A O 1
ATOM 5445 N N . ILE D 4 172 ? 131.966 148.706 119.018 1.00 24.83 172 ILE A N 1
ATOM 5446 C CA . ILE D 4 172 ? 133.055 147.879 118.511 1.00 24.83 172 ILE A CA 1
ATOM 5447 C C . ILE D 4 172 ? 133.060 146.529 119.212 1.00 24.83 172 ILE A C 1
ATOM 5448 O O . ILE D 4 172 ? 133.237 145.484 118.575 1.00 24.83 172 ILE A O 1
ATOM 5453 N N . VAL D 4 173 ? 132.856 146.524 120.532 1.00 41.12 173 VAL A N 1
ATOM 5454 C CA . VAL D 4 173 ? 132.766 145.252 121.246 1.00 41.12 173 VAL A CA 1
ATOM 5455 C C . VAL D 4 173 ? 131.557 144.450 120.773 1.00 41.12 173 VAL A C 1
ATOM 5456 O O . VAL D 4 173 ? 131.650 143.240 120.540 1.00 41.12 173 VAL A O 1
ATOM 5460 N N . ALA D 4 174 ? 130.408 145.110 120.611 1.00 29.39 174 ALA A N 1
ATOM 5461 C CA . ALA D 4 174 ? 129.182 144.401 120.257 1.00 29.39 174 ALA A CA 1
ATOM 5462 C C . ALA D 4 174 ? 129.171 143.905 118.815 1.00 29.39 174 ALA A C 1
ATOM 5463 O O . ALA D 4 174 ? 128.398 142.996 118.498 1.00 29.39 174 ALA A O 1
ATOM 5465 N N . GLY D 4 175 ? 129.995 144.479 117.936 1.00 40.89 175 GLY A N 1
ATOM 5466 C CA . GLY D 4 175 ? 130.022 144.036 116.552 1.00 40.89 175 GLY A CA 1
ATOM 5467 C C . GLY D 4 175 ? 130.530 142.623 116.354 1.00 40.89 175 GLY A C 1
ATOM 5468 O O . GLY D 4 175 ? 130.185 141.989 115.353 1.00 40.89 175 GLY A O 1
ATOM 5469 N N . THR D 4 176 ? 131.334 142.112 117.289 1.00 26.70 176 THR A N 1
ATOM 5470 C CA . THR D 4 176 ? 131.916 140.780 117.169 1.00 26.70 176 THR A CA 1
ATOM 5471 C C . THR D 4 176 ? 130.906 139.661 117.390 1.00 26.70 176 THR A C 1
ATOM 5472 O O . THR D 4 176 ? 131.247 138.493 117.172 1.00 26.70 176 THR A O 1
ATOM 5476 N N . VAL D 4 177 ? 129.688 139.979 117.830 1.00 22.27 177 VAL A N 1
ATOM 5477 C CA . VAL D 4 177 ? 128.681 138.945 118.046 1.00 22.27 177 VAL A CA 1
ATOM 5478 C C . VAL D 4 177 ? 128.310 138.279 116.727 1.00 22.27 177 VAL A C 1
ATOM 5479 O O . VAL D 4 177 ? 128.146 137.054 116.656 1.00 22.27 177 VAL A O 1
ATOM 5483 N N . ALA D 4 178 ? 128.186 139.070 115.659 1.00 41.12 178 ALA A N 1
ATOM 5484 C CA . ALA D 4 178 ? 127.894 138.503 114.346 1.00 41.12 178 ALA A CA 1
ATOM 5485 C C . ALA D 4 178 ? 129.018 137.589 113.873 1.00 41.12 178 ALA A C 1
ATOM 5486 O O . ALA D 4 178 ? 128.762 136.521 113.305 1.00 41.12 178 ALA A O 1
ATOM 5488 N N . SER D 4 179 ? 130.271 137.994 114.094 1.00 29.19 179 SER A N 1
ATOM 5489 C CA . SER D 4 179 ? 131.401 137.151 113.715 1.00 29.19 179 SER A CA 1
ATOM 5490 C C . SER D 4 179 ? 131.405 135.843 114.498 1.00 29.19 179 SER A C 1
ATOM 5491 O O . SER D 4 179 ? 131.652 134.770 113.933 1.00 29.19 179 SER A O 1
ATOM 5494 N N . SER D 4 180 ? 131.139 135.915 115.803 1.00 26.47 180 SER A N 1
ATOM 5495 C CA . SER D 4 180 ? 131.086 134.704 116.614 1.00 26.47 180 SER A CA 1
ATOM 5496 C C . SER D 4 180 ? 129.966 133.780 116.152 1.00 26.47 180 SER A C 1
ATOM 5497 O O . SER D 4 180 ? 130.138 132.556 116.114 1.00 26.47 180 SER A O 1
ATOM 5500 N N . ILE D 4 181 ? 128.813 134.346 115.791 1.00 26.07 181 ILE A N 1
ATOM 5501 C CA . ILE D 4 181 ? 127.705 133.525 115.312 1.00 26.07 181 ILE A CA 1
ATOM 5502 C C . ILE D 4 181 ? 128.052 132.882 113.973 1.00 26.07 181 ILE A C 1
ATOM 5503 O O . ILE D 4 181 ? 127.719 131.717 113.726 1.00 26.07 181 ILE A O 1
ATOM 5508 N N . PHE D 4 182 ? 128.737 133.619 113.095 1.00 24.42 182 PHE A N 1
ATOM 5509 C CA . PHE D 4 182 ? 129.186 133.041 111.830 1.00 24.42 182 PHE A CA 1
ATOM 5510 C C . PHE D 4 182 ? 130.135 131.872 112.065 1.00 24.42 182 PHE A C 1
ATOM 5511 O O . PHE D 4 182 ? 130.008 130.813 111.437 1.00 24.42 182 PHE A O 1
ATOM 5519 N N . TYR D 4 183 ? 131.102 132.054 112.966 1.00 24.87 183 TYR A N 1
ATOM 5520 C CA . TYR D 4 183 ? 132.073 130.997 113.229 1.00 24.87 183 TYR A CA 1
ATOM 5521 C C . TYR D 4 183 ? 131.409 129.776 113.855 1.00 24.87 183 TYR A C 1
ATOM 5522 O O . TYR D 4 183 ? 131.750 128.638 113.519 1.00 24.87 183 TYR A O 1
ATOM 5531 N N . LEU D 4 184 ? 130.457 129.991 114.767 1.00 25.50 184 LEU A N 1
ATOM 5532 C CA . LEU D 4 184 ? 129.700 128.876 115.332 1.00 25.50 184 LEU A CA 1
ATOM 5533 C C . LEU D 4 184 ? 128.866 128.159 114.278 1.00 25.50 184 LEU A C 1
ATOM 5534 O O . LEU D 4 184 ? 128.744 126.930 114.312 1.00 25.50 184 LEU A O 1
ATOM 5539 N N . GLY D 4 185 ? 128.270 128.902 113.345 1.00 27.95 185 GLY A N 1
ATOM 5540 C CA . GLY D 4 185 ? 127.528 128.258 112.275 1.00 27.95 185 GLY A CA 1
ATOM 5541 C C . GLY D 4 185 ? 128.419 127.428 111.373 1.00 27.95 185 GLY A C 1
ATOM 5542 O O . GLY D 4 185 ? 128.023 126.356 110.909 1.00 27.95 185 GLY A O 1
ATOM 5543 N N . VAL D 4 186 ? 129.633 127.912 111.109 1.00 24.95 186 VAL A N 1
ATOM 5544 C CA . VAL D 4 186 ? 130.572 127.147 110.294 1.00 24.95 186 VAL A CA 1
ATOM 5545 C C . VAL D 4 186 ? 131.052 125.906 111.042 1.00 24.95 186 VAL A C 1
ATOM 5546 O O . VAL D 4 186 ? 131.213 124.832 110.451 1.00 24.95 186 VAL A O 1
ATOM 5550 N N . LEU D 4 187 ? 131.274 126.027 112.354 1.00 22.89 187 LEU A N 1
ATOM 5551 C CA . LEU D 4 187 ? 131.850 124.922 113.117 1.00 22.89 187 LEU A CA 1
ATOM 5552 C C . LEU D 4 187 ? 130.891 123.744 113.231 1.00 22.89 187 LEU A C 1
ATOM 5553 O O . LEU D 4 187 ? 131.316 122.586 113.159 1.00 22.89 187 LEU A O 1
ATOM 5558 N N . VAL D 4 188 ? 129.593 124.009 113.418 1.00 24.70 188 VAL A N 1
ATOM 5559 C CA . VAL D 4 188 ? 128.627 122.934 113.622 1.00 24.70 188 VAL A CA 1
ATOM 5560 C C . VAL D 4 188 ? 128.060 122.395 112.316 1.00 24.70 188 VAL A C 1
ATOM 5561 O O . VAL D 4 188 ? 127.169 121.536 112.346 1.00 24.70 188 VAL A O 1
ATOM 5565 N N . SER D 4 189 ? 128.547 122.866 111.169 1.00 30.18 189 SER A N 1
ATOM 5566 C CA . SER D 4 189 ? 128.064 122.393 109.880 1.00 30.18 189 SER A CA 1
ATOM 5567 C C . SER D 4 189 ? 129.170 122.040 108.898 1.00 30.18 189 SER A C 1
ATOM 5568 O O . SER D 4 189 ? 128.870 121.444 107.858 1.00 30.18 189 SER A O 1
ATOM 5571 N N . ASP D 4 190 ? 130.424 122.394 109.183 1.00 33.08 190 ASP A N 1
ATOM 5572 C CA . ASP D 4 190 ? 131.576 122.098 108.332 1.00 33.08 190 ASP A CA 1
ATOM 5573 C C . ASP D 4 190 ? 131.490 122.780 106.971 1.00 33.08 190 ASP A C 1
ATOM 5574 O O . ASP D 4 190 ? 132.194 122.390 106.036 1.00 33.08 190 ASP A O 1
ATOM 5579 N N . SER D 4 191 ? 130.645 123.799 106.833 1.00 33.38 191 SER A N 1
ATOM 5580 C CA . SER D 4 191 ? 130.492 124.480 105.558 1.00 33.38 191 SER A CA 1
ATOM 5581 C C . SER D 4 191 ? 130.216 125.956 105.798 1.00 33.38 191 SER A C 1
ATOM 5582 O O . SER D 4 191 ? 129.753 126.357 106.868 1.00 33.38 191 SER A O 1
ATOM 5585 N N . ILE D 4 192 ? 130.515 126.764 104.779 1.00 33.94 192 ILE A N 1
ATOM 5586 C CA . ILE D 4 192 ? 130.211 128.188 104.831 1.00 33.94 192 ILE A CA 1
ATOM 5587 C C . ILE D 4 192 ? 128.709 128.433 104.762 1.00 33.94 192 ILE A C 1
ATOM 5588 O O . ILE D 4 192 ? 128.227 129.469 105.238 1.00 33.94 192 ILE A O 1
ATOM 5593 N N . PHE D 4 193 ? 127.951 127.494 104.190 1.00 34.36 193 PHE A N 1
ATOM 5594 C CA . PHE D 4 193 ? 126.502 127.648 104.120 1.00 34.36 193 PHE A CA 1
ATOM 5595 C C . PHE D 4 193 ? 125.882 127.699 105.510 1.00 34.36 193 PHE A C 1
ATOM 5596 O O . PHE D 4 193 ? 124.920 128.440 105.739 1.00 34.36 193 PHE A O 1
ATOM 5604 N N . GLY D 4 194 ? 126.414 126.918 106.450 1.00 25.55 194 GLY A N 1
ATOM 5605 C CA . GLY D 4 194 ? 125.912 126.977 107.814 1.00 25.55 194 GLY A CA 1
ATOM 5606 C C . GLY D 4 194 ? 126.151 128.325 108.466 1.00 25.55 194 GLY A C 1
ATOM 5607 O O . GLY D 4 194 ? 125.267 128.871 109.133 1.00 25.55 194 GLY A O 1
ATOM 5608 N N . GLY D 4 195 ? 127.349 128.882 108.281 1.00 24.99 195 GLY A N 1
ATOM 5609 C CA . GLY D 4 195 ? 127.620 130.213 108.797 1.00 24.99 195 GLY A CA 1
ATOM 5610 C C . GLY D 4 195 ? 126.727 131.267 108.175 1.00 24.99 195 GLY A C 1
ATOM 5611 O O . GLY D 4 195 ? 126.256 132.181 108.860 1.00 24.99 195 GLY A O 1
ATOM 5612 N N . PHE D 4 196 ? 126.487 131.159 106.866 1.00 27.91 196 PHE A N 1
ATOM 5613 C CA . PHE D 4 196 ? 125.582 132.091 106.202 1.00 27.91 196 PHE A CA 1
ATOM 5614 C C . PHE D 4 196 ? 124.169 131.976 106.756 1.00 27.91 196 PHE A C 1
ATOM 5615 O O . PHE D 4 196 ? 123.503 132.990 106.989 1.00 27.91 196 PHE A O 1
ATOM 5623 N N . LEU D 4 197 ? 123.695 130.749 106.981 1.00 27.57 197 LEU A N 1
ATOM 5624 C CA . LEU D 4 197 ? 122.378 130.564 107.582 1.00 27.57 197 LEU A CA 1
ATOM 5625 C C . LEU D 4 197 ? 122.310 131.203 108.962 1.00 27.57 197 LEU A C 1
ATOM 5626 O O . LEU D 4 197 ? 121.331 131.883 109.292 1.00 27.57 197 LEU A O 1
ATOM 5631 N N . SER D 4 198 ? 123.348 131.004 109.777 1.00 26.04 198 SER A N 1
ATOM 5632 C CA . SER D 4 198 ? 123.342 131.554 111.130 1.00 26.04 198 SER A CA 1
ATOM 5633 C C . SER D 4 198 ? 123.330 133.080 111.111 1.00 26.04 198 SER A C 1
ATOM 5634 O O . SER D 4 198 ? 122.557 133.711 111.842 1.00 26.04 198 SER A O 1
ATOM 5637 N N . VAL D 4 199 ? 124.171 133.696 110.274 1.00 24.65 199 VAL A N 1
ATOM 5638 C CA . VAL D 4 199 ? 124.221 135.157 110.250 1.00 24.65 199 VAL A CA 1
ATOM 5639 C C . VAL D 4 199 ? 122.941 135.737 109.663 1.00 24.65 199 VAL A C 1
ATOM 5640 O O . VAL D 4 199 ? 122.477 136.798 110.095 1.00 24.65 199 VAL A O 1
ATOM 5644 N N . LEU D 4 200 ? 122.357 135.075 108.661 1.00 25.38 200 LEU A N 1
ATOM 5645 C CA . LEU D 4 200 ? 121.098 135.560 108.110 1.00 25.38 200 LEU A CA 1
ATOM 5646 C C . LEU D 4 200 ? 119.982 135.477 109.141 1.00 25.38 200 LEU A C 1
ATOM 5647 O O . LEU D 4 200 ? 119.174 136.404 109.266 1.00 25.38 200 LEU A O 1
ATOM 5652 N N . CYS D 4 201 ? 119.921 134.377 109.894 1.00 27.12 201 CYS A N 1
ATOM 5653 C CA . CYS D 4 201 ? 118.913 134.261 110.941 1.00 27.12 201 CYS A CA 1
ATOM 5654 C C . CYS D 4 201 ? 119.123 135.311 112.024 1.00 27.12 201 CYS A C 1
ATOM 5655 O O . CYS D 4 201 ? 118.155 135.864 112.558 1.00 27.12 201 CYS A O 1
ATOM 5658 N N . PHE D 4 202 ? 120.381 135.594 112.367 1.00 25.17 202 PHE A N 1
ATOM 5659 C CA . PHE D 4 202 ? 120.666 136.628 113.357 1.00 25.17 202 PHE A CA 1
ATOM 5660 C C . PHE D 4 202 ? 120.251 138.010 112.863 1.00 25.17 202 PHE A C 1
ATOM 5661 O O . PHE D 4 202 ? 119.676 138.798 113.622 1.00 25.17 202 PHE A O 1
ATOM 5669 N N . ALA D 4 203 ? 120.533 138.323 111.596 1.00 25.24 203 ALA A N 1
ATOM 5670 C CA . ALA D 4 203 ? 120.267 139.665 111.084 1.00 25.24 203 ALA A CA 1
ATOM 5671 C C . ALA D 4 203 ? 118.773 139.927 110.937 1.00 25.24 203 ALA A C 1
ATOM 5672 O O . ALA D 4 203 ? 118.302 141.031 111.232 1.00 25.24 203 ALA A O 1
ATOM 5674 N N . PHE D 4 204 ? 118.012 138.934 110.476 1.00 28.53 204 PHE A N 1
ATOM 5675 C CA . PHE D 4 204 ? 116.577 139.115 110.292 1.00 28.53 204 PHE A CA 1
ATOM 5676 C C . PHE D 4 204 ? 115.805 139.101 111.604 1.00 28.53 204 PHE A C 1
ATOM 5677 O O . PHE D 4 204 ? 114.641 139.513 111.621 1.00 28.53 204 PHE A O 1
ATOM 5685 N N . ASN D 4 205 ? 116.416 138.639 112.692 1.00 27.26 205 ASN A N 1
ATOM 5686 C CA . ASN D 4 205 ? 115.805 138.642 114.016 1.00 27.26 205 ASN A CA 1
ATOM 5687 C C . ASN D 4 205 ? 116.615 139.493 114.988 1.00 27.26 205 ASN A C 1
ATOM 5688 O O . ASN D 4 205 ? 116.711 139.174 116.173 1.00 27.26 205 ASN A O 1
ATOM 5693 N N . HIS D 4 206 ? 117.205 140.581 114.489 1.00 27.85 206 HIS A N 1
ATOM 5694 C CA . HIS D 4 206 ? 118.120 141.378 115.300 1.00 27.85 206 HIS A CA 1
ATOM 5695 C C . HIS D 4 206 ? 117.409 142.021 116.485 1.00 27.85 206 HIS A C 1
ATOM 5696 O O . HIS D 4 206 ? 117.969 142.096 117.585 1.00 27.85 206 HIS A O 1
ATOM 5703 N N . GLY D 4 207 ? 116.179 142.494 116.281 1.00 28.75 207 GLY A N 1
ATOM 5704 C CA . GLY D 4 207 ? 115.466 143.164 117.357 1.00 28.75 207 GLY A CA 1
ATOM 5705 C C . GLY D 4 207 ? 115.149 142.247 118.523 1.00 28.75 207 GLY A C 1
ATOM 5706 O O . GLY D 4 207 ? 115.180 142.670 119.681 1.00 28.75 207 GLY A O 1
ATOM 5707 N N . GLU D 4 208 ? 114.836 140.986 118.238 1.00 31.83 208 GLU A N 1
ATOM 5708 C CA . GLU D 4 208 ? 114.521 140.010 119.272 1.00 31.83 208 GLU A CA 1
ATOM 5709 C C . GLU D 4 208 ? 115.758 139.362 119.878 1.00 31.83 208 GLU A C 1
ATOM 5710 O O . GLU D 4 208 ? 115.630 138.600 120.840 1.00 31.83 208 GLU A O 1
ATOM 5716 N N . ALA D 4 209 ? 116.945 139.641 119.345 1.00 26.30 209 ALA A N 1
ATOM 5717 C CA . ALA D 4 209 ? 118.175 139.014 119.811 1.00 26.30 209 ALA A CA 1
ATOM 5718 C C . ALA D 4 209 ? 118.990 139.902 120.739 1.00 26.30 209 ALA A C 1
ATOM 5719 O O . ALA D 4 209 ? 119.610 139.399 121.679 1.00 26.30 209 ALA A O 1
ATOM 5721 N N . THR D 4 210 ? 119.002 141.211 120.503 1.00 29.02 210 THR A N 1
ATOM 5722 C CA . THR D 4 210 ? 119.822 142.118 121.290 1.00 29.02 210 THR A CA 1
ATOM 5723 C C . THR D 4 210 ? 119.143 143.477 121.365 1.00 29.02 210 THR A C 1
ATOM 5724 O O . THR D 4 210 ? 118.265 143.801 120.562 1.00 29.02 210 THR A O 1
ATOM 5728 N N . ARG D 4 211 ? 119.580 144.280 122.344 1.00 27.80 211 ARG A N 1
ATOM 5729 C CA . ARG D 4 211 ? 119.033 145.651 122.526 1.00 27.80 211 ARG A CA 1
ATOM 5730 C C . ARG D 4 211 ? 120.185 146.650 122.697 1.00 27.80 211 ARG A C 1
ATOM 5731 O O . ARG D 4 211 ? 119.911 147.756 123.169 1.00 27.80 211 ARG A O 1
ATOM 5739 N N . VAL D 4 212 ? 121.412 146.294 122.297 1.00 28.75 212 VAL A N 1
ATOM 5740 C CA . VAL D 4 212 ? 122.559 147.172 122.502 1.00 28.75 212 VAL A CA 1
ATOM 5741 C C . VAL D 4 212 ? 122.394 148.476 121.731 1.00 28.75 212 VAL A C 1
ATOM 5742 O O . VAL D 4 212 ? 122.965 149.506 122.109 1.00 28.75 212 VAL A O 1
ATOM 5746 N N . GLN D 4 213 ? 121.615 148.462 120.648 1.00 30.20 213 GLN A N 1
ATOM 5747 C CA . GLN D 4 213 ? 121.402 149.679 119.874 1.00 30.20 213 GLN A CA 1
ATOM 5748 C C . GLN D 4 213 ? 120.613 150.719 120.660 1.00 30.20 213 GLN A C 1
ATOM 5749 O O . GLN D 4 213 ? 120.847 151.921 120.497 1.00 30.20 213 GLN A O 1
ATOM 5755 N N A TRP D 4 214 ? 119.699 150.285 121.524 0.50 27.74 214 TRP A N 1
ATOM 5756 N N B TRP D 4 214 ? 119.666 150.285 121.498 0.50 27.74 214 TRP A N 1
ATOM 5757 C CA A TRP D 4 214 ? 118.884 151.208 122.299 0.50 27.74 214 TRP A CA 1
ATOM 5758 C CA B TRP D 4 214 ? 118.879 151.207 122.311 0.50 27.74 214 TRP A CA 1
ATOM 5759 C C A TRP D 4 214 ? 119.405 151.443 123.711 0.50 27.74 214 TRP A C 1
ATOM 5760 C C B TRP D 4 214 ? 119.526 151.507 123.658 0.50 27.74 214 TRP A C 1
ATOM 5761 O O A TRP D 4 214 ? 119.064 152.466 124.312 0.50 27.74 214 TRP A O 1
ATOM 5762 O O B TRP D 4 214 ? 119.402 152.625 124.165 0.50 27.74 214 TRP A O 1
ATOM 5783 N N . THR D 4 215 ? 120.211 150.532 124.255 1.00 28.31 215 THR A N 1
ATOM 5784 C CA . THR D 4 215 ? 120.739 150.645 125.618 1.00 28.31 215 THR A CA 1
ATOM 5785 C C . THR D 4 215 ? 122.227 150.320 125.641 1.00 28.31 215 THR A C 1
ATOM 5786 O O . THR D 4 215 ? 122.627 149.239 126.092 1.00 28.31 215 THR A O 1
ATOM 5790 N N . PRO D 4 216 ? 123.075 151.229 125.169 1.00 28.92 216 PRO A N 1
ATOM 5791 C CA . PRO D 4 216 ? 124.519 150.942 125.099 1.00 28.92 216 PRO A CA 1
ATOM 5792 C C . PRO D 4 216 ? 125.138 150.666 126.463 1.00 28.92 216 PRO A C 1
ATOM 5793 O O . PRO D 4 216 ? 125.803 149.634 126.630 1.00 28.92 216 PRO A O 1
ATOM 5797 N N . PRO D 4 217 ? 124.965 151.552 127.483 1.00 29.96 217 PRO A N 1
ATOM 5798 C CA . PRO D 4 217 ? 125.791 151.406 128.693 1.00 29.96 217 PRO A CA 1
ATOM 5799 C C . PRO D 4 217 ? 125.403 150.248 129.604 1.00 29.96 217 PRO A C 1
ATOM 5800 O O . PRO D 4 217 ? 125.945 150.136 130.707 1.00 29.96 217 PRO A O 1
ATOM 5804 N N . LEU D 4 218 ? 124.484 149.387 129.178 1.00 41.12 218 LEU A N 1
ATOM 5805 C CA . LEU D 4 218 ? 124.107 148.244 130.000 1.00 41.12 218 LEU A CA 1
ATOM 5806 C C . LEU D 4 218 ? 125.255 147.242 130.087 1.00 41.12 218 LEU A C 1
ATOM 5807 O O . LEU D 4 218 ? 126.124 147.180 129.215 1.00 41.12 218 LEU A O 1
ATOM 5812 N N . ARG D 4 219 ? 125.252 146.453 131.166 1.00 28.57 219 ARG A N 1
ATOM 5813 C CA . ARG D 4 219 ? 126.369 145.548 131.425 1.00 28.57 219 ARG A CA 1
ATOM 5814 C C . ARG D 4 219 ? 126.451 144.433 130.389 1.00 28.57 219 ARG A C 1
ATOM 5815 O O . ARG D 4 219 ? 127.549 144.063 129.962 1.00 28.57 219 ARG A O 1
ATOM 5823 N N . GLU D 4 220 ? 125.296 143.888 129.999 1.00 30.84 220 GLU A N 1
ATOM 5824 C CA . GLU D 4 220 ? 125.208 142.804 128.986 1.00 30.84 220 GLU A CA 1
ATOM 5825 C C . GLU D 4 220 ? 125.811 143.229 127.649 1.00 30.84 220 GLU A C 1
ATOM 5826 O O . GLU D 4 220 ? 126.270 142.352 126.927 1.00 30.84 220 GLU A O 1
ATOM 5832 N N . SER D 4 221 ? 125.785 144.517 127.325 1.00 28.79 221 SER A N 1
ATOM 5833 C CA . SER D 4 221 ? 126.378 145.020 126.090 1.00 28.79 221 SER A CA 1
ATOM 5834 C C . SER D 4 221 ? 127.881 144.782 126.054 1.00 28.79 221 SER A C 1
ATOM 5835 O O . SER D 4 221 ? 128.454 144.590 124.977 1.00 28.79 221 SER A O 1
ATOM 5838 N N . PHE D 4 222 ? 128.532 144.799 127.215 1.00 28.55 222 PHE A N 1
ATOM 5839 C CA . PHE D 4 222 ? 129.959 144.528 127.309 1.00 28.55 222 PHE A CA 1
ATOM 5840 C C . PHE D 4 222 ? 130.271 143.047 127.470 1.00 28.55 222 PHE A C 1
ATOM 5841 O O . PHE D 4 222 ? 131.287 142.577 126.949 1.00 28.55 222 PHE A O 1
ATOM 5849 N N . ALA D 4 223 ? 129.422 142.303 128.179 1.00 41.12 223 ALA A N 1
ATOM 5850 C CA . ALA D 4 223 ? 129.763 140.947 128.588 1.00 41.12 223 ALA A CA 1
ATOM 5851 C C . ALA D 4 223 ? 129.317 139.883 127.593 1.00 41.12 223 ALA A C 1
ATOM 5852 O O . ALA D 4 223 ? 130.022 138.886 127.414 1.00 41.12 223 ALA A O 1
ATOM 5854 N N . PHE D 4 224 ? 128.163 140.059 126.949 1.00 26.11 224 PHE A N 1
ATOM 5855 C CA . PHE D 4 224 ? 127.658 139.011 126.064 1.00 26.11 224 PHE A CA 1
ATOM 5856 C C . PHE D 4 224 ? 128.592 138.674 124.904 1.00 26.11 224 PHE A C 1
ATOM 5857 O O . PHE D 4 224 ? 128.700 137.480 124.570 1.00 26.11 224 PHE A O 1
ATOM 5865 N N . PRO D 4 225 ? 129.247 139.632 124.230 1.00 25.50 225 PRO A N 1
ATOM 5866 C CA . PRO D 4 225 ? 130.215 139.235 123.192 1.00 25.50 225 PRO A CA 1
ATOM 5867 C C . PRO D 4 225 ? 131.291 138.294 123.702 1.00 25.50 225 PRO A C 1
ATOM 5868 O O . PRO D 4 225 ? 131.663 137.347 123.001 1.00 25.50 225 PRO A O 1
ATOM 5872 N N . PHE D 4 226 ? 131.789 138.510 124.920 1.00 26.40 226 PHE A N 1
ATOM 5873 C CA . PHE D 4 226 ? 132.811 137.619 125.453 1.00 26.40 226 PHE A CA 1
ATOM 5874 C C . PHE D 4 226 ? 132.234 136.259 125.818 1.00 26.40 226 PHE A C 1
ATOM 5875 O O . PHE D 4 226 ? 132.919 135.242 125.676 1.00 26.40 226 PHE A O 1
ATOM 5883 N N . ILE D 4 227 ? 130.977 136.213 126.262 1.00 29.30 227 ILE A N 1
ATOM 5884 C CA . ILE D 4 227 ? 130.338 134.933 126.555 1.00 29.30 227 ILE A CA 1
ATOM 5885 C C . ILE D 4 227 ? 130.186 134.110 125.281 1.00 29.30 227 ILE A C 1
ATOM 5886 O O . ILE D 4 227 ? 130.487 132.909 125.251 1.00 29.30 227 ILE A O 1
ATOM 5891 N N . ILE D 4 228 ? 129.728 134.747 124.200 1.00 41.12 228 ILE A N 1
ATOM 5892 C CA . ILE D 4 228 ? 129.555 134.008 122.953 1.00 41.12 228 ILE A CA 1
ATOM 5893 C C . ILE D 4 228 ? 130.907 133.644 122.340 1.00 41.12 228 ILE A C 1
ATOM 5894 O O . ILE D 4 228 ? 131.047 132.579 121.726 1.00 41.12 228 ILE A O 1
ATOM 5899 N N . GLY D 4 229 ? 131.928 134.490 122.510 1.00 41.12 229 GLY A N 1
ATOM 5900 C CA . GLY D 4 229 ? 133.264 134.111 122.076 1.00 41.12 229 GLY A CA 1
ATOM 5901 C C . GLY D 4 229 ? 133.811 132.922 122.845 1.00 41.12 229 GLY A C 1
ATOM 5902 O O . GLY D 4 229 ? 134.471 132.049 122.274 1.00 41.12 229 GLY A O 1
ATOM 5903 N N . HIS D 4 230 ? 133.547 132.876 124.153 1.00 28.04 230 HIS A N 1
ATOM 5904 C CA . HIS D 4 230 ? 133.940 131.722 124.952 1.00 28.04 230 HIS A CA 1
ATOM 5905 C C . HIS D 4 230 ? 133.227 130.463 124.480 1.00 28.04 230 HIS A C 1
ATOM 5906 O O . HIS D 4 230 ? 133.831 129.388 124.411 1.00 28.04 230 HIS A O 1
ATOM 5913 N N . ILE D 4 231 ? 131.938 130.579 124.153 1.00 31.69 231 ILE A N 1
ATOM 5914 C CA . ILE D 4 231 ? 131.204 129.432 123.619 1.00 31.69 231 ILE A CA 1
ATOM 5915 C C . ILE D 4 231 ? 131.825 128.965 122.307 1.00 31.69 231 ILE A C 1
ATOM 5916 O O . ILE D 4 231 ? 131.972 127.761 122.066 1.00 31.69 231 ILE A O 1
ATOM 5921 N N . ALA D 4 232 ? 132.200 129.908 121.439 1.00 41.12 232 ALA A N 1
ATOM 5922 C CA . ALA D 4 232 ? 132.813 129.543 120.164 1.00 41.12 232 ALA A CA 1
ATOM 5923 C C . ALA D 4 232 ? 134.143 128.825 120.364 1.00 41.12 232 ALA A C 1
ATOM 5924 O O . ALA D 4 232 ? 134.415 127.808 119.713 1.00 41.12 232 ALA A O 1
ATOM 5926 N N . ILE D 4 233 ? 134.984 129.341 121.260 1.00 41.12 233 ILE A N 1
ATOM 5927 C CA . ILE D 4 233 ? 136.276 128.708 121.508 1.00 41.12 233 ILE A CA 1
ATOM 5928 C C . ILE D 4 233 ? 136.089 127.329 122.130 1.00 41.12 233 ILE A C 1
ATOM 5929 O O . ILE D 4 233 ? 136.814 126.382 121.802 1.00 41.12 233 ILE A O 1
ATOM 5934 N N . LEU D 4 234 ? 135.115 127.188 123.030 1.00 35.09 234 LEU A N 1
ATOM 5935 C CA . LEU D 4 234 ? 134.848 125.886 123.628 1.00 35.09 234 LEU A CA 1
ATOM 5936 C C . LEU D 4 234 ? 134.365 124.887 122.584 1.00 35.09 234 LEU A C 1
ATOM 5937 O O . LEU D 4 234 ? 134.755 123.713 122.609 1.00 35.09 234 LEU A O 1
ATOM 5942 N N . THR D 4 235 ? 133.514 125.333 121.657 1.00 31.17 235 THR A N 1
ATOM 5943 C CA . THR D 4 235 ? 133.068 124.454 120.580 1.00 31.17 235 THR A CA 1
ATOM 5944 C C . THR D 4 235 ? 134.237 124.030 119.700 1.00 31.17 235 THR A C 1
ATOM 5945 O O . THR D 4 235 ? 134.332 122.864 119.299 1.00 31.17 235 THR A O 1
ATOM 5949 N N . PHE D 4 236 ? 135.142 124.963 119.395 1.00 29.19 236 PHE A N 1
ATOM 5950 C CA . PHE D 4 236 ? 136.326 124.610 118.616 1.00 29.19 236 PHE A CA 1
ATOM 5951 C C . PHE D 4 236 ? 137.190 123.593 119.353 1.00 29.19 236 PHE A C 1
ATOM 5952 O O . PHE D 4 236 ? 137.703 122.647 118.745 1.00 29.19 236 PHE A O 1
ATOM 5960 N N . VAL D 4 237 ? 137.369 123.777 120.662 1.00 26.87 237 VAL A N 1
ATOM 5961 C CA . VAL D 4 237 ? 138.200 122.863 121.441 1.00 26.87 237 VAL A CA 1
ATOM 5962 C C . VAL D 4 237 ? 137.582 121.470 121.476 1.00 26.87 237 VAL A C 1
ATOM 5963 O O . VAL D 4 237 ? 138.279 1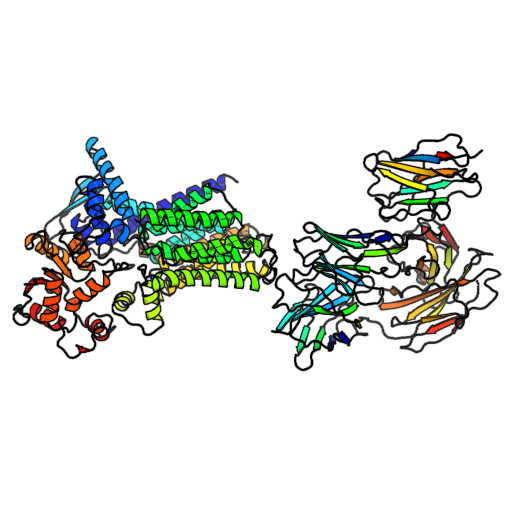20.461 121.315 1.00 26.87 237 VAL A O 1
ATOM 5967 N N . ILE D 4 238 ? 136.266 121.392 121.684 1.00 26.65 238 ILE A N 1
ATOM 5968 C CA . ILE D 4 238 ? 135.599 120.095 121.748 1.00 26.65 238 ILE A CA 1
ATOM 5969 C C . ILE D 4 238 ? 135.629 119.402 120.390 1.00 26.65 238 ILE A C 1
ATOM 5970 O O . ILE D 4 238 ? 135.849 118.188 120.303 1.00 26.65 238 ILE A O 1
ATOM 5975 N N . LYS D 4 239 ? 135.408 120.158 119.311 1.00 24.09 239 LYS A N 1
ATOM 5976 C CA . LYS D 4 239 ? 135.305 119.553 117.986 1.00 24.09 239 LYS A CA 1
ATOM 5977 C C . LYS D 4 239 ? 136.608 118.883 117.567 1.00 24.09 239 LYS A C 1
ATOM 5978 O O . LYS D 4 239 ? 136.594 117.784 117.002 1.00 24.09 239 LYS A O 1
ATOM 5984 N N . TYR D 4 240 ? 137.742 119.525 117.834 1.00 22.70 240 TYR A N 1
ATOM 5985 C CA . TYR D 4 240 ? 139.038 119.025 117.398 1.00 22.70 240 TYR A CA 1
ATOM 5986 C C . TYR D 4 240 ? 139.844 118.394 118.526 1.00 22.70 240 TYR A C 1
ATOM 5987 O O . TYR D 4 240 ? 141.010 118.047 118.315 1.00 22.70 240 TYR A O 1
ATOM 5996 N N . LYS D 4 241 ? 139.250 118.236 119.710 1.00 25.37 241 LYS A N 1
ATOM 5997 C CA . LYS D 4 241 ? 139.865 117.508 120.823 1.00 25.37 241 LYS A CA 1
ATOM 5998 C C . LYS D 4 241 ? 141.225 118.099 121.202 1.00 25.37 241 LYS A C 1
ATOM 5999 O O . LYS D 4 241 ? 142.212 117.383 121.381 1.00 25.37 241 LYS A O 1
ATOM 6005 N N . LYS D 4 242 ? 141.267 119.422 121.328 1.00 27.71 242 LYS A N 1
ATOM 6006 C CA . LYS D 4 242 ? 142.501 120.123 121.645 1.00 27.71 242 LYS A CA 1
ATOM 6007 C C . LYS D 4 242 ? 142.816 120.025 123.137 1.00 27.71 242 LYS A C 1
ATOM 6008 O O . LYS D 4 242 ? 141.980 119.639 123.956 1.00 27.71 242 LYS A O 1
ATOM 6014 N N . SER D 4 243 ? 144.049 120.384 123.484 1.00 34.48 243 SER A N 1
ATOM 6015 C CA . SER D 4 243 ? 144.506 120.393 124.868 1.00 34.48 243 SER A CA 1
ATOM 6016 C C . SER D 4 243 ? 145.741 121.281 124.959 1.00 34.48 243 SER A C 1
ATOM 6017 O O . SER D 4 243 ? 146.173 121.883 123.972 1.00 34.48 243 SER A O 1
ATOM 6020 N N . GLY D 4 244 ? 146.306 121.363 126.159 1.00 36.06 244 GLY A N 1
ATOM 6021 C CA . GLY D 4 244 ? 147.525 122.114 126.387 1.00 36.06 244 GLY A CA 1
ATOM 6022 C C . GLY D 4 244 ? 147.266 123.466 127.022 1.00 36.06 244 GLY A C 1
ATOM 6023 O O . GLY D 4 244 ? 146.127 123.888 127.244 1.00 36.06 244 GLY A O 1
ATOM 6024 N N . HIS D 4 245 ? 148.371 124.157 127.312 1.00 39.79 245 HIS A N 1
ATOM 6025 C CA . HIS D 4 245 ? 148.290 125.451 127.982 1.00 39.79 245 HIS A CA 1
ATOM 6026 C C . HIS D 4 245 ? 147.739 126.537 127.067 1.00 39.79 245 HIS A C 1
ATOM 6027 O O . HIS D 4 245 ? 147.128 127.498 127.550 1.00 39.79 245 HIS A O 1
ATOM 6034 N N . SER D 4 246 ? 147.954 126.416 125.755 1.00 37.96 246 SER A N 1
ATOM 6035 C CA . SER D 4 246 ? 147.445 127.424 124.831 1.00 37.96 246 SER A CA 1
ATOM 6036 C C . SER D 4 246 ? 145.923 127.474 124.851 1.00 37.96 246 SER A C 1
ATOM 6037 O O . SER D 4 246 ? 145.330 128.558 124.825 1.00 37.96 246 SER A O 1
ATOM 6040 N N . MET D 4 247 ? 145.273 126.309 124.894 1.00 32.81 247 MET A N 1
ATOM 6041 C CA . MET D 4 247 ? 143.816 126.281 124.969 1.00 32.81 247 MET A CA 1
ATOM 6042 C C . MET D 4 247 ? 143.319 126.872 126.282 1.00 32.81 247 MET A C 1
ATOM 6043 O O . MET D 4 247 ? 142.291 127.559 126.310 1.00 32.81 247 MET A O 1
ATOM 6048 N N . ILE D 4 248 ? 144.036 126.617 127.379 1.00 27.37 248 ILE A N 1
ATOM 6049 C CA . ILE D 4 248 ? 143.664 127.204 128.663 1.00 27.37 248 ILE A CA 1
ATOM 6050 C C . ILE D 4 248 ? 143.757 128.722 128.598 1.00 27.37 248 ILE A C 1
ATOM 6051 O O . ILE D 4 248 ? 142.864 129.434 129.072 1.00 27.37 248 ILE A O 1
ATOM 6056 N N . LEU D 4 249 ? 144.834 129.242 128.003 1.00 29.56 249 LEU A N 1
ATOM 6057 C CA . LEU D 4 249 ? 144.975 130.687 127.860 1.00 29.56 249 LEU A CA 1
ATOM 6058 C C . LEU D 4 249 ? 143.867 131.268 126.991 1.00 29.56 249 LEU A C 1
ATOM 6059 O O . LEU D 4 249 ? 143.306 132.323 127.310 1.00 29.56 249 LEU A O 1
ATOM 6064 N N . LEU D 4 250 ? 143.538 130.592 125.888 1.00 27.34 250 LEU A N 1
ATOM 6065 C CA . LEU D 4 250 ? 142.485 131.082 125.002 1.00 27.34 250 LEU A CA 1
ATOM 6066 C C . LEU D 4 250 ? 141.134 131.117 125.706 1.00 27.34 250 LEU A C 1
ATOM 6067 O O . LEU D 4 250 ? 140.374 132.080 125.556 1.00 27.34 250 LEU A O 1
ATOM 6072 N N . LEU D 4 251 ? 140.812 130.074 126.473 1.00 23.54 251 LEU A N 1
ATOM 6073 C CA . LEU D 4 251 ? 139.534 130.046 127.177 1.00 23.54 251 LEU A CA 1
ATOM 6074 C C . LEU D 4 251 ? 139.493 131.078 128.299 1.00 23.54 251 LEU A C 1
ATOM 6075 O O . LEU D 4 251 ? 138.454 131.707 128.536 1.00 23.54 251 LEU A O 1
ATOM 6080 N N . THR D 4 252 ? 140.614 131.266 129.001 1.00 22.98 252 THR A N 1
ATOM 6081 C CA . THR D 4 252 ? 140.655 132.232 130.093 1.00 22.98 252 THR A CA 1
ATOM 6082 C C . THR D 4 252 ? 140.541 133.660 129.575 1.00 22.98 252 THR A C 1
ATOM 6083 O O . THR D 4 252 ? 139.881 134.501 130.197 1.00 22.98 252 THR A O 1
ATOM 6087 N N . SER D 4 253 ? 141.159 133.951 128.426 1.00 25.32 253 SER A N 1
ATOM 6088 C CA . SER D 4 253 ? 141.119 135.304 127.881 1.00 25.32 253 SER A CA 1
ATOM 6089 C C . SER D 4 253 ? 139.715 135.720 127.465 1.00 25.32 253 SER A C 1
ATOM 6090 O O . SER D 4 253 ? 139.482 136.908 127.219 1.00 25.32 253 SER A O 1
ATOM 6093 N N . MET D 4 254 ? 138.782 134.776 127.365 1.00 27.26 254 MET A N 1
ATOM 6094 C CA . MET D 4 254 ? 137.373 135.093 127.177 1.00 27.26 254 MET A CA 1
ATOM 6095 C C . MET D 4 254 ? 136.566 135.006 128.461 1.00 27.26 254 MET A C 1
ATOM 6096 O O . MET D 4 254 ? 135.640 135.799 128.650 1.00 27.26 254 MET A O 1
ATOM 6101 N N . ALA D 4 255 ? 136.891 134.063 129.348 1.00 25.43 255 ALA A N 1
ATOM 6102 C CA . ALA D 4 255 ? 136.109 133.913 130.570 1.00 25.43 255 ALA A CA 1
ATOM 6103 C C . ALA D 4 255 ? 136.337 135.073 131.533 1.00 25.43 255 ALA A C 1
ATOM 6104 O O . ALA D 4 255 ? 135.382 135.579 132.134 1.00 25.43 255 ALA A O 1
ATOM 6106 N N . VAL D 4 256 ? 137.590 135.504 131.704 1.00 32.60 256 VAL A N 1
ATOM 6107 C CA . VAL D 4 256 ? 137.886 136.558 132.680 1.00 32.60 256 VAL A CA 1
ATOM 6108 C C . VAL D 4 256 ? 137.220 137.885 132.325 1.00 32.60 256 VAL A C 1
ATOM 6109 O O . VAL D 4 256 ? 136.601 138.494 133.214 1.00 32.60 256 VAL A O 1
ATOM 6113 N N . PRO D 4 257 ? 137.312 138.398 131.091 1.00 33.21 257 PRO A N 1
ATOM 6114 C CA . PRO D 4 257 ? 136.572 139.630 130.776 1.00 33.21 257 PRO A CA 1
ATOM 6115 C C . PRO D 4 257 ? 135.073 139.486 130.941 1.00 33.21 257 PRO A C 1
ATOM 6116 O O . PRO D 4 257 ? 134.407 140.449 131.339 1.00 33.21 257 PRO A O 1
ATOM 6120 N N . ALA D 4 258 ? 134.519 138.308 130.652 1.00 29.05 258 ALA A N 1
ATOM 6121 C CA . ALA D 4 258 ? 133.086 138.110 130.818 1.00 29.05 258 ALA A CA 1
ATOM 6122 C C . ALA D 4 258 ? 132.694 138.040 132.287 1.00 29.05 258 ALA A C 1
ATOM 6123 O O . ALA D 4 258 ? 131.568 138.395 132.638 1.00 29.05 258 ALA A O 1
ATOM 6125 N N . LEU D 4 259 ? 133.595 137.575 133.156 1.00 28.00 259 LEU A N 1
ATOM 6126 C CA . LEU D 4 259 ? 133.285 137.513 134.581 1.00 28.00 259 LEU A CA 1
ATOM 6127 C C . LEU D 4 259 ? 133.455 138.869 135.256 1.00 28.00 259 LEU A C 1
ATOM 6128 O O . LEU D 4 259 ? 132.689 139.211 136.162 1.00 28.00 259 LEU A O 1
ATOM 6133 N N . LEU D 4 260 ? 134.455 139.649 134.836 1.00 28.95 260 LEU A N 1
ATOM 6134 C CA . LEU D 4 260 ? 134.645 140.979 135.404 1.00 28.95 260 LEU A CA 1
ATOM 6135 C C . LEU D 4 260 ? 133.497 141.919 135.068 1.00 28.95 260 LEU A C 1
ATOM 6136 O O . LEU D 4 260 ? 133.309 142.924 135.760 1.00 28.95 260 LEU A O 1
ATOM 6141 N N . PHE D 4 261 ? 132.740 141.618 134.020 1.00 19.35 261 PHE A N 1
ATOM 6142 C CA . PHE D 4 261 ? 131.594 142.408 133.599 1.00 19.35 261 PHE A CA 1
ATOM 6143 C C . PHE D 4 261 ? 130.340 141.608 133.919 1.00 19.35 261 PHE A C 1
ATOM 6144 O O . PHE D 4 261 ? 130.326 140.389 133.739 1.00 19.35 261 PHE A O 1
ATOM 6152 N N . TRP D 4 262 ? 129.241 142.292 134.216 1.00 24.38 262 TRP A N 1
ATOM 6153 C CA . TRP D 4 262 ? 127.946 141.574 134.381 1.00 24.38 262 TRP A CA 1
ATOM 6154 C C . TRP D 4 262 ? 128.072 140.337 135.257 1.00 24.38 262 TRP A C 1
ATOM 6155 O O . TRP D 4 262 ? 128.159 139.242 134.725 1.00 24.38 262 TRP A O 1
ATOM 6166 N N . GLN D 4 263 ? 127.976 140.508 136.555 1.00 33.81 263 GLN A N 1
ATOM 6167 C CA . GLN D 4 263 ? 127.986 139.385 137.492 1.00 33.81 263 GLN A CA 1
ATOM 6168 C C . GLN D 4 263 ? 127.059 138.239 137.086 1.00 33.81 263 GLN A C 1
ATOM 6169 O O . GLN D 4 263 ? 127.355 137.070 137.368 1.00 33.81 263 GLN A O 1
ATOM 6175 N N . PHE D 4 264 ? 125.961 138.550 136.390 1.00 25.89 264 PHE A N 1
ATOM 6176 C CA . PHE D 4 264 ? 125.059 137.509 135.905 1.00 25.89 264 PHE A CA 1
ATOM 6177 C C . PHE D 4 264 ? 125.771 136.481 135.036 1.00 25.89 264 PHE A C 1
ATOM 6178 O O . PHE D 4 264 ? 125.299 135.342 134.935 1.00 25.89 264 PHE A O 1
ATOM 6186 N N . THR D 4 265 ? 126.890 136.856 134.411 1.00 25.05 265 THR A N 1
ATOM 6187 C CA . THR D 4 265 ? 127.733 135.934 133.658 1.00 25.05 265 THR A CA 1
ATOM 6188 C C . THR D 4 265 ? 127.929 134.623 134.407 1.00 25.05 265 THR A C 1
ATOM 6189 O O . THR D 4 265 ? 127.893 133.548 133.798 1.00 25.05 265 THR A O 1
ATOM 6193 N N . GLN D 4 266 ? 128.098 134.701 135.731 1.00 30.24 266 GLN A N 1
ATOM 6194 C CA . GLN D 4 266 ? 128.315 133.490 136.517 1.00 30.24 266 GLN A CA 1
ATOM 6195 C C . GLN D 4 266 ? 127.221 132.466 136.253 1.00 30.24 266 GLN A C 1
ATOM 6196 O O . GLN D 4 266 ? 127.503 131.321 135.878 1.00 30.24 266 GLN A O 1
ATOM 6202 N N . PHE D 4 267 ? 125.959 132.885 136.379 1.00 29.31 267 PHE A N 1
ATOM 6203 C CA . PHE D 4 267 ? 124.850 131.973 136.124 1.00 29.31 267 PHE A CA 1
ATOM 6204 C C . PHE D 4 267 ? 124.930 131.399 134.717 1.00 29.31 267 PHE A C 1
ATOM 6205 O O . PHE D 4 267 ? 124.705 130.199 134.516 1.00 29.31 267 PHE A O 1
ATOM 6213 N N . ALA D 4 268 ? 125.266 132.235 133.732 1.00 41.12 268 ALA A N 1
ATOM 6214 C CA . ALA D 4 268 ? 125.417 131.739 132.369 1.00 41.12 268 ALA A CA 1
ATOM 6215 C C . ALA D 4 268 ? 126.483 130.656 132.306 1.00 41.12 268 ALA A C 1
ATOM 6216 O O . ALA D 4 268 ? 126.258 129.580 131.739 1.00 41.12 268 ALA A O 1
ATOM 6218 N N . PHE D 4 269 ? 127.637 130.901 132.934 1.00 26.08 269 PHE A N 1
ATOM 6219 C CA . PHE D 4 269 ? 128.688 129.893 132.934 1.00 26.08 269 PHE A CA 1
ATOM 6220 C C . PHE D 4 269 ? 128.291 128.667 133.739 1.00 26.08 269 PHE A C 1
ATOM 6221 O O . PHE D 4 269 ? 128.920 127.615 133.594 1.00 26.08 269 PHE A O 1
ATOM 6229 N N . PHE D 4 270 ? 127.269 128.782 134.586 1.00 25.88 270 PHE A N 1
ATOM 6230 C CA . PHE D 4 270 ? 126.688 127.598 135.203 1.00 25.88 270 PHE A CA 1
ATOM 6231 C C . PHE D 4 270 ? 126.001 126.732 134.156 1.00 25.88 270 PHE A C 1
ATOM 6232 O O . PHE D 4 270 ? 126.259 125.526 134.066 1.00 25.88 270 PHE A O 1
ATOM 6240 N N . THR D 4 271 ? 125.154 127.342 133.319 1.00 26.48 271 THR A N 1
ATOM 6241 C CA . THR D 4 271 ? 124.413 126.567 132.330 1.00 26.48 271 THR A CA 1
ATOM 6242 C C . THR D 4 271 ? 125.343 125.936 131.308 1.00 26.48 271 THR A C 1
ATOM 6243 O O . THR D 4 271 ? 125.027 124.881 130.747 1.00 26.48 271 THR A O 1
ATOM 6247 N N . GLN D 4 272 ? 126.484 126.570 131.042 1.00 26.56 272 GLN A N 1
ATOM 6248 C CA . GLN D 4 272 ? 127.488 125.948 130.190 1.00 26.56 272 GLN A CA 1
ATOM 6249 C C . GLN D 4 272 ? 128.028 124.680 130.834 1.00 26.56 272 GLN A C 1
ATOM 6250 O O . GLN D 4 272 ? 128.126 123.632 130.184 1.00 26.56 272 GLN A O 1
ATOM 6256 N N . ILE D 4 273 ? 128.347 124.747 132.129 1.00 24.10 273 ILE A N 1
ATOM 6257 C CA . ILE D 4 273 ? 128.935 123.595 132.807 1.00 24.10 273 ILE A CA 1
ATOM 6258 C C . ILE D 4 273 ? 127.960 122.427 132.796 1.00 24.10 273 ILE A C 1
ATOM 6259 O O . ILE D 4 273 ? 128.315 121.303 132.419 1.00 24.10 273 ILE A O 1
ATOM 6264 N N . CYS D 4 274 ? 126.703 122.689 133.162 1.00 27.64 274 CYS A N 1
ATOM 6265 C CA . CYS D 4 274 ? 125.677 121.654 133.095 1.00 27.64 274 CYS A CA 1
ATOM 6266 C C . CYS D 4 274 ? 125.569 121.064 131.696 1.00 27.64 274 CYS A C 1
ATOM 6267 O O . CYS D 4 274 ? 125.264 119.876 131.549 1.00 27.64 274 CYS A O 1
ATOM 6270 N N . SER D 4 275 ? 125.813 121.869 130.660 1.00 25.49 275 SER A N 1
ATOM 6271 C CA . SER D 4 275 ? 125.842 121.322 129.309 1.00 25.49 275 SER A CA 1
ATOM 6272 C C . SER D 4 275 ? 127.040 120.401 129.123 1.00 25.49 275 SER A C 1
ATOM 6273 O O . SER D 4 275 ? 126.891 119.249 128.695 1.00 25.49 275 SER A O 1
ATOM 6276 N N . ILE D 4 276 ? 128.231 120.877 129.498 1.00 26.69 276 ILE A N 1
ATOM 6277 C CA . ILE D 4 276 ? 129.455 120.117 129.254 1.00 26.69 276 ILE A CA 1
ATOM 6278 C C . ILE D 4 276 ? 129.373 118.764 129.942 1.00 26.69 276 ILE A C 1
ATOM 6279 O O . ILE D 4 276 ? 129.660 117.720 129.342 1.00 26.69 276 ILE A O 1
ATOM 6284 N N . PHE D 4 277 ? 128.936 118.765 131.202 1.00 26.59 277 PHE A N 1
ATOM 6285 C CA . PHE D 4 277 ? 128.757 117.523 131.943 1.00 26.59 277 PHE A CA 1
ATOM 6286 C C . PHE D 4 277 ? 127.914 116.533 131.152 1.00 26.59 277 PHE A C 1
ATOM 6287 O O . PHE D 4 277 ? 128.303 115.373 130.974 1.00 26.59 277 PHE A O 1
ATOM 6295 N N . LEU D 4 278 ? 126.777 116.992 130.618 1.00 25.37 278 LEU A N 1
ATOM 6296 C CA . LEU D 4 278 ? 125.882 116.072 129.928 1.00 25.37 278 LEU A CA 1
ATOM 6297 C C . LEU D 4 278 ? 126.544 115.493 128.687 1.00 25.37 278 LEU A C 1
ATOM 6298 O O . LEU D 4 278 ? 126.253 114.356 128.302 1.00 25.37 278 LEU A O 1
ATOM 6303 N N . ALA D 4 279 ? 127.441 116.250 128.052 1.00 22.85 279 ALA A N 1
ATOM 6304 C CA . ALA D 4 279 ? 128.214 115.677 126.958 1.00 22.85 279 ALA A CA 1
ATOM 6305 C C . ALA D 4 279 ? 129.265 114.710 127.485 1.00 22.85 279 ALA A C 1
ATOM 6306 O O . ALA D 4 279 ? 129.415 113.601 126.958 1.00 22.85 279 ALA A O 1
ATOM 6308 N N . PHE D 4 280 ? 129.973 115.098 128.550 1.00 24.33 280 PHE A N 1
ATOM 6309 C CA . PHE D 4 280 ? 131.068 114.272 129.048 1.00 24.33 280 PHE A CA 1
ATOM 6310 C C . PHE D 4 280 ? 130.560 112.929 129.555 1.00 24.33 280 PHE A C 1
ATOM 6311 O O . PHE D 4 280 ? 131.220 111.899 129.375 1.00 24.33 280 PHE A O 1
ATOM 6319 N N . SER D 4 281 ? 129.389 112.921 130.190 1.00 25.66 281 SER A N 1
ATOM 6320 C CA . SER D 4 281 ? 128.800 111.682 130.676 1.00 25.66 281 SER A CA 1
ATOM 6321 C C . SER D 4 281 ? 128.363 110.753 129.551 1.00 25.66 281 SER A C 1
ATOM 6322 O O . SER D 4 281 ? 128.080 109.581 129.818 1.00 25.66 281 SER A O 1
ATOM 6325 N N . LEU D 4 282 ? 128.299 111.236 128.310 1.00 27.41 282 LEU A N 1
ATOM 6326 C CA . LEU D 4 282 ? 127.914 110.404 127.178 1.00 27.41 282 LEU A CA 1
ATOM 6327 C C . LEU D 4 282 ? 129.115 109.956 126.354 1.00 27.41 282 LEU A C 1
ATOM 6328 O O . LEU D 4 282 ? 128.947 109.528 125.208 1.00 27.41 282 LEU A O 1
ATOM 6333 N N . ASP D 4 283 ? 130.321 110.052 126.920 1.00 30.77 283 ASP A N 1
ATOM 6334 C CA . ASP D 4 283 ? 131.550 109.576 126.284 1.00 30.77 283 ASP A CA 1
ATOM 6335 C C . ASP D 4 283 ? 131.805 110.275 124.952 1.00 30.77 283 ASP A C 1
ATOM 6336 O O . ASP D 4 283 ? 132.264 109.663 123.987 1.00 30.77 283 ASP A O 1
ATOM 6341 N N . LEU D 4 284 ? 131.511 111.573 124.897 1.00 27.42 284 LEU A N 1
ATOM 6342 C CA . LEU D 4 284 ? 131.751 112.372 123.704 1.00 27.42 284 LEU A CA 1
ATOM 6343 C C . LEU D 4 284 ? 132.854 113.403 123.886 1.00 27.42 284 LEU A C 1
ATOM 6344 O O . LEU D 4 284 ? 133.156 114.138 122.940 1.00 27.42 284 LEU A O 1
ATOM 6349 N N . ILE D 4 285 ? 133.462 113.482 125.070 1.00 26.08 285 ILE A N 1
ATOM 6350 C CA . ILE D 4 285 ? 134.532 114.427 125.346 1.00 26.08 285 ILE A CA 1
ATOM 6351 C C . ILE D 4 285 ? 135.709 113.658 125.936 1.00 26.08 285 ILE A C 1
ATOM 6352 O O . ILE D 4 285 ? 135.566 113.024 126.985 1.00 26.08 285 ILE A O 1
ATOM 6357 N N . PRO D 4 286 ? 136.880 113.668 125.302 1.00 28.80 286 PRO A N 1
ATOM 6358 C CA . PRO D 4 286 ? 138.035 112.944 125.850 1.00 28.80 286 PRO A CA 1
ATOM 6359 C C . PRO D 4 286 ? 138.466 113.492 127.203 1.00 28.80 286 PRO A C 1
ATOM 6360 O O . PRO D 4 286 ? 138.030 114.550 127.661 1.00 28.80 286 PRO A O 1
ATOM 6364 N N . PHE D 4 287 ? 139.355 112.737 127.851 1.00 26.56 287 PHE A N 1
ATOM 6365 C CA . PHE D 4 287 ? 139.764 113.059 129.215 1.00 26.56 287 PHE A CA 1
ATOM 6366 C C . PHE D 4 287 ? 140.662 114.291 129.260 1.00 26.56 287 PHE A C 1
ATOM 6367 O O . PHE D 4 287 ? 140.476 115.169 130.112 1.00 26.56 287 PHE A O 1
ATOM 6375 N N . SER D 4 288 ? 141.643 114.373 128.357 1.00 27.12 288 SER A N 1
ATOM 6376 C CA . SER D 4 288 ? 142.597 115.479 128.395 1.00 27.12 288 SER A CA 1
ATOM 6377 C C . SER D 4 288 ? 141.917 116.816 128.120 1.00 27.12 288 SER A C 1
ATOM 6378 O O . SER D 4 288 ? 142.204 117.816 128.788 1.00 27.12 288 SER A O 1
ATOM 6381 N N . THR D 4 289 ? 141.011 116.855 127.143 1.00 26.58 289 THR A N 1
ATOM 6382 C CA . THR D 4 289 ? 140.313 118.103 126.851 1.00 26.58 289 THR A CA 1
ATOM 6383 C C . THR D 4 289 ? 139.343 118.485 127.965 1.00 26.58 289 THR A C 1
ATOM 6384 O O . THR D 4 289 ? 139.163 119.676 128.241 1.00 26.58 289 THR A O 1
ATOM 6388 N N . ALA D 4 290 ? 138.728 117.502 128.629 1.00 25.22 290 ALA A N 1
ATOM 6389 C CA . ALA D 4 290 ? 137.903 117.808 129.794 1.00 25.22 290 ALA A CA 1
ATOM 6390 C C . ALA D 4 290 ? 138.740 118.412 130.914 1.00 25.22 290 ALA A C 1
ATOM 6391 O O . ALA D 4 290 ? 138.318 119.374 131.571 1.00 25.22 290 ALA A O 1
ATOM 6393 N N . LYS D 4 291 ? 139.933 117.855 131.147 1.00 24.88 291 LYS A N 1
ATOM 6394 C CA . LYS D 4 291 ? 140.850 118.441 132.118 1.00 24.88 291 LYS A CA 1
ATOM 6395 C C . LYS D 4 291 ? 141.210 119.870 131.739 1.00 24.88 291 LYS A C 1
ATOM 6396 O O . LYS D 4 291 ? 141.233 120.760 132.595 1.00 24.88 291 LYS A O 1
ATOM 6402 N N . THR D 4 292 ? 141.501 120.104 130.458 1.00 24.19 292 THR A N 1
ATOM 6403 C CA . THR D 4 292 ? 141.840 121.450 130.007 1.00 24.19 292 THR A CA 1
ATOM 6404 C C . THR D 4 292 ? 140.697 122.425 130.267 1.00 24.19 292 THR A C 1
ATOM 6405 O O . THR D 4 292 ? 140.917 123.537 130.761 1.00 24.19 292 THR A O 1
ATOM 6409 N N . VAL D 4 293 ? 139.466 122.012 129.962 1.00 22.36 293 VAL A N 1
ATOM 6410 C CA . VAL D 4 293 ? 138.313 122.891 130.145 1.00 22.36 293 VAL A CA 1
ATOM 6411 C C . VAL D 4 293 ? 138.115 123.217 131.621 1.00 22.36 293 VAL A C 1
ATOM 6412 O O . VAL D 4 293 ? 137.928 124.383 132.000 1.00 22.36 293 VAL A O 1
ATOM 6416 N N . ILE D 4 294 ? 138.155 122.195 132.480 1.00 22.17 294 ILE A N 1
ATOM 6417 C CA . ILE D 4 294 ? 137.908 122.436 133.899 1.00 22.17 294 ILE A CA 1
ATOM 6418 C C . ILE D 4 294 ? 139.032 123.270 134.510 1.00 22.17 294 ILE A C 1
ATOM 6419 O O . ILE D 4 294 ? 138.787 124.125 135.370 1.00 22.17 294 ILE A O 1
ATOM 6424 N N . HIS D 4 295 ? 140.273 123.061 134.064 1.00 22.55 295 HIS A N 1
ATOM 6425 C CA . HIS D 4 295 ? 141.381 123.866 134.566 1.00 22.55 295 HIS A CA 1
ATOM 6426 C C . HIS D 4 295 ? 141.247 125.318 134.132 1.00 22.55 295 HIS A C 1
ATOM 6427 O O . HIS D 4 295 ? 141.527 126.234 134.914 1.00 22.55 295 HIS A O 1
ATOM 6434 N N . SER D 4 296 ? 140.823 125.548 132.886 1.00 21.78 296 SER A N 1
ATOM 6435 C CA . SER D 4 296 ? 140.606 126.915 132.430 1.00 21.78 296 SER A CA 1
ATOM 6436 C C . SER D 4 296 ? 139.516 127.592 133.247 1.00 21.78 296 SER A C 1
ATOM 6437 O O . SER D 4 296 ? 139.644 128.766 133.613 1.00 21.78 296 SER A O 1
ATOM 6440 N N . HIS D 4 297 ? 138.440 126.864 133.554 1.00 22.33 297 HIS A N 1
ATOM 6441 C CA . HIS D 4 297 ? 137.379 127.445 134.375 1.00 22.33 297 HIS A CA 1
ATOM 6442 C C . HIS D 4 297 ? 137.872 127.772 135.781 1.00 22.33 297 HIS A C 1
ATOM 6443 O O . HIS D 4 297 ? 137.546 128.833 136.325 1.00 22.33 297 HIS A O 1
ATOM 6450 N N . ILE D 4 298 ? 138.661 126.879 136.384 1.00 21.80 298 ILE A N 1
ATOM 6451 C CA . ILE D 4 298 ? 139.180 127.137 137.728 1.00 21.80 298 ILE A CA 1
ATOM 6452 C C . ILE D 4 298 ? 140.076 128.371 137.725 1.00 21.80 298 ILE A C 1
ATOM 6453 O O . ILE D 4 298 ? 139.970 129.244 138.598 1.00 21.80 298 ILE A O 1
ATOM 6458 N N . ILE D 4 299 ? 140.973 128.461 136.741 1.00 22.25 299 ILE A N 1
ATOM 6459 C CA . ILE D 4 299 ? 141.899 129.589 136.680 1.00 22.25 299 ILE A CA 1
ATOM 6460 C C . ILE D 4 299 ? 141.143 130.890 136.453 1.00 22.25 299 ILE A C 1
ATOM 6461 O O . ILE D 4 299 ? 141.435 131.914 137.085 1.00 22.25 299 ILE A O 1
ATOM 6466 N N . SER D 4 300 ? 140.160 130.876 135.548 1.00 23.38 300 SER A N 1
ATOM 6467 C CA . SER D 4 300 ? 139.391 132.084 135.280 1.00 23.38 300 SER A CA 1
ATOM 6468 C C . SER D 4 300 ? 138.600 132.519 136.505 1.00 23.38 300 SER A C 1
ATOM 6469 O O . SER D 4 300 ? 138.529 133.715 136.809 1.00 23.38 300 SER A O 1
ATOM 6472 N N . PHE D 4 301 ? 138.005 131.566 137.229 1.00 26.81 301 PHE A N 1
ATOM 6473 C CA . PHE D 4 301 ? 137.278 131.928 138.440 1.00 26.81 301 PHE A CA 1
ATOM 6474 C C . PHE D 4 301 ? 138.208 132.529 139.484 1.00 26.81 301 PHE A C 1
ATOM 6475 O O . PHE D 4 301 ? 137.858 133.516 140.136 1.00 26.81 301 PHE A O 1
ATOM 6483 N N . LEU D 4 302 ? 139.390 131.937 139.673 1.00 25.31 302 LEU A N 1
ATOM 6484 C CA . LEU D 4 302 ? 140.324 132.479 140.657 1.00 25.31 302 LEU A CA 1
ATOM 6485 C C . LEU D 4 302 ? 140.770 133.886 140.279 1.00 25.31 302 LEU A C 1
ATOM 6486 O O . LEU D 4 302 ? 140.816 134.783 141.132 1.00 25.31 302 LEU A O 1
ATOM 6491 N N . ILE D 4 303 ? 141.086 134.102 139.000 1.00 25.83 303 ILE A N 1
ATOM 6492 C CA . ILE D 4 303 ? 141.524 135.421 138.551 1.00 25.83 303 ILE A CA 1
ATOM 6493 C C . ILE D 4 303 ? 140.411 136.445 138.731 1.00 25.83 303 ILE A C 1
ATOM 6494 O O . ILE D 4 303 ? 140.652 137.568 139.188 1.00 25.83 303 ILE A O 1
ATOM 6499 N N . GLY D 4 304 ? 139.178 136.077 138.379 1.00 27.73 304 GLY A N 1
ATOM 6500 C CA . GLY D 4 304 ? 138.068 137.001 138.544 1.00 27.73 304 GLY A CA 1
ATOM 6501 C C . GLY D 4 304 ? 137.764 137.307 139.998 1.00 27.73 304 GLY A C 1
ATOM 6502 O O . GLY D 4 304 ? 137.441 138.445 140.346 1.00 27.73 304 GLY A O 1
ATOM 6503 N N . PHE D 4 305 ? 137.853 136.296 140.865 1.00 30.75 305 PHE A N 1
ATOM 6504 C CA . PHE D 4 305 ? 137.620 136.513 142.288 1.00 30.75 305 PHE A CA 1
ATOM 6505 C C . PHE D 4 305 ? 138.687 137.415 142.890 1.00 30.75 305 PHE A C 1
ATOM 6506 O O . PHE D 4 305 ? 138.392 138.237 143.764 1.00 30.75 305 PHE A O 1
ATOM 6514 N N . LEU D 4 306 ? 139.936 137.272 142.444 1.00 29.82 306 LEU A N 1
ATOM 6515 C CA . LEU D 4 306 ? 140.992 138.135 142.961 1.00 29.82 306 LEU A CA 1
ATOM 6516 C C . LEU D 4 306 ? 140.855 139.554 142.419 1.00 29.82 306 LEU A C 1
ATOM 6517 O O . LEU D 4 306 ? 141.080 140.527 143.148 1.00 29.82 306 LEU A O 1
ATOM 6522 N N . LEU D 4 307 ? 140.482 139.694 141.145 1.00 29.21 307 LEU A N 1
ATOM 6523 C CA . LEU D 4 307 ? 140.339 141.019 140.550 1.00 29.21 307 LEU A CA 1
ATOM 6524 C C . LEU D 4 307 ? 139.097 141.749 141.040 1.00 29.21 307 LEU A C 1
ATOM 6525 O O . LEU D 4 307 ? 139.044 142.979 140.949 1.00 29.21 307 LEU A O 1
ATOM 6530 N N . LEU D 4 308 ? 138.099 141.028 141.550 1.00 29.41 308 LEU A N 1
ATOM 6531 C CA . LEU D 4 308 ? 136.912 141.644 142.122 1.00 29.41 308 LEU A CA 1
ATOM 6532 C C . LEU D 4 308 ? 137.032 141.841 143.627 1.00 29.41 308 LEU A C 1
ATOM 6533 O O . LEU D 4 308 ? 136.010 141.952 144.314 1.00 29.41 308 LEU A O 1
ATOM 6538 N N . PHE D 4 309 ? 138.259 141.859 144.149 1.00 34.78 309 PHE A N 1
ATOM 6539 C CA . PHE D 4 309 ? 138.544 142.258 145.528 1.00 34.78 309 PHE A CA 1
ATOM 6540 C C . PHE D 4 309 ? 137.930 141.286 146.532 1.00 34.78 309 PHE A C 1
ATOM 6541 O O . PHE D 4 309 ? 137.481 141.679 147.610 1.00 34.78 309 PHE A O 1
ATOM 6549 N N . GLY D 4 310 ? 137.914 140.005 146.177 1.00 38.92 310 GLY A N 1
ATOM 6550 C CA . GLY D 4 310 ? 137.394 138.989 147.079 1.00 38.92 310 GLY A CA 1
ATOM 6551 C C . GLY D 4 310 ? 135.918 139.123 147.377 1.00 38.92 310 GLY A C 1
ATOM 6552 O O . GLY D 4 310 ? 135.502 138.963 148.531 1.00 38.92 310 GLY A O 1
ATOM 6553 N N . ASN D 4 311 ? 135.112 139.408 146.358 1.00 50.03 311 ASN A N 1
ATOM 6554 C CA . ASN D 4 311 ? 133.684 139.621 146.555 1.00 50.03 311 ASN A CA 1
ATOM 6555 C C . ASN D 4 311 ? 133.016 138.313 146.965 1.00 50.03 311 ASN A C 1
ATOM 6556 O O . ASN D 4 311 ? 133.042 137.333 146.214 1.00 50.03 311 ASN A O 1
ATOM 6561 N N . GLU D 4 312 ? 132.419 138.300 148.161 1.00 59.91 312 GLU A N 1
ATOM 6562 C CA . GLU D 4 312 ? 131.825 137.076 148.693 1.00 59.91 312 GLU A CA 1
ATOM 6563 C C . GLU D 4 312 ? 130.676 136.577 147.829 1.00 59.91 312 GLU A C 1
ATOM 6564 O O . GLU D 4 312 ? 130.420 135.369 147.779 1.00 59.91 312 GLU A O 1
ATOM 6570 N N . MET D 4 313 ? 129.967 137.484 147.157 1.00 57.98 313 MET A N 1
ATOM 6571 C CA . MET D 4 313 ? 128.829 137.087 146.339 1.00 57.98 313 MET A CA 1
ATOM 6572 C C . MET D 4 313 ? 129.249 136.269 145.122 1.00 57.98 313 MET A C 1
ATOM 6573 O O . MET D 4 313 ? 128.421 135.542 144.564 1.00 57.98 313 MET A O 1
ATOM 6578 N N . MET D 4 314 ? 130.516 136.358 144.707 1.00 46.88 314 MET A N 1
ATOM 6579 C CA . MET D 4 314 ? 131.014 135.464 143.665 1.00 46.88 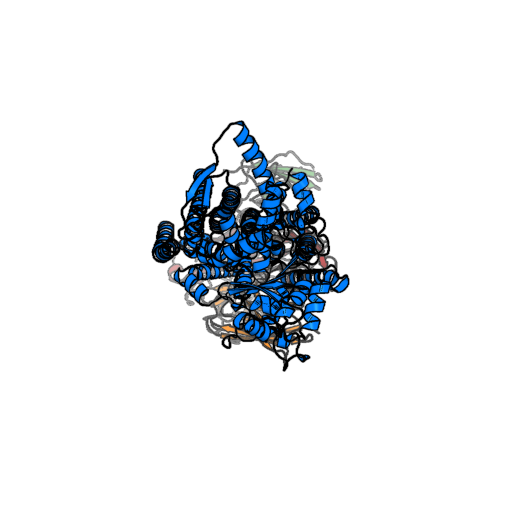314 MET A CA 1
ATOM 6580 C C . MET D 4 314 ? 131.035 134.022 144.150 1.00 46.88 314 MET A C 1
ATOM 6581 O O . MET D 4 314 ? 130.690 133.101 143.401 1.00 46.88 314 MET A O 1
ATOM 6586 N N . ILE D 4 315 ? 131.441 133.807 145.399 1.00 50.89 315 ILE A N 1
ATOM 6587 C CA . ILE D 4 315 ? 131.295 132.515 146.057 1.00 50.89 315 ILE A CA 1
ATOM 6588 C C . ILE D 4 315 ? 129.807 132.319 146.314 1.00 50.89 315 ILE A C 1
ATOM 6589 O O . ILE D 4 315 ? 129.011 133.237 146.089 1.00 50.89 315 ILE A O 1
ATOM 6594 N N . THR D 4 316 ? 129.419 131.108 146.722 1.00 49.22 316 THR A N 1
ATOM 6595 C CA . THR D 4 316 ? 128.036 130.697 147.015 1.00 49.22 316 THR A CA 1
ATOM 6596 C C . THR D 4 316 ? 127.063 131.067 145.894 1.00 49.22 316 THR A C 1
ATOM 6597 O O . THR D 4 316 ? 125.848 131.125 146.109 1.00 49.22 316 THR A O 1
ATOM 6601 N N . ALA D 4 317 ? 127.573 131.301 144.692 1.00 40.50 317 ALA A N 1
ATOM 6602 C CA . ALA D 4 317 ? 126.740 131.337 143.503 1.00 40.50 317 ALA A CA 1
ATOM 6603 C C . ALA D 4 317 ? 126.574 129.904 143.001 1.00 40.50 317 ALA A C 1
ATOM 6604 O O . ALA D 4 317 ? 126.930 128.942 143.686 1.00 40.50 317 ALA A O 1
ATOM 6606 N N . LEU D 4 318 ? 126.022 129.737 141.805 1.00 30.18 318 LEU A N 1
ATOM 6607 C CA . LEU D 4 318 ? 125.894 128.408 141.227 1.00 30.18 318 LEU A CA 1
ATOM 6608 C C . LEU D 4 318 ? 127.106 127.997 140.402 1.00 30.18 318 LEU A C 1
ATOM 6609 O O . LEU D 4 318 ? 127.182 126.841 139.977 1.00 30.18 318 LEU A O 1
ATOM 6614 N N . TYR D 4 319 ? 128.054 128.903 140.178 1.00 26.58 319 TYR A N 1
ATOM 6615 C CA . TYR D 4 319 ? 129.138 128.675 139.231 1.00 26.58 319 TYR A CA 1
ATOM 6616 C C . TYR D 4 319 ? 130.339 127.982 139.869 1.00 26.58 319 TYR A C 1
ATOM 6617 O O . TYR D 4 319 ? 130.931 127.089 139.254 1.00 26.58 319 TYR A O 1
ATOM 6626 N N . PHE D 4 320 ? 130.702 128.357 141.094 1.00 28.01 320 PHE A N 1
ATOM 6627 C CA . PHE D 4 320 ? 131.851 127.791 141.798 1.00 28.01 320 PHE A CA 1
ATOM 6628 C C . PHE D 4 320 ? 131.579 126.366 142.292 1.00 28.01 320 PHE A C 1
ATOM 6629 O O . PHE D 4 320 ? 132.407 125.469 142.059 1.00 28.01 320 PHE A O 1
ATOM 6637 N N . PRO D 4 321 ? 130.453 126.102 142.976 1.00 29.86 321 PRO A N 1
ATOM 6638 C CA . PRO D 4 321 ? 130.151 124.702 143.319 1.00 29.86 321 PRO A CA 1
ATOM 6639 C C . PRO D 4 321 ? 130.039 123.806 142.100 1.00 29.86 321 PRO A C 1
ATOM 6640 O O . PRO D 4 321 ? 130.432 122.636 142.160 1.00 29.86 321 PRO A O 1
ATOM 6644 N N . SER D 4 322 ? 129.515 124.327 140.989 1.00 26.22 322 SER A N 1
ATOM 6645 C CA . SER D 4 322 ? 129.483 123.550 139.755 1.00 26.22 322 SER A CA 1
ATOM 6646 C C . SER D 4 322 ? 130.888 123.244 139.260 1.00 26.22 322 SER A C 1
ATOM 6647 O O . SER D 4 322 ? 131.149 122.146 138.758 1.00 26.22 322 SER A O 1
ATOM 6650 N N . ILE D 4 323 ? 131.804 124.205 139.383 1.00 25.49 323 ILE A N 1
ATOM 6651 C CA . ILE D 4 323 ? 133.189 123.966 138.988 1.00 25.49 323 ILE A CA 1
ATOM 6652 C C . ILE D 4 323 ? 133.780 122.828 139.806 1.00 25.49 323 ILE A C 1
ATOM 6653 O O . ILE D 4 323 ? 134.390 121.898 139.263 1.00 25.49 323 ILE A O 1
ATOM 6658 N N . LEU D 4 324 ? 133.590 122.873 141.127 1.00 26.15 324 LEU A N 1
ATOM 6659 C CA . LEU D 4 324 ? 134.129 121.813 141.976 1.00 26.15 324 LEU A CA 1
ATOM 6660 C C . LEU D 4 324 ? 133.493 120.463 141.654 1.00 26.15 324 LEU A C 1
ATOM 6661 O O . LEU D 4 324 ? 134.187 119.439 141.583 1.00 26.15 324 LEU A O 1
ATOM 6666 N N . ALA D 4 325 ? 132.173 120.444 141.448 1.00 25.41 325 ALA A N 1
ATOM 6667 C CA . ALA D 4 325 ? 131.475 119.193 141.174 1.00 25.41 325 ALA A CA 1
ATOM 6668 C C . ALA D 4 325 ? 131.930 118.581 139.856 1.00 25.41 325 ALA A C 1
ATOM 6669 O O . ALA D 4 325 ? 132.190 117.375 139.778 1.00 25.41 325 ALA A O 1
ATOM 6671 N N . LEU D 4 326 ? 132.033 119.397 138.805 1.00 23.54 326 LEU A N 1
ATOM 6672 C CA . LEU D 4 326 ? 132.478 118.881 137.515 1.00 23.54 326 LEU A CA 1
ATOM 6673 C C . LEU D 4 326 ? 133.934 118.440 137.570 1.00 23.54 326 LEU A C 1
ATOM 6674 O O . LEU D 4 326 ? 134.307 117.451 136.931 1.00 23.54 326 LEU A O 1
ATOM 6679 N N . GLY D 4 327 ? 134.772 119.151 138.327 1.00 24.74 327 GLY A N 1
ATOM 6680 C CA . GLY D 4 327 ? 136.147 118.708 138.485 1.00 24.74 327 GLY A CA 1
ATOM 6681 C C . GLY D 4 327 ? 136.238 117.344 139.138 1.00 24.74 327 GLY A C 1
ATOM 6682 O O . GLY D 4 327 ? 136.978 116.467 138.681 1.00 24.74 327 GLY A O 1
ATOM 6683 N N . MET D 4 328 ? 135.470 117.140 140.212 1.00 31.32 328 MET A N 1
ATOM 6684 C CA . MET D 4 328 ? 135.477 115.837 140.870 1.00 31.32 328 MET A CA 1
ATOM 6685 C C . MET D 4 328 ? 134.907 114.753 139.961 1.00 31.32 328 MET A C 1
ATOM 6686 O O . MET D 4 328 ? 135.410 113.625 139.945 1.00 31.32 328 MET A O 1
ATOM 6691 N N . ILE D 4 329 ? 133.859 115.075 139.198 1.00 27.05 329 ILE A N 1
ATOM 6692 C CA . ILE D 4 329 ? 133.282 114.104 138.270 1.00 27.05 329 ILE A CA 1
ATOM 6693 C C . ILE D 4 329 ? 134.307 113.692 137.222 1.00 27.05 329 ILE A C 1
ATOM 6694 O O . ILE D 4 329 ? 134.451 112.506 136.904 1.00 27.05 329 ILE A O 1
ATOM 6699 N N . ILE D 4 330 ? 135.033 114.664 136.669 1.00 25.07 330 ILE A N 1
ATOM 6700 C CA . ILE D 4 330 ? 136.028 114.365 135.646 1.00 25.07 330 ILE A CA 1
ATOM 6701 C C . ILE D 4 330 ? 137.164 113.533 136.225 1.00 25.07 330 ILE A C 1
ATOM 6702 O O . ILE D 4 330 ? 137.615 112.562 135.607 1.00 25.07 330 ILE A O 1
ATOM 6707 N N . TYR D 4 331 ? 137.638 113.882 137.421 1.00 27.86 331 TYR A N 1
ATOM 6708 C CA . TYR D 4 331 ? 138.820 113.217 137.956 1.00 27.86 331 TYR A CA 1
ATOM 6709 C C . TYR D 4 331 ? 138.541 111.829 138.520 1.00 27.86 331 TYR A C 1
ATOM 6710 O O . TYR D 4 331 ? 139.492 111.071 138.735 1.00 27.86 331 TYR A O 1
ATOM 6719 N N . ILE D 4 332 ? 137.278 111.468 138.763 1.00 31.22 332 ILE A N 1
ATOM 6720 C CA . ILE D 4 332 ? 136.934 110.102 139.144 1.00 31.22 332 ILE A CA 1
ATOM 6721 C C . ILE D 4 332 ? 136.429 109.284 137.967 1.00 31.22 332 ILE A C 1
ATOM 6722 O O . ILE D 4 332 ? 136.007 108.135 138.156 1.00 31.22 332 ILE A O 1
ATOM 6727 N N . SER D 4 333 ? 136.451 109.844 136.758 1.00 32.07 333 SER A N 1
ATOM 6728 C CA . SER D 4 333 ? 135.969 109.117 135.585 1.00 32.07 333 SER A CA 1
ATOM 6729 C C . SER D 4 333 ? 136.754 107.841 135.300 1.00 32.07 333 SER A C 1
ATOM 6730 O O . SER D 4 333 ? 136.119 106.802 135.047 1.00 32.07 333 SER A O 1
ATOM 6733 N N . PRO D 4 334 ? 138.094 107.829 135.304 1.00 32.16 334 PRO A N 1
ATOM 6734 C CA . PRO D 4 334 ? 138.806 106.572 135.008 1.00 32.16 334 PRO A CA 1
ATOM 6735 C C . PRO D 4 334 ? 138.540 105.456 136.004 1.00 32.16 334 PRO A C 1
ATOM 6736 O O . PRO D 4 334 ? 138.700 104.284 135.646 1.00 32.16 334 PRO A O 1
ATOM 6740 N N . LEU D 4 335 ? 138.144 105.772 137.237 1.00 31.15 335 LEU A N 1
ATOM 6741 C CA . LEU D 4 335 ? 137.830 104.723 138.200 1.00 31.15 335 LEU A CA 1
ATOM 6742 C C . LEU D 4 335 ? 136.533 103.995 137.876 1.00 31.15 335 LEU A C 1
ATOM 6743 O O . LEU D 4 335 ? 136.284 102.930 138.450 1.00 31.15 335 LEU A O 1
ATOM 6748 N N . LEU D 4 336 ? 135.710 104.536 136.978 1.00 31.19 336 LEU A N 1
ATOM 6749 C CA . LEU D 4 336 ? 134.449 103.921 136.587 1.00 31.19 336 LEU A CA 1
ATOM 6750 C C . LEU D 4 336 ? 134.476 103.411 135.151 1.00 31.19 336 LEU A C 1
ATOM 6751 O O . LEU D 4 336 ? 133.418 103.201 134.552 1.00 31.19 336 LEU A O 1
ATOM 6756 N N . SER D 4 337 ? 135.668 103.211 134.586 1.00 35.83 337 SER A N 1
ATOM 6757 C CA . SER D 4 337 ? 135.781 102.778 133.198 1.00 35.83 337 SER A CA 1
ATOM 6758 C C . SER D 4 337 ? 135.264 101.363 132.979 1.00 35.83 337 SER A C 1
ATOM 6759 O O . SER D 4 337 ? 134.991 100.988 131.834 1.00 35.83 337 SER A O 1
ATOM 6762 N N . ASN D 4 338 ? 135.123 100.570 134.039 1.00 39.43 338 ASN A N 1
ATOM 6763 C CA . ASN D 4 338 ? 134.628 99.207 133.900 1.00 39.43 338 ASN A CA 1
ATOM 6764 C C . ASN D 4 338 ? 133.112 99.130 133.786 1.00 39.43 338 ASN A C 1
ATOM 6765 O O . ASN D 4 338 ? 132.587 98.051 133.495 1.00 39.43 338 ASN A O 1
ATOM 6770 N N . LEU D 4 339 ? 132.401 100.235 133.999 1.00 35.36 339 LEU A N 1
ATOM 6771 C CA . LEU D 4 339 ? 130.946 100.212 133.945 1.00 35.36 339 LEU A CA 1
ATOM 6772 C C . LEU D 4 339 ? 130.471 100.116 132.502 1.00 35.36 339 LEU A C 1
ATOM 6773 O O . LEU D 4 339 ? 130.921 100.871 131.636 1.00 35.36 339 LEU A O 1
ATOM 6778 N N . LYS D 4 340 ? 129.552 99.182 132.246 1.00 36.68 340 LYS A N 1
ATOM 6779 C CA . LYS D 4 340 ? 129.036 98.946 130.906 1.00 36.68 340 LYS A CA 1
ATOM 6780 C C . LYS D 4 340 ? 127.600 99.406 130.712 1.00 36.68 340 LYS A C 1
ATOM 6781 O O . LYS D 4 340 ? 127.212 99.685 129.575 1.00 36.68 340 LYS A O 1
ATOM 6787 N N . PHE D 4 341 ? 126.810 99.491 131.778 1.00 35.49 341 PHE A N 1
ATOM 6788 C CA . PHE D 4 341 ? 125.409 99.888 131.685 1.00 35.49 341 PHE A CA 1
ATOM 6789 C C . PHE D 4 341 ? 125.341 101.410 131.687 1.00 35.49 341 PHE A C 1
ATOM 6790 O O . PHE D 4 341 ? 125.533 102.047 132.727 1.00 35.49 341 PHE A O 1
ATOM 6798 N N . ARG D 4 342 ? 125.078 101.990 130.517 1.00 29.81 342 ARG A N 1
ATOM 6799 C CA . ARG D 4 342 ? 125.103 103.444 130.383 1.00 29.81 342 ARG A CA 1
ATOM 6800 C C . ARG D 4 342 ? 124.097 104.169 131.273 1.00 29.81 342 ARG A C 1
ATOM 6801 O O . ARG D 4 342 ? 124.472 105.203 131.852 1.00 29.81 342 ARG A O 1
ATOM 6809 N N . PRO D 4 343 ? 122.834 103.734 131.405 1.00 29.17 343 PRO A N 1
ATOM 6810 C CA . PRO D 4 343 ? 121.930 104.451 132.321 1.00 29.17 343 PRO A CA 1
ATOM 6811 C C . PRO D 4 343 ? 122.448 104.531 133.745 1.00 29.17 343 PRO A C 1
ATOM 6812 O O . PRO D 4 343 ? 122.320 105.583 134.383 1.00 29.17 343 PRO A O 1
ATOM 6816 N N . ALA D 4 344 ? 123.055 103.457 134.257 1.00 30.91 344 ALA A N 1
ATOM 6817 C CA . ALA D 4 344 ? 123.603 103.494 135.609 1.00 30.91 344 ALA A CA 1
ATOM 6818 C C . ALA D 4 344 ? 124.744 104.497 135.715 1.00 30.91 344 ALA A C 1
ATOM 6819 O O . ALA D 4 344 ? 124.824 105.256 136.686 1.00 30.91 344 ALA A O 1
ATOM 6821 N N . TYR D 4 345 ? 125.631 104.518 134.718 1.00 28.71 345 TYR A N 1
ATOM 6822 C CA . TYR D 4 345 ? 126.747 105.460 134.715 1.00 28.71 345 TYR A CA 1
ATOM 6823 C C . TYR D 4 345 ? 126.249 106.901 134.704 1.00 28.71 345 TYR A C 1
ATOM 6824 O O . TYR D 4 345 ? 126.686 107.733 135.513 1.00 28.71 345 TYR A O 1
ATOM 6833 N N . VAL D 4 346 ? 125.321 107.209 133.795 1.00 28.95 346 VAL A N 1
ATOM 6834 C CA . VAL D 4 346 ? 124.814 108.572 133.676 1.00 28.95 346 VAL A CA 1
ATOM 6835 C C . VAL D 4 346 ? 124.084 108.985 134.946 1.00 28.95 346 VAL A C 1
ATOM 6836 O O . VAL D 4 346 ? 124.258 110.106 135.439 1.00 28.95 346 VAL A O 1
ATOM 6840 N N . LEU D 4 347 ? 123.261 108.091 135.501 1.00 30.61 347 LEU A N 1
ATOM 6841 C CA . LEU D 4 347 ? 122.528 108.414 136.719 1.00 30.61 347 LEU A CA 1
ATOM 6842 C C . LEU D 4 347 ? 123.471 108.643 137.894 1.00 30.61 347 LEU A C 1
ATOM 6843 O O . LEU D 4 347 ? 123.281 109.581 138.673 1.00 30.61 347 LEU A O 1
ATOM 6848 N N . PHE D 4 348 ? 124.490 107.794 138.040 1.00 30.15 348 PHE A N 1
ATOM 6849 C CA . PHE D 4 348 ? 125.441 107.948 139.135 1.00 30.15 348 PHE A CA 1
ATOM 6850 C C . PHE D 4 348 ? 126.180 109.277 139.026 1.00 30.15 348 PHE A C 1
ATOM 6851 O O . PHE D 4 348 ? 126.315 110.015 140.014 1.00 30.15 348 PHE A O 1
ATOM 6859 N N . LEU D 4 349 ? 126.639 109.615 137.818 1.00 27.55 349 LEU A N 1
ATOM 6860 C CA . LEU D 4 349 ? 127.338 110.881 137.628 1.00 27.55 349 LEU A CA 1
ATOM 6861 C C . LEU D 4 349 ? 126.421 112.069 137.896 1.00 27.55 349 LEU A C 1
ATOM 6862 O O . LEU D 4 349 ? 126.836 113.052 138.522 1.00 27.55 349 LEU A O 1
ATOM 6867 N N . ALA D 4 350 ? 125.169 111.997 137.433 1.00 28.59 350 ALA A N 1
ATOM 6868 C CA . ALA D 4 350 ? 124.235 113.097 137.650 1.00 28.59 350 ALA A CA 1
ATOM 6869 C C . ALA D 4 350 ? 123.928 113.282 139.129 1.00 28.59 350 ALA A C 1
ATOM 6870 O O . ALA D 4 350 ? 123.855 114.417 139.615 1.00 28.59 350 ALA A O 1
ATOM 6872 N N . ILE D 4 351 ? 123.741 112.181 139.861 1.00 30.49 351 ILE A N 1
ATOM 6873 C CA . ILE D 4 351 ? 123.488 112.282 141.295 1.00 30.49 351 ILE A CA 1
ATOM 6874 C C . ILE D 4 351 ? 124.681 112.901 142.007 1.00 30.49 351 ILE A C 1
ATOM 6875 O O . ILE D 4 351 ? 124.516 113.770 142.869 1.00 30.49 351 ILE A O 1
ATOM 6880 N N . ILE D 4 352 ? 125.900 112.481 141.656 1.00 29.71 352 ILE A N 1
ATOM 6881 C CA . ILE D 4 352 ? 127.077 113.057 142.305 1.00 29.71 352 ILE A CA 1
ATOM 6882 C C . ILE D 4 352 ? 127.170 114.552 142.013 1.00 29.71 352 ILE A C 1
ATOM 6883 O O . ILE D 4 352 ? 127.402 115.367 142.916 1.00 29.71 352 ILE A O 1
ATOM 6888 N N . PHE D 4 353 ? 126.975 114.935 140.748 1.00 28.60 353 PHE A N 1
ATOM 6889 C CA . PHE D 4 353 ? 127.057 116.341 140.362 1.00 28.60 353 PHE A CA 1
ATOM 6890 C C . PHE D 4 353 ? 126.037 117.184 141.120 1.00 28.60 353 PHE A C 1
ATOM 6891 O O . PHE D 4 353 ? 126.384 118.206 141.731 1.00 28.60 353 PHE A O 1
ATOM 6899 N N . ALA D 4 354 ? 124.769 116.763 141.091 1.00 30.30 354 ALA A N 1
ATOM 6900 C CA . ALA D 4 354 ? 123.716 117.522 141.754 1.00 30.30 354 ALA A CA 1
ATOM 6901 C C . ALA D 4 354 ? 123.935 117.581 143.259 1.00 30.30 354 ALA A C 1
ATOM 6902 O O . ALA D 4 354 ? 123.760 118.638 143.876 1.00 30.30 354 ALA A O 1
ATOM 6904 N N . SER D 4 355 ? 124.317 116.458 143.872 1.00 32.86 355 SER A N 1
ATOM 6905 C CA . SER D 4 355 ? 124.531 116.440 145.312 1.00 32.86 355 SER A CA 1
ATOM 6906 C C . SER D 4 355 ? 125.650 117.390 145.710 1.00 32.86 355 SER A C 1
ATOM 6907 O O . SER D 4 355 ? 125.506 118.166 146.660 1.00 32.86 355 SER A O 1
ATOM 6910 N N . ILE D 4 356 ? 126.769 117.363 144.981 1.00 33.44 356 ILE A N 1
ATOM 6911 C CA . ILE D 4 356 ? 127.888 118.231 145.335 1.00 33.44 356 ILE A CA 1
ATOM 6912 C C . ILE D 4 356 ? 127.500 119.694 145.171 1.00 33.44 356 ILE A C 1
ATOM 6913 O O . ILE D 4 356 ? 127.747 120.519 146.060 1.00 33.44 356 ILE A O 1
ATOM 6918 N N . THR D 4 357 ? 126.884 120.044 144.037 1.00 35.07 357 THR A N 1
ATOM 6919 C CA . THR D 4 357 ? 126.572 121.454 143.811 1.00 35.07 357 THR A CA 1
ATOM 6920 C C . THR D 4 357 ? 125.540 121.965 144.817 1.00 35.07 357 THR A C 1
ATOM 6921 O O . THR D 4 357 ? 125.689 123.072 145.353 1.00 35.07 357 THR A O 1
ATOM 6925 N N . LEU D 4 358 ? 124.515 121.162 145.125 1.00 38.96 358 LEU A N 1
ATOM 6926 C CA . LEU D 4 358 ? 123.507 121.589 146.089 1.00 38.96 358 LEU A CA 1
ATOM 6927 C C . LEU D 4 358 ? 124.085 121.685 147.495 1.00 38.96 358 LEU A C 1
ATOM 6928 O O . LEU D 4 358 ? 123.811 122.651 148.215 1.00 38.96 358 LEU A O 1
ATOM 6933 N N . GLY D 4 359 ? 124.878 120.695 147.909 1.00 37.59 359 GLY A N 1
ATOM 6934 C CA . GLY D 4 359 ? 125.459 120.738 149.238 1.00 37.59 359 GLY A CA 1
ATOM 6935 C C . GLY D 4 359 ? 126.413 121.901 149.420 1.00 37.59 359 GLY A C 1
ATOM 6936 O O . GLY D 4 359 ? 126.424 122.546 150.470 1.00 37.59 359 GLY A O 1
ATOM 6937 N N . LEU D 4 360 ? 127.229 122.185 148.402 1.00 39.84 360 LEU A N 1
ATOM 6938 C CA . LEU D 4 360 ? 128.158 123.302 148.510 1.00 39.84 360 LEU A CA 1
ATOM 6939 C C . LEU D 4 360 ? 127.425 124.636 148.496 1.00 39.84 360 LEU A C 1
ATOM 6940 O O . LEU D 4 360 ? 127.812 125.565 149.214 1.00 39.84 360 LEU A O 1
ATOM 6945 N N . LYS D 4 361 ? 126.368 124.762 147.689 1.00 42.99 361 LYS A N 1
ATOM 6946 C CA . LYS D 4 361 ? 125.626 126.019 147.676 1.00 42.99 361 LYS A CA 1
ATOM 6947 C C . LYS D 4 361 ? 124.899 126.244 148.998 1.00 42.99 361 LYS A C 1
ATOM 6948 O O . LYS D 4 361 ? 124.976 127.331 149.582 1.00 42.99 361 LYS A O 1
ATOM 6954 N N . ILE D 4 362 ? 124.184 125.228 149.483 1.00 47.38 362 ILE A N 1
ATOM 6955 C CA . ILE D 4 362 ? 123.452 125.366 150.739 1.00 47.38 362 ILE A CA 1
ATOM 6956 C C . ILE D 4 362 ? 124.413 125.417 151.921 1.00 47.38 362 ILE A C 1
ATOM 6957 O O . ILE D 4 362 ? 124.162 126.112 152.913 1.00 47.38 362 ILE A O 1
ATOM 6962 N N . GLY D 4 363 ? 125.530 124.698 151.834 1.00 50.84 363 GLY A N 1
ATOM 6963 C CA . GLY D 4 363 ? 126.458 124.621 152.947 1.00 50.84 363 GLY A CA 1
ATOM 6964 C C . GLY D 4 363 ? 127.296 125.863 153.166 1.00 50.84 363 GLY A C 1
ATOM 6965 O O . GLY D 4 363 ? 127.997 125.939 154.181 1.00 50.84 363 GLY A O 1
ATOM 6966 N N . LEU D 4 364 ? 127.248 126.829 152.250 1.00 51.76 364 LEU A N 1
ATOM 6967 C CA . LEU D 4 364 ? 127.971 128.084 152.411 1.00 51.76 364 LEU A CA 1
ATOM 6968 C C . LEU D 4 364 ? 127.067 129.298 152.538 1.00 51.76 364 LEU A C 1
ATOM 6969 O O . LEU D 4 364 ? 127.431 130.249 153.232 1.00 51.76 364 LEU A O 1
ATOM 6974 N N . SER D 4 365 ? 125.901 129.295 151.891 1.00 55.19 365 SER A N 1
ATOM 6975 C CA . SER D 4 365 ? 124.974 130.413 152.025 1.00 55.19 365 SER A CA 1
ATOM 6976 C C . SER D 4 365 ? 124.172 130.310 153.317 1.00 55.19 365 SER A C 1
ATOM 6977 O O . SER D 4 365 ? 124.229 131.201 154.170 1.00 55.19 365 SER A O 1
ATOM 6980 N N . LYS D 4 366 ? 123.409 129.229 153.473 1.00 61.86 366 LYS A N 1
ATOM 6981 C CA . LYS D 4 366 ? 122.640 129.039 154.697 1.00 61.86 366 LYS A CA 1
ATOM 6982 C C . LYS D 4 366 ? 123.523 128.565 155.846 1.00 61.86 366 LYS A C 1
ATOM 6983 O O . LYS D 4 366 ? 123.264 128.896 157.008 1.00 61.86 366 LYS A O 1
ATOM 6989 N N . GLY D 4 367 ? 124.561 127.784 155.542 1.00 60.79 367 GLY A N 1
ATOM 6990 C CA . GLY D 4 367 ? 125.417 127.266 156.596 1.00 60.79 367 GLY A CA 1
ATOM 6991 C C . GLY D 4 367 ? 126.246 128.336 157.281 1.00 60.79 367 GLY A C 1
ATOM 6992 O O . GLY D 4 367 ? 126.321 128.380 158.512 1.00 60.79 367 GLY A O 1
ATOM 6993 N N . LEU D 4 368 ? 126.874 129.218 156.500 1.00 59.61 368 LEU A N 1
ATOM 6994 C CA . LEU D 4 368 ? 127.799 130.201 157.045 1.00 59.61 368 LEU A CA 1
ATOM 6995 C C . LEU D 4 368 ? 127.394 131.647 156.796 1.00 59.61 368 LEU A C 1
ATOM 6996 O O . LEU D 4 368 ? 128.079 132.550 157.289 1.00 59.61 368 LEU A O 1
ATOM 7001 N N . GLY D 4 369 ? 126.317 131.896 156.061 1.00 64.84 369 GLY A N 1
ATOM 7002 C CA . GLY D 4 369 ? 125.859 133.257 155.835 1.00 64.84 369 GLY A CA 1
ATOM 7003 C C . GLY D 4 369 ? 126.798 134.119 155.019 1.00 64.84 369 GLY A C 1
ATOM 7004 O O . GLY D 4 369 ? 127.013 135.288 155.363 1.00 64.84 369 GLY A O 1
ATOM 7005 N N . ILE D 4 370 ? 127.365 133.575 153.947 1.00 64.77 370 ILE A N 1
ATOM 7006 C CA . ILE D 4 370 ? 128.288 134.342 153.095 1.00 64.77 370 ILE A CA 1
ATOM 7007 C C . ILE D 4 370 ? 127.422 135.016 152.037 1.00 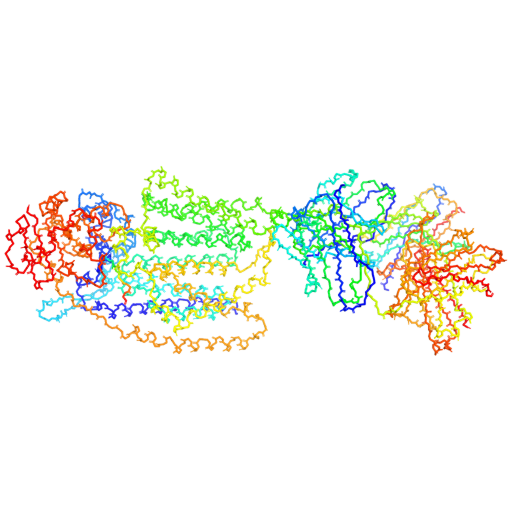64.77 370 ILE A C 1
ATOM 7008 O O . ILE D 4 370 ? 127.324 134.581 150.889 1.00 64.77 370 ILE A O 1
ATOM 7013 N N . GLU D 4 371 ? 126.821 136.146 152.426 1.00 73.64 371 GLU A N 1
ATOM 7014 C CA . GLU D 4 371 ? 125.890 136.917 151.602 1.00 73.64 371 GLU A CA 1
ATOM 7015 C C . GLU D 4 371 ? 125.046 136.042 150.683 1.00 73.64 371 GLU A C 1
ATOM 7016 O O . GLU D 4 371 ? 124.436 135.075 151.148 1.00 73.64 371 GLU A O 1
ATOM 7022 N N . ASP D 4 372 ? 125.040 136.396 149.386 1.00 72.53 372 ASP A N 1
ATOM 7023 C CA . ASP D 4 372 ? 124.437 135.747 148.214 1.00 72.53 372 ASP A CA 1
ATOM 7024 C C . ASP D 4 372 ? 123.391 136.657 147.575 1.00 72.53 372 ASP A C 1
ATOM 7025 O O . ASP D 4 372 ? 122.830 137.536 148.237 1.00 72.53 372 ASP A O 1
ATOM 7030 N N . ASP D 4 373 ? 123.152 136.474 146.279 1.00 65.74 373 ASP A N 1
ATOM 7031 C CA . ASP D 4 373 ? 122.169 137.247 145.522 1.00 65.74 373 ASP A CA 1
ATOM 7032 C C . ASP D 4 373 ? 121.109 136.272 145.019 1.00 65.74 373 ASP A C 1
ATOM 7033 O O . ASP D 4 373 ? 121.254 135.679 143.948 1.00 65.74 373 ASP A O 1
ATOM 7038 N N . ALA D 4 374 ? 120.037 136.117 145.793 1.00 64.97 374 ALA A N 1
ATOM 7039 C CA . ALA D 4 374 ? 118.977 135.156 145.497 1.00 64.97 374 ALA A CA 1
ATOM 7040 C C . ALA D 4 374 ? 117.776 135.814 144.833 1.00 64.97 374 ALA A C 1
ATOM 7041 O O . ALA D 4 374 ? 116.633 135.418 145.074 1.00 64.97 374 ALA A O 1
ATOM 7043 N N . HIS D 4 375 ? 118.000 136.826 143.993 1.00 61.10 375 HIS A N 1
ATOM 7044 C CA . HIS D 4 375 ? 116.876 137.491 143.344 1.00 61.10 375 HIS A CA 1
ATOM 7045 C C . HIS D 4 375 ? 116.299 136.627 142.231 1.00 61.10 375 HIS A C 1
ATOM 7046 O O . HIS D 4 375 ? 115.092 136.672 141.968 1.00 61.10 375 HIS A O 1
ATOM 7053 N N . ILE D 4 376 ? 117.143 135.836 141.565 1.00 56.90 376 ILE A N 1
ATOM 7054 C CA . ILE D 4 376 ? 116.658 134.928 140.527 1.00 56.90 376 ILE A CA 1
ATOM 7055 C C . ILE D 4 376 ? 115.733 133.881 141.133 1.00 56.90 376 ILE A C 1
ATOM 7056 O O . ILE D 4 376 ? 114.644 133.610 140.613 1.00 56.90 376 ILE A O 1
ATOM 7061 N N . PHE D 4 377 ? 116.158 133.277 142.244 1.00 55.12 377 PHE A N 1
ATOM 7062 C CA . PHE D 4 377 ? 115.354 132.243 142.888 1.00 55.12 377 PHE A CA 1
ATOM 7063 C C . PHE D 4 377 ? 114.043 132.809 143.418 1.00 55.12 377 PHE A C 1
ATOM 7064 O O . PHE D 4 377 ? 113.005 132.140 143.368 1.00 55.12 377 PHE A O 1
ATOM 7072 N N . ASP D 4 378 ? 114.067 134.041 143.930 1.00 54.41 378 ASP A N 1
ATOM 7073 C CA . ASP D 4 378 ? 112.847 134.638 144.465 1.00 54.41 378 ASP A CA 1
ATOM 7074 C C . ASP D 4 378 ? 111.872 135.004 143.352 1.00 54.41 378 ASP A C 1
ATOM 7075 O O . ASP D 4 378 ? 110.655 134.871 143.519 1.00 54.41 378 ASP A O 1
ATOM 7080 N N . ILE D 4 379 ? 112.386 135.469 142.211 1.00 50.53 379 ILE A N 1
ATOM 7081 C CA . ILE D 4 379 ? 111.518 135.773 141.077 1.00 50.53 379 ILE A CA 1
ATOM 7082 C C . ILE D 4 379 ? 110.874 134.499 140.545 1.00 50.53 379 ILE A C 1
ATOM 7083 O O . ILE D 4 379 ? 109.687 134.483 140.198 1.00 50.53 379 ILE A O 1
ATOM 7088 N N . LEU D 4 380 ? 111.642 133.409 140.480 1.00 48.86 380 LEU A N 1
ATOM 7089 C CA . LEU D 4 380 ? 111.091 132.146 140.000 1.00 48.86 380 LEU A CA 1
ATOM 7090 C C . LEU D 4 380 ? 110.097 131.551 140.989 1.00 48.86 380 LEU A C 1
ATOM 7091 O O . LEU D 4 380 ? 109.151 130.871 140.578 1.00 48.86 380 LEU A O 1
ATOM 7096 N N . ARG D 4 381 ? 110.292 131.791 142.287 1.00 51.30 381 ARG A N 1
ATOM 7097 C CA . ARG D 4 381 ? 109.351 131.281 143.279 1.00 51.30 381 ARG A CA 1
ATOM 7098 C C . ARG D 4 381 ? 108.016 132.009 143.205 1.00 51.30 381 ARG A C 1
ATOM 7099 O O . ARG D 4 381 ? 106.960 131.404 143.424 1.00 51.30 381 ARG A O 1
ATOM 7107 N N . SER D 4 382 ? 108.041 133.309 142.905 1.00 50.19 382 SER A N 1
ATOM 7108 C CA . SER D 4 382 ? 106.808 134.083 142.829 1.00 50.19 382 SER A CA 1
ATOM 7109 C C . SER D 4 382 ? 105.969 133.720 141.613 1.00 50.19 382 SER A C 1
ATOM 7110 O O . SER D 4 382 ? 104.763 133.984 141.606 1.00 50.19 382 SER A O 1
ATOM 7113 N N . LYS D 4 383 ? 106.576 133.121 140.588 1.00 49.82 383 LYS A N 1
ATOM 7114 C CA . LYS D 4 383 ? 105.834 132.775 139.383 1.00 49.82 383 LYS A CA 1
ATOM 7115 C C . LYS D 4 383 ? 105.096 131.451 139.523 1.00 49.82 383 LYS A C 1
ATOM 7116 O O . LYS D 4 383 ? 104.068 131.249 138.867 1.00 49.82 383 LYS A O 1
ATOM 7122 N N . PHE D 4 384 ? 105.593 130.548 140.365 1.00 51.10 384 PHE A N 1
ATOM 7123 C CA . PHE D 4 384 ? 105.005 129.225 140.533 1.00 51.10 384 PHE A CA 1
ATOM 7124 C C . PHE D 4 384 ? 104.186 129.097 141.810 1.00 51.10 384 PHE A C 1
ATOM 7125 O O . PHE D 4 384 ? 103.112 128.489 141.793 1.00 51.10 384 PHE A O 1
ATOM 7133 N N . THR D 4 385 ? 104.670 129.650 142.917 1.00 53.33 385 THR A N 1
ATOM 7134 C CA . THR D 4 385 ? 103.971 129.643 144.189 1.00 53.33 385 THR A CA 1
ATOM 7135 C C . THR D 4 385 ? 103.227 130.965 144.382 1.00 53.33 385 THR A C 1
ATOM 7136 O O . THR D 4 385 ? 103.119 131.784 143.465 1.00 53.33 385 THR A O 1
ATOM 7140 N N . SER D 4 386 ? 102.704 131.179 145.590 1.00 58.51 386 SER A N 1
ATOM 7141 C CA . SER D 4 386 ? 101.997 132.405 145.937 1.00 58.51 386 SER A CA 1
ATOM 7142 C C . SER D 4 386 ? 102.873 133.386 146.712 1.00 58.51 386 SER A C 1
ATOM 7143 O O . SER D 4 386 ? 102.348 134.277 147.388 1.00 58.51 386 SER A O 1
ATOM 7146 N N . PHE D 4 387 ? 104.192 133.237 146.629 1.00 51.74 387 PHE A N 1
ATOM 7147 C CA . PHE D 4 387 ? 105.110 134.181 147.253 1.00 51.74 387 PHE A CA 1
ATOM 7148 C C . PHE D 4 387 ? 105.013 135.532 146.558 1.00 51.74 387 PHE A C 1
ATOM 7149 O O . PHE D 4 387 ? 105.230 135.630 145.347 1.00 51.74 387 PHE A O 1
ATOM 7157 N N . ALA D 4 388 ? 104.674 136.578 147.313 1.00 48.51 388 ALA A N 1
ATOM 7158 C CA . ALA D 4 388 ? 104.421 137.885 146.716 1.00 48.51 388 ALA A CA 1
ATOM 7159 C C . ALA D 4 388 ? 105.599 138.842 146.865 1.00 48.51 388 ALA A C 1
ATOM 7160 O O . ALA D 4 388 ? 106.203 139.235 145.863 1.00 48.51 388 ALA A O 1
ATOM 7162 N N . ASN D 4 389 ? 105.953 139.198 148.104 1.00 42.60 389 ASN A N 1
ATOM 7163 C CA . ASN D 4 389 ? 107.067 140.093 148.417 1.00 42.60 389 ASN A CA 1
ATOM 7164 C C . ASN D 4 389 ? 106.929 141.483 147.795 1.00 42.60 389 ASN A C 1
ATOM 7165 O O . ASN D 4 389 ? 106.239 141.664 146.788 1.00 42.60 389 ASN A O 1
ATOM 7170 N N . PHE D 4 390 ? 107.573 142.481 148.403 1.00 37.06 390 PHE A N 1
ATOM 7171 C CA . PHE D 4 390 ? 107.637 143.803 147.785 1.00 37.06 390 PHE A CA 1
ATOM 7172 C C . PHE D 4 390 ? 108.653 143.829 146.648 1.00 37.06 390 PHE A C 1
ATOM 7173 O O . PHE D 4 390 ? 108.393 144.401 145.581 1.00 37.06 390 PHE A O 1
ATOM 7181 N N . HIS D 4 391 ? 109.807 143.194 146.852 1.00 35.82 391 HIS A N 1
ATOM 7182 C CA . HIS D 4 391 ? 110.892 143.274 145.879 1.00 35.82 391 HIS A CA 1
ATOM 7183 C C . HIS D 4 391 ? 110.581 142.462 144.627 1.00 35.82 391 HIS A C 1
ATOM 7184 O O . HIS D 4 391 ? 110.787 142.934 143.502 1.00 35.82 391 HIS A O 1
ATOM 7191 N N . THR D 4 392 ? 110.084 141.236 144.800 1.00 37.40 392 THR A N 1
ATOM 7192 C CA . THR D 4 392 ? 109.690 140.447 143.639 1.00 37.40 392 THR A CA 1
ATOM 7193 C C . THR D 4 392 ? 108.534 141.102 142.901 1.00 37.40 392 THR A C 1
ATOM 7194 O O . THR D 4 392 ? 108.411 140.952 141.680 1.00 37.40 392 THR A O 1
ATOM 7198 N N . ARG D 4 393 ? 107.684 141.835 143.621 1.00 40.04 393 ARG A N 1
ATOM 7199 C CA . ARG D 4 393 ? 106.613 142.578 142.969 1.00 40.04 393 ARG A CA 1
ATOM 7200 C C . ARG D 4 393 ? 107.170 143.737 142.153 1.00 40.04 393 ARG A C 1
ATOM 7201 O O . ARG D 4 393 ? 106.637 144.066 141.087 1.00 40.04 393 ARG A O 1
ATOM 7209 N N . LEU D 4 394 ? 108.236 144.377 142.641 1.00 35.71 394 LEU A N 1
ATOM 7210 C CA . LEU D 4 394 ? 108.941 145.350 141.813 1.00 35.71 394 LEU A CA 1
ATOM 7211 C C . LEU D 4 394 ? 109.514 144.691 140.566 1.00 35.71 394 LEU A C 1
ATOM 7212 O O . LEU D 4 394 ? 109.487 145.273 139.476 1.00 35.71 394 LEU A O 1
ATOM 7217 N N . TYR D 4 395 ? 110.053 143.479 140.714 1.00 36.88 395 TYR A N 1
ATOM 7218 C CA . TYR D 4 395 ? 110.688 142.803 139.587 1.00 36.88 395 TYR A CA 1
ATOM 7219 C C . TYR D 4 395 ? 109.665 142.353 138.548 1.00 36.88 395 TYR A C 1
ATOM 7220 O O . TYR D 4 395 ? 109.847 142.585 137.347 1.00 36.88 395 TYR A O 1
ATOM 7229 N N . THR D 4 396 ? 108.581 141.711 138.987 1.00 40.18 396 THR A N 1
ATOM 7230 C CA . THR D 4 396 ? 107.693 140.979 138.091 1.00 40.18 396 THR A CA 1
ATOM 7231 C C . THR D 4 396 ? 106.469 141.779 137.654 1.00 40.18 396 THR A C 1
ATOM 7232 O O . THR D 4 396 ? 105.501 141.185 137.167 1.00 40.18 396 THR A O 1
ATOM 7236 N N . CYS D 4 397 ? 106.478 143.100 137.818 1.00 46.90 397 CYS A N 1
ATOM 7237 C CA . CYS D 4 397 ? 105.436 143.951 137.257 1.00 46.90 397 CYS A CA 1
ATOM 7238 C C . CYS D 4 397 ? 105.972 144.889 136.182 1.00 46.90 397 CYS A C 1
ATOM 7239 O O . CYS D 4 397 ? 105.274 145.830 135.790 1.00 46.90 397 CYS A O 1
ATOM 7242 N N . SER D 4 398 ? 107.191 144.654 135.693 1.00 41.39 398 SER A N 1
ATOM 7243 C CA . SER D 4 398 ? 107.827 145.538 134.724 1.00 41.39 398 SER A CA 1
ATOM 7244 C C . SER D 4 398 ? 107.830 144.983 133.306 1.00 41.39 398 SER A C 1
ATOM 7245 O O . SER D 4 398 ? 108.134 145.731 132.371 1.00 41.39 398 SER A O 1
ATOM 7248 N N . ALA D 4 399 ? 107.507 143.704 133.128 1.00 36.98 399 ALA A N 1
ATOM 7249 C CA . ALA D 4 399 ? 107.388 142.964 131.877 1.00 36.98 399 ALA A CA 1
ATOM 7250 C C . ALA D 4 399 ? 108.739 142.598 131.264 1.00 36.98 399 ALA A C 1
ATOM 7251 O O . ALA D 4 399 ? 108.761 141.867 130.276 1.00 36.98 399 ALA A O 1
ATOM 7253 N N . GLU D 4 400 ? 109.879 142.988 131.838 1.00 38.43 400 GLU A N 1
ATOM 7254 C CA . GLU D 4 400 ? 111.182 142.470 131.318 1.00 38.43 400 GLU A CA 1
ATOM 7255 C C . GLU D 4 400 ? 111.660 141.378 132.273 1.00 38.43 400 GLU A C 1
ATOM 7256 O O . GLU D 4 400 ? 112.814 140.977 132.160 1.00 38.43 400 GLU A O 1
ATOM 7262 N N . PHE D 4 401 ? 110.822 140.985 133.233 1.00 35.86 401 PHE A N 1
ATOM 7263 C CA . PHE D 4 401 ? 111.151 139.909 134.194 1.00 35.86 401 PHE A CA 1
ATOM 7264 C C . PHE D 4 401 ? 109.934 138.999 134.287 1.00 35.86 401 PHE A C 1
ATOM 7265 O O . PHE D 4 401 ? 109.969 138.073 135.099 1.00 35.86 401 PHE A O 1
ATOM 7273 N N . ASP D 4 402 ? 108.899 139.267 133.495 1.00 37.24 402 ASP A N 1
ATOM 7274 C CA . ASP D 4 402 ? 107.729 138.410 133.431 1.00 37.24 402 ASP A CA 1
ATOM 7275 C C . ASP D 4 402 ? 107.932 137.340 132.359 1.00 37.24 402 ASP A C 1
ATOM 7276 O O . ASP D 4 402 ? 108.989 137.248 131.731 1.00 37.24 402 ASP A O 1
ATOM 7281 N N . PHE D 4 403 ? 106.908 136.517 132.149 1.00 35.26 403 PHE A N 1
ATOM 7282 C CA . PHE D 4 403 ? 106.969 135.492 131.116 1.00 35.26 403 PHE A CA 1
ATOM 7283 C C . PHE D 4 403 ? 107.127 136.132 129.743 1.00 35.26 403 PHE A C 1
ATOM 7284 O O . PHE D 4 403 ? 106.743 137.283 129.522 1.00 35.26 403 PHE A O 1
ATOM 7292 N N . ILE D 4 404 ? 107.711 135.374 128.814 1.00 35.60 404 ILE A N 1
ATOM 7293 C CA . ILE D 4 404 ? 107.851 135.860 127.449 1.00 35.60 404 ILE A CA 1
ATOM 7294 C C . ILE D 4 404 ? 106.471 136.017 126.821 1.00 35.60 404 ILE A C 1
ATOM 7295 O O . ILE D 4 404 ? 105.510 135.325 127.184 1.00 35.60 404 ILE A O 1
ATOM 7300 N N . GLN D 4 405 ? 106.363 136.952 125.886 1.00 42.83 405 GLN A N 1
ATOM 7301 C CA . GLN D 4 405 ? 105.096 137.253 125.242 1.00 42.83 405 GLN A CA 1
ATOM 7302 C C . GLN D 4 405 ? 104.890 136.372 124.018 1.00 42.83 405 GLN A C 1
ATOM 7303 O O . GLN D 4 405 ? 105.846 135.923 123.380 1.00 42.83 405 GLN A O 1
ATOM 7309 N N . TYR D 4 406 ? 103.619 136.127 123.694 1.00 46.07 406 TYR A N 1
ATOM 7310 C CA . TYR D 4 406 ? 103.297 135.328 122.518 1.00 46.07 406 TYR A CA 1
ATOM 7311 C C . TYR D 4 406 ? 103.645 136.062 121.230 1.00 46.07 406 TYR A C 1
ATOM 7312 O O . TYR D 4 406 ? 103.909 135.421 120.206 1.00 46.07 406 TYR A O 1
ATOM 7321 N N . SER D 4 407 ? 103.647 137.396 121.259 1.00 43.04 407 SER A N 1
ATOM 7322 C CA . SER D 4 407 ? 103.998 138.162 120.068 1.00 43.04 407 SER A CA 1
ATOM 7323 C C . SER D 4 407 ? 105.441 137.904 119.652 1.00 43.04 407 SER A C 1
ATOM 7324 O O . SER D 4 407 ? 105.753 137.871 118.457 1.00 43.04 407 SER A O 1
ATOM 7327 N N . THR D 4 408 ? 106.337 137.719 120.623 1.00 39.62 408 THR A N 1
ATOM 7328 C CA . THR D 4 408 ? 107.723 137.396 120.295 1.00 39.62 408 THR A CA 1
ATOM 7329 C C . THR D 4 408 ? 107.827 136.037 119.613 1.00 39.62 408 THR A C 1
ATOM 7330 O O . THR D 4 408 ? 108.567 135.878 118.634 1.00 39.62 408 THR A O 1
ATOM 7334 N N . ILE D 4 409 ? 107.092 135.042 120.115 1.00 39.29 409 ILE A N 1
ATOM 7335 C CA . ILE D 4 409 ? 107.089 133.727 119.481 1.00 39.29 409 ILE A CA 1
ATOM 7336 C C . ILE D 4 409 ? 106.521 133.818 118.071 1.00 39.29 409 ILE A C 1
ATOM 7337 O O . ILE D 4 409 ? 107.010 133.160 117.145 1.00 39.29 409 ILE A O 1
ATOM 7342 N N . GLU D 4 410 ? 105.483 134.637 117.884 1.00 43.09 410 GLU A N 1
ATOM 7343 C CA . GLU D 4 410 ? 104.927 134.827 116.548 1.00 43.09 410 GLU A CA 1
ATOM 7344 C C . GLU D 4 410 ? 105.940 135.478 115.615 1.00 43.09 410 GLU A C 1
ATOM 7345 O O . GLU D 4 410 ? 106.049 135.100 114.444 1.00 43.09 410 GLU A O 1
ATOM 7351 N N . LYS D 4 411 ? 106.685 136.465 116.115 1.00 40.27 411 LYS A N 1
ATOM 7352 C CA . LYS D 4 411 ? 107.712 137.108 115.301 1.00 40.27 411 LYS A CA 1
ATOM 7353 C C . LYS D 4 411 ? 108.813 136.126 114.922 1.00 40.27 411 LYS A C 1
ATOM 7354 O O . LYS D 4 411 ? 109.305 136.139 113.788 1.00 40.27 411 LYS A O 1
ATOM 7360 N N . LEU D 4 412 ? 109.216 135.270 115.862 1.00 36.78 412 LEU A N 1
ATOM 7361 C CA . LEU D 4 412 ? 110.278 134.311 115.579 1.00 36.78 412 LEU A CA 1
ATOM 7362 C C . LEU D 4 412 ? 109.817 133.223 114.617 1.00 36.78 412 LEU A C 1
ATOM 7363 O O . LEU D 4 412 ? 110.608 132.756 113.792 1.00 36.78 412 LEU A O 1
ATOM 7368 N N . CYS D 4 413 ? 108.553 132.804 114.707 1.00 39.49 413 CYS A N 1
ATOM 7369 C CA . CYS D 4 413 ? 108.043 131.808 113.770 1.00 39.49 413 CYS A CA 1
ATOM 7370 C C . CYS D 4 413 ? 107.775 132.409 112.397 1.00 39.49 413 CYS A C 1
ATOM 7371 O O . CYS D 4 413 ? 107.855 131.700 111.388 1.00 39.49 413 CYS A O 1
ATOM 7374 N N . GLY D 4 414 ? 107.452 133.703 112.338 1.00 37.58 414 GLY A N 1
ATOM 7375 C CA . GLY D 4 414 ? 107.151 134.326 111.060 1.00 37.58 414 GLY A CA 1
ATOM 7376 C C . GLY D 4 414 ? 108.351 134.394 110.137 1.00 37.58 414 GLY A C 1
ATOM 7377 O O . GLY D 4 414 ? 108.215 134.270 108.917 1.00 37.58 414 GLY A O 1
ATOM 7378 N N . THR D 4 415 ? 109.540 134.597 110.700 1.00 35.50 415 THR A N 1
ATOM 7379 C CA . THR D 4 415 ? 110.775 134.615 109.927 1.00 35.50 415 THR A CA 1
ATOM 7380 C C . THR D 4 415 ? 111.306 133.218 109.637 1.00 35.50 415 THR A C 1
ATOM 7381 O O . THR D 4 415 ? 112.364 133.096 109.011 1.00 35.50 415 THR A O 1
ATOM 7385 N N . LEU D 4 416 ? 110.604 132.177 110.090 1.00 35.90 416 LEU A N 1
ATOM 7386 C CA . LEU D 4 416 ? 110.999 130.785 109.876 1.00 35.90 416 LEU A CA 1
ATOM 7387 C C . LEU D 4 416 ? 112.328 130.474 110.559 1.00 35.90 416 LEU A C 1
ATOM 7388 O O . LEU D 4 416 ? 113.163 129.740 110.029 1.00 35.90 416 LEU A O 1
ATOM 7393 N N . LEU D 4 417 ? 112.524 131.041 111.749 1.00 32.56 417 LEU A N 1
ATOM 7394 C CA . LEU D 4 417 ? 113.674 130.700 112.577 1.00 32.56 417 LEU A CA 1
ATOM 7395 C C . LEU D 4 417 ? 113.379 129.505 113.476 1.00 32.56 417 LEU A C 1
ATOM 7396 O O . LEU D 4 417 ? 114.176 128.566 113.545 1.00 32.56 417 LEU A O 1
ATOM 7401 N N . ILE D 4 418 ? 112.246 129.537 114.180 1.00 35.14 418 ILE A N 1
ATOM 7402 C CA . ILE D 4 418 ? 111.878 128.412 115.042 1.00 35.14 418 ILE A CA 1
ATOM 7403 C C . ILE D 4 418 ? 111.626 127.133 114.249 1.00 35.14 418 ILE A C 1
ATOM 7404 O O . ILE D 4 418 ? 112.110 126.071 114.670 1.00 35.14 418 ILE A O 1
ATOM 7409 N N . PRO D 4 419 ? 110.875 127.143 113.136 1.00 34.96 419 PRO A N 1
ATOM 7410 C CA . PRO D 4 419 ? 110.730 125.893 112.366 1.00 34.96 419 PRO A CA 1
ATOM 7411 C C . PRO D 4 419 ? 112.051 125.300 111.907 1.00 34.96 419 PRO A C 1
ATOM 7412 O O . PRO D 4 419 ? 112.231 124.076 111.971 1.00 34.96 419 PRO A O 1
ATOM 7416 N N . LEU D 4 420 ? 112.990 126.135 111.457 1.00 36.25 420 LEU A N 1
ATOM 7417 C CA . LEU D 4 420 ? 114.293 125.627 111.039 1.00 36.25 420 LEU A CA 1
ATOM 7418 C C . LEU D 4 420 ? 115.036 124.992 112.207 1.00 36.25 420 LEU A C 1
ATOM 7419 O O . LEU D 4 420 ? 115.630 123.915 112.065 1.00 36.25 420 LEU A O 1
ATOM 7424 N N . ALA D 4 421 ? 115.010 125.645 113.370 1.00 35.82 421 ALA A N 1
ATOM 7425 C CA . ALA D 4 421 ? 115.676 125.094 114.544 1.00 35.82 421 ALA A CA 1
ATOM 7426 C C . ALA D 4 421 ? 115.048 123.773 114.964 1.00 35.82 421 ALA A C 1
ATOM 7427 O O . ALA D 4 421 ? 115.758 122.829 115.326 1.00 35.82 421 ALA A O 1
ATOM 7429 N N . LEU D 4 422 ? 113.716 123.686 114.924 1.00 38.13 422 LEU A N 1
ATOM 7430 C CA . LEU D 4 422 ? 113.044 122.446 115.299 1.00 38.13 422 LEU A CA 1
ATOM 7431 C C . LEU D 4 422 ? 113.385 121.318 114.334 1.00 38.13 422 LEU A C 1
ATOM 7432 O O . LEU D 4 422 ? 113.631 120.183 114.759 1.00 38.13 422 LEU A O 1
ATOM 7437 N N . ILE D 4 423 ? 113.410 121.610 113.032 1.00 38.95 423 ILE A N 1
ATOM 7438 C CA . ILE D 4 423 ? 113.764 120.585 112.053 1.00 38.95 423 ILE A CA 1
ATOM 7439 C C . ILE D 4 423 ? 115.196 120.113 112.269 1.00 38.95 423 ILE A C 1
ATOM 7440 O O . ILE D 4 423 ? 115.480 118.908 112.244 1.00 38.95 423 ILE A O 1
ATOM 7445 N N . SER D 4 424 ? 116.119 121.052 112.490 1.00 36.77 424 SER A N 1
ATOM 7446 C CA . SER D 4 424 ? 117.511 120.680 112.721 1.00 36.77 424 SER A CA 1
ATOM 7447 C C . SER D 4 424 ? 117.658 119.843 113.985 1.00 36.77 424 SER A C 1
ATOM 7448 O O . SER D 4 424 ? 118.406 118.857 114.004 1.00 36.77 424 SER A O 1
ATOM 7451 N N . LEU D 4 425 ? 116.950 120.217 115.052 1.00 38.90 425 LEU A N 1
ATOM 7452 C CA . LEU D 4 425 ? 117.040 119.474 116.302 1.00 38.90 425 LEU A CA 1
ATOM 7453 C C . LEU D 4 425 ? 116.470 118.069 116.148 1.00 38.90 425 LEU A C 1
ATOM 7454 O O . LEU D 4 425 ? 117.039 117.103 116.670 1.00 38.90 425 LEU A O 1
ATOM 7459 N N . VAL D 4 426 ? 115.352 117.932 115.430 1.00 38.32 426 VAL A N 1
ATOM 7460 C CA . VAL D 4 426 ? 114.780 116.609 115.190 1.00 38.32 426 VAL A CA 1
ATOM 7461 C C . VAL D 4 426 ? 115.742 115.750 114.378 1.00 38.32 426 VAL A C 1
ATOM 7462 O O . VAL D 4 426 ? 115.943 114.566 114.678 1.00 38.32 426 VAL A O 1
ATOM 7466 N N . THR D 4 427 ? 116.350 116.328 113.338 1.00 39.75 427 THR A N 1
ATOM 7467 C CA . THR D 4 427 ? 117.304 115.571 112.533 1.00 39.75 427 THR A CA 1
ATOM 7468 C C . THR D 4 427 ? 118.496 115.118 113.369 1.00 39.75 427 THR A C 1
ATOM 7469 O O . THR D 4 427 ? 118.934 113.963 113.270 1.00 39.75 427 THR A O 1
ATOM 7473 N N . PHE D 4 428 ? 119.026 116.012 114.209 1.00 37.20 428 PHE A N 1
ATOM 7474 C CA . PHE D 4 428 ? 120.153 115.644 115.058 1.00 37.20 428 PHE A CA 1
ATOM 7475 C C . PHE D 4 428 ? 119.773 114.547 116.043 1.00 37.20 428 PHE A C 1
ATOM 7476 O O . PHE D 4 428 ? 120.553 113.618 116.274 1.00 37.20 428 PHE A O 1
ATOM 7484 N N . VAL D 4 429 ? 118.585 114.643 116.645 1.00 40.25 429 VAL A N 1
ATOM 7485 C CA . VAL D 4 429 ? 118.161 113.628 117.606 1.00 40.25 429 VAL A CA 1
ATOM 7486 C C . VAL D 4 429 ? 118.006 112.278 116.920 1.00 40.25 429 VAL A C 1
ATOM 7487 O O . VAL D 4 429 ? 118.423 111.242 117.453 1.00 40.25 429 VAL A O 1
ATOM 7491 N N . PHE D 4 430 ? 117.409 112.267 115.727 1.00 45.28 430 PHE A N 1
ATOM 7492 C CA . PHE D 4 430 ? 117.239 111.019 114.991 1.00 45.28 430 PHE A CA 1
ATOM 7493 C C . PHE D 4 430 ? 118.589 110.393 114.654 1.00 45.28 430 PHE A C 1
ATOM 7494 O O . PHE D 4 430 ? 118.793 109.187 114.843 1.00 45.28 430 PHE A O 1
ATOM 7502 N N . ASN D 4 431 ? 119.531 111.203 114.161 1.00 47.53 431 ASN A N 1
ATOM 7503 C CA . ASN D 4 431 ? 120.847 110.670 113.822 1.00 47.53 431 ASN A CA 1
ATOM 7504 C C . ASN D 4 431 ? 121.560 110.155 115.070 1.00 47.53 431 ASN A C 1
ATOM 7505 O O . ASN D 4 431 ? 122.161 109.075 115.050 1.00 47.53 431 ASN A O 1
ATOM 7510 N N . PHE D 4 432 ? 121.480 110.902 116.174 1.00 45.22 432 PHE A N 1
ATOM 7511 C CA . PHE D 4 432 ? 122.135 110.486 117.410 1.00 45.22 432 PHE A CA 1
ATOM 7512 C C . PHE D 4 432 ? 121.561 109.173 117.927 1.00 45.22 432 PHE A C 1
ATOM 7513 O O . PHE D 4 432 ? 122.304 108.309 118.405 1.00 45.22 432 PHE A O 1
ATOM 7521 N N . VAL D 4 433 ? 120.239 109.009 117.848 1.00 45.60 433 VAL A N 1
ATOM 7522 C CA . VAL D 4 433 ? 119.622 107.756 118.269 1.00 45.60 433 VAL A CA 1
ATOM 7523 C C . VAL D 4 433 ? 120.068 106.609 117.370 1.00 45.60 433 VAL A C 1
ATOM 7524 O O . VAL D 4 433 ? 120.408 105.522 117.853 1.00 45.60 433 VAL A O 1
ATOM 7528 N N . LYS D 4 434 ? 120.083 106.828 116.053 1.00 48.98 434 LYS A N 1
ATOM 7529 C CA . LYS D 4 434 ? 120.441 105.757 115.131 1.00 48.98 434 LYS A CA 1
ATOM 7530 C C . LYS D 4 434 ? 121.928 105.426 115.137 1.00 48.98 434 LYS A C 1
ATOM 7531 O O . LYS D 4 434 ? 122.303 104.353 114.654 1.00 48.98 434 LYS A O 1
ATOM 7537 N N . ASN D 4 435 ? 122.780 106.305 115.663 1.00 51.44 435 ASN A N 1
ATOM 7538 C CA . ASN D 4 435 ? 124.221 106.102 115.608 1.00 51.44 435 ASN A CA 1
ATOM 7539 C C . ASN D 4 435 ? 124.846 105.697 116.936 1.00 51.44 435 ASN A C 1
ATOM 7540 O O . ASN D 4 435 ? 125.996 105.248 116.942 1.00 51.44 435 ASN A O 1
ATOM 7545 N N . THR D 4 436 ? 124.135 105.840 118.051 1.00 48.05 436 THR A N 1
ATOM 7546 C CA . THR D 4 436 ? 124.707 105.643 119.376 1.00 48.05 436 THR A CA 1
ATOM 7547 C C . THR D 4 436 ? 124.000 104.496 120.080 1.00 48.05 436 THR A C 1
ATOM 7548 O O . THR D 4 436 ? 122.766 104.435 120.090 1.00 48.05 436 THR A O 1
ATOM 7552 N N . ASN D 4 437 ? 124.783 103.592 120.665 1.00 39.97 437 ASN A N 1
ATOM 7553 C CA . ASN D 4 437 ? 124.227 102.522 121.483 1.00 39.97 437 ASN A CA 1
ATOM 7554 C C . ASN D 4 437 ? 123.759 103.096 122.814 1.00 39.97 437 ASN A C 1
ATOM 7555 O O . ASN D 4 437 ? 124.572 103.567 123.615 1.00 39.97 437 ASN A O 1
ATOM 7560 N N . LEU D 4 438 ? 122.449 103.053 123.050 1.00 36.58 438 LEU A N 1
ATOM 7561 C CA . LEU D 4 438 ? 121.869 103.782 124.171 1.00 36.58 438 LEU A CA 1
ATOM 7562 C C . LEU D 4 438 ? 122.141 103.124 125.518 1.00 36.58 438 LEU A C 1
ATOM 7563 O O . LEU D 4 438 ? 122.377 103.829 126.504 1.00 36.58 438 LEU A O 1
ATOM 7568 N N . LEU D 4 439 ? 122.110 101.794 125.591 1.00 36.41 439 LEU A N 1
ATOM 7569 C CA . LEU D 4 439 ? 122.150 101.117 126.880 1.00 36.41 439 LEU A CA 1
ATOM 7570 C C . LEU D 4 439 ? 123.528 100.611 127.282 1.00 36.41 439 LEU A C 1
ATOM 7571 O O . LEU D 4 439 ? 123.745 100.353 128.470 1.00 36.41 439 LEU A O 1
ATOM 7576 N N . TRP D 4 440 ? 124.457 100.460 126.345 1.00 41.85 440 TRP A N 1
ATOM 7577 C CA . TRP D 4 440 ? 125.770 99.909 126.653 1.00 41.85 440 TRP A CA 1
ATOM 7578 C C . TRP D 4 440 ? 126.852 100.863 126.178 1.00 41.85 440 TRP A C 1
ATOM 7579 O O . TRP D 4 440 ? 126.821 101.327 125.035 1.00 41.85 440 TRP A O 1
ATOM 7590 N N . ARG D 4 441 ? 127.804 101.148 127.059 1.00 32.49 441 ARG A N 1
ATOM 7591 C CA . ARG D 4 441 ? 128.871 102.097 126.794 1.00 32.49 441 ARG A CA 1
ATOM 7592 C C . ARG D 4 441 ? 130.217 101.387 126.754 1.00 32.49 441 ARG A C 1
ATOM 7593 O O . ARG D 4 441 ? 130.445 100.404 127.463 1.00 32.49 441 ARG A O 1
ATOM 7601 N N . ASN D 4 442 ? 131.103 101.892 125.903 1.00 46.45 442 ASN A N 1
ATOM 7602 C CA . ASN D 4 442 ? 132.491 101.457 125.851 1.00 46.45 442 ASN A CA 1
ATOM 7603 C C . ASN D 4 442 ? 133.359 102.636 126.263 1.00 46.45 442 ASN A C 1
ATOM 7604 O O . ASN D 4 442 ? 133.375 103.666 125.581 1.00 46.45 442 ASN A O 1
ATOM 7609 N N . SER D 4 443 ? 134.073 102.486 127.370 1.00 46.54 443 SER A N 1
ATOM 7610 C CA . SER D 4 443 ? 134.815 103.589 127.977 1.00 46.54 443 SER A CA 1
ATOM 7611 C C . SER D 4 443 ? 136.068 103.975 127.214 1.00 46.54 443 SER A C 1
ATOM 7612 O O . SER D 4 443 ? 136.835 104.782 127.752 1.00 46.54 443 SER A O 1
ATOM 7615 N N . GLU D 4 444 ? 136.342 103.465 126.014 1.00 55.97 444 GLU A N 1
ATOM 7616 C CA . GLU D 4 444 ? 137.538 103.846 125.277 1.00 55.97 444 GLU A CA 1
ATOM 7617 C C . GLU D 4 444 ? 137.245 104.419 123.898 1.00 55.97 444 GLU A C 1
ATOM 7618 O O . GLU D 4 444 ? 138.188 104.732 123.164 1.00 55.97 444 GLU A O 1
ATOM 7624 N N . GLU D 4 445 ? 135.977 104.570 123.525 1.00 48.67 445 GLU A N 1
ATOM 7625 C CA . GLU D 4 445 ? 135.596 105.121 122.233 1.00 48.67 445 GLU A CA 1
ATOM 7626 C C . GLU D 4 445 ? 134.875 106.445 122.432 1.00 48.67 445 GLU A C 1
ATOM 7627 O O . GLU D 4 445 ? 133.910 106.521 123.200 1.00 48.67 445 GLU A O 1
ATOM 7633 N N . ILE D 4 446 ? 135.344 107.481 121.741 1.00 42.28 446 ILE A N 1
ATOM 7634 C CA . ILE D 4 446 ? 134.677 108.777 121.722 1.00 42.28 446 ILE A CA 1
ATOM 7635 C C . ILE D 4 446 ? 133.613 108.750 120.634 1.00 42.28 446 ILE A C 1
ATOM 7636 O O . ILE D 4 446 ? 133.905 108.440 119.473 1.00 42.28 446 ILE A O 1
ATOM 7641 N N . GLY D 4 447 ? 132.380 109.081 121.005 1.00 44.12 447 GLY A N 1
ATOM 7642 C CA . GLY D 4 447 ? 131.231 108.870 120.149 1.00 44.12 447 GLY A CA 1
ATOM 7643 C C . GLY D 4 447 ? 130.974 109.893 119.066 1.00 44.12 447 GLY A C 1
ATOM 7644 O O . GLY D 4 447 ? 129.988 109.742 118.339 1.00 44.12 447 GLY A O 1
ATOM 7645 N N . GLU D 4 448 ? 131.805 110.934 118.953 1.00 47.28 448 GLU A N 1
ATOM 7646 C CA . GLU D 4 448 ? 131.720 111.929 117.883 1.00 47.28 448 GLU A CA 1
ATOM 7647 C C . GLU D 4 448 ? 130.500 112.836 118.017 1.00 47.28 448 GLU A C 1
ATOM 7648 O O . GLU D 4 448 ? 129.487 112.449 118.609 1.00 47.28 448 GLU A O 1
ATOM 7654 N N . ASN D 4 449 ? 130.607 114.053 117.474 1.00 41.33 449 ASN A N 1
ATOM 7655 C CA . ASN D 4 449 ? 129.534 115.053 117.484 1.00 41.33 449 ASN A CA 1
ATOM 7656 C C . ASN D 4 449 ? 129.234 115.549 118.898 1.00 41.33 449 ASN A C 1
ATOM 7657 O O . ASN D 4 449 ? 128.078 115.770 119.259 1.00 41.33 449 ASN A O 1
ATOM 7662 N N . GLY D 4 450 ? 130.281 115.731 119.704 1.00 30.29 450 GLY A N 1
ATOM 7663 C CA . GLY D 4 450 ? 130.087 116.265 121.041 1.00 30.29 450 GLY A CA 1
ATOM 7664 C C . GLY D 4 450 ? 129.784 117.749 121.055 1.00 30.29 450 GLY A C 1
ATOM 7665 O O . GLY D 4 450 ? 129.021 118.221 121.903 1.00 30.29 450 GLY A O 1
ATOM 7666 N N . GLU D 4 451 ? 130.369 118.503 120.120 1.00 31.39 451 GLU A N 1
ATOM 7667 C CA . GLU D 4 451 ? 130.111 119.937 120.055 1.00 31.39 451 GLU A CA 1
ATOM 7668 C C . GLU D 4 451 ? 128.653 120.222 119.707 1.00 31.39 451 GLU A C 1
ATOM 7669 O O . GLU D 4 451 ? 128.041 121.137 120.273 1.00 31.39 451 GLU A O 1
ATOM 7675 N N . ILE D 4 452 ? 128.075 119.436 118.796 1.00 27.27 452 ILE A N 1
ATOM 7676 C CA . ILE D 4 452 ? 126.681 119.640 118.416 1.00 27.27 452 ILE A CA 1
ATOM 7677 C C . ILE D 4 452 ? 125.761 119.366 119.597 1.00 27.27 452 ILE A C 1
ATOM 7678 O O . ILE D 4 452 ? 124.818 120.123 119.855 1.00 27.27 452 ILE A O 1
ATOM 7683 N N . LEU D 4 453 ? 126.015 118.282 120.334 1.00 26.63 453 LEU A N 1
ATOM 7684 C CA . LEU D 4 453 ? 125.189 117.975 121.497 1.00 26.63 453 LEU A CA 1
ATOM 7685 C C . LEU D 4 453 ? 125.337 119.037 122.577 1.00 26.63 453 LEU A C 1
ATOM 7686 O O . LEU D 4 453 ? 124.352 119.415 123.225 1.00 26.63 453 LEU A O 1
ATOM 7691 N N . TYR D 4 454 ? 126.563 119.516 122.801 1.00 27.67 454 TYR A N 1
ATOM 7692 C CA . TYR D 4 454 ? 126.762 120.574 123.783 1.00 27.67 454 TYR A CA 1
ATOM 7693 C C . TYR D 4 454 ? 125.977 121.823 123.400 1.00 27.67 454 TYR A C 1
ATOM 7694 O O . TYR D 4 454 ? 125.315 122.434 124.247 1.00 27.67 454 TYR A O 1
ATOM 7703 N N . ASN D 4 455 ? 126.011 122.194 122.118 1.00 26.05 455 ASN A N 1
ATOM 7704 C CA . ASN D 4 455 ? 125.266 123.366 121.671 1.00 26.05 455 ASN A CA 1
ATOM 7705 C C . ASN D 4 455 ? 123.760 123.149 121.779 1.00 26.05 455 ASN A C 1
ATOM 7706 O O . ASN D 4 455 ? 123.019 124.081 122.105 1.00 26.05 455 ASN A O 1
ATOM 7711 N N . VAL D 4 456 ? 123.289 121.926 121.526 1.00 25.97 456 VAL A N 1
ATOM 7712 C CA . VAL D 4 456 ? 121.857 121.646 121.622 1.00 25.97 456 VAL A CA 1
ATOM 7713 C C . VAL D 4 456 ? 121.381 121.736 123.069 1.00 25.97 456 VAL A C 1
ATOM 7714 O O . VAL D 4 456 ? 120.322 122.311 123.356 1.00 25.97 456 VAL A O 1
ATOM 7718 N N . VAL D 4 457 ? 122.151 121.179 124.005 1.00 27.72 457 VAL A N 1
ATOM 7719 C CA . VAL D 4 457 ? 121.767 121.258 125.413 1.00 27.72 457 VAL A CA 1
ATOM 7720 C C . VAL D 4 457 ? 121.842 122.699 125.908 1.00 27.72 457 VAL A C 1
ATOM 7721 O O . VAL D 4 457 ? 121.001 123.145 126.702 1.00 27.72 457 VAL A O 1
ATOM 7725 N N . GLN D 4 458 ? 122.844 123.452 125.447 1.00 27.61 458 GLN A N 1
ATOM 7726 C CA . GLN D 4 458 ? 122.921 124.865 125.798 1.00 27.61 458 GLN A CA 1
ATOM 7727 C C . GLN D 4 458 ? 121.715 125.628 125.263 1.00 27.61 458 GLN A C 1
ATOM 7728 O O . GLN D 4 458 ? 121.176 126.507 125.945 1.00 27.61 458 GLN A O 1
ATOM 7734 N N . LEU D 4 459 ? 121.275 125.302 124.044 1.00 29.03 459 LEU A N 1
ATOM 7735 C CA . LEU D 4 459 ? 120.073 125.925 123.499 1.00 29.03 459 LEU A CA 1
ATOM 7736 C C . LEU D 4 459 ? 118.850 125.588 124.338 1.00 29.03 459 LEU A C 1
ATOM 7737 O O . LEU D 4 459 ? 117.999 126.449 124.571 1.00 29.03 459 LEU A O 1
ATOM 7742 N N . CYS D 4 460 ? 118.732 124.335 124.781 1.00 31.36 460 CYS A N 1
ATOM 7743 C CA . CYS D 4 460 ? 117.596 123.960 125.620 1.00 31.36 460 CYS A CA 1
ATOM 7744 C C . CYS D 4 460 ? 117.590 124.748 126.926 1.00 31.36 460 CYS A C 1
ATOM 7745 O O . CYS D 4 460 ? 116.544 125.257 127.356 1.00 31.36 460 CYS A O 1
ATOM 7748 N N . CYS D 4 461 ? 118.757 124.870 127.565 1.00 30.97 461 CYS A N 1
ATOM 7749 C CA . CYS D 4 461 ? 118.854 125.648 128.798 1.00 30.97 461 CYS A CA 1
ATOM 7750 C C . CYS D 4 461 ? 118.483 127.108 128.558 1.00 30.97 461 CYS A C 1
ATOM 7751 O O . CYS D 4 461 ? 117.722 127.706 129.331 1.00 30.97 461 CYS A O 1
ATOM 7754 N N . SER D 4 462 ? 119.010 127.698 127.481 1.00 29.46 462 SER A N 1
ATOM 7755 C CA . SER D 4 462 ? 118.718 129.096 127.180 1.00 29.46 462 SER A CA 1
ATOM 7756 C C . SER D 4 462 ? 117.243 129.296 126.859 1.00 29.46 462 SER A C 1
ATOM 7757 O O . SER D 4 462 ? 116.659 130.323 127.217 1.00 29.46 462 SER A O 1
ATOM 7760 N N . THR D 4 463 ? 116.629 128.333 126.171 1.00 29.75 463 THR A N 1
ATOM 7761 C CA . THR D 4 463 ? 115.209 128.429 125.852 1.00 29.75 463 THR A CA 1
ATOM 7762 C C . THR D 4 463 ? 114.361 128.397 127.113 1.00 29.75 463 THR A C 1
ATOM 7763 O O . THR D 4 463 ? 113.413 129.177 127.249 1.00 29.75 463 THR A O 1
ATOM 7767 N N . VAL D 4 464 ? 114.691 127.507 128.053 1.00 31.11 464 VAL A N 1
ATOM 7768 C CA . VAL D 4 464 ? 113.958 127.486 129.318 1.00 31.11 464 VAL A CA 1
ATOM 7769 C C . VAL D 4 464 ? 114.138 128.807 130.060 1.00 31.11 464 VAL A C 1
ATOM 7770 O O . VAL D 4 464 ? 113.173 129.381 130.585 1.00 31.11 464 VAL A O 1
ATOM 7774 N N . MET D 4 465 ? 115.372 129.319 130.097 1.00 33.79 465 MET A N 1
ATOM 7775 C CA . MET D 4 465 ? 115.635 130.588 130.772 1.00 33.79 465 MET A CA 1
ATOM 7776 C C . MET D 4 465 ? 114.829 131.727 130.159 1.00 33.79 465 MET A C 1
ATOM 7777 O O . MET D 4 465 ? 114.240 132.540 130.879 1.00 33.79 465 MET A O 1
ATOM 7782 N N . ALA D 4 466 ? 114.794 131.801 128.827 1.00 31.41 466 ALA A N 1
ATOM 7783 C CA . ALA D 4 466 ? 114.092 132.888 128.157 1.00 31.41 466 ALA A CA 1
ATOM 7784 C C . ALA D 4 466 ? 112.581 132.752 128.281 1.00 31.41 466 ALA A C 1
ATOM 7785 O O . ALA D 4 466 ? 111.875 133.764 128.348 1.00 31.41 466 ALA A O 1
ATOM 7787 N N . PHE D 4 467 ? 112.064 131.522 128.299 1.00 35.10 467 PHE A N 1
ATOM 7788 C CA . PHE D 4 467 ? 110.627 131.342 128.463 1.00 35.10 467 PHE A CA 1
ATOM 7789 C C . PHE D 4 467 ? 110.186 131.705 129.873 1.00 35.10 467 PHE A C 1
ATOM 7790 O O . PHE D 4 467 ? 109.120 132.303 130.060 1.00 35.10 467 PHE A O 1
ATOM 7798 N N . LEU D 4 468 ? 110.987 131.352 130.881 1.00 36.66 468 LEU A N 1
ATOM 7799 C CA . LEU D 4 468 ? 110.630 131.704 132.252 1.00 36.66 468 LEU A CA 1
ATOM 7800 C C . LEU D 4 468 ? 110.728 133.207 132.478 1.00 36.66 468 LEU A C 1
ATOM 7801 O O . LEU D 4 468 ? 109.804 133.825 133.018 1.00 36.66 468 LEU A O 1
ATOM 7806 N N . ILE D 4 469 ? 111.866 133.795 132.124 1.00 32.86 469 ILE A N 1
ATOM 7807 C CA . ILE D 4 469 ? 112.097 135.255 132.324 1.00 32.86 469 ILE A CA 1
ATOM 7808 C C . ILE D 4 469 ? 112.411 135.869 130.964 1.00 32.86 469 ILE A C 1
ATOM 7809 O O . ILE D 4 469 ? 113.452 135.524 130.389 1.00 32.86 469 ILE A O 1
ATOM 7814 N N . MET D 4 470 ? 111.573 136.785 130.491 1.00 34.95 470 MET A N 1
ATOM 7815 C CA . MET D 4 470 ? 111.868 137.511 129.231 1.00 34.95 470 MET A CA 1
ATOM 7816 C C . MET D 4 470 ? 113.085 138.384 129.523 1.00 34.95 470 MET A C 1
ATOM 7817 O O . MET D 4 470 ? 113.234 138.686 130.708 1.00 34.95 470 MET A O 1
ATOM 7822 N N . ARG D 4 471 ? 113.914 138.744 128.537 1.00 31.24 471 ARG A N 1
ATOM 7823 C CA . ARG D 4 471 ? 115.206 139.499 128.675 1.00 31.24 471 ARG A CA 1
ATOM 7824 C C . ARG D 4 471 ? 116.340 138.479 128.763 1.00 31.24 471 ARG A C 1
ATOM 7825 O O . ARG D 4 471 ? 117.492 138.875 128.547 1.00 31.24 471 ARG A O 1
ATOM 7833 N N . LEU D 4 472 ? 116.013 137.198 128.915 1.00 27.61 472 LEU A N 1
ATOM 7834 C CA . LEU D 4 472 ? 117.026 136.120 128.841 1.00 27.61 472 LEU A CA 1
ATOM 7835 C C . LEU D 4 472 ? 116.974 135.618 127.396 1.00 27.61 472 LEU A C 1
ATOM 7836 O O . LEU D 4 472 ? 117.671 134.640 127.093 1.00 27.61 472 LEU A O 1
ATOM 7841 N N . LYS D 4 473 ? 116.159 136.261 126.549 1.00 27.69 473 LYS A N 1
ATOM 7842 C CA . LYS D 4 473 ? 116.107 135.967 125.095 1.00 27.69 473 LYS A CA 1
ATOM 7843 C C . LYS D 4 473 ? 117.494 136.288 124.543 1.00 27.69 473 LYS A C 1
ATOM 7844 O O . LYS D 4 473 ? 117.841 135.674 123.531 1.00 27.69 473 LYS A O 1
ATOM 7850 N N . LEU D 4 474 ? 118.156 137.332 125.042 1.00 23.51 474 LEU A N 1
ATOM 7851 C CA . LEU D 4 474 ? 119.571 137.612 124.674 1.00 23.51 474 LEU A CA 1
ATOM 7852 C C . LEU D 4 474 ? 120.359 136.305 124.463 1.00 23.51 474 LEU A C 1
ATOM 7853 O O . LEU D 4 474 ? 121.213 136.311 123.580 1.00 23.51 474 LEU A O 1
ATOM 7858 N N . PHE D 4 475 ? 120.099 135.241 125.237 1.00 24.03 475 PHE A N 1
ATOM 7859 C CA . PHE D 4 475 ? 120.797 133.968 125.125 1.00 24.03 475 PHE A CA 1
ATOM 7860 C C . PHE D 4 475 ? 120.108 133.015 124.157 1.00 24.03 475 PHE A C 1
ATOM 7861 O O . PHE D 4 475 ? 120.781 132.268 123.440 1.00 24.03 475 PHE A O 1
ATOM 7869 N N . MET D 4 476 ? 118.774 133.026 124.125 1.00 27.86 476 MET A N 1
ATOM 7870 C CA . MET D 4 476 ? 118.035 132.029 123.357 1.00 27.86 476 MET A CA 1
ATOM 7871 C C . MET D 4 476 ? 118.157 132.264 121.855 1.00 27.86 476 MET A C 1
ATOM 7872 O O . MET D 4 476 ? 118.401 131.323 121.092 1.00 27.86 476 MET A O 1
ATOM 7877 N N . THR D 4 477 ? 117.983 133.509 121.406 1.00 27.82 477 THR A N 1
ATOM 7878 C CA . THR D 4 477 ? 117.900 133.759 119.966 1.00 27.82 477 THR A CA 1
ATOM 7879 C C . THR D 4 477 ? 119.189 133.432 119.215 1.00 27.82 477 THR A C 1
ATOM 7880 O O . THR D 4 477 ? 119.113 132.751 118.174 1.00 27.82 477 THR A O 1
ATOM 7884 N N . PRO D 4 478 ? 120.380 133.870 119.648 1.00 27.15 478 PRO A N 1
ATOM 7885 C CA . PRO D 4 478 ? 121.597 133.463 118.924 1.00 27.15 478 PRO A CA 1
ATOM 7886 C C . PRO D 4 478 ? 121.814 131.960 118.899 1.00 27.15 478 PRO A C 1
ATOM 7887 O O . PRO D 4 478 ? 122.326 131.436 117.904 1.00 27.15 478 PRO A O 1
ATOM 7891 N N . HIS D 4 479 ? 121.430 131.239 119.953 1.00 28.66 479 HIS A N 1
ATOM 7892 C CA . HIS D 4 479 ? 121.565 129.787 119.912 1.00 28.66 479 HIS A CA 1
ATOM 7893 C C . HIS D 4 479 ? 120.550 129.150 118.973 1.00 28.66 479 HIS A C 1
ATOM 7894 O O . HIS D 4 479 ? 120.842 128.115 118.366 1.00 28.66 479 HIS A O 1
ATOM 7901 N N . LEU D 4 480 ? 119.367 129.750 118.827 1.00 27.83 480 LEU A N 1
ATOM 7902 C CA . LEU D 4 480 ? 118.459 129.310 117.774 1.00 27.83 480 LEU A CA 1
ATOM 7903 C C . LEU D 4 480 ? 119.096 129.493 116.404 1.00 27.83 480 LEU A C 1
ATOM 7904 O O . LEU D 4 480 ? 119.006 128.608 115.545 1.00 27.83 480 LEU A O 1
ATOM 7909 N N . CYS D 4 481 ? 119.761 130.632 116.189 1.00 28.82 481 CYS A N 1
ATOM 7910 C CA . CYS D 4 481 ? 120.450 130.854 114.921 1.00 28.82 481 CYS A CA 1
ATOM 7911 C C . CYS D 4 481 ? 121.558 129.828 114.706 1.00 28.82 481 CYS A C 1
ATOM 7912 O O . CYS D 4 481 ? 121.777 129.365 113.581 1.00 28.82 481 CYS A O 1
ATOM 7915 N N . ILE D 4 482 ? 122.275 129.476 115.772 1.00 26.46 482 ILE A N 1
ATOM 7916 C CA . ILE D 4 482 ? 123.365 128.510 115.661 1.00 26.46 482 ILE A CA 1
ATOM 7917 C C . ILE D 4 482 ? 122.823 127.128 115.314 1.00 26.46 482 ILE A C 1
ATOM 7918 O O . ILE D 4 482 ? 123.339 126.447 114.420 1.00 26.46 482 ILE A O 1
ATOM 7923 N N . VAL D 4 483 ? 121.775 126.694 116.016 1.00 27.27 483 VAL A N 1
ATOM 7924 C CA . VAL D 4 483 ? 121.204 125.374 115.771 1.00 27.27 483 VAL A CA 1
ATOM 7925 C C . VAL D 4 483 ? 120.553 125.308 114.394 1.00 27.27 483 VAL A C 1
ATOM 7926 O O . VAL D 4 483 ? 120.537 124.245 113.760 1.00 27.27 483 VAL A O 1
ATOM 7930 N N . ALA D 4 484 ? 120.033 126.432 113.892 1.00 27.95 484 ALA A N 1
ATOM 7931 C CA . ALA D 4 484 ? 119.487 126.453 112.539 1.00 27.95 484 ALA A CA 1
ATOM 7932 C C . ALA D 4 484 ? 120.531 126.113 111.486 1.00 27.95 484 ALA A C 1
ATOM 7933 O O . ALA D 4 484 ? 120.170 125.661 110.395 1.00 27.95 484 ALA A O 1
ATOM 7935 N N . ALA D 4 485 ? 121.815 126.320 111.784 1.00 28.50 485 ALA A N 1
ATOM 7936 C CA . ALA D 4 485 ? 122.881 126.016 110.839 1.00 28.50 485 ALA A CA 1
ATOM 7937 C C . ALA D 4 485 ? 123.114 124.521 110.666 1.00 28.50 485 ALA A C 1
ATOM 7938 O O . ALA D 4 485 ? 123.872 124.134 109.771 1.00 28.50 485 ALA A O 1
ATOM 7940 N N . LEU D 4 486 ? 122.494 123.677 111.494 1.00 32.22 486 LEU A N 1
ATOM 7941 C CA . LEU D 4 486 ? 122.644 122.235 111.337 1.00 32.22 486 LEU A CA 1
ATOM 7942 C C . LEU D 4 486 ? 122.010 121.726 110.050 1.00 32.22 486 LEU A C 1
ATOM 7943 O O . LEU D 4 486 ? 122.296 120.597 109.638 1.00 32.22 486 LEU A O 1
ATOM 7948 N N . PHE D 4 487 ? 121.153 122.528 109.415 1.00 38.62 487 PHE A N 1
ATOM 7949 C CA . PHE D 4 487 ? 120.555 122.134 108.144 1.00 38.62 487 PHE A CA 1
ATOM 7950 C C . PHE D 4 487 ? 121.606 121.968 107.055 1.00 38.62 487 PHE A C 1
ATOM 7951 O O . PHE D 4 487 ? 121.388 121.226 106.091 1.00 38.62 487 PHE A O 1
ATOM 7959 N N . ALA D 4 488 ? 122.745 122.642 107.190 1.00 39.03 488 ALA A N 1
ATOM 7960 C CA . ALA D 4 488 ? 123.807 122.599 106.196 1.00 39.03 488 ALA A CA 1
ATOM 7961 C C . ALA D 4 488 ? 124.821 121.491 106.448 1.00 39.03 488 ALA A C 1
ATOM 7962 O O . ALA D 4 488 ? 125.781 121.367 105.681 1.00 39.03 488 ALA A O 1
ATOM 7964 N N . ASN D 4 489 ? 124.638 120.689 107.493 1.00 45.16 489 ASN A N 1
ATOM 7965 C CA . ASN D 4 489 ? 125.551 119.589 107.782 1.00 45.16 489 ASN A CA 1
ATOM 7966 C C . ASN D 4 489 ? 125.237 118.416 106.862 1.00 45.16 489 ASN A C 1
ATOM 7967 O O . ASN D 4 489 ? 124.103 117.925 106.837 1.00 45.16 489 ASN A O 1
ATOM 7972 N N . SER D 4 490 ? 126.241 117.969 106.105 1.00 56.43 490 SER A N 1
ATOM 7973 C CA . SER D 4 490 ? 126.016 116.919 105.115 1.00 56.43 490 SER A CA 1
ATOM 7974 C C . SER D 4 490 ? 125.757 115.572 105.779 1.00 56.43 490 SER A C 1
ATOM 7975 O O . SER D 4 490 ? 124.893 114.808 105.334 1.00 56.43 490 SER A O 1
ATOM 7978 N N . LYS D 4 491 ? 126.496 115.261 106.847 1.00 54.33 491 LYS A N 1
ATOM 7979 C CA . LYS D 4 491 ? 126.343 113.963 107.496 1.00 54.33 491 LYS A CA 1
ATOM 7980 C C . LYS D 4 491 ? 124.959 113.806 108.114 1.00 54.33 491 LYS A C 1
ATOM 7981 O O . LYS D 4 491 ? 124.356 112.730 108.039 1.00 54.33 491 LYS A O 1
ATOM 7987 N N . LEU D 4 492 ? 124.440 114.868 108.732 1.00 54.54 492 LEU A N 1
ATOM 7988 C CA . LEU D 4 492 ? 123.156 114.773 109.419 1.00 54.54 492 LEU A CA 1
ATOM 7989 C C . LEU D 4 492 ? 122.011 114.534 108.443 1.00 54.54 492 LEU A C 1
ATOM 7990 O O . LEU D 4 492 ? 121.011 113.898 108.795 1.00 54.54 492 LEU A O 1
ATOM 7995 N N . LEU D 4 493 ? 122.136 115.032 107.215 1.00 68.20 493 LEU A N 1
ATOM 7996 C CA . LEU D 4 493 ? 120.982 115.107 106.329 1.00 68.20 493 LEU A CA 1
ATOM 7997 C C . LEU D 4 493 ? 121.215 114.297 105.054 1.00 68.20 493 LEU A C 1
ATOM 7998 O O . LEU D 4 493 ? 120.983 114.780 103.941 1.00 68.20 493 LEU A O 1
ATOM 8003 N N . GLY D 4 494 ? 121.704 113.062 105.203 1.00 90.31 494 GLY A N 1
ATOM 8004 C CA . GLY D 4 494 ? 121.739 112.089 104.130 1.00 90.31 494 GLY A CA 1
ATOM 8005 C C . GLY D 4 494 ? 123.131 111.724 103.650 1.00 90.31 494 GLY A C 1
ATOM 8006 O O . GLY D 4 494 ? 123.297 110.681 103.006 1.00 90.31 494 GLY A O 1
ATOM 8007 N N . GLY D 4 495 ? 124.128 112.552 103.943 1.00 100.84 495 GLY A N 1
ATOM 8008 C CA . GLY D 4 495 ? 125.469 112.284 103.462 1.00 100.84 495 GLY A CA 1
ATOM 8009 C C . GLY D 4 495 ? 125.588 112.444 101.960 1.00 100.84 495 GLY A C 1
ATOM 8010 O O . GLY D 4 495 ? 125.410 113.546 101.433 1.00 100.84 495 GLY A O 1
ATOM 8011 N N . ASP D 4 496 ? 125.888 111.351 101.258 1.00 114.12 496 ASP A N 1
ATOM 8012 C CA . ASP D 4 496 ? 125.986 111.362 99.804 1.00 114.12 496 ASP A CA 1
ATOM 8013 C C . ASP D 4 496 ? 124.725 110.837 99.131 1.00 114.12 496 ASP A C 1
ATOM 8014 O O . ASP D 4 496 ? 124.714 110.659 97.908 1.00 114.12 496 ASP A O 1
ATOM 8019 N N . ARG D 4 497 ? 123.662 110.582 99.898 1.00 109.24 497 ARG A N 1
ATOM 8020 C CA . ARG D 4 497 ? 122.398 110.165 99.304 1.00 109.24 497 ARG A CA 1
ATOM 8021 C C . ARG D 4 497 ? 121.658 111.326 98.654 1.00 109.24 497 ARG A C 1
ATOM 8022 O O . ARG D 4 497 ? 120.734 111.092 97.868 1.00 109.24 497 ARG A O 1
ATOM 8030 N N . ILE D 4 498 ? 122.042 112.564 98.960 1.00 101.27 498 ILE A N 1
ATOM 8031 C CA . ILE D 4 498 ? 121.344 113.740 98.456 1.00 101.27 498 ILE A CA 1
ATOM 8032 C C . ILE D 4 498 ? 122.246 114.419 97.431 1.00 101.27 498 ILE A C 1
ATOM 8033 O O . ILE D 4 498 ? 122.078 115.602 97.115 1.00 101.27 498 ILE A O 1
ATOM 8038 N N . SER D 4 499 ? 123.202 113.667 96.901 1.00 93.16 499 SER A N 1
ATOM 8039 C CA . SER D 4 499 ? 124.137 114.133 95.873 1.00 93.16 499 SER A CA 1
ATOM 8040 C C . SER D 4 499 ? 124.853 115.392 96.369 1.00 93.16 499 SER A C 1
ATOM 8041 O O . SER D 4 499 ? 124.995 115.609 97.577 1.00 93.16 499 SER A O 1
ATOM 8044 N N . LYS D 4 500 ? 125.321 116.230 95.444 1.00 78.43 500 LYS A N 1
ATOM 8045 C CA . LYS D 4 500 ? 125.958 117.489 95.806 1.00 78.43 500 LYS A CA 1
ATOM 8046 C C . LYS D 4 500 ? 125.264 118.654 95.114 1.00 78.43 500 LYS A C 1
ATOM 8047 O O . LYS D 4 500 ? 125.097 119.726 95.703 1.00 78.43 500 LYS A O 1
ATOM 8053 N N . THR D 4 501 ? 124.860 118.450 93.858 1.00 73.04 501 THR A N 1
ATOM 8054 C CA . THR D 4 501 ? 124.114 119.479 93.142 1.00 73.04 501 THR A CA 1
ATOM 8055 C C . THR D 4 501 ? 122.767 119.734 93.808 1.00 73.04 501 THR A C 1
ATOM 8056 O O . THR D 4 501 ? 122.319 120.881 93.915 1.00 73.04 501 THR A O 1
ATOM 8060 N N . ILE D 4 502 ? 122.108 118.668 94.268 1.00 69.65 502 ILE A N 1
ATOM 8061 C CA . ILE D 4 502 ? 120.828 118.817 94.955 1.00 69.65 502 ILE A CA 1
ATOM 8062 C C . ILE D 4 502 ? 121.012 119.547 96.280 1.00 69.65 502 ILE A C 1
ATOM 8063 O O . ILE D 4 502 ? 120.203 120.407 96.648 1.00 69.65 502 ILE A O 1
ATOM 8068 N N . ARG D 4 503 ? 122.072 119.212 97.020 1.00 59.78 503 ARG A N 1
ATOM 8069 C CA . ARG D 4 503 ? 122.296 119.833 98.324 1.00 59.78 503 ARG A CA 1
ATOM 8070 C C . ARG D 4 503 ? 122.517 121.334 98.191 1.00 59.78 503 ARG A C 1
ATOM 8071 O O . ARG D 4 503 ? 121.968 122.125 98.966 1.00 59.78 503 ARG A O 1
ATOM 8079 N N . VAL D 4 504 ? 123.324 121.748 97.212 1.00 58.95 504 VAL A N 1
ATOM 8080 C CA . VAL D 4 504 ? 123.549 123.175 96.994 1.00 58.95 504 VAL A CA 1
ATOM 8081 C C . VAL D 4 504 ? 122.275 123.841 96.488 1.00 58.95 504 VAL A C 1
ATOM 8082 O O . VAL D 4 504 ? 121.964 124.981 96.854 1.00 58.95 504 VAL A O 1
ATOM 8086 N N . SER D 4 505 ? 121.516 123.139 95.643 1.00 60.08 505 SER A N 1
ATOM 8087 C CA . SER D 4 505 ? 120.269 123.694 95.127 1.00 60.08 505 SER A CA 1
ATOM 8088 C C . SER D 4 505 ? 119.260 123.926 96.245 1.00 60.08 505 SER A C 1
ATOM 8089 O O . SER D 4 505 ? 118.569 124.950 96.264 1.00 60.08 505 SER A O 1
ATOM 8092 N N . ALA D 4 506 ? 119.153 122.980 97.179 1.00 52.86 506 ALA A N 1
ATOM 8093 C CA . ALA D 4 506 ? 118.202 123.134 98.275 1.00 52.86 506 ALA A CA 1
ATOM 8094 C C . ALA D 4 506 ? 118.679 124.171 99.283 1.00 52.86 506 ALA A C 1
ATOM 8095 O O . ALA D 4 506 ? 117.863 124.860 99.906 1.00 52.86 506 ALA A O 1
ATOM 8097 N N . LEU D 4 507 ? 119.996 124.299 99.460 1.00 48.05 507 LEU A N 1
ATOM 8098 C CA . LEU D 4 507 ? 120.524 125.239 100.440 1.00 48.05 507 LEU A CA 1
ATOM 8099 C C . LEU D 4 507 ? 120.375 126.688 99.999 1.00 48.05 507 LEU A C 1
ATOM 8100 O O . LEU D 4 507 ? 120.212 127.565 100.853 1.00 48.05 507 LEU A O 1
ATOM 8105 N N . VAL D 4 508 ? 120.435 126.965 98.696 1.00 48.05 508 VAL A N 1
ATOM 8106 C CA . VAL D 4 508 ? 120.173 128.322 98.230 1.00 48.05 508 VAL A CA 1
ATOM 8107 C C . VAL D 4 508 ? 118.682 128.626 98.212 1.00 48.05 508 VAL A C 1
ATOM 8108 O O . VAL D 4 508 ? 118.295 129.797 98.296 1.00 48.05 508 VAL A O 1
ATOM 8112 N N . GLY D 4 509 ? 117.833 127.606 98.118 1.00 43.74 509 GLY A N 1
ATOM 8113 C CA . GLY D 4 509 ? 116.402 127.797 98.230 1.00 43.74 509 GLY A CA 1
ATOM 8114 C C . GLY D 4 509 ? 115.991 128.235 99.620 1.00 43.74 509 GLY A C 1
ATOM 8115 O O . GLY D 4 509 ? 115.131 129.106 99.776 1.00 43.74 509 GLY A O 1
ATOM 8116 N N . VAL D 4 510 ? 116.605 127.634 100.641 1.00 40.18 510 VAL A N 1
ATOM 8117 C CA . VAL D 4 510 ? 116.326 128.032 102.017 1.00 40.18 510 VAL A CA 1
ATOM 8118 C C . VAL D 4 510 ? 116.734 129.482 102.239 1.00 40.18 510 VAL A C 1
ATOM 8119 O O . VAL D 4 510 ? 116.007 130.260 102.869 1.00 40.18 510 VAL A O 1
ATOM 8123 N N . ILE D 4 511 ? 117.899 129.869 101.717 1.00 39.29 511 ILE A N 1
ATOM 8124 C CA . ILE D 4 511 ? 118.359 131.248 101.848 1.00 39.29 511 ILE A CA 1
ATOM 8125 C C . ILE D 4 511 ? 117.423 132.196 101.108 1.00 39.29 511 ILE A C 1
ATOM 8126 O O . ILE D 4 511 ? 117.098 133.282 101.604 1.00 39.29 511 ILE A O 1
ATOM 8131 N N . ALA D 4 512 ? 116.965 131.799 99.918 1.00 38.14 512 ALA A N 1
ATOM 8132 C CA . ALA D 4 512 ? 116.052 132.645 99.156 1.00 38.14 512 ALA A CA 1
ATOM 8133 C C . ALA D 4 512 ? 114.723 132.827 99.880 1.00 38.14 512 ALA A C 1
ATOM 8134 O O . ALA D 4 512 ? 114.142 133.918 99.861 1.00 38.14 512 ALA A O 1
ATOM 8136 N N . ILE D 4 513 ? 114.218 131.765 100.511 1.00 38.36 513 ILE A N 1
ATOM 8137 C CA . ILE D 4 513 ? 112.979 131.879 101.275 1.00 38.36 513 ILE A CA 1
ATOM 8138 C C . ILE D 4 513 ? 113.190 132.746 102.512 1.00 38.36 513 ILE A C 1
ATOM 8139 O O . ILE D 4 513 ? 112.307 133.521 102.900 1.00 38.36 513 ILE A O 1
ATOM 8144 N N . LEU D 4 514 ? 114.359 132.635 103.148 1.00 36.54 514 LEU A N 1
ATOM 8145 C CA . LEU D 4 514 ? 114.644 133.455 104.322 1.00 36.54 514 LEU A CA 1
ATOM 8146 C C . LEU D 4 514 ? 114.698 134.936 103.967 1.00 36.54 514 LEU A C 1
ATOM 8147 O O . LEU D 4 514 ? 114.203 135.780 104.722 1.00 36.54 514 LEU A O 1
ATOM 8152 N N . PHE D 4 515 ? 115.306 135.274 102.826 1.00 35.78 515 PHE A N 1
ATOM 8153 C CA . PHE D 4 515 ? 115.338 136.667 102.389 1.00 35.78 515 PHE A CA 1
ATOM 8154 C C . PHE D 4 515 ? 113.936 137.204 102.138 1.00 35.78 515 PHE A C 1
ATOM 8155 O O . PHE D 4 515 ? 113.653 138.374 102.418 1.00 35.78 515 PHE A O 1
ATOM 8163 N N . TYR D 4 516 ? 113.045 136.368 101.603 1.00 39.91 516 TYR A N 1
ATOM 8164 C CA . TYR D 4 516 ? 111.684 136.808 101.323 1.00 39.91 516 TYR A CA 1
ATOM 8165 C C . TYR D 4 516 ? 110.917 137.167 102.589 1.00 39.91 516 TYR A C 1
ATOM 8166 O O . TYR D 4 516 ? 109.991 137.982 102.527 1.00 39.91 516 TYR A O 1
ATOM 8175 N N . ARG D 4 517 ? 111.279 136.587 103.732 1.00 41.35 517 ARG A N 1
ATOM 8176 C CA . ARG D 4 517 ? 110.592 136.861 104.988 1.00 41.35 517 ARG A CA 1
ATOM 8177 C C . ARG D 4 517 ? 111.481 137.564 106.006 1.00 41.35 517 ARG A C 1
ATOM 8178 O O . ARG D 4 517 ? 111.112 137.644 107.183 1.00 41.35 517 ARG A O 1
ATOM 8186 N N . GLY D 4 518 ? 112.636 138.073 105.590 1.00 40.41 518 GLY A N 1
ATOM 8187 C CA . GLY D 4 518 ? 113.519 138.775 106.498 1.00 40.41 518 GLY A CA 1
ATOM 8188 C C . GLY D 4 518 ? 113.743 140.219 106.106 1.00 40.41 518 GLY A C 1
ATOM 8189 O O . GLY D 4 518 ? 114.022 141.065 106.959 1.00 40.41 518 GLY A O 1
ATOM 8190 N N . ILE D 4 519 ? 113.635 140.508 104.806 1.00 40.83 519 ILE A N 1
ATOM 8191 C CA . ILE D 4 519 ? 113.778 141.890 104.339 1.00 40.83 519 ILE A CA 1
ATOM 8192 C C . ILE D 4 519 ? 112.716 142.805 104.932 1.00 40.83 519 ILE A C 1
ATOM 8193 O O . ILE D 4 519 ? 113.059 143.923 105.348 1.00 40.83 519 ILE A O 1
ATOM 8198 N N . PRO D 4 520 ? 111.426 142.436 104.986 1.00 44.41 520 PRO A N 1
ATOM 8199 C CA . PRO D 4 520 ? 110.461 143.325 105.657 1.00 44.41 520 PRO A CA 1
ATOM 8200 C C . PRO D 4 520 ? 110.809 143.620 107.105 1.00 44.41 520 PRO A C 1
ATOM 8201 O O . PRO D 4 520 ? 110.587 144.746 107.568 1.00 44.41 520 PRO A O 1
ATOM 8205 N N . ASN D 4 521 ? 111.353 142.644 107.836 1.00 43.30 521 ASN A N 1
ATOM 8206 C CA . ASN D 4 521 ? 111.703 142.875 109.235 1.00 43.30 521 ASN A CA 1
ATOM 8207 C C . ASN D 4 521 ? 112.788 143.936 109.365 1.00 43.30 521 ASN A C 1
ATOM 8208 O O . ASN D 4 521 ? 112.678 144.857 110.181 1.00 43.30 521 ASN A O 1
ATOM 8213 N N . ILE D 4 522 ? 113.847 143.828 108.559 1.00 42.78 522 ILE A N 1
ATOM 8214 C CA . ILE D 4 522 ? 114.927 144.804 108.644 1.00 42.78 522 ILE A CA 1
ATOM 8215 C C . ILE D 4 522 ? 114.470 146.161 108.120 1.00 42.78 522 ILE A C 1
ATOM 8216 O O . ILE D 4 522 ? 114.899 147.203 108.628 1.00 42.78 522 ILE A O 1
ATOM 8221 N N . ARG D 4 523 ? 113.580 146.181 107.123 1.00 46.69 523 ARG A N 1
ATOM 8222 C CA . ARG D 4 523 ? 113.031 147.449 106.653 1.00 46.69 523 ARG A CA 1
ATOM 8223 C C . ARG D 4 523 ? 112.238 148.142 107.755 1.00 46.69 523 ARG A C 1
ATOM 8224 O O . ARG D 4 523 ? 112.393 149.347 107.988 1.00 46.69 523 ARG A O 1
ATOM 8232 N N . GLN D 4 524 ? 111.392 147.386 108.459 1.00 49.32 524 GLN A N 1
ATOM 8233 C CA . GLN D 4 524 ? 110.656 147.951 109.585 1.00 49.32 524 GLN A CA 1
ATOM 8234 C C . GLN D 4 524 ? 111.605 148.443 110.666 1.00 49.32 524 GLN A C 1
ATOM 8235 O O . GLN D 4 524 ? 111.412 149.526 111.228 1.00 49.32 524 GLN A O 1
ATOM 8241 N N . GLN D 4 525 ? 112.644 147.662 110.966 1.00 39.72 525 GLN A N 1
ATOM 8242 C CA . GLN D 4 525 ? 113.578 148.047 112.016 1.00 39.72 525 GLN A CA 1
ATOM 8243 C C . GLN D 4 525 ? 114.371 149.290 111.630 1.00 39.72 525 GLN A C 1
ATOM 8244 O O . GLN D 4 525 ? 114.822 150.034 112.508 1.00 39.72 525 GLN A O 1
ATOM 8250 N N . LEU D 4 526 ? 114.545 149.537 110.330 1.00 38.98 526 LEU A N 1
ATOM 8251 C CA . LEU D 4 526 ? 115.236 150.736 109.872 1.00 38.98 526 LEU A CA 1
ATOM 8252 C C . LEU D 4 526 ? 114.316 151.934 109.668 1.00 38.98 526 LEU A C 1
ATOM 8253 O O . LEU D 4 526 ? 114.813 153.061 109.567 1.00 38.98 526 LEU A O 1
ATOM 8258 N N . ASN D 4 527 ? 113.001 151.732 109.595 1.00 48.55 527 ASN A N 1
ATOM 8259 C CA . ASN D 4 527 ? 112.058 152.843 109.453 1.00 48.55 527 ASN A CA 1
ATOM 8260 C C . ASN D 4 527 ? 111.347 153.180 110.759 1.00 48.55 527 ASN A C 1
ATOM 8261 O O . ASN D 4 527 ? 110.168 153.543 110.751 1.00 48.55 527 ASN A O 1
ATOM 8266 N N . VAL D 4 528 ? 112.032 153.076 111.894 1.00 51.79 528 VAL A N 1
ATOM 8267 C CA . VAL D 4 528 ? 111.493 153.494 113.185 1.00 51.79 528 VAL A CA 1
ATOM 8268 C C . VAL D 4 528 ? 112.344 154.645 113.698 1.00 51.79 528 VAL A C 1
ATOM 8269 O O . VAL D 4 528 ? 113.562 154.500 113.859 1.00 51.79 528 VAL A O 1
ATOM 8273 N N . LYS D 4 529 ? 111.706 155.785 113.953 1.00 60.26 529 LYS A N 1
ATOM 8274 C CA . LYS D 4 529 ? 112.368 156.961 114.501 1.00 60.26 529 LYS A CA 1
ATOM 8275 C C . LYS D 4 529 ? 111.787 157.262 115.874 1.00 60.26 529 LYS A C 1
ATOM 8276 O O . LYS D 4 529 ? 110.564 157.339 116.032 1.00 60.26 529 LYS A O 1
ATOM 8282 N N . GLY D 4 530 ? 112.665 157.431 116.865 1.00 65.64 530 GLY A N 1
ATOM 8283 C CA . GLY D 4 530 ? 112.243 157.639 118.232 1.00 65.64 530 GLY A CA 1
ATOM 8284 C C . GLY D 4 530 ? 111.936 159.092 118.547 1.00 65.64 530 GLY A C 1
ATOM 8285 O O . GLY D 4 530 ? 112.091 159.992 117.723 1.00 65.64 530 GLY A O 1
ATOM 8286 N N . GLU D 4 531 ? 111.490 159.310 119.781 1.00 79.47 531 GLU A N 1
ATOM 8287 C CA . GLU D 4 531 ? 111.170 160.635 120.293 1.00 79.47 531 GLU A C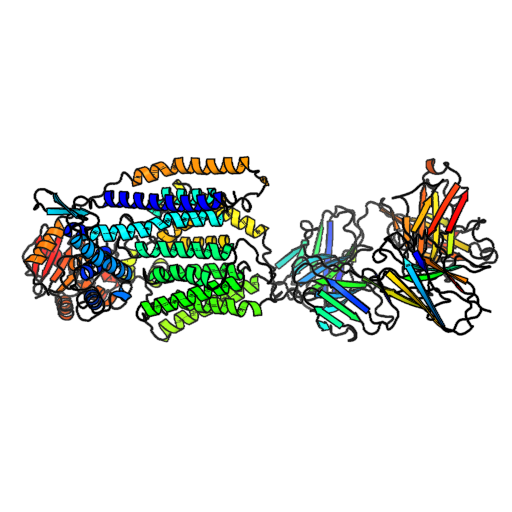A 1
ATOM 8288 C C . GLU D 4 531 ? 112.178 161.029 121.363 1.00 79.47 531 GLU A C 1
ATOM 8289 O O . GLU D 4 531 ? 112.662 160.178 122.117 1.00 79.47 531 GLU A O 1
ATOM 8295 N N . TYR D 4 532 ? 112.499 162.324 121.423 1.00 74.26 532 TYR A N 1
ATOM 8296 C CA . TYR D 4 532 ? 113.615 162.789 122.238 1.00 74.26 532 TYR A CA 1
ATOM 8297 C C . TYR D 4 532 ? 113.313 164.107 122.946 1.00 74.26 532 TYR A C 1
ATOM 8298 O O . TYR D 4 532 ? 114.225 164.907 123.181 1.00 74.26 532 TYR A O 1
ATOM 8307 N N . SER D 4 533 ? 112.055 164.353 123.312 1.00 69.79 533 SER A N 1
ATOM 8308 C CA . SER D 4 533 ? 111.716 165.665 123.861 1.00 69.79 533 SER A CA 1
ATOM 8309 C C . SER D 4 533 ? 112.163 165.802 125.316 1.00 69.79 533 SER A C 1
ATOM 8310 O O . SER D 4 533 ? 113.088 166.560 125.619 1.00 69.79 533 SER A O 1
ATOM 8313 N N . ASN D 4 534 ? 111.544 165.028 126.217 1.00 55.04 534 ASN A N 1
ATOM 8314 C CA . ASN D 4 534 ? 111.765 165.048 127.664 1.00 55.04 534 ASN A CA 1
ATOM 8315 C C . ASN D 4 534 ? 112.102 166.440 128.199 1.00 55.04 534 ASN A C 1
ATOM 8316 O O . ASN D 4 534 ? 113.212 166.651 128.703 1.00 55.04 534 ASN A O 1
ATOM 8321 N N . PRO D 4 535 ? 111.190 167.416 128.107 1.00 49.43 535 PRO A N 1
ATOM 8322 C CA . PRO D 4 535 ? 111.541 168.782 128.523 1.00 49.43 535 PRO A CA 1
ATOM 8323 C C . PRO D 4 535 ? 111.346 169.050 130.009 1.00 49.43 535 PRO A C 1
ATOM 8324 O O . PRO D 4 535 ? 111.937 169.989 130.550 1.00 49.43 535 PRO A O 1
ATOM 8328 N N . ASP D 4 536 ? 110.520 168.243 130.680 1.00 40.84 536 ASP A N 1
ATOM 8329 C CA . ASP D 4 536 ? 110.225 168.493 132.089 1.00 40.84 536 ASP A CA 1
ATOM 8330 C C . ASP D 4 536 ? 111.428 168.194 132.976 1.00 40.84 536 ASP A C 1
ATOM 8331 O O . ASP D 4 536 ? 111.735 168.961 133.899 1.00 40.84 536 ASP A O 1
ATOM 8336 N N . GLN D 4 537 ? 112.114 167.080 132.718 1.00 33.34 537 GLN A N 1
ATOM 8337 C CA . GLN D 4 537 ? 113.259 166.711 133.540 1.00 33.34 537 GLN A CA 1
ATOM 8338 C C . GLN D 4 537 ? 114.385 167.728 133.415 1.00 33.34 537 GLN A C 1
ATOM 8339 O O . GLN D 4 537 ? 115.124 167.952 134.379 1.00 33.34 537 GLN A O 1
ATOM 8345 N N . GLU D 4 538 ? 114.521 168.364 132.248 1.00 40.48 538 GLU A N 1
ATOM 8346 C CA . GLU D 4 538 ? 115.517 169.419 132.092 1.00 40.48 538 GLU A CA 1
ATOM 8347 C C . GLU D 4 538 ? 115.218 170.603 133.005 1.00 40.48 538 GLU A C 1
ATOM 8348 O O . GLU D 4 538 ? 116.125 171.142 133.652 1.00 40.48 538 GLU A O 1
ATOM 8354 N N . MET D 4 539 ? 113.950 171.018 133.076 1.00 36.07 539 MET A N 1
ATOM 8355 C CA . MET D 4 539 ? 113.577 172.106 133.974 1.00 36.07 539 MET A CA 1
ATOM 8356 C C . MET D 4 539 ? 113.789 171.713 135.430 1.00 36.07 539 MET A C 1
ATOM 8357 O O . MET D 4 539 ? 114.263 172.522 136.240 1.00 36.07 539 MET A O 1
ATOM 8362 N N . LEU D 4 540 ? 113.444 170.471 135.779 1.00 28.28 540 LEU A N 1
ATOM 8363 C CA . LEU D 4 540 ? 113.659 170.004 137.144 1.00 28.28 540 LEU A CA 1
ATOM 8364 C C . LEU D 4 540 ? 115.136 170.041 137.514 1.00 28.28 540 LEU A C 1
ATOM 8365 O O . LEU D 4 540 ? 115.501 170.487 138.609 1.00 28.28 540 LEU A O 1
ATOM 8370 N N . PHE D 4 541 ? 116.005 169.591 136.608 1.00 28.25 541 PHE A N 1
ATOM 8371 C CA . PHE D 4 541 ? 117.433 169.572 136.903 1.00 28.25 541 PHE A CA 1
ATOM 8372 C C . PHE D 4 541 ? 118.006 170.981 136.954 1.00 28.25 541 PHE A C 1
ATOM 8373 O O . PHE D 4 541 ? 118.916 171.257 137.744 1.00 28.25 541 PHE A O 1
ATOM 8381 N N . ASP D 4 542 ? 117.487 171.889 136.125 1.00 34.66 542 ASP A N 1
ATOM 8382 C CA . ASP D 4 542 ? 117.903 173.286 136.206 1.00 34.66 542 ASP A CA 1
ATOM 8383 C C . ASP D 4 542 ? 117.556 173.876 137.569 1.00 34.66 542 ASP A C 1
ATOM 8384 O O . ASP D 4 542 ? 118.387 174.537 138.212 1.00 34.66 542 ASP A O 1
ATOM 8389 N N . TRP D 4 543 ? 116.328 173.628 138.034 1.00 30.33 543 TRP A N 1
ATOM 8390 C CA . TRP D 4 543 ? 115.927 174.110 139.351 1.00 30.33 543 TRP A CA 1
ATOM 8391 C C . TRP D 4 543 ? 116.783 173.491 140.447 1.00 30.33 543 TRP A C 1
ATOM 8392 O O . TRP D 4 543 ? 117.126 174.162 141.426 1.00 30.33 543 TRP A O 1
ATOM 8403 N N . ILE D 4 544 ? 117.120 172.206 140.314 1.00 29.76 544 ILE A N 1
ATOM 8404 C CA . ILE D 4 544 ? 117.977 171.561 141.306 1.00 29.76 544 ILE A CA 1
ATOM 8405 C C . ILE D 4 544 ? 119.348 172.224 141.337 1.00 29.76 544 ILE A C 1
ATOM 8406 O O . ILE D 4 544 ? 119.898 172.501 142.410 1.00 29.76 544 ILE A O 1
ATOM 8411 N N . GLN D 4 545 ? 119.920 172.495 140.161 1.00 33.11 545 GLN A N 1
ATOM 8412 C CA . GLN D 4 545 ? 121.245 173.101 140.106 1.00 33.11 545 GLN A CA 1
ATOM 8413 C C . GLN D 4 545 ? 121.254 174.511 140.680 1.00 33.11 545 GLN A C 1
ATOM 8414 O O . GLN D 4 545 ? 122.259 174.930 141.264 1.00 33.11 545 GLN A O 1
ATOM 8420 N N . HIS D 4 546 ? 120.161 175.259 140.532 1.00 35.90 546 HIS A N 1
ATOM 8421 C CA . HIS D 4 546 ? 120.177 176.640 141.008 1.00 35.90 546 HIS A CA 1
ATOM 8422 C C . HIS D 4 546 ? 119.690 176.825 142.441 1.00 35.90 546 HIS A C 1
ATOM 8423 O O . HIS D 4 546 ? 120.220 177.688 143.149 1.00 35.90 546 HIS A O 1
ATOM 8430 N N . ASN D 4 547 ? 118.710 176.053 142.902 1.00 36.43 547 ASN A N 1
ATOM 8431 C CA . ASN D 4 547 ? 118.076 176.317 144.188 1.00 36.43 547 ASN A CA 1
ATOM 8432 C C . ASN D 4 547 ? 118.517 175.378 145.303 1.00 36.43 547 ASN A C 1
ATOM 8433 O O . ASN D 4 547 ? 117.986 175.476 146.414 1.00 36.43 547 ASN A O 1
ATOM 8438 N N . THR D 4 548 ? 119.465 174.479 145.051 1.00 35.59 548 THR A N 1
ATOM 8439 C CA . THR D 4 548 ? 119.967 173.575 146.076 1.00 35.59 548 THR A CA 1
ATOM 8440 C C . THR D 4 548 ? 121.484 173.667 146.139 1.00 35.59 548 THR A C 1
ATOM 8441 O O . THR D 4 548 ? 122.145 173.987 145.148 1.00 35.59 548 THR A O 1
ATOM 8445 N N . LYS D 4 549 ? 122.031 173.383 147.317 1.00 42.76 549 LYS A N 1
ATOM 8446 C CA . LYS D 4 549 ? 123.471 173.438 147.504 1.00 42.76 549 LYS A CA 1
ATOM 8447 C C . LYS D 4 549 ? 124.122 172.132 147.049 1.00 42.76 549 LYS A C 1
ATOM 8448 O O . LYS D 4 549 ? 123.459 171.119 146.816 1.00 42.76 549 LYS A O 1
ATOM 8454 N N . GLN D 4 550 ? 125.451 172.175 146.924 1.00 43.75 550 GLN A N 1
ATOM 8455 C CA . GLN D 4 550 ? 126.185 171.079 146.297 1.00 43.75 550 GLN A CA 1
ATOM 8456 C C . GLN D 4 550 ? 126.050 169.777 147.080 1.00 43.75 550 GLN A C 1
ATOM 8457 O O . GLN D 4 550 ? 126.022 168.692 146.487 1.00 43.75 550 GLN A O 1
ATOM 8463 N N . ASP D 4 551 ? 125.962 169.856 148.407 1.00 44.97 551 ASP A N 1
ATOM 8464 C CA . ASP D 4 551 ? 125.945 168.662 149.242 1.00 44.97 551 ASP A CA 1
ATOM 8465 C C . ASP D 4 551 ? 124.549 168.308 149.746 1.00 44.97 551 ASP A C 1
ATOM 8466 O O . ASP D 4 551 ? 124.423 167.581 150.736 1.00 44.97 551 ASP A O 1
ATOM 8471 N N . ALA D 4 552 ? 123.503 168.805 149.092 1.00 32.12 552 ALA A N 1
ATOM 8472 C CA . ALA D 4 552 ? 122.148 168.419 149.456 1.00 32.12 552 ALA A CA 1
ATOM 8473 C C . ALA D 4 552 ? 121.899 166.960 149.093 1.00 32.12 552 ALA A C 1
ATOM 8474 O O . ALA D 4 552 ? 122.316 166.488 148.032 1.00 32.12 552 ALA A O 1
ATOM 8476 N N . VAL D 4 553 ? 121.213 166.245 149.980 1.00 25.46 553 VAL A N 1
ATOM 8477 C CA . VAL D 4 553 ? 120.957 164.818 149.819 1.00 25.46 553 VAL A CA 1
ATOM 8478 C C . VAL D 4 553 ? 119.555 164.634 149.260 1.00 25.46 553 VAL A C 1
ATOM 8479 O O . VAL D 4 553 ? 118.589 165.203 149.783 1.00 25.46 553 VAL A O 1
ATOM 8483 N N . PHE D 4 554 ? 119.438 163.835 148.202 1.00 23.37 554 PHE A N 1
ATOM 8484 C CA . PHE D 4 554 ? 118.178 163.627 147.505 1.00 23.37 554 PHE A CA 1
ATOM 8485 C C . PHE D 4 554 ? 117.730 162.180 147.642 1.00 23.37 554 PHE A C 1
ATOM 8486 O O . PHE D 4 554 ? 118.554 161.262 147.657 1.00 23.37 554 PHE A O 1
ATOM 8494 N N . ALA D 4 555 ? 116.417 161.988 147.742 1.00 27.94 555 ALA A N 1
ATOM 8495 C CA . ALA D 4 555 ? 115.813 160.665 147.768 1.00 27.94 555 ALA A CA 1
ATOM 8496 C C . ALA D 4 555 ? 114.607 160.664 146.842 1.00 27.94 555 ALA A C 1
ATOM 8497 O O . ALA D 4 555 ? 114.042 161.713 146.526 1.00 27.94 555 ALA A O 1
ATOM 8499 N N . GLY D 4 556 ? 114.224 159.476 146.395 1.00 41.12 556 GLY A N 1
ATOM 8500 C CA . GLY D 4 556 ? 113.086 159.350 145.503 1.00 41.12 556 GLY A CA 1
ATOM 8501 C C . GLY D 4 556 ? 113.121 158.012 144.786 1.00 41.12 556 GLY A C 1
ATOM 8502 O O . GLY D 4 556 ? 113.807 157.086 145.209 1.00 41.12 556 GLY A O 1
ATOM 8503 N N . THR D 4 557 ? 112.357 157.940 143.699 1.00 27.41 557 THR A N 1
ATOM 8504 C CA . THR D 4 557 ? 112.352 156.740 142.875 1.00 27.41 557 THR A CA 1
ATOM 8505 C C . THR D 4 557 ? 113.722 156.531 142.243 1.00 27.41 557 THR A C 1
ATOM 8506 O O . THR D 4 557 ? 114.401 157.488 141.862 1.00 27.41 557 THR A O 1
ATOM 8510 N N . MET D 4 558 ? 114.131 155.267 142.141 1.00 24.41 558 MET A N 1
ATOM 8511 C CA . MET D 4 558 ? 115.470 154.962 141.642 1.00 24.41 558 MET A CA 1
ATOM 8512 C C . MET D 4 558 ? 115.756 155.480 140.231 1.00 24.41 558 MET A C 1
ATOM 8513 O O . MET D 4 558 ? 116.871 155.993 140.016 1.00 24.41 558 MET A O 1
ATOM 8518 N N . PRO D 4 559 ? 114.852 155.381 139.241 1.00 23.69 559 PRO A N 1
ATOM 8519 C CA . PRO D 4 559 ? 115.187 155.951 137.923 1.00 23.69 559 PRO A CA 1
ATOM 8520 C C . PRO D 4 559 ? 115.487 157.437 137.967 1.00 23.69 559 PRO A C 1
ATOM 8521 O O . PRO D 4 559 ? 116.373 157.908 137.245 1.00 23.69 559 PRO A O 1
ATOM 8525 N N . VAL D 4 560 ? 114.769 158.194 138.799 1.00 21.74 560 VAL A N 1
ATOM 8526 C CA . VAL D 4 560 ? 115.047 159.619 138.931 1.00 21.74 560 VAL A CA 1
ATOM 8527 C C . VAL D 4 560 ? 116.371 159.840 139.650 1.00 21.74 560 VAL A C 1
ATOM 8528 O O . VAL D 4 560 ? 117.139 160.742 139.296 1.00 21.74 560 VAL A O 1
ATOM 8532 N N . MET D 4 561 ? 116.657 159.028 140.670 1.00 22.75 561 MET A N 1
ATOM 8533 C CA . MET D 4 561 ? 117.878 159.208 141.449 1.00 22.75 561 MET A CA 1
ATOM 8534 C C . MET D 4 561 ? 119.124 158.948 140.613 1.00 22.75 561 MET A C 1
ATOM 8535 O O . MET D 4 561 ? 120.144 159.625 140.790 1.00 22.75 561 MET A O 1
ATOM 8540 N N . ALA D 4 562 ? 119.067 158.029 139.659 1.00 19.37 562 ALA A N 1
ATOM 8541 C CA . ALA D 4 562 ? 120.298 157.750 138.897 1.00 19.37 562 ALA A CA 1
ATOM 8542 C C . ALA D 4 562 ? 120.620 158.921 137.972 1.00 19.37 562 ALA A C 1
ATOM 8543 O O . ALA D 4 562 ? 121.812 159.168 137.766 1.00 19.37 562 ALA A O 1
ATOM 8545 N N . ASN D 4 563 ? 119.605 159.597 137.434 1.00 22.87 563 ASN A N 1
ATOM 8546 C CA . ASN D 4 563 ? 119.877 160.777 136.625 1.00 22.87 563 ASN A CA 1
ATOM 8547 C C . ASN D 4 563 ? 120.183 162.004 137.475 1.00 22.87 563 ASN A C 1
ATOM 8548 O O . ASN D 4 563 ? 120.922 162.887 137.029 1.00 22.87 563 ASN A O 1
ATOM 8553 N N . VAL D 4 564 ? 119.629 162.082 138.687 1.00 21.39 564 VAL A N 1
ATOM 8554 C CA . VAL D 4 564 ? 119.992 163.161 139.601 1.00 21.39 564 VAL A CA 1
ATOM 8555 C C . VAL D 4 564 ? 121.453 163.039 140.011 1.00 21.39 564 VAL A C 1
ATOM 8556 O O . VAL D 4 564 ? 122.138 164.048 140.211 1.00 21.39 564 VAL A O 1
ATOM 8560 N N . LYS D 4 565 ? 121.955 161.815 140.160 1.00 22.20 565 LYS A N 1
ATOM 8561 C CA . LYS D 4 565 ? 123.380 161.654 140.423 1.00 22.20 565 LYS A CA 1
ATOM 8562 C C . LYS D 4 565 ? 124.211 161.956 139.181 1.00 22.20 565 LYS A C 1
ATOM 8563 O O . LYS D 4 565 ? 125.236 162.642 139.270 1.00 22.20 565 LYS A O 1
ATOM 8569 N N . LEU D 4 566 ? 123.787 161.457 138.014 1.00 23.54 566 LEU A N 1
ATOM 8570 C CA . LEU D 4 566 ? 124.588 161.621 136.802 1.00 23.54 566 LEU A CA 1
ATOM 8571 C C . LEU D 4 566 ? 124.784 163.094 136.459 1.00 23.54 566 LEU A C 1
ATOM 8572 O O . LEU D 4 566 ? 125.910 163.543 136.219 1.00 23.54 566 LEU A O 1
ATOM 8577 N N . THR D 4 567 ? 123.700 163.860 136.429 1.00 26.82 567 THR A N 1
ATOM 8578 C CA . THR D 4 567 ? 123.763 165.299 136.237 1.00 26.82 567 THR A CA 1
ATOM 8579 C C . THR D 4 567 ? 123.196 165.988 137.470 1.00 26.82 567 THR A C 1
ATOM 8580 O O . THR D 4 567 ? 122.269 165.481 138.105 1.00 26.82 567 THR A O 1
ATOM 8584 N N . THR D 4 568 ? 123.752 167.158 137.783 1.00 25.03 568 THR A N 1
ATOM 8585 C CA . THR D 4 568 ? 123.633 167.946 139.008 1.00 25.03 568 THR A CA 1
ATOM 8586 C C . THR D 4 568 ? 124.489 167.375 140.139 1.00 25.03 568 THR A C 1
ATOM 8587 O O . THR D 4 568 ? 124.625 168.031 141.171 1.00 25.03 568 THR A O 1
ATOM 8591 N N . LEU D 4 569 ? 125.082 166.190 139.977 1.00 25.10 569 LEU A N 1
ATOM 8592 C CA . LEU D 4 569 ? 126.143 165.676 140.852 1.00 25.10 569 LEU A CA 1
ATOM 8593 C C . LEU D 4 569 ? 125.783 165.736 142.338 1.00 25.10 569 LEU A C 1
ATOM 8594 O O . LEU D 4 569 ? 126.663 165.816 143.197 1.00 25.10 569 LEU A O 1
ATOM 8599 N N . ARG D 4 570 ? 124.490 165.702 142.662 1.00 26.76 570 ARG A N 1
ATOM 8600 C CA . ARG D 4 570 ? 124.105 165.725 144.065 1.00 26.76 570 ARG A CA 1
ATOM 8601 C C . ARG D 4 570 ? 124.201 164.328 144.675 1.00 26.76 570 ARG A C 1
ATOM 8602 O O . ARG D 4 570 ? 123.958 163.328 143.996 1.00 26.76 570 ARG A O 1
ATOM 8610 N N . PRO D 4 571 ? 124.566 164.233 145.954 1.00 23.91 571 PRO A N 1
ATOM 8611 C CA . PRO D 4 571 ? 124.558 162.927 146.624 1.00 23.91 571 PRO A CA 1
ATOM 8612 C C . PRO D 4 571 ? 123.146 162.372 146.733 1.00 23.91 571 PRO A C 1
ATOM 8613 O O . PRO D 4 571 ? 12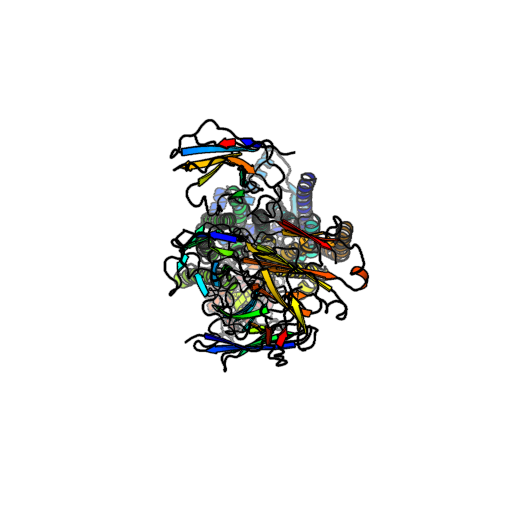2.169 163.114 146.847 1.00 23.91 571 PRO A O 1
ATOM 8617 N N . ILE D 4 572 ? 123.047 161.042 146.695 1.00 21.48 572 ILE A N 1
ATOM 8618 C CA . ILE D 4 572 ? 121.768 160.346 146.707 1.00 21.48 572 ILE A CA 1
ATOM 8619 C C . ILE D 4 572 ? 121.809 159.236 147.748 1.00 21.48 572 ILE A C 1
ATOM 8620 O O . ILE D 4 572 ? 122.874 158.811 148.199 1.00 21.48 572 ILE A O 1
ATOM 8625 N N . VAL D 4 573 ? 120.624 158.769 148.125 1.00 22.23 573 VAL A N 1
ATOM 8626 C CA . VAL D 4 573 ? 120.472 157.710 149.117 1.00 22.23 573 VAL A CA 1
ATOM 8627 C C . VAL D 4 573 ? 120.251 156.353 148.461 1.00 22.23 573 VAL A C 1
ATOM 8628 O O . VAL D 4 573 ? 120.871 155.363 148.845 1.00 22.23 573 VAL A O 1
ATOM 8632 N N . ASN D 4 574 ? 119.371 156.289 147.468 1.00 22.71 574 ASN A N 1
ATOM 8633 C CA . ASN D 4 574 ? 119.045 155.045 146.792 1.00 22.71 574 ASN A CA 1
ATOM 8634 C C . ASN D 4 574 ? 119.340 155.170 145.302 1.00 22.71 574 ASN A C 1
ATOM 8635 O O . ASN D 4 574 ? 119.435 156.271 144.755 1.00 22.71 574 ASN A O 1
ATOM 8640 N N . HIS D 4 575 ? 119.493 154.021 144.654 1.00 23.25 575 HIS A N 1
ATOM 8641 C CA . HIS D 4 575 ? 119.894 153.951 143.257 1.00 23.25 575 HIS A CA 1
ATOM 8642 C C . HIS D 4 575 ? 119.263 152.713 142.640 1.00 23.25 575 HIS A C 1
ATOM 8643 O O . HIS D 4 575 ? 118.839 151.803 143.363 1.00 23.25 575 HIS A O 1
ATOM 8650 N N . PRO D 4 576 ? 119.155 152.582 141.280 1.00 21.46 576 PRO A N 1
ATOM 8651 C CA . PRO D 4 576 ? 118.455 151.444 140.676 1.00 21.46 576 PRO A CA 1
ATOM 8652 C C . PRO D 4 576 ? 119.252 150.135 140.694 1.00 21.46 576 PRO A C 1
ATOM 8653 O O . PRO D 4 576 ? 118.685 149.122 140.392 1.00 21.46 576 PRO A O 1
ATOM 8657 N N . HIS D 4 577 ? 120.524 150.184 141.075 1.00 27.83 577 HIS A N 1
ATOM 8658 C CA . HIS D 4 577 ? 121.268 148.928 141.150 1.00 27.83 577 HIS A CA 1
ATOM 8659 C C . HIS D 4 577 ? 120.738 148.146 142.343 1.00 27.83 577 HIS A C 1
ATOM 8660 O O . HIS D 4 577 ? 120.901 148.553 143.494 1.00 27.83 577 HIS A O 1
ATOM 8667 N N . TYR D 4 578 ? 120.100 147.010 142.066 1.00 35.84 578 TYR A N 1
ATOM 8668 C CA . TYR D 4 578 ? 119.283 146.319 143.051 1.00 35.84 578 TYR A CA 1
ATOM 8669 C C . TYR D 4 578 ? 119.774 144.912 143.364 1.00 35.84 578 TYR A C 1
ATOM 8670 O O . TYR D 4 578 ? 119.208 144.258 144.247 1.00 35.84 578 TYR A O 1
ATOM 8679 N N . GLU D 4 579 ? 120.807 144.428 142.671 1.00 47.70 579 GLU A N 1
ATOM 8680 C CA . GLU D 4 579 ? 121.258 143.052 142.861 1.00 47.70 579 GLU A CA 1
ATOM 8681 C C . GLU D 4 579 ? 121.930 142.864 144.216 1.00 47.70 579 GLU A C 1
ATOM 8682 O O . GLU D 4 579 ? 121.622 141.914 144.944 1.00 47.70 579 GLU A O 1
ATOM 8688 N N . HIS D 4 580 ? 122.807 143.791 144.617 1.00 40.97 580 HIS A N 1
ATOM 8689 C CA . HIS D 4 580 ? 123.599 143.622 145.876 1.00 40.97 580 HIS A CA 1
ATOM 8690 C C . HIS D 4 580 ? 122.753 143.689 147.161 1.00 40.97 580 HIS A C 1
ATOM 8691 O O . HIS D 4 580 ? 121.509 143.670 147.080 1.00 40.97 580 HIS A O 1
ATOM 8698 N N . VAL D 4 581 ? 123.405 143.844 148.316 1.00 47.47 581 VAL A N 1
ATOM 8699 C CA . VAL D 4 581 ? 122.656 143.785 149.611 1.00 47.47 581 VAL A CA 1
ATOM 8700 C C . VAL D 4 581 ? 122.793 145.107 150.379 1.00 47.47 581 VAL A C 1
ATOM 8701 O O . VAL D 4 581 ? 123.839 145.775 150.246 1.00 47.47 581 VAL A O 1
ATOM 8705 N N . GLY D 4 582 ? 121.772 145.470 151.157 1.00 37.92 582 GLY A N 1
ATOM 8706 C CA . GLY D 4 582 ? 121.742 146.780 151.834 1.00 37.92 582 GLY A CA 1
ATOM 8707 C C . GLY D 4 582 ? 121.105 147.843 150.958 1.00 37.92 582 GLY A C 1
ATOM 8708 O O . GLY D 4 582 ? 121.026 148.996 151.416 1.00 37.92 582 GLY A O 1
ATOM 8709 N N . ILE D 4 583 ? 120.648 147.481 149.758 1.00 33.66 583 ILE A N 1
ATOM 8710 C CA . ILE D 4 583 ? 119.897 148.451 148.908 1.00 33.66 583 ILE A CA 1
ATOM 8711 C C . ILE D 4 583 ? 118.408 148.180 149.141 1.00 33.66 583 ILE A C 1
ATOM 8712 O O . ILE D 4 583 ? 117.643 149.138 149.106 1.00 33.66 583 ILE A O 1
ATOM 8717 N N . ARG D 4 584 ? 118.025 146.930 149.423 1.00 37.01 584 ARG A N 1
ATOM 8718 C CA . ARG D 4 584 ? 116.604 146.638 149.583 1.00 37.01 584 ARG A CA 1
ATOM 8719 C C . ARG D 4 584 ? 116.024 147.328 150.811 1.00 37.01 584 ARG A C 1
ATOM 8720 O O . ARG D 4 584 ? 114.881 147.797 150.780 1.00 37.01 584 ARG A O 1
ATOM 8728 N N . GLU D 4 585 ? 116.789 147.401 151.902 1.00 35.39 585 GLU A N 1
ATOM 8729 C CA . GLU D 4 585 ? 116.296 148.089 153.091 1.00 35.39 585 GLU A CA 1
ATOM 8730 C C . GLU D 4 585 ? 116.164 149.588 152.850 1.00 35.39 585 GLU A C 1
ATOM 8731 O O . GLU D 4 585 ? 115.159 150.201 153.236 1.00 35.39 585 GLU A O 1
ATOM 8737 N N . ARG D 4 586 ? 117.162 150.194 152.201 1.00 30.53 586 ARG A N 1
ATOM 8738 C CA . ARG D 4 586 ? 117.079 151.612 151.870 1.00 30.53 586 ARG A CA 1
ATOM 8739 C C . ARG D 4 586 ? 115.900 151.893 150.951 1.00 30.53 586 ARG A C 1
ATOM 8740 O O . ARG D 4 586 ? 115.175 152.875 151.143 1.00 30.53 586 ARG A O 1
ATOM 8748 N N . THR D 4 587 ? 115.697 151.044 149.942 1.00 29.53 587 THR A N 1
ATOM 8749 C CA . THR D 4 587 ? 114.580 151.236 149.024 1.00 29.53 587 THR A CA 1
ATOM 8750 C C . THR D 4 587 ? 113.245 151.087 149.740 1.00 29.53 587 THR A C 1
ATOM 8751 O O . THR D 4 587 ? 112.315 151.865 149.501 1.00 29.53 587 THR A O 1
ATOM 8755 N N . LEU D 4 588 ? 113.132 150.097 150.627 1.00 31.01 588 LEU A N 1
ATOM 8756 C CA . LEU D 4 588 ? 111.879 149.884 151.338 1.00 31.01 588 LEU A CA 1
ATOM 8757 C C . LEU D 4 588 ? 111.582 151.022 152.303 1.00 31.01 588 LEU A C 1
ATOM 8758 O O . LEU D 4 588 ? 110.412 151.339 152.542 1.00 31.01 588 LEU A O 1
ATOM 8763 N N . LYS D 4 589 ? 112.618 151.644 152.870 1.00 29.70 589 LYS A N 1
ATOM 8764 C CA . LYS D 4 589 ? 112.391 152.809 153.718 1.00 29.70 589 LYS A CA 1
ATOM 8765 C C . LYS D 4 589 ? 112.071 154.060 152.907 1.00 29.70 589 LYS A C 1
ATOM 8766 O O . LYS D 4 589 ? 111.263 154.884 153.346 1.00 29.70 589 LYS A O 1
ATOM 8772 N N . VAL D 4 590 ? 112.690 154.222 151.736 1.00 27.83 590 VAL A N 1
ATOM 8773 C CA . VAL D 4 590 ? 112.442 155.405 150.917 1.00 27.83 590 VAL A CA 1
ATOM 8774 C C . VAL D 4 590 ? 111.046 155.360 150.308 1.00 27.83 590 VAL A C 1
ATOM 8775 O O . VAL D 4 590 ? 110.335 156.371 150.277 1.00 27.83 590 VAL A O 1
ATOM 8779 N N . TYR D 4 591 ? 110.625 154.193 149.822 1.00 28.45 591 TYR A N 1
ATOM 8780 C CA . TYR D 4 591 ? 109.329 154.066 149.169 1.00 28.45 591 TYR A CA 1
ATOM 8781 C C . TYR D 4 591 ? 108.163 154.076 150.147 1.00 28.45 591 TYR A C 1
ATOM 8782 O O . TYR D 4 591 ? 107.025 153.862 149.719 1.00 28.45 591 TYR A O 1
ATOM 8791 N N . SER D 4 592 ? 108.406 154.312 151.438 1.00 30.26 592 SER A N 1
ATOM 8792 C CA . SER D 4 592 ? 107.311 154.420 152.394 1.00 30.26 592 SER A CA 1
ATOM 8793 C C . SER D 4 592 ? 106.510 155.700 152.220 1.00 30.26 592 SER A C 1
ATOM 8794 O O . SER D 4 592 ? 105.433 155.820 152.813 1.00 30.26 592 SER A O 1
ATOM 8797 N N . MET D 4 593 ? 107.003 156.653 151.424 1.00 29.62 593 MET A N 1
ATOM 8798 C CA . MET D 4 593 ? 106.240 157.857 151.127 1.00 29.62 593 MET A CA 1
ATOM 8799 C C . MET D 4 593 ? 105.006 157.563 150.285 1.00 29.62 593 MET A C 1
ATOM 8800 O O . MET D 4 593 ? 104.139 158.433 150.153 1.00 29.62 593 MET A O 1
ATOM 8805 N N . PHE D 4 594 ? 104.913 156.367 149.708 1.00 29.37 594 PHE A N 1
ATOM 8806 C CA . PHE D 4 594 ? 103.739 155.935 148.964 1.00 29.37 594 PHE A CA 1
ATOM 8807 C C . PHE D 4 594 ? 102.877 154.959 149.753 1.00 29.37 594 PHE A C 1
ATOM 8808 O O . PHE D 4 594 ? 101.941 154.382 149.194 1.00 29.37 594 PHE A O 1
ATOM 8816 N N . SER D 4 595 ? 103.174 154.761 151.033 1.00 34.53 595 SER A N 1
ATOM 8817 C CA . SER D 4 595 ? 102.447 153.824 151.875 1.00 34.53 595 SER A CA 1
ATOM 8818 C C . SER D 4 595 ? 101.307 154.543 152.595 1.00 34.53 595 SER A C 1
ATOM 8819 O O . SER D 4 595 ? 100.956 155.680 152.274 1.00 34.53 595 SER A O 1
ATOM 8822 N N . LYS D 4 596 ? 100.712 153.872 153.582 1.00 40.57 596 LYS A N 1
ATOM 8823 C CA . LYS D 4 596 ? 99.674 154.454 154.424 1.00 40.57 596 LYS A CA 1
ATOM 8824 C C . LYS D 4 596 ? 100.161 154.708 155.846 1.00 40.57 596 LYS A C 1
ATOM 8825 O O . LYS D 4 596 ? 99.348 154.792 156.771 1.00 40.57 596 LYS A O 1
ATOM 8831 N N . LYS D 4 597 ? 101.472 154.824 156.038 1.00 39.58 597 LYS A N 1
ATOM 8832 C CA . LYS D 4 597 ? 102.014 155.115 157.353 1.00 39.58 597 LYS A CA 1
ATOM 8833 C C . LYS D 4 597 ? 101.638 156.533 157.778 1.00 39.58 597 LYS A C 1
ATOM 8834 O O . LYS D 4 597 ? 101.378 157.392 156.932 1.00 39.58 597 LYS A O 1
ATOM 8840 N N . PRO D 4 598 ? 101.590 156.801 159.083 1.00 41.58 598 PRO A N 1
ATOM 8841 C CA . PRO D 4 598 ? 101.386 158.181 159.536 1.00 41.58 598 PRO A CA 1
ATOM 8842 C C . PRO D 4 598 ? 102.502 159.082 159.034 1.00 41.58 598 PRO A C 1
ATOM 8843 O O . PRO D 4 598 ? 103.658 158.671 158.917 1.00 41.58 598 PRO A O 1
ATOM 8847 N N . ILE D 4 599 ? 102.138 160.330 158.732 1.00 43.04 599 ILE A N 1
ATOM 8848 C CA . ILE D 4 599 ? 103.076 161.250 158.094 1.00 43.04 599 ILE A CA 1
ATOM 8849 C C . ILE D 4 599 ? 104.252 161.555 159.017 1.00 43.04 599 ILE A C 1
ATOM 8850 O O . ILE D 4 599 ? 105.392 161.723 158.561 1.00 43.04 599 ILE A O 1
ATOM 8855 N N . ALA D 4 600 ? 104.002 161.622 160.325 1.00 45.63 600 ALA A N 1
ATOM 8856 C CA . ALA D 4 600 ? 105.088 161.870 161.266 1.00 45.63 600 ALA A CA 1
ATOM 8857 C C . ALA D 4 600 ? 106.112 160.744 161.231 1.00 45.63 600 ALA A C 1
ATOM 8858 O O . ALA D 4 600 ? 107.321 160.989 161.321 1.00 45.63 600 ALA A O 1
ATOM 8860 N N . GLU D 4 601 ? 105.647 159.500 161.086 1.00 44.51 601 GLU A N 1
ATOM 8861 C CA . GLU D 4 601 ? 106.565 158.367 161.041 1.00 44.51 601 GLU A CA 1
ATOM 8862 C C . GLU D 4 601 ? 107.460 158.416 159.806 1.00 44.51 601 GLU A C 1
ATOM 8863 O O . GLU D 4 601 ? 108.669 158.168 159.901 1.00 44.51 601 GLU A O 1
ATOM 8869 N N . VAL D 4 602 ? 106.896 158.732 158.637 1.00 40.81 602 VAL A N 1
ATOM 8870 C CA . VAL D 4 602 ? 107.731 158.788 157.441 1.00 40.81 602 VAL A CA 1
ATOM 8871 C C . VAL D 4 602 ? 108.670 159.986 157.498 1.00 40.81 602 VAL A C 1
ATOM 8872 O O . VAL D 4 602 ? 109.803 159.916 157.005 1.00 40.81 602 VAL A O 1
ATOM 8876 N N . HIS D 4 603 ? 108.238 161.094 158.109 1.00 40.89 603 HIS A N 1
ATOM 8877 C CA . HIS D 4 603 ? 109.157 162.210 158.302 1.00 40.89 603 HIS A CA 1
ATOM 8878 C C . HIS D 4 603 ? 110.318 161.813 159.204 1.00 40.89 603 HIS A C 1
ATOM 8879 O O . HIS D 4 603 ? 111.470 162.184 158.948 1.00 40.89 603 HIS A O 1
ATOM 8886 N N . LYS D 4 604 ? 110.033 161.061 160.267 1.00 41.97 604 LYS A N 1
ATOM 8887 C CA . LYS D 4 604 ? 111.097 160.575 161.138 1.00 41.97 604 LYS A CA 1
ATOM 8888 C C . LYS D 4 604 ? 112.040 159.641 160.387 1.00 41.97 604 LYS A C 1
ATOM 8889 O O . LYS D 4 604 ? 113.259 159.687 160.586 1.00 41.97 604 LYS A O 1
ATOM 8895 N N . ILE D 4 605 ? 111.493 158.786 159.519 1.00 40.33 605 ILE A N 1
ATOM 8896 C CA . ILE D 4 605 ? 112.328 157.887 158.721 1.00 40.33 605 ILE A CA 1
ATOM 8897 C C . ILE D 4 605 ? 113.266 158.687 157.824 1.00 40.33 605 ILE A C 1
ATOM 8898 O O . ILE D 4 605 ? 114.473 158.412 157.745 1.00 40.33 605 ILE A O 1
ATOM 8903 N N . MET D 4 606 ? 112.724 159.697 157.135 1.00 37.61 606 MET A N 1
ATOM 8904 C CA . MET D 4 606 ? 113.553 160.542 156.281 1.00 37.61 606 MET A CA 1
ATOM 8905 C C . MET D 4 606 ? 114.616 161.283 157.080 1.00 37.61 606 MET A C 1
ATOM 8906 O O . MET D 4 606 ? 115.752 161.424 156.614 1.00 37.61 606 MET A O 1
ATOM 8911 N N . LYS D 4 607 ? 114.272 161.766 158.274 1.00 40.61 607 LYS A N 1
ATOM 8912 C CA . LYS D 4 607 ? 115.262 162.426 159.119 1.00 40.61 607 LYS A CA 1
ATOM 8913 C C . LYS D 4 607 ? 116.374 161.461 159.515 1.00 40.61 607 LYS A C 1
ATOM 8914 O O . LYS D 4 607 ? 117.556 161.822 159.506 1.00 40.61 607 LYS A O 1
ATOM 8920 N N . GLU D 4 608 ? 116.009 160.225 159.871 1.00 43.99 608 GLU A N 1
ATOM 8921 C CA . GLU D 4 608 ? 117.007 159.233 160.257 1.00 43.99 608 GLU A CA 1
ATOM 8922 C C . GLU D 4 608 ? 117.938 158.889 159.103 1.00 43.99 608 GLU A C 1
ATOM 8923 O O . GLU D 4 608 ? 119.142 158.713 159.316 1.00 43.99 608 GLU A O 1
ATOM 8929 N N . MET D 4 609 ? 117.412 158.783 157.880 1.00 39.50 609 MET A N 1
ATOM 8930 C CA . MET D 4 609 ? 118.308 158.566 156.747 1.00 39.50 609 MET A CA 1
ATOM 8931 C C . MET D 4 609 ? 119.103 159.814 156.390 1.00 39.50 609 MET A C 1
ATOM 8932 O O . MET D 4 609 ? 120.136 159.702 155.722 1.00 39.50 609 MET A O 1
ATOM 8937 N N . GLY D 4 610 ? 118.648 160.991 156.806 1.00 32.34 610 GLY A N 1
ATOM 8938 C CA . GLY D 4 610 ? 119.399 162.205 156.558 1.00 32.34 610 GLY A CA 1
ATOM 8939 C C . GLY D 4 610 ? 119.128 162.872 155.231 1.00 32.34 610 GLY A C 1
ATOM 8940 O O . GLY D 4 610 ? 119.998 163.582 154.719 1.00 32.34 610 GLY A O 1
ATOM 8941 N N . VAL D 4 611 ? 117.949 162.674 154.659 1.00 28.66 611 VAL A N 1
ATOM 8942 C CA . VAL D 4 611 ? 117.637 163.217 153.342 1.00 28.66 611 VAL A CA 1
ATOM 8943 C C . VAL D 4 611 ? 117.138 164.646 153.497 1.00 28.66 611 VAL A C 1
ATOM 8944 O O . VAL D 4 611 ? 116.564 165.025 154.523 1.00 28.66 611 VAL A O 1
ATOM 8948 N N . ASN D 4 612 ? 117.375 165.454 152.467 1.00 29.33 612 ASN A N 1
ATOM 8949 C CA . ASN D 4 612 ? 116.938 166.843 152.432 1.00 29.33 612 ASN A CA 1
ATOM 8950 C C . ASN D 4 612 ? 115.762 167.080 151.502 1.00 29.33 612 ASN A C 1
ATOM 8951 O O . ASN D 4 612 ? 114.873 167.868 151.830 1.00 29.33 612 ASN A O 1
ATOM 8956 N N . TYR D 4 613 ? 115.732 166.419 150.348 1.00 25.60 613 TYR A N 1
ATOM 8957 C CA . TYR D 4 613 ? 114.666 166.591 149.375 1.00 25.60 613 TYR A CA 1
ATOM 8958 C C . TYR D 4 613 ? 114.171 165.234 148.901 1.00 25.60 613 TYR A C 1
ATOM 8959 O O . TYR D 4 613 ? 114.930 164.264 148.841 1.00 25.60 613 TYR A O 1
ATOM 8968 N N . PHE D 4 614 ? 112.885 165.178 148.564 1.00 24.19 614 PHE A N 1
ATOM 8969 C CA . PHE D 4 614 ? 112.260 163.986 148.003 1.00 24.19 614 PHE A CA 1
ATOM 8970 C C . PHE D 4 614 ? 111.645 164.353 146.661 1.00 24.19 614 PHE A C 1
ATOM 8971 O O . PHE D 4 614 ? 110.811 165.260 146.586 1.00 24.19 614 PHE A O 1
ATOM 8979 N N . VAL D 4 615 ? 112.045 163.645 145.610 1.00 22.64 615 VAL A N 1
ATOM 8980 C CA . VAL D 4 615 ? 111.599 163.919 144.249 1.00 22.64 615 VAL A CA 1
ATOM 8981 C C . VAL D 4 615 ? 110.759 162.744 143.774 1.00 22.64 615 VAL A C 1
ATOM 8982 O O . VAL D 4 615 ? 111.166 161.586 143.923 1.00 22.64 615 VAL A O 1
ATOM 8986 N N . PHE D 4 616 ? 109.591 163.035 143.204 1.00 26.20 616 PHE A N 1
ATOM 8987 C CA . PHE D 4 616 ? 108.761 161.983 142.632 1.00 26.20 616 PHE A CA 1
ATOM 8988 C C . PHE D 4 616 ? 107.881 162.575 141.538 1.00 26.20 616 PHE A C 1
ATOM 8989 O O . PHE D 4 616 ? 107.988 163.755 141.193 1.00 26.20 616 PHE A O 1
ATOM 8997 N N . GLN D 4 617 ? 107.017 161.734 140.980 1.00 34.26 617 GLN A N 1
ATOM 8998 C CA . GLN D 4 617 ? 106.109 162.126 139.915 1.00 34.26 617 GLN A CA 1
ATOM 8999 C C . GLN D 4 617 ? 104.669 161.906 140.355 1.00 34.26 617 GLN A C 1
ATOM 9000 O O . GLN D 4 617 ? 104.375 161.004 141.142 1.00 34.26 617 GLN A O 1
ATOM 9006 N N . LEU D 4 618 ? 103.770 162.747 139.842 1.00 41.01 618 LEU A N 1
ATOM 9007 C CA . LEU D 4 618 ? 102.358 162.605 140.175 1.00 41.01 618 LEU A CA 1
ATOM 9008 C C . LEU D 4 618 ? 101.737 161.367 139.545 1.00 41.01 618 LEU A C 1
ATOM 9009 O O . LEU D 4 618 ? 100.697 160.902 140.021 1.00 41.01 618 LEU A O 1
ATOM 9014 N N . MET D 4 619 ? 102.346 160.824 138.493 1.00 45.64 619 MET A N 1
ATOM 9015 C CA . MET D 4 619 ? 101.883 159.573 137.909 1.00 45.64 619 MET A CA 1
ATOM 9016 C C . MET D 4 619 ? 102.311 158.352 138.712 1.00 45.64 619 MET A C 1
ATOM 9017 O O . MET D 4 619 ? 101.868 157.242 138.402 1.00 45.64 619 MET A O 1
ATOM 9022 N N . ASN D 4 620 ? 103.158 158.527 139.727 1.00 41.35 620 ASN A N 1
ATOM 9023 C CA . ASN D 4 620 ? 103.497 157.437 140.631 1.00 41.35 620 ASN A CA 1
ATOM 9024 C C . ASN D 4 620 ? 102.398 157.163 141.648 1.00 41.35 620 ASN A C 1
ATOM 9025 O O . ASN D 4 620 ? 102.404 156.101 142.277 1.00 41.35 620 ASN A O 1
ATOM 9030 N N . CYS D 4 621 ? 101.463 158.092 141.821 1.00 51.09 621 CYS A N 1
ATOM 9031 C CA . CYS D 4 621 ? 100.384 157.979 142.792 1.00 51.09 621 CYS A CA 1
ATOM 9032 C C . CYS D 4 621 ? 99.031 157.897 142.096 1.00 51.09 621 CYS A C 1
ATOM 9033 O O . CYS D 4 621 ? 98.035 158.450 142.566 1.00 51.09 621 CYS A O 1
ATOM 9036 N N . SER D 4 622 ? 98.978 157.204 140.963 1.00 66.08 622 SER A N 1
ATOM 9037 C CA . SER D 4 622 ? 97.769 157.099 140.158 1.00 66.08 622 SER A CA 1
ATOM 9038 C C . SER D 4 622 ? 97.231 155.677 140.220 1.00 66.08 622 SER A C 1
ATOM 9039 O O . SER D 4 622 ? 97.975 154.717 139.994 1.00 66.08 622 SER A O 1
ATOM 9042 N N . ASN D 4 623 ? 95.942 155.549 140.524 1.00 80.25 623 ASN A N 1
ATOM 9043 C CA . ASN D 4 623 ? 95.297 154.244 140.540 1.00 80.25 623 ASN A CA 1
ATOM 9044 C C . ASN D 4 623 ? 95.230 153.664 139.132 1.00 80.25 623 ASN A C 1
ATOM 9045 O O . ASN D 4 623 ? 95.173 154.390 138.136 1.00 80.25 623 ASN A O 1
ATOM 9050 N N . ASP D 4 624 ? 95.238 152.335 139.055 1.00 96.36 624 ASP A N 1
ATOM 9051 C CA . ASP D 4 624 ? 95.309 151.631 137.780 1.00 96.36 624 ASP A CA 1
ATOM 9052 C C . ASP D 4 624 ? 94.056 150.824 137.476 1.00 96.36 624 ASP A C 1
ATOM 9053 O O . ASP D 4 624 ? 93.528 150.920 136.363 1.00 96.36 624 ASP A O 1
ATOM 9058 N N . GLU D 4 625 ? 93.640 149.953 138.402 1.00 106.61 625 GLU A N 1
ATOM 9059 C CA . GLU D 4 625 ? 92.427 149.126 138.404 1.00 106.61 625 GLU A CA 1
ATOM 9060 C C . GLU D 4 625 ? 92.427 148.124 137.253 1.00 106.61 625 GLU A C 1
ATOM 9061 O O . GLU D 4 625 ? 91.534 147.276 137.166 1.00 106.61 625 GLU A O 1
ATOM 9067 N N . ARG D 4 626 ? 93.432 148.193 136.381 1.00 97.78 626 ARG A N 1
ATOM 9068 C CA . ARG D 4 626 ? 93.668 147.155 135.385 1.00 97.78 626 ARG A CA 1
ATOM 9069 C C . ARG D 4 626 ? 94.644 146.114 135.916 1.00 97.78 626 ARG A C 1
ATOM 9070 O O . ARG D 4 626 ? 94.394 144.909 135.818 1.00 97.78 626 ARG A O 1
ATOM 9078 N N . ARG D 4 627 ? 95.757 146.572 136.483 1.00 83.49 627 ARG A N 1
ATOM 9079 C CA . ARG D 4 627 ? 96.719 145.718 137.175 1.00 83.49 627 ARG A CA 1
ATOM 9080 C C . ARG D 4 627 ? 96.931 146.295 138.564 1.00 83.49 627 ARG A C 1
ATOM 9081 O O . ARG D 4 627 ? 97.906 147.019 138.806 1.00 83.49 627 ARG A O 1
ATOM 9089 N N . PRO D 4 628 ? 96.032 146.007 139.504 1.00 76.42 628 PRO A N 1
ATOM 9090 C CA . PRO D 4 628 ? 96.291 146.395 140.896 1.00 76.42 628 PRO A CA 1
ATOM 9091 C C . PRO D 4 628 ? 97.491 145.637 141.436 1.00 76.42 628 PRO A C 1
ATOM 9092 O O . PRO D 4 628 ? 98.053 144.794 140.730 1.00 76.42 628 PRO A O 1
ATOM 9096 N N . GLU D 4 629 ? 97.925 145.968 142.653 1.00 62.95 629 GLU A N 1
ATOM 9097 C CA . GLU D 4 629 ? 99.073 145.359 143.328 1.00 62.95 629 GLU A CA 1
ATOM 9098 C C . GLU D 4 629 ? 100.333 145.320 142.462 1.00 62.95 629 GLU A C 1
ATOM 9099 O O . GLU D 4 629 ? 101.305 144.645 142.809 1.00 62.95 629 GLU A O 1
ATOM 9105 N N . CYS D 4 630 ? 100.342 146.062 141.354 1.00 56.30 630 CYS A N 1
ATOM 9106 C CA . CYS D 4 630 ? 101.576 146.485 140.707 1.00 56.30 630 CYS A CA 1
ATOM 9107 C C . CYS D 4 630 ? 101.753 147.992 140.775 1.00 56.30 630 CYS A C 1
ATOM 9108 O O . CYS D 4 630 ? 102.733 148.515 140.231 1.00 56.30 630 CYS A O 1
ATOM 9111 N N . VAL D 4 631 ? 100.827 148.699 141.407 1.00 48.75 631 VAL A N 1
ATOM 9112 C CA . VAL D 4 631 ? 101.018 150.084 141.788 1.00 48.75 631 VAL A CA 1
ATOM 9113 C C . VAL D 4 631 ? 101.417 150.110 143.257 1.00 48.75 631 VAL A C 1
ATOM 9114 O O . VAL D 4 631 ? 101.104 149.200 144.029 1.00 48.75 631 VAL A O 1
ATOM 9118 N N . TYR D 4 632 ? 102.131 151.168 143.651 1.00 39.84 632 TYR A N 1
ATOM 9119 C CA . TYR D 4 632 ? 102.611 151.259 145.027 1.00 39.84 632 TYR A CA 1
ATOM 9120 C C . TYR D 4 632 ? 101.463 151.293 146.027 1.00 39.84 632 TYR A C 1
ATOM 9121 O O . TYR D 4 632 ? 101.639 150.895 147.184 1.00 39.84 632 TYR A O 1
ATOM 9130 N N . ARG D 4 633 ? 100.287 151.763 145.608 1.00 48.16 633 ARG A N 1
ATOM 9131 C CA . ARG D 4 633 ? 99.131 151.751 146.498 1.00 48.16 633 ARG A CA 1
ATOM 9132 C C . ARG D 4 633 ? 98.755 150.330 146.895 1.00 48.16 633 ARG A C 1
ATOM 9133 O O . ARG D 4 633 ? 98.444 150.066 148.062 1.00 48.16 633 ARG A O 1
ATOM 9141 N N . GLY D 4 634 ? 98.775 149.404 145.941 1.00 44.96 634 GLY A N 1
ATOM 9142 C CA . GLY D 4 634 ? 98.427 148.026 146.222 1.00 44.96 634 GLY A CA 1
ATOM 9143 C C . GLY D 4 634 ? 99.593 147.183 146.694 1.00 44.96 634 GLY A C 1
ATOM 9144 O O . GLY D 4 634 ? 99.393 146.143 147.326 1.00 44.96 634 GLY A O 1
ATOM 9145 N N . MET D 4 635 ? 100.820 147.616 146.392 1.00 43.08 635 MET A N 1
ATOM 9146 C CA . MET D 4 635 ? 101.991 146.883 146.862 1.00 43.08 635 MET A CA 1
ATOM 9147 C C . MET D 4 635 ? 102.152 147.004 148.370 1.00 43.08 635 MET A C 1
ATOM 9148 O O . MET D 4 635 ? 102.580 146.053 149.033 1.00 43.08 635 MET A O 1
ATOM 9153 N N . TRP D 4 636 ? 101.821 148.167 148.928 1.00 39.89 636 TRP A N 1
ATOM 9154 C CA . TRP D 4 636 ? 102.038 148.405 150.347 1.00 39.89 636 TRP A CA 1
ATOM 9155 C C . TRP D 4 636 ? 101.000 147.722 151.224 1.00 39.89 636 TRP A C 1
ATOM 9156 O O . TRP D 4 636 ? 101.238 147.557 152.424 1.00 39.89 636 TRP A O 1
ATOM 9167 N N . ASP D 4 637 ? 99.859 147.322 150.658 1.00 52.60 637 ASP A N 1
ATOM 9168 C CA . ASP D 4 637 ? 98.851 146.636 151.458 1.00 52.60 637 ASP A CA 1
ATOM 9169 C C . ASP D 4 637 ? 99.291 145.225 151.827 1.00 52.60 637 ASP A C 1
ATOM 9170 O O . ASP D 4 637 ? 98.931 144.727 152.899 1.00 52.60 637 ASP A O 1
ATOM 9175 N N . GLU D 4 638 ? 100.062 144.565 150.959 1.00 51.98 638 GLU A N 1
ATOM 9176 C CA . GLU D 4 638 ? 100.613 143.262 151.314 1.00 51.98 638 GLU A CA 1
ATOM 9177 C C . GLU D 4 638 ? 101.765 143.402 152.300 1.00 51.98 638 GLU A C 1
ATOM 9178 O O . GLU D 4 638 ? 101.874 142.622 153.252 1.00 51.98 638 GLU A O 1
ATOM 9184 N N . GLU D 4 639 ? 102.634 144.389 152.086 1.00 48.34 639 GLU A N 1
ATOM 9185 C CA . GLU D 4 639 ? 103.788 144.583 152.954 1.00 48.34 639 GLU A CA 1
ATOM 9186 C C . GLU D 4 639 ? 103.427 145.233 154.281 1.00 48.34 639 GLU A C 1
ATOM 9187 O O . GLU D 4 639 ? 104.196 145.117 155.240 1.00 48.34 639 GLU A O 1
ATOM 9193 N N . ASP D 4 640 ? 102.280 145.911 154.363 1.00 55.25 640 ASP A N 1
ATOM 9194 C CA . ASP D 4 640 ? 101.879 146.619 155.580 1.00 55.25 640 ASP A CA 1
ATOM 9195 C C . ASP D 4 640 ? 100.373 146.486 155.768 1.00 55.25 640 ASP A C 1
ATOM 9196 O O . ASP D 4 640 ? 99.619 147.452 155.612 1.00 55.25 640 ASP A O 1
ATOM 9201 N N . PRO D 4 641 ? 99.896 145.282 156.102 1.00 54.70 641 PRO A N 1
ATOM 9202 C CA . PRO D 4 641 ? 98.439 145.080 156.218 1.00 54.70 641 PRO A CA 1
ATOM 9203 C C . PRO D 4 641 ? 97.780 145.915 157.303 1.00 54.70 641 PRO A C 1
ATOM 9204 O O . PRO D 4 641 ? 96.610 146.289 157.152 1.00 54.70 641 PRO A O 1
ATOM 9208 N N . LYS D 4 642 ? 98.486 146.214 158.397 1.00 57.09 642 LYS A N 1
ATOM 9209 C CA . LYS D 4 642 ? 97.830 146.813 159.556 1.00 57.09 642 LYS A CA 1
ATOM 9210 C C . LYS D 4 642 ? 97.406 148.255 159.300 1.00 57.09 642 LYS A C 1
ATOM 9211 O O . LYS D 4 642 ? 96.459 148.737 159.932 1.00 57.09 642 LYS A O 1
ATOM 9217 N N . ASN D 4 643 ? 98.079 148.956 158.392 1.00 56.98 643 ASN A N 1
ATOM 9218 C CA . ASN D 4 643 ? 97.757 150.347 158.107 1.00 56.98 643 ASN A CA 1
ATOM 9219 C C . ASN D 4 643 ? 96.742 150.505 156.983 1.00 56.98 643 ASN A C 1
ATOM 9220 O O . ASN D 4 643 ? 96.481 151.634 156.557 1.00 56.98 643 ASN A O 1
ATOM 9225 N N . SER D 4 644 ? 96.175 149.408 156.489 1.00 57.18 644 SER A N 1
ATOM 9226 C CA . SER D 4 644 ? 95.051 149.510 155.571 1.00 57.18 644 SER A CA 1
ATOM 9227 C C . SER D 4 644 ? 93.834 150.067 156.299 1.00 57.18 644 SER A C 1
ATOM 9228 O O . SER D 4 644 ? 93.579 149.754 157.464 1.00 57.18 644 SER A O 1
ATOM 9231 N N . GLY D 4 645 ? 93.075 150.900 155.596 1.00 55.51 645 GLY A N 1
ATOM 9232 C CA . GLY D 4 645 ? 92.005 151.649 156.213 1.00 55.51 645 GLY A CA 1
ATOM 9233 C C . GLY D 4 645 ? 92.384 153.047 156.642 1.00 55.51 645 GLY A C 1
ATOM 9234 O O . GLY D 4 645 ? 91.518 153.783 157.132 1.00 55.51 645 GLY A O 1
ATOM 9235 N N . ARG D 4 646 ? 93.645 153.433 156.480 1.00 50.33 646 ARG A N 1
ATOM 9236 C CA . ARG D 4 646 ? 94.095 154.786 156.756 1.00 50.33 646 ARG A CA 1
ATOM 9237 C C . ARG D 4 646 ? 94.091 155.614 155.474 1.00 50.33 646 ARG A C 1
ATOM 9238 O O . ARG D 4 646 ? 93.860 155.108 154.374 1.00 50.33 646 ARG A O 1
ATOM 9246 N N . THR D 4 647 ? 94.354 156.908 155.627 1.00 46.95 647 THR A N 1
ATOM 9247 C CA . THR D 4 647 ? 94.452 157.799 154.480 1.00 46.95 647 THR A CA 1
ATOM 9248 C C . THR D 4 647 ? 95.804 157.598 153.807 1.00 46.95 647 THR A C 1
ATOM 9249 O O . THR D 4 647 ? 96.850 157.741 154.448 1.00 46.95 647 THR A O 1
ATOM 9253 N N . ALA D 4 648 ? 95.781 157.255 152.523 1.00 44.65 648 ALA A N 1
ATOM 9254 C CA . ALA D 4 648 ? 97.016 157.027 151.789 1.00 44.65 648 ALA A CA 1
ATOM 9255 C C . ALA D 4 648 ? 97.815 158.318 151.677 1.00 44.65 648 ALA A C 1
ATOM 9256 O O . ALA D 4 648 ? 97.253 159.401 151.497 1.00 44.65 648 ALA A O 1
ATOM 9258 N N . LEU D 4 649 ? 99.139 158.198 151.794 1.00 40.86 649 LEU A N 1
ATOM 9259 C CA . LEU D 4 649 ? 99.998 159.371 151.687 1.00 40.86 649 LEU A CA 1
ATOM 9260 C C . LEU D 4 649 ? 99.936 159.987 150.296 1.00 40.86 649 LEU A C 1
ATOM 9261 O O . LEU D 4 649 ? 100.127 161.199 150.145 1.00 40.86 649 LEU A O 1
ATOM 9266 N N . CYS D 4 650 ? 99.668 159.175 149.271 1.00 47.13 650 CYS A N 1
ATOM 9267 C CA . CYS D 4 650 ? 99.588 159.697 147.911 1.00 47.13 650 CYS A CA 1
ATOM 9268 C C . CYS D 4 650 ? 98.451 160.700 147.768 1.00 47.13 650 CYS A C 1
ATOM 9269 O O . CYS D 4 650 ? 98.577 161.694 147.042 1.00 47.13 650 CYS A O 1
ATOM 9272 N N . ASP D 4 651 ? 97.331 160.457 148.454 1.00 54.07 651 ASP A N 1
ATOM 9273 C CA . ASP D 4 651 ? 96.223 161.405 148.425 1.00 54.07 651 ASP A CA 1
ATOM 9274 C C . ASP D 4 651 ? 96.645 162.758 148.976 1.00 54.07 651 ASP A C 1
ATOM 9275 O O . ASP D 4 651 ? 96.283 163.803 148.423 1.00 54.07 651 ASP A O 1
ATOM 9280 N N . LEU D 4 652 ? 97.410 162.759 150.070 1.00 47.29 652 LEU A N 1
ATOM 9281 C CA . LEU D 4 652 ? 97.885 164.016 150.636 1.00 47.29 652 LEU A CA 1
ATOM 9282 C C . LEU D 4 652 ? 98.821 164.737 149.675 1.00 47.29 652 LEU A C 1
ATOM 9283 O O . LEU D 4 652 ? 98.746 165.963 149.531 1.00 47.29 652 LEU A O 1
ATOM 9288 N N . TRP D 4 653 ? 99.712 163.998 149.006 1.00 41.71 653 TRP A N 1
ATOM 9289 C CA . TRP D 4 653 ? 100.605 164.632 148.040 1.00 41.71 653 TRP A CA 1
ATOM 9290 C C . TRP D 4 653 ? 99.820 165.254 146.894 1.00 41.71 653 TRP A C 1
ATOM 9291 O O . TRP D 4 653 ? 100.108 166.383 146.478 1.00 41.71 653 TRP A O 1
ATOM 9302 N N . ILE D 4 654 ? 98.823 164.537 146.370 1.00 50.36 654 ILE A N 1
ATOM 9303 C CA . ILE D 4 654 ? 98.028 165.075 145.269 1.00 50.36 654 ILE A CA 1
ATOM 9304 C C . ILE D 4 654 ? 97.257 166.309 145.718 1.00 50.36 654 ILE A C 1
ATOM 9305 O O . ILE D 4 654 ? 97.197 167.319 145.003 1.00 50.36 654 ILE A O 1
ATOM 9310 N N . LEU D 4 655 ? 96.658 166.253 146.910 1.00 56.29 655 LEU A N 1
ATOM 9311 C CA . LEU D 4 655 ? 95.894 167.391 147.408 1.00 56.29 655 LEU A CA 1
ATOM 9312 C C . LEU D 4 655 ? 96.786 168.607 147.622 1.00 56.29 655 LEU A C 1
ATOM 9313 O O . LEU D 4 655 ? 96.393 169.734 147.307 1.00 56.29 655 LEU A O 1
ATOM 9318 N N . ALA D 4 656 ? 97.989 168.400 148.162 1.00 57.22 656 ALA A N 1
ATOM 9319 C CA . ALA D 4 656 ? 98.912 169.513 148.354 1.00 57.22 656 ALA A CA 1
ATOM 9320 C C . ALA D 4 656 ? 99.385 170.080 147.021 1.00 57.22 656 ALA A C 1
ATOM 9321 O O . ALA D 4 656 ? 99.521 171.300 146.873 1.00 57.22 656 ALA A O 1
ATOM 9323 N N . ALA D 4 657 ? 99.647 169.212 146.040 1.00 54.33 657 ALA A N 1
ATOM 9324 C CA . ALA D 4 657 ? 100.088 169.688 144.734 1.00 54.33 657 ALA A CA 1
ATOM 9325 C C . ALA D 4 657 ? 98.989 170.453 144.011 1.00 54.33 657 ALA A C 1
ATOM 9326 O O . ALA D 4 657 ? 99.283 171.364 143.229 1.00 54.33 657 ALA A O 1
ATOM 9328 N N . ASN D 4 658 ? 97.725 170.101 144.251 1.00 62.67 658 ASN A N 1
ATOM 9329 C CA . ASN D 4 658 ? 96.631 170.788 143.573 1.00 62.67 658 ASN A CA 1
ATOM 9330 C C . ASN D 4 658 ? 96.251 172.081 144.285 1.00 62.67 658 ASN A C 1
ATOM 9331 O O . ASN D 4 658 ? 96.241 173.155 143.674 1.00 62.67 658 ASN A O 1
ATOM 9336 N N . SER D 4 659 ? 95.936 171.999 145.579 1.00 77.50 659 SER A N 1
ATOM 9337 C CA . SER D 4 659 ? 95.477 173.168 146.319 1.00 77.50 659 SER A CA 1
ATOM 9338 C C . SER D 4 659 ? 96.583 174.190 146.550 1.00 77.50 659 SER A C 1
ATOM 9339 O O . SER D 4 659 ? 96.284 175.324 146.938 1.00 77.50 659 SER A O 1
ATOM 9342 N N . LYS D 4 660 ? 97.846 173.798 146.362 1.00 86.96 660 LYS A N 1
ATOM 9343 C CA . LYS D 4 660 ? 98.997 174.698 146.335 1.00 86.96 660 LYS A CA 1
ATOM 9344 C C . LYS D 4 660 ? 99.370 175.216 147.724 1.00 86.96 660 LYS A C 1
ATOM 9345 O O . LYS D 4 660 ? 100.398 175.882 147.883 1.00 86.96 660 LYS A O 1
ATOM 9351 N N . ASP D 4 661 ? 98.573 174.902 148.741 1.00 90.09 661 ASP A N 1
ATOM 9352 C CA . ASP D 4 661 ? 98.887 175.279 150.115 1.00 90.09 661 ASP A CA 1
ATOM 9353 C C . ASP D 4 661 ? 99.159 174.015 150.919 1.00 90.09 661 ASP A C 1
ATOM 9354 O O . ASP D 4 661 ? 98.265 173.181 151.098 1.00 90.09 661 ASP A O 1
ATOM 9359 N N . ASN D 4 662 ? 100.393 173.881 151.401 1.00 72.99 662 ASN A N 1
ATOM 9360 C CA . ASN D 4 662 ? 100.836 172.672 152.094 1.00 72.99 662 ASN A CA 1
ATOM 9361 C C . ASN D 4 662 ? 100.693 172.829 153.609 1.00 72.99 662 ASN A C 1
ATOM 9362 O O . ASN D 4 662 ? 101.661 172.811 154.369 1.00 72.99 662 ASN A O 1
ATOM 9367 N N . SER D 4 663 ? 99.442 172.980 154.041 1.00 75.27 663 SER A N 1
ATOM 9368 C CA . SER D 4 663 ? 99.137 173.110 155.460 1.00 75.27 663 SER A CA 1
ATOM 9369 C C . SER D 4 663 ? 98.819 171.770 156.112 1.00 75.27 663 SER A C 1
ATOM 9370 O O . SER D 4 663 ? 99.168 171.553 157.276 1.00 75.27 663 SER A O 1
ATOM 9373 N N . ARG D 4 664 ? 98.160 170.864 155.386 1.00 70.05 664 ARG A N 1
ATOM 9374 C CA . ARG D 4 664 ? 97.812 169.573 155.970 1.00 70.05 664 ARG A CA 1
ATOM 9375 C C . ARG D 4 664 ? 99.038 168.677 156.105 1.00 70.05 664 ARG A C 1
ATOM 9376 O O . ARG D 4 664 ? 99.130 167.882 157.047 1.00 70.05 664 ARG A O 1
ATOM 9384 N N . ILE D 4 665 ? 99.987 168.788 155.180 1.00 58.49 665 ILE A N 1
ATOM 9385 C CA . ILE D 4 665 ? 101.290 168.119 155.333 1.00 58.49 665 ILE A CA 1
ATOM 9386 C C . ILE D 4 665 ? 102.187 169.119 156.056 1.00 58.49 665 ILE A C 1
ATOM 9387 O O . ILE D 4 665 ? 102.967 169.867 155.462 1.00 58.49 665 ILE A O 1
ATOM 9392 N N . ALA D 4 666 ? 102.073 169.131 157.387 1.00 56.12 666 ALA A N 1
ATOM 9393 C CA . ALA D 4 666 ? 102.783 170.151 158.159 1.00 56.12 666 ALA A CA 1
ATOM 9394 C C . ALA D 4 666 ? 104.291 169.936 158.161 1.00 56.12 666 ALA A C 1
ATOM 9395 O O . ALA D 4 666 ? 105.024 170.878 157.809 1.00 56.12 666 ALA A O 1
ATOM 9397 N N . PRO D 4 667 ? 104.829 168.769 158.548 1.00 46.60 667 PRO A N 1
ATOM 9398 C CA . PRO D 4 667 ? 106.297 168.635 158.564 1.00 46.60 667 PRO A CA 1
ATOM 9399 C C . PRO D 4 667 ? 106.943 168.820 157.201 1.00 46.60 667 PRO A C 1
ATOM 9400 O O . PRO D 4 667 ? 108.030 169.402 157.113 1.00 46.60 667 PRO A O 1
ATOM 9404 N N . PHE D 4 668 ? 106.305 168.349 156.132 1.00 39.83 668 PHE A N 1
ATOM 9405 C CA . PHE D 4 668 ? 106.862 168.473 154.796 1.00 39.83 668 PHE A CA 1
ATOM 9406 C C . PHE D 4 668 ? 106.490 169.823 154.188 1.00 39.83 668 PHE A C 1
ATOM 9407 O O . PHE D 4 668 ? 105.760 170.622 154.779 1.00 39.83 668 PHE A O 1
ATOM 9415 N N . LYS D 4 669 ? 106.998 170.080 152.984 1.00 39.65 669 LYS A N 1
ATOM 9416 C CA . LYS D 4 669 ? 106.730 171.329 152.284 1.00 39.65 669 LYS A CA 1
ATOM 9417 C C . LYS D 4 669 ? 107.084 171.150 150.816 1.00 39.65 669 LYS A C 1
ATOM 9418 O O . LYS D 4 669 ? 108.186 170.695 150.498 1.00 39.65 669 LYS A O 1
ATOM 9424 N N . ILE D 4 670 ? 106.157 171.503 149.931 1.00 38.00 670 ILE A N 1
ATOM 9425 C CA . ILE D 4 670 ? 106.393 171.401 148.495 1.00 38.00 670 ILE A CA 1
ATOM 9426 C C . ILE D 4 670 ? 107.250 172.583 148.063 1.00 38.00 670 ILE A C 1
ATOM 9427 O O . ILE D 4 670 ? 106.836 173.741 148.185 1.00 38.00 670 ILE A O 1
ATOM 9432 N N . VAL D 4 671 ? 108.451 172.297 147.565 1.00 31.48 671 VAL A N 1
ATOM 9433 C CA . VAL D 4 671 ? 109.336 173.340 147.081 1.00 31.48 671 VAL A CA 1
ATOM 9434 C C . VAL D 4 671 ? 109.380 173.410 145.559 1.00 31.48 671 VAL A C 1
ATOM 9435 O O . VAL D 4 671 ? 109.658 174.485 145.014 1.00 31.48 671 VAL A O 1
ATOM 9439 N N . TYR D 4 672 ? 109.120 172.312 144.851 1.00 30.13 672 TYR A N 1
ATOM 9440 C CA . TYR D 4 672 ? 109.061 172.373 143.396 1.00 30.13 672 TYR A CA 1
ATOM 9441 C C . TYR D 4 672 ? 107.797 171.695 142.901 1.00 30.13 672 TYR A C 1
ATOM 9442 O O . TYR D 4 672 ? 107.533 170.539 143.245 1.00 30.13 672 TYR A O 1
ATOM 9451 N N . ASN D 4 673 ? 107.036 172.414 142.076 1.00 36.38 673 ASN A N 1
ATOM 9452 C CA . ASN D 4 673 ? 105.819 171.884 141.464 1.00 36.38 673 ASN A CA 1
ATOM 9453 C C . ASN D 4 673 ? 105.589 172.671 140.177 1.00 36.38 673 ASN A C 1
ATOM 9454 O O . ASN D 4 673 ? 105.106 173.805 140.221 1.00 36.38 673 ASN A O 1
ATOM 9459 N N . ALA D 4 674 ? 105.937 172.067 139.045 1.00 43.95 674 ALA A N 1
ATOM 9460 C CA . ALA D 4 674 ? 105.741 172.673 137.736 1.00 43.95 674 ALA A CA 1
ATOM 9461 C C . ALA D 4 674 ? 104.923 171.727 136.871 1.00 43.95 674 ALA A C 1
ATOM 9462 O O . ALA D 4 674 ? 105.230 170.533 136.798 1.00 43.95 674 ALA A O 1
ATOM 9464 N N . ASN D 4 675 ? 103.861 172.261 136.264 1.00 47.05 675 ASN A N 1
ATOM 9465 C CA . ASN D 4 675 ? 102.932 171.582 135.359 1.00 47.05 675 ASN A CA 1
ATOM 9466 C C . ASN D 4 675 ? 102.473 170.217 135.871 1.00 47.05 675 ASN A C 1
ATOM 9467 O O . ASN D 4 675 ? 102.055 169.361 135.085 1.00 47.05 675 ASN A O 1
ATOM 9472 N N . ARG D 4 676 ? 102.531 170.022 137.191 1.00 52.06 676 ARG A N 1
ATOM 9473 C CA . ARG D 4 676 ? 101.905 168.882 137.865 1.00 52.06 676 ARG A CA 1
ATOM 9474 C C . ARG D 4 676 ? 102.420 167.539 137.348 1.00 52.06 676 ARG A C 1
ATOM 9475 O O . ARG D 4 676 ? 101.672 166.565 137.254 1.00 52.06 676 ARG A O 1
ATOM 9483 N N . ASN D 4 677 ? 103.709 167.477 137.012 1.00 36.99 677 ASN A N 1
ATOM 9484 C CA . ASN D 4 677 ? 104.336 166.209 136.649 1.00 36.99 677 ASN A CA 1
ATOM 9485 C C . ASN D 4 677 ? 105.408 165.796 137.648 1.00 36.99 677 ASN A C 1
ATOM 9486 O O . ASN D 4 677 ? 105.308 164.716 138.235 1.00 36.99 677 ASN A O 1
ATOM 9491 N N . TYR D 4 678 ? 106.419 166.628 137.873 1.00 29.90 678 TYR A N 1
ATOM 9492 C CA . TYR D 4 678 ? 107.452 166.373 138.867 1.00 29.90 678 TYR A CA 1
ATOM 9493 C C . TYR D 4 678 ? 107.159 167.189 140.117 1.00 29.90 678 TYR A C 1
ATOM 9494 O O . TYR D 4 678 ? 106.755 168.351 140.027 1.00 29.90 678 TYR A O 1
ATOM 9503 N N . ILE D 4 679 ? 107.357 166.579 141.282 1.00 27.19 679 ILE A N 1
ATOM 9504 C CA . ILE D 4 679 ? 107.128 167.244 142.557 1.00 27.19 679 ILE A CA 1
ATOM 9505 C C . ILE D 4 679 ? 108.326 166.994 143.460 1.00 27.19 679 ILE A C 1
ATOM 9506 O O . ILE D 4 679 ? 108.774 165.850 143.608 1.00 27.19 679 ILE A O 1
ATOM 9511 N N . VAL D 4 680 ? 108.840 168.065 144.061 1.00 25.57 680 VAL A N 1
ATOM 9512 C CA . VAL D 4 680 ? 109.956 167.995 144.996 1.00 25.57 680 VAL A CA 1
ATOM 9513 C C . VAL D 4 680 ? 109.495 168.563 146.328 1.00 25.57 680 VAL A C 1
ATOM 9514 O O . VAL D 4 680 ? 109.119 169.742 146.409 1.00 25.57 680 VAL A O 1
ATOM 9518 N N . LEU D 4 681 ? 109.539 167.722 147.361 1.00 27.73 681 LEU A N 1
ATOM 9519 C CA . LEU D 4 681 ? 109.235 168.065 148.741 1.00 27.73 681 LEU A CA 1
ATOM 9520 C C . LEU D 4 681 ? 110.524 168.308 149.512 1.00 27.73 681 LEU A C 1
ATOM 9521 O O . LEU D 4 681 ? 111.546 167.664 149.264 1.00 27.73 681 LEU A O 1
ATOM 9526 N N . LYS D 4 682 ? 110.461 169.230 150.466 1.00 32.05 682 LYS A N 1
ATOM 9527 C CA . LYS D 4 682 ? 111.578 169.528 151.350 1.00 32.05 682 LYS A CA 1
ATOM 9528 C C . LYS D 4 682 ? 111.306 168.937 152.724 1.00 32.05 682 LYS A C 1
ATOM 9529 O O . LYS D 4 682 ? 110.232 169.151 153.294 1.00 32.05 682 LYS A O 1
ATOM 9535 N N . ILE D 4 683 ? 112.274 168.194 153.249 1.00 32.98 683 ILE A N 1
ATOM 9536 C CA . ILE D 4 683 ? 112.176 167.610 154.581 1.00 32.98 683 ILE A CA 1
ATOM 9537 C C . ILE D 4 683 ? 112.784 168.602 155.565 1.00 32.98 683 ILE A C 1
ATOM 9538 O O . ILE D 4 683 ? 113.993 168.844 155.551 1.00 32.98 683 ILE A O 1
ATOM 9543 N N . LEU D 4 684 ? 111.946 169.181 156.419 1.00 44.67 684 LEU A N 1
ATOM 9544 C CA . LEU D 4 684 ? 112.398 170.202 157.358 1.00 44.67 684 LEU A CA 1
ATOM 9545 C C . LEU D 4 684 ? 112.903 169.578 158.652 1.00 44.67 684 LEU A C 1
ATOM 9546 O O . LEU D 4 684 ? 114.100 169.589 158.929 1.00 44.67 684 LEU A O 1
ATOM 9551 N N . GLY E 5 1 ? 109.032 152.962 134.962 1.00 28.36 -2 GLY P N 1
ATOM 9552 C CA . GLY E 5 1 ? 109.896 151.803 134.854 1.00 28.36 -2 GLY P CA 1
ATOM 9553 C C . GLY E 5 1 ? 111.115 151.884 135.748 1.00 28.36 -2 GLY P C 1
ATOM 9554 O O . GLY E 5 1 ? 111.918 152.808 135.632 1.00 28.36 -2 GLY P O 1
ATOM 9555 N N . SER E 5 2 ? 111.251 150.909 136.649 1.00 29.48 -1 SER P N 1
ATOM 9556 C CA . SER E 5 2 ? 112.386 150.901 137.568 1.00 29.48 -1 SER P CA 1
ATOM 9557 C C . SER E 5 2 ? 113.702 150.694 136.829 1.00 29.48 -1 SER P C 1
ATOM 9558 O O . SER E 5 2 ? 114.728 151.270 137.207 1.00 29.48 -1 SER P O 1
ATOM 9561 N N . TRP E 5 3 ? 113.659 149.835 135.808 1.00 30.35 0 TRP P N 1
ATOM 9562 C CA . TRP E 5 3 ? 114.891 149.475 135.064 1.00 30.35 0 TRP P CA 1
ATOM 9563 C C . TRP E 5 3 ? 114.672 149.649 133.566 1.00 30.35 0 TRP P C 1
ATOM 9564 O O . TRP E 5 3 ? 113.516 149.827 133.150 1.00 30.35 0 TRP P O 1
ATOM 9575 N N . ALA E 5 4 ? 115.752 149.597 132.797 1.00 29.65 1 ALA P N 1
ATOM 9576 C CA . ALA E 5 4 ? 115.684 149.784 131.355 1.00 29.65 1 ALA P CA 1
ATOM 9577 C C . ALA E 5 4 ? 114.861 148.681 130.701 1.00 29.65 1 ALA P C 1
ATOM 9578 O O . ALA E 5 4 ? 114.847 147.532 131.148 1.00 29.65 1 ALA P O 1
ATOM 9580 N N . LYS E 5 5 ? 114.169 149.046 129.626 1.00 33.89 2 LYS P N 1
ATOM 9581 C CA . LYS E 5 5 ? 113.257 148.157 128.925 1.00 33.89 2 LYS P CA 1
ATOM 9582 C C . LYS E 5 5 ? 113.751 147.890 127.507 1.00 33.89 2 LYS P C 1
ATOM 9583 O O . LYS E 5 5 ? 114.545 148.649 126.947 1.00 33.89 2 LYS P O 1
ATOM 9589 N N . TRP E 5 6 ? 113.369 146.717 126.974 1.00 29.58 3 TRP P N 1
ATOM 9590 C CA . TRP E 5 6 ? 113.909 146.224 125.672 1.00 29.58 3 TRP P CA 1
ATOM 9591 C C . TRP E 5 6 ? 113.641 147.147 124.476 1.00 29.58 3 TRP P C 1
ATOM 9592 O O . TRP E 5 6 ? 114.340 146.964 123.466 1.00 29.58 3 TRP P O 1
ATOM 9603 N N . SER E 5 7 ? 112.691 148.077 124.572 1.00 32.80 4 SER P N 1
ATOM 9604 C CA . SER E 5 7 ? 112.413 149.003 123.475 1.00 32.80 4 SER P CA 1
ATOM 9605 C C . SER E 5 7 ? 111.975 148.272 122.211 1.00 32.80 4 SER P C 1
ATOM 9606 O O . SER E 5 7 ? 111.609 148.898 121.216 1.00 32.80 4 SER P O 1
#

Nearest PDB structures (foldseek):
  7zlj-assembly1_A  TM=9.999E-01  e=2.386E-86  Caenorhabditis elegans
  7zli-assembly1_A  TM=9.980E-01  e=4.938E-85  Caenorhabditis elegans
  7zlh-assembly1_A  TM=9.991E-01  e=1.943E-84  Caenorhabditis elegans
  8b6l-assembly1_I  TM=7.032E-01  e=7.625E-12  Homo sapiens
  6s7t-assembly1_A  TM=6.892E-01  e=1.678E-11  Homo sapiens

InterPro domains:
  IPR011330 Glycoside hydrolase/deacetylase, beta/alpha-barrel [SSF88713] (571-641)
  IPR018732 Dpy-19/Dpy-19-like [PF10034] (37-683)
  IPR018732 Dpy-19/Dpy-19-like [PTHR31488] (13-683)
  IPR047462 C-mannosyltransferase Dpy19 [cd20177] (27-680)

GO terms:
  GO:0000030 mannosyltransferase activity (F, IDA)
  GO:0018103 protein C-linked glycosylation (P, IDA)
  GO:0048471 perinuclear region of cytoplasm (C, IDA)
  GO:0005737 cytoplasm (C, IDA)

Solvent-accessible surface area: 54458 Å² total; per-residue (Å²): 193,38,71,3,69,16,66,40,36,28,97,32,108,40,45,16,75,24,136,3,31,3,40,18,51,62,28,90,4,41,86,8,0,4,0,2,0,21,23,28,106,90,146,25,10,84,8,8,0,4,9,2,26,32,177,60,57,57,14,55,12,124,70,3,140,72,47,11,70,8,65,26,55,93,105,103,26,10,0,58,4,51,2,67,61,14,89,82,117,2,36,2,27,12,10,0,0,54,4,33,5,2,71,162,4,106,146,9,17,54,18,1,39,83,26,1,137,20,22,106,6,27,19,24,106,32,91,69,93,19,20,47,34,28,39,7,10,16,19,76,164,16,63,85,71,43,80,12,1,4,0,3,17,2,44,42,0,10,18,81,58,14,69,41,50,18,24,106,64,85,41,104,77,22,45,25,80,12,76,32,39,88,57,129,80,13,30,35,8,16,15,7,5,4,46,4,85,56,89,85,32,36,121,112,69,28,45,1,30,1,38,0,104,71,46,121,29,157,73,73,12,110,2,95,80,118,200,55,110,14,116,31,63,63,36,60,136,23,129,59,54,24,82,42,170,3,13,1,24,23,60,76,130,94,18,69,154,65,7,20,0,8,4,33,61,26,126,94,128,95,95,64,2,3,2,4,14,41,133,93,42,45,10,9,3,40,8,97,52,6,61,67,105,17,66,20,59,86,68,99,98,67,38,33,0,105,3,70,7,90,83,12,93,99,144,9,54,8,35,8,36,2,0,16,0,68,29,99,134,18,2,8,41,18,95,62,88,34,120,16,12,123,2,66,13,128,119,8,101,6,65,11,89,31,61,75,22,12,10,50,80,43,73,166,6,75,1,52,0,153,5,74,68,20,5,19,44,14,2,4,1,0,27,11,44,124,92,44,34,4,112,8,2,2,83,53,1,89,43,65,61,97,77,15,69,94,51,6,50,17,57,105,76,52,49,46,3,38,0,15,3,67,46,4,73,91,120,4,48,12,26,1,11,0,6,0,6,6,15,19,47,7,30,16,5,124,17,0,109,15,21,52,76,54,41,16,18,75,18,32,19,11,8,2,22,13,16,134,24,14,93,162,52,38,33,5,16,6,5,2,3,0,3,48,0,1,13,65,49,10,84,26,64,16,42,23,81,134,51,160,57,101,90,92,52,44,98,12,56,26,116,28,25,108,138,66,23,2,2,0,5,8,3,16,17,45,17,63,101,94,60,40,156,61,110,108,46,5,6,2,25,11,14,7,0,6,35,11,40,77,44,75,34,65,23,102,51,209,101,151,99,74,108,57,38,10,65,92,36,0,110,99,22,9,133,111,12,56,75,30,1,66,52,6,0,34,32,35,32,32,1,40,60,6,4,60,56,22,0,14,10,28,0,93,0,23,6,0,0,8,1,4,1,0,41,40,0,4,106,10,119,43,51,139,96,0,30,103,92,1,23,90,10,69,69,0,3,65,67,88,99,11,43,0,8,19,77,1,5,0,25,4,0,19,84,18,0,108,94,7,38,73,49,77,63,146,2,157,82,66,131,166,130,26,65,115,56,118,121,22,112,71,43,182,61,140,76,8,92,0,14,73,21,69,6,1,26,6,13,32,0,2,36,16,0,0,102,40,7,3,67,12,5,13,13,0,0,61,0,0,10,26,3,2,72,14,35,56,0,0,72,0,0,15,28,2,9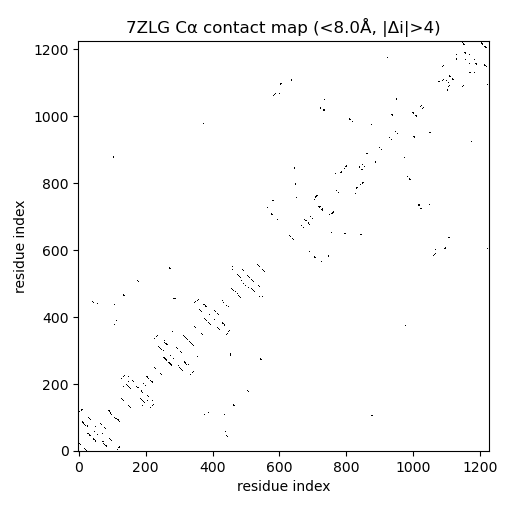,37,16,9,3,22,25,2,20,7,8,0,38,6,0,0,11,12,8,7,8,0,14,9,53,4,2,8,1,10,13,27,0,0,76,0,5,40,120,84,78,48,37,153,76,23,22,127,81,0,14,59,54,2,18,30,0,0,18,15,22,40,28,0,16,48,7,2,35,13,3,0,35,0,4,19,69,0,11,1,35,20,7,7,22,80,62,0,1,66,8,4,1,58,2,2,61,76,0,10,102,72,0,53,136,68,5,106,35,37,86,22,1,40,1,19,46,1,47,0,0,4,76,0,1,10,103,0,2,108,40,18,74,151,29,41,74,14,4,19,23,54,20,4,45,116,103,0,38,96,31,15,45,69,37,8,109,43,55,57,80,36,42,13,162,50,128,58,39,67,52,42,47,18,37,130,36,1,46,93,26,36,135,77,115,68,30,47,2,23,4,50,10,2,18,25,32,48,21,17,51,91,25,93,160,59,8,31,99,99,0,49,26,7,58,0,31,50,17,1,102,91,3,46,97,32,5,70,122,26,40,62,129,122,31,76,97,55,10,10,29,36,123,113,65,45,100,40,3,11,4,15,0,3,11,23,6,7,62,36,5,40,90,20,0,92,39,7,14,49,9,6,5,14,3,0,2,5,14,0,1,2,0,0,5,44,1,7,52,121,15,78,13,29,142,202,72,67,127,100,100,33,53,61,53,3,74,27,26,31,62,98,5,84,180,110,0,71,74,42,33,136,124,31,53,118,97,128,19,163,105,84,69,62,41,12,13,83,0,8,58,45,0,98,137,96,13,151,120,103,5,8,0,0,0,6,2,22,6,0,0,2,0,19,1,14,6,114,16,13,0,0,0,0,0,6,0,36,10,82,32,0,49,102,31,0,45,95,0,4,1,0,4,0,46,32,51,38,68,63,0,35,112,26,0,112,143,23,33,5,57,18,0,0,0,35,26,121,25,4,59,112,60,158,190,90,79,65,26,31,34,55,19,9,11,54,75,66,9,89,161,24,52,80,107,79,7,2,0,67,21,2,45,102,8,4,70,63,168,93,42,93,166,2,72,44,2,92,28,44,24,44,40,108,136,41,18,1,0,0,68,7,111,80,16,22,13,113,19,74